Protein 3BE5 (pdb70)

Structure (mmCIF, N/CA/C/O backbone):
data_3BE5
#
_entry.id   3BE5
#
_cell.length_a   51.656
_cell.length_b   113.633
_cell.length_c   224.521
_cell.angle_alpha   90.00
_cell.angle_beta   90.00
_cell.angle_gamma   90.00
#
_symmetry.space_group_name_H-M   'P 21 21 21'
#
loop_
_entity.id
_entity.type
_entity.pdbx_description
1 polymer 'Putative iron compound-binding protein of ABC transporter family'
2 non-polymer 'CHLORIDE ION'
3 water water
#
loop_
_atom_site.group_PDB
_atom_site.id
_atom_site.type_symbol
_atom_site.label_atom_id
_atom_site.label_alt_id
_atom_site.label_comp_id
_atom_site.label_asym_id
_atom_site.label_entity_id
_atom_site.label_seq_id
_atom_site.pdbx_PDB_ins_code
_atom_site.Cartn_x
_atom_site.Cartn_y
_atom_site.Cartn_z
_atom_site.occupancy
_atom_site.B_iso_or_equiv
_atom_site.auth_seq_id
_atom_site.auth_comp_id
_atom_site.auth_asym_id
_atom_site.auth_atom_id
_atom_site.pdbx_PDB_model_num
ATOM 1 N N . GLU A 1 1 ? 66.201 85.445 -67.120 1.00 41.45 19 GLU A N 1
ATOM 2 C CA . GLU A 1 1 ? 67.466 85.718 -67.877 1.00 41.46 19 GLU A CA 1
ATOM 3 C C . GLU A 1 1 ? 68.413 84.516 -68.037 1.00 40.82 19 GLU A C 1
ATOM 4 O O . GLU A 1 1 ? 68.922 84.304 -69.146 1.00 41.37 19 GLU A O 1
ATOM 10 N N . PRO A 1 2 ? 68.690 83.755 -66.949 1.00 39.86 20 PRO A N 1
ATOM 11 C CA . PRO A 1 2 ? 69.451 82.524 -67.200 1.00 38.98 20 PRO A CA 1
ATOM 12 C C . PRO A 1 2 ? 68.685 81.582 -68.136 1.00 38.12 20 PRO A C 1
ATOM 13 O O . PRO A 1 2 ? 67.454 81.473 -68.050 1.00 37.88 20 PRO A O 1
ATOM 17 N N . VAL A 1 3 ? 69.415 80.938 -69.039 1.00 36.97 21 VAL A N 1
ATOM 18 C CA . VAL A 1 3 ? 68.803 80.093 -70.054 1.00 36.28 21 VAL A CA 1
ATOM 19 C C . VAL A 1 3 ? 69.236 78.634 -69.950 1.00 35.89 21 VAL A C 1
ATOM 20 O O . VAL A 1 3 ? 70.044 78.251 -69.101 1.00 35.85 21 VAL A O 1
ATOM 24 N N . GLN A 1 4 ? 68.722 77.852 -70.887 1.00 35.25 22 GLN A N 1
ATOM 25 C CA . GLN A 1 4 ? 68.820 76.420 -70.891 1.00 34.66 22 GLN A CA 1
ATOM 26 C C . GLN A 1 4 ? 68.489 76.030 -72.328 1.00 33.76 22 GLN A C 1
ATOM 27 O O . GLN A 1 4 ? 67.800 76.773 -73.020 1.00 32.80 22 GLN A O 1
ATOM 33 N N . VAL A 1 5 ? 68.981 74.880 -72.777 1.00 33.47 23 VAL A N 1
ATOM 34 C CA . VAL A 1 5 ? 68.664 74.372 -74.117 1.00 33.14 23 VAL A CA 1
ATOM 35 C C . VAL A 1 5 ? 67.802 73.110 -73.988 1.00 32.84 23 VAL A C 1
ATOM 36 O O . VAL A 1 5 ? 68.139 72.188 -73.241 1.00 32.91 23 VAL A O 1
ATOM 40 N N . PHE A 1 6 ? 66.671 73.093 -74.691 1.00 32.24 24 PHE A N 1
ATOM 41 C CA . PHE A 1 6 ? 65.747 71.971 -74.638 1.00 31.66 24 PHE A CA 1
ATOM 42 C C . PHE A 1 6 ? 65.527 71.431 -76.047 1.00 31.56 24 PHE A C 1
ATOM 43 O O . PHE A 1 6 ? 65.269 72.191 -76.982 1.00 30.75 24 PHE A O 1
ATOM 51 N N . THR A 1 7 ? 65.648 70.113 -76.197 1.00 31.65 25 THR A N 1
ATOM 52 C CA . THR A 1 7 ? 65.368 69.466 -77.482 1.00 31.73 25 THR A CA 1
ATOM 53 C C . THR A 1 7 ? 63.927 68.974 -77.482 1.00 31.33 25 THR A C 1
ATOM 54 O O . THR A 1 7 ? 63.591 68.029 -76.758 1.00 31.01 25 THR A O 1
ATOM 58 N N . ASP A 1 8 ? 63.064 69.617 -78.268 1.00 30.84 26 ASP A N 1
ATOM 59 C CA . ASP A 1 8 ? 61.653 69.215 -78.252 1.00 30.95 26 ASP A CA 1
ATOM 60 C C . ASP A 1 8 ? 61.443 67.929 -79.073 1.00 30.79 26 ASP A C 1
ATOM 61 O O . ASP A 1 8 ? 62.422 67.328 -79.529 1.00 31.38 26 ASP A O 1
ATOM 66 N N . ASP A 1 9 ? 60.186 67.509 -79.232 1.00 30.50 27 ASP A N 1
ATOM 67 C CA . ASP A 1 9 ? 59.837 66.251 -79.892 1.00 29.93 27 ASP A CA 1
ATOM 68 C C . ASP A 1 9 ? 59.834 66.318 -81.433 1.00 29.40 27 ASP A C 1
ATOM 69 O O . ASP A 1 9 ? 59.641 65.292 -82.096 1.00 29.27 27 ASP A O 1
ATOM 74 N N . LEU A 1 10 ? 60.028 67.513 -81.989 1.00 28.31 28 LEU A N 1
ATOM 75 C CA . LEU A 1 10 ? 60.302 67.665 -83.424 1.00 28.22 28 LEU A CA 1
ATOM 76 C C . LEU A 1 10 ? 61.810 67.608 -83.675 1.00 28.38 28 LEU A C 1
ATOM 77 O O . LEU A 1 10 ? 62.255 67.683 -84.829 1.00 28.91 28 LEU A O 1
ATOM 82 N N . GLY A 1 11 ? 62.578 67.472 -82.590 1.00 28.35 29 GLY A N 1
ATOM 83 C CA . GLY A 1 11 ? 64.037 67.440 -82.636 1.00 28.92 29 GLY A CA 1
ATOM 84 C C . GLY A 1 11 ? 64.680 68.813 -82.716 1.00 29.36 29 GLY A C 1
ATOM 85 O O . GLY A 1 11 ? 65.849 68.932 -83.070 1.00 29.23 29 GLY A O 1
ATOM 86 N N . ARG A 1 12 ? 63.916 69.856 -82.396 1.00 30.01 30 ARG A N 1
ATOM 87 C CA . ARG A 1 12 ? 64.441 71.222 -82.370 1.00 30.57 30 ARG A CA 1
ATOM 88 C C . ARG A 1 12 ? 65.113 71.527 -81.018 1.00 31.14 30 ARG A C 1
ATOM 89 O O . ARG A 1 12 ? 64.480 71.442 -79.966 1.00 31.08 30 ARG A O 1
ATOM 97 N N . LYS A 1 13 ? 66.400 71.857 -81.051 1.00 31.85 31 LYS A N 1
ATOM 98 C CA . LYS A 1 13 ? 67.114 72.312 -79.850 1.00 32.70 31 LYS A CA 1
ATOM 99 C C . LYS A 1 13 ? 66.868 73.806 -79.657 1.00 32.38 31 LYS A C 1
ATOM 100 O O . LYS A 1 13 ? 67.352 74.636 -80.419 1.00 31.82 31 LYS A O 1
ATOM 106 N N . VAL A 1 14 ? 66.093 74.131 -78.630 1.00 32.63 32 VAL A N 1
ATOM 107 C CA . VAL A 1 14 ? 65.577 75.478 -78.431 1.00 32.68 32 VAL A CA 1
ATOM 108 C C . VAL A 1 14 ? 66.190 76.063 -77.157 1.00 32.80 32 VAL A C 1
ATOM 109 O O . VAL A 1 14 ? 66.194 75.421 -76.105 1.00 32.96 32 VAL A O 1
ATOM 113 N N . THR A 1 15 ? 66.704 77.281 -77.254 1.00 32.60 33 THR A N 1
ATOM 114 C CA . THR A 1 15 ? 67.157 78.018 -76.076 1.00 32.28 33 THR A CA 1
ATOM 115 C C . THR A 1 15 ? 65.945 78.624 -75.361 1.00 32.11 33 THR A C 1
ATOM 116 O O . THR A 1 15 ? 65.216 79.435 -75.924 1.00 32.01 33 THR A O 1
ATOM 120 N N . VAL A 1 16 ? 65.723 78.201 -74.123 1.00 31.96 34 VAL A N 1
ATOM 121 C CA . VAL A 1 16 ? 64.554 78.618 -73.353 1.00 32.00 34 VAL A CA 1
ATOM 122 C C . VAL A 1 16 ? 65.001 79.116 -71.977 1.00 31.84 34 VAL A C 1
ATOM 123 O O . VAL A 1 16 ? 66.099 78.800 -71.554 1.00 32.28 34 VAL A O 1
ATOM 127 N N . PRO A 1 17 ? 64.167 79.907 -71.276 1.00 31.88 35 PRO A N 1
ATOM 128 C CA . PRO A 1 17 ? 64.572 80.268 -69.906 1.00 31.96 35 PRO A CA 1
ATOM 129 C C . PRO A 1 17 ? 64.785 79.031 -69.015 1.00 32.03 35 PRO A C 1
ATOM 130 O O . PRO A 1 17 ? 64.128 78.010 -69.206 1.00 32.09 35 PRO A O 1
ATOM 134 N N . ALA A 1 18 ? 65.711 79.123 -68.064 1.00 32.44 36 ALA A N 1
ATOM 135 C CA . ALA A 1 18 ? 65.850 78.111 -67.014 1.00 32.66 36 ALA A CA 1
ATOM 136 C C . ALA A 1 18 ? 64.549 78.007 -66.196 1.00 32.89 36 ALA A C 1
ATOM 137 O O . ALA A 1 18 ? 64.053 76.901 -65.919 1.00 32.96 36 ALA A O 1
ATOM 139 N N . HIS A 1 19 ? 64.004 79.171 -65.835 1.00 32.91 37 HIS A N 1
ATOM 140 C CA . HIS A 1 19 ? 62.767 79.277 -65.066 1.00 32.81 37 HIS A CA 1
ATOM 141 C C . HIS A 1 19 ? 61.817 80.279 -65.722 1.00 32.35 37 HIS A C 1
ATOM 142 O O . HIS A 1 19 ? 61.826 81.460 -65.364 1.00 32.15 37 HIS A O 1
ATOM 149 N N . PRO A 1 20 ? 60.976 79.807 -66.670 1.00 31.95 38 PRO A N 1
ATOM 150 C CA . PRO A 1 20 ? 60.083 80.688 -67.433 1.00 31.97 38 PRO A CA 1
ATOM 151 C C . PRO A 1 20 ? 58.976 81.267 -66.540 1.00 32.03 38 PRO A C 1
ATOM 152 O O . PRO A 1 20 ? 58.452 80.555 -65.681 1.00 32.13 38 PRO A O 1
ATOM 156 N N . LYS A 1 21 ? 58.638 82.542 -66.742 1.00 31.96 39 LYS A N 1
ATOM 157 C CA . LYS A 1 21 ? 57.678 83.245 -65.880 1.00 31.67 39 LYS A CA 1
ATOM 158 C C . LYS A 1 21 ? 56.361 83.530 -66.590 1.00 31.32 39 LYS A C 1
ATOM 159 O O . LYS A 1 21 ? 55.335 83.740 -65.950 1.00 31.28 39 LYS A O 1
ATOM 165 N N . ARG A 1 22 ? 56.401 83.558 -67.916 1.00 30.80 40 ARG A N 1
ATOM 166 C CA . ARG A 1 22 ? 55.239 83.900 -68.713 1.00 30.09 40 ARG A CA 1
ATOM 167 C C . ARG A 1 22 ? 55.043 82.848 -69.790 1.00 29.85 40 ARG A C 1
ATOM 168 O O . ARG A 1 22 ? 55.428 83.048 -70.946 1.00 30.13 40 ARG A O 1
ATOM 176 N N . ILE A 1 23 ? 54.474 81.711 -69.395 1.00 29.21 41 ILE A N 1
ATOM 177 C CA . ILE A 1 23 ? 54.256 80.602 -70.324 1.00 29.05 41 ILE A CA 1
ATOM 178 C C . ILE A 1 23 ? 52.946 80.743 -71.060 1.00 28.55 41 ILE A C 1
ATOM 179 O O . ILE A 1 23 ? 51.924 81.053 -70.459 1.00 28.62 41 ILE A O 1
ATOM 184 N N . VAL A 1 24 ? 52.982 80.531 -72.371 1.00 28.83 42 VAL A N 1
ATOM 185 C CA . VAL A 1 24 ? 51.754 80.425 -73.154 1.00 29.00 42 VAL A CA 1
ATOM 186 C C . VAL A 1 24 ? 51.516 78.961 -73.576 1.00 29.35 42 VAL A C 1
ATOM 187 O O . VAL A 1 24 ? 52.414 78.300 -74.135 1.00 29.44 42 VAL A O 1
ATOM 191 N N . SER A 1 25 ? 50.319 78.466 -73.270 1.00 28.87 43 SER A N 1
ATOM 192 C CA . SER A 1 25 ? 49.948 77.088 -73.549 1.00 29.52 43 SER A CA 1
ATOM 193 C C . SER A 1 25 ? 48.915 76.958 -74.666 1.00 29.80 43 SER A C 1
ATOM 194 O O . SER A 1 25 ? 47.864 77.633 -74.659 1.00 29.58 43 SER A O 1
ATOM 197 N N . LEU A 1 26 ? 49.208 76.078 -75.618 1.00 29.69 44 LEU A N 1
ATOM 198 C CA . LEU A 1 26 ? 48.310 75.887 -76.742 1.00 29.97 44 LEU A CA 1
ATOM 199 C C . LEU A 1 26 ? 47.407 74.670 -76.610 1.00 29.70 44 LEU A C 1
ATOM 200 O O . LEU A 1 26 ? 46.775 74.278 -77.573 1.00 29.83 44 LEU A O 1
ATOM 205 N N . HIS A 1 27 ? 47.339 74.065 -75.425 1.00 29.76 45 HIS A N 1
ATOM 206 C CA . HIS A 1 27 ? 46.235 73.159 -75.148 1.00 30.41 45 HIS A CA 1
ATOM 207 C C . HIS A 1 27 ? 45.856 73.133 -73.672 1.00 30.26 45 HIS A C 1
ATOM 208 O O . HIS A 1 27 ? 46.731 73.000 -72.819 1.00 30.69 45 HIS A O 1
ATOM 215 N N . ASP A 1 28 ? 44.555 73.248 -73.385 1.00 30.00 46 ASP A N 1
ATOM 216 C CA . ASP A 1 28 ? 44.071 73.272 -72.009 1.00 30.55 46 ASP A CA 1
ATOM 217 C C . ASP A 1 28 ? 44.281 71.969 -71.252 1.00 31.18 46 ASP A C 1
ATOM 218 O O . ASP A 1 28 ? 44.966 71.944 -70.224 1.00 31.47 46 ASP A O 1
ATOM 223 N N . LEU A 1 29 ? 43.729 70.888 -71.787 1.00 31.92 47 LEU A N 1
ATOM 224 C CA . LEU A 1 29 ? 43.738 69.595 -71.117 1.00 32.78 47 LEU A CA 1
ATOM 225 C C . LEU A 1 29 ? 45.120 68.937 -71.125 1.00 33.42 47 LEU A C 1
ATOM 226 O O . LEU A 1 29 ? 45.568 68.426 -70.103 1.00 34.13 47 LEU A O 1
ATOM 231 N N . ASP A 1 30 ? 45.814 68.994 -72.254 1.00 33.78 48 ASP A N 1
ATOM 232 C CA . ASP A 1 30 ? 47.107 68.302 -72.409 1.00 34.04 48 ASP A CA 1
ATOM 233 C C . ASP A 1 30 ? 48.344 69.050 -71.909 1.00 33.58 48 ASP A C 1
ATOM 234 O O . ASP A 1 30 ? 49.377 68.417 -71.644 1.00 33.82 48 ASP A O 1
ATOM 239 N N . ILE A 1 31 ? 48.259 70.373 -71.777 1.00 32.61 49 ILE A N 1
ATOM 240 C CA . ILE A 1 31 ? 49.430 71.163 -71.375 1.00 31.36 49 ILE A CA 1
ATOM 241 C C . ILE A 1 31 ? 49.140 72.028 -70.138 1.00 30.52 49 ILE A C 1
ATOM 242 O O . ILE A 1 31 ? 49.896 71.986 -69.155 1.00 29.89 49 ILE A O 1
ATOM 247 N N . THR A 1 32 ? 48.053 72.792 -70.182 1.00 29.15 50 THR A N 1
ATOM 248 C CA . THR A 1 32 ? 47.768 73.785 -69.146 1.00 28.75 50 THR A CA 1
ATOM 249 C C . THR A 1 32 ? 47.516 73.141 -67.770 1.00 29.16 50 THR A C 1
ATOM 250 O O . THR A 1 32 ? 48.070 73.609 -66.756 1.00 28.86 50 THR A O 1
ATOM 254 N N . ILE A 1 33 ? 46.721 72.061 -67.749 1.00 28.86 51 ILE A N 1
ATOM 255 C CA . ILE A 1 33 ? 46.446 71.308 -66.515 1.00 29.09 51 ILE A CA 1
ATOM 256 C C . ILE A 1 33 ? 47.751 70.773 -65.903 1.00 28.32 51 ILE A C 1
ATOM 257 O O . ILE A 1 33 ? 48.014 71.032 -64.735 1.00 29.02 51 ILE A O 1
ATOM 262 N N . PRO A 1 34 ? 48.577 70.038 -66.686 1.00 27.80 52 PRO A N 1
ATOM 263 C CA . PRO A 1 34 ? 49.929 69.730 -66.189 1.00 27.29 52 PRO A CA 1
ATOM 264 C C . PRO A 1 34 ? 50.725 70.933 -65.652 1.00 26.90 52 PRO A C 1
ATOM 265 O O . PRO A 1 34 ? 51.288 70.841 -64.566 1.00 26.92 52 PRO A O 1
ATOM 269 N N . LEU A 1 35 ? 50.761 72.040 -66.384 1.00 26.76 53 LEU A N 1
ATOM 270 C CA . LEU A 1 35 ? 51.437 73.263 -65.915 1.00 26.88 53 LEU A CA 1
ATOM 271 C C . LEU A 1 35 ? 50.930 73.758 -64.559 1.00 27.18 53 LEU A C 1
ATOM 272 O O . LEU A 1 35 ? 51.718 74.172 -63.699 1.00 26.81 53 LEU A O 1
ATOM 277 N N . ILE A 1 36 ? 49.612 73.693 -64.361 1.00 27.50 54 ILE A N 1
ATOM 278 C CA . ILE A 1 36 ? 49.014 74.083 -63.087 1.00 27.08 54 ILE A CA 1
ATOM 279 C C . ILE A 1 36 ? 49.482 73.138 -61.977 1.00 27.54 54 ILE A C 1
ATOM 280 O O . ILE A 1 36 ? 49.868 73.585 -60.902 1.00 27.89 54 ILE A O 1
ATOM 285 N N . GLU A 1 37 ? 49.484 71.833 -62.245 1.00 27.85 55 GLU A N 1
ATOM 286 C CA . GLU A 1 37 ? 49.888 70.855 -61.226 1.00 28.09 55 GLU A CA 1
ATOM 287 C C . GLU A 1 37 ? 51.335 71.023 -60.830 1.00 28.25 55 GLU A C 1
ATOM 288 O O . GLU A 1 37 ? 51.712 70.768 -59.683 1.00 27.80 55 GLU A O 1
ATOM 294 N N . LEU A 1 38 ? 52.149 71.462 -61.787 1.00 28.34 56 LEU A N 1
ATOM 295 C CA . LEU A 1 38 ? 53.587 71.626 -61.553 1.00 28.57 56 LEU A CA 1
ATOM 296 C C . LEU A 1 38 ? 53.899 72.937 -60.838 1.00 28.53 56 LEU A C 1
ATOM 297 O O . LEU A 1 38 ? 55.029 73.153 -60.398 1.00 29.07 56 LEU A O 1
ATOM 302 N N . GLY A 1 39 ? 52.900 73.807 -60.729 1.00 28.44 57 GLY A N 1
ATOM 303 C CA . GLY A 1 39 ? 53.039 75.059 -59.996 1.00 29.08 57 GLY A CA 1
ATOM 304 C C . GLY A 1 39 ? 53.508 76.215 -60.859 1.00 29.68 57 GLY A C 1
ATOM 305 O O . GLY A 1 39 ? 53.850 77.280 -60.343 1.00 30.35 57 GLY A O 1
ATOM 306 N N . VAL A 1 40 ? 53.535 76.001 -62.171 1.00 29.71 58 VAL A N 1
ATOM 307 C CA . VAL A 1 40 ? 53.875 77.046 -63.141 1.00 29.68 58 VAL A CA 1
ATOM 308 C C . VAL A 1 40 ? 52.714 77.290 -64.100 1.00 29.74 58 VAL A C 1
ATOM 309 O O . VAL A 1 40 ? 52.820 76.998 -65.286 1.00 29.66 58 VAL A O 1
ATOM 313 N N . PRO A 1 41 ? 51.584 77.823 -63.584 1.00 30.17 59 PRO A N 1
ATOM 314 C CA . PRO A 1 41 ? 50.461 78.007 -64.493 1.00 30.02 59 PRO A CA 1
ATOM 315 C C . PRO A 1 41 ? 50.820 78.991 -65.606 1.00 30.09 59 PRO A C 1
ATOM 316 O O . PRO A 1 41 ? 51.614 79.925 -65.376 1.00 30.46 59 PRO A O 1
ATOM 320 N N . PRO A 1 42 ? 50.253 78.786 -66.812 1.00 29.70 60 PRO A N 1
ATOM 321 C CA . PRO A 1 42 ? 50.560 79.683 -67.914 1.00 29.43 60 PRO A CA 1
ATOM 322 C C . PRO A 1 42 ? 49.883 81.039 -67.718 1.00 29.55 60 PRO A C 1
ATOM 323 O O . PRO A 1 42 ? 48.866 81.135 -67.012 1.00 29.19 60 PRO A O 1
ATOM 327 N N . VAL A 1 43 ? 50.435 82.075 -68.344 1.00 29.23 61 VAL A N 1
ATOM 328 C CA . VAL A 1 43 ? 49.794 83.389 -68.337 1.00 29.37 61 VAL A CA 1
ATOM 329 C C . VAL A 1 43 ? 48.663 83.504 -69.385 1.00 29.30 61 VAL A C 1
ATOM 330 O O . VAL A 1 43 ? 47.797 84.376 -69.284 1.00 29.40 61 VAL A O 1
ATOM 334 N N . ALA A 1 44 ? 48.685 82.627 -70.390 1.00 29.27 62 ALA A N 1
ATOM 335 C CA . ALA A 1 44 ? 47.592 82.512 -71.359 1.00 28.83 62 ALA A CA 1
ATOM 336 C C . ALA A 1 44 ? 47.459 81.072 -71.861 1.00 29.03 62 ALA A C 1
ATOM 337 O O . ALA A 1 44 ? 48.439 80.330 -71.938 1.00 29.33 62 ALA A O 1
ATOM 339 N N . SER A 1 45 ? 46.242 80.687 -72.228 1.00 28.93 63 SER A N 1
ATOM 340 C CA . SER A 1 45 ? 45.956 79.308 -72.556 1.00 28.56 63 SER A CA 1
ATOM 341 C C . SER A 1 45 ? 44.855 79.173 -73.606 1.00 28.74 63 SER A C 1
ATOM 342 O O . SER A 1 45 ? 43.900 79.967 -73.642 1.00 28.24 63 SER A O 1
ATOM 345 N N . HIS A 1 46 ? 45.016 78.162 -74.462 1.00 28.78 64 HIS A N 1
ATOM 346 C CA . HIS A 1 46 ? 43.934 77.640 -75.276 1.00 28.84 64 HIS A CA 1
ATOM 347 C C . HIS A 1 46 ? 42.827 77.245 -74.310 1.00 29.29 64 HIS A C 1
ATOM 348 O O . HIS A 1 46 ? 43.085 76.943 -73.145 1.00 29.12 64 HIS A O 1
ATOM 355 N N . GLY A 1 47 ? 41.585 77.275 -74.777 1.00 29.94 65 GLY A N 1
ATOM 356 C CA . GLY A 1 47 ? 40.472 76.910 -73.923 1.00 30.28 65 GLY A CA 1
ATOM 357 C C . GLY A 1 47 ? 39.241 76.655 -74.744 1.00 30.82 65 GLY A C 1
ATOM 358 O O . GLY A 1 47 ? 39.304 76.514 -75.963 1.00 30.88 65 GLY A O 1
ATOM 359 N N . ARG A 1 48 ? 38.109 76.606 -74.062 1.00 31.45 66 ARG A N 1
ATOM 360 C CA . ARG A 1 48 ? 36.873 76.223 -74.703 1.00 32.24 66 ARG A CA 1
ATOM 361 C C . ARG A 1 48 ? 35.788 77.277 -74.603 1.00 31.93 66 ARG A C 1
ATOM 362 O O . ARG A 1 48 ? 35.879 78.202 -73.803 1.00 31.05 66 ARG A O 1
ATOM 370 N N . THR A 1 49 ? 34.799 77.157 -75.480 1.00 32.53 67 THR A N 1
ATOM 371 C CA . THR A 1 49 ? 33.767 78.187 -75.609 1.00 33.10 67 THR A CA 1
ATOM 372 C C . THR A 1 49 ? 32.397 77.556 -75.427 1.00 33.25 67 THR A C 1
ATOM 373 O O . THR A 1 49 ? 32.065 76.551 -76.064 1.00 32.89 67 THR A O 1
ATOM 377 N N . ARG A 1 50 ? 31.633 78.130 -74.504 1.00 33.97 68 ARG A N 1
ATOM 378 C CA . ARG A 1 50 ? 30.248 77.746 -74.286 1.00 34.40 68 ARG A CA 1
ATOM 379 C C . ARG A 1 50 ? 29.362 78.410 -75.348 1.00 34.99 68 ARG A C 1
ATOM 380 O O . ARG A 1 50 ? 29.776 79.404 -75.961 1.00 34.78 68 ARG A O 1
ATOM 388 N N . PRO A 1 51 ? 28.153 77.852 -75.596 1.00 35.61 69 PRO A N 1
ATOM 389 C CA . PRO A 1 51 ? 27.185 78.504 -76.487 1.00 36.21 69 PRO A CA 1
ATOM 390 C C . PRO A 1 51 ? 26.928 79.982 -76.157 1.00 36.71 69 PRO A C 1
ATOM 391 O O . PRO A 1 51 ? 26.662 80.770 -77.072 1.00 36.89 69 PRO A O 1
ATOM 395 N N . ASP A 1 52 ? 27.028 80.355 -74.878 1.00 37.07 70 ASP A N 1
ATOM 396 C CA . ASP A 1 52 ? 26.805 81.746 -74.461 1.00 37.16 70 ASP A CA 1
ATOM 397 C C . ASP A 1 52 ? 28.008 82.660 -74.725 1.00 37.13 70 ASP A C 1
ATOM 398 O O . ASP A 1 52 ? 27.949 83.864 -74.460 1.00 37.40 70 ASP A O 1
ATOM 403 N N . GLY A 1 53 ? 29.088 82.083 -75.252 1.00 36.90 71 GLY A N 1
ATOM 404 C CA . GLY A 1 53 ? 30.295 82.846 -75.607 1.00 36.41 71 GLY A CA 1
ATOM 405 C C . GLY A 1 53 ? 31.341 82.963 -74.506 1.00 35.76 71 GLY A C 1
ATOM 406 O O . GLY A 1 53 ? 32.396 83.584 -74.702 1.00 35.83 71 GLY A O 1
ATOM 407 N N . SER A 1 54 ? 31.051 82.379 -73.348 1.00 34.97 72 SER A N 1
ATOM 408 C CA . SER A 1 54 ? 32.004 82.362 -72.239 1.00 34.36 72 SER A CA 1
ATOM 409 C C . SER A 1 54 ? 33.009 81.222 -72.394 1.00 34.00 72 SER A C 1
ATOM 410 O O . SER A 1 54 ? 32.773 80.249 -73.114 1.00 33.61 72 SER A O 1
ATOM 413 N N . HIS A 1 55 ? 34.137 81.360 -71.712 1.00 33.76 73 HIS A N 1
ATOM 414 C CA . HIS A 1 55 ? 35.255 80.449 -71.906 1.00 33.48 73 HIS A CA 1
ATOM 415 C C . HIS A 1 55 ? 35.595 79.665 -70.647 1.00 32.60 73 HIS A C 1
ATOM 416 O O . HIS A 1 55 ? 35.313 80.109 -69.529 1.00 33.06 73 HIS A O 1
ATOM 423 N N . PHE A 1 56 ? 36.165 78.481 -70.836 1.00 31.71 74 PHE A N 1
ATOM 424 C CA . PHE A 1 56 ? 36.611 77.663 -69.716 1.00 31.10 74 PHE A CA 1
ATOM 425 C C . PHE A 1 56 ? 37.770 76.774 -70.118 1.00 30.71 74 PHE A C 1
ATOM 426 O O . PHE A 1 56 ? 37.887 76.361 -71.282 1.00 30.39 74 PHE A O 1
ATOM 434 N N . ILE A 1 57 ? 38.639 76.513 -69.147 1.00 30.01 75 ILE A N 1
ATOM 435 C CA . ILE A 1 57 ? 39.719 75.556 -69.303 1.00 29.68 75 ILE A CA 1
ATOM 436 C C . ILE A 1 57 ? 39.090 74.196 -69.073 1.00 29.72 75 ILE A C 1
ATOM 437 O O . ILE A 1 57 ? 38.532 73.941 -67.991 1.00 29.44 75 ILE A O 1
ATOM 442 N N . ARG A 1 58 ? 39.151 73.335 -70.088 1.00 29.40 76 ARG A N 1
ATOM 443 C CA . ARG A 1 58 ? 38.534 72.019 -69.986 1.00 29.72 76 ARG A CA 1
ATOM 444 C C . ARG A 1 58 ? 39.096 71.252 -68.788 1.00 28.97 76 ARG A C 1
ATOM 445 O O . ARG A 1 58 ? 40.318 71.080 -68.674 1.00 28.15 76 ARG A O 1
ATOM 453 N N . SER A 1 59 ? 38.185 70.813 -67.915 1.00 28.44 77 SER A N 1
ATOM 454 C CA . SER A 1 59 ? 38.494 70.070 -66.682 1.00 28.51 77 SER A CA 1
ATOM 455 C C . SER A 1 59 ? 39.287 70.885 -65.652 1.00 27.74 77 SER A C 1
ATOM 456 O O . SER A 1 59 ? 39.705 70.358 -64.632 1.00 27.57 77 SER A O 1
ATOM 459 N N . GLY A 1 60 ? 39.458 72.177 -65.924 1.00 27.22 78 GLY A N 1
ATOM 460 C CA . GLY A 1 60 ? 40.210 73.073 -65.062 1.00 26.94 78 GLY A CA 1
ATOM 461 C C . GLY A 1 60 ? 39.761 73.130 -63.612 1.00 26.88 78 GLY A C 1
ATOM 462 O O . GLY A 1 60 ? 40.496 72.692 -62.705 1.00 26.75 78 GLY A O 1
ATOM 463 N N . ALA A 1 61 ? 38.578 73.697 -63.391 1.00 26.04 79 ALA A N 1
ATOM 464 C CA . ALA A 1 61 ? 38.004 73.813 -62.042 1.00 26.32 79 ALA A CA 1
ATOM 465 C C . ALA A 1 61 ? 37.881 72.447 -61.367 1.00 26.33 79 ALA A C 1
ATOM 466 O O . ALA A 1 61 ? 38.248 72.285 -60.207 1.00 27.02 79 ALA A O 1
ATOM 468 N N . LEU A 1 62 ? 37.392 71.457 -62.112 1.00 26.38 80 LEU A N 1
ATOM 469 C CA . LEU A 1 62 ? 37.120 70.127 -61.568 1.00 26.05 80 LEU A CA 1
ATOM 470 C C . LEU A 1 62 ? 38.374 69.432 -61.064 1.00 26.06 80 LEU A C 1
ATOM 471 O O . LEU A 1 62 ? 38.352 68.779 -60.021 1.00 25.80 80 LEU A O 1
ATOM 476 N N . LEU A 1 63 ? 39.462 69.563 -61.820 1.00 25.59 81 LEU A N 1
ATOM 477 C CA . LEU A 1 63 ? 40.684 68.853 -61.492 1.00 25.98 81 LEU A CA 1
ATOM 478 C C . LEU A 1 63 ? 41.741 69.706 -60.766 1.00 26.00 81 LEU A C 1
ATOM 479 O O . LEU A 1 63 ? 42.625 69.164 -60.125 1.00 25.63 81 LEU A O 1
ATOM 484 N N . THR A 1 64 ? 41.655 71.034 -60.877 1.00 26.58 82 THR A N 1
ATOM 485 C CA . THR A 1 64 ? 42.690 71.915 -60.308 1.00 26.26 82 THR A CA 1
ATOM 486 C C . THR A 1 64 ? 42.148 73.080 -59.482 1.00 26.13 82 THR A C 1
ATOM 487 O O . THR A 1 64 ? 42.888 73.678 -58.687 1.00 26.47 82 THR A O 1
ATOM 491 N N . GLY A 1 65 ? 40.873 73.405 -59.671 1.00 25.68 83 GLY A N 1
ATOM 492 C CA . GLY A 1 65 ? 40.272 74.597 -59.055 1.00 25.72 83 GLY A CA 1
ATOM 493 C C . GLY A 1 65 ? 40.598 75.895 -59.777 1.00 26.18 83 GLY A C 1
ATOM 494 O O . GLY A 1 65 ? 40.184 76.979 -59.349 1.00 26.36 83 GLY A O 1
ATOM 495 N N . VAL A 1 66 ? 41.346 75.789 -60.876 1.00 26.58 84 VAL A N 1
ATOM 496 C CA . VAL A 1 66 ? 41.769 76.956 -61.644 1.00 26.84 84 VAL A CA 1
ATOM 497 C C . VAL A 1 66 ? 41.019 77.034 -62.976 1.00 27.41 84 VAL A C 1
ATOM 498 O O . VAL A 1 66 ? 40.986 76.067 -63.744 1.00 27.31 84 VAL A O 1
ATOM 502 N N . ASP A 1 67 ? 40.435 78.197 -63.242 1.00 27.65 85 ASP A N 1
ATOM 503 C CA . ASP A 1 67 ? 39.780 78.456 -64.517 1.00 28.12 85 ASP A CA 1
ATOM 504 C C . ASP A 1 67 ? 40.014 79.912 -64.935 1.00 28.25 85 ASP A C 1
ATOM 505 O O . ASP A 1 67 ? 40.620 80.686 -64.178 1.00 27.93 85 ASP A O 1
ATOM 510 N N . PHE A 1 68 ? 39.529 80.279 -66.126 1.00 28.56 86 PHE A N 1
ATOM 511 C CA . PHE A 1 68 ? 39.681 81.644 -66.638 1.00 29.43 86 PHE A CA 1
ATOM 512 C C . PHE A 1 68 ? 39.040 82.642 -65.673 1.00 30.19 86 PHE A C 1
ATOM 513 O O . PHE A 1 68 ? 39.625 83.684 -65.374 1.00 29.95 86 PHE A O 1
ATOM 521 N N . ASP A 1 69 ? 37.859 82.288 -65.162 1.00 31.45 87 ASP A N 1
ATOM 522 C CA . ASP A 1 69 ? 37.058 83.205 -64.349 1.00 32.44 87 ASP A CA 1
ATOM 523 C C . ASP A 1 69 ? 37.584 83.472 -62.918 1.00 32.22 87 ASP A C 1
ATOM 524 O O . ASP A 1 69 ? 37.124 84.401 -62.258 1.00 32.38 87 ASP A O 1
ATOM 529 N N . ASN A 1 70 ? 38.540 82.679 -62.444 1.00 31.79 88 ASN A N 1
ATOM 530 C CA . ASN A 1 70 ? 39.069 82.893 -61.088 1.00 32.02 88 ASN A CA 1
ATOM 531 C C . ASN A 1 70 ? 40.600 83.056 -61.045 1.00 32.36 88 ASN A C 1
ATOM 532 O O . ASN A 1 70 ? 41.237 82.864 -60.009 1.00 32.64 88 ASN A O 1
ATOM 537 N N . SER A 1 71 ? 41.173 83.427 -62.187 1.00 32.70 89 SER A N 1
ATOM 538 C CA . SER A 1 71 ? 42.599 83.619 -62.321 1.00 32.92 89 SER A CA 1
ATOM 539 C C . SER A 1 71 ? 42.824 84.695 -63.353 1.00 33.13 89 SER A C 1
ATOM 540 O O . SER A 1 71 ? 41.874 85.164 -63.974 1.00 32.72 89 SER A O 1
ATOM 543 N N . SER A 1 72 ? 44.093 85.056 -63.546 1.00 33.63 90 SER A N 1
ATOM 544 C CA . SER A 1 72 ? 44.493 86.030 -64.562 1.00 34.10 90 SER A CA 1
ATOM 545 C C . SER A 1 72 ? 45.020 85.393 -65.876 1.00 33.70 90 SER A C 1
ATOM 546 O O . SER A 1 72 ? 45.603 86.090 -66.721 1.00 34.08 90 SER A O 1
ATOM 549 N N . ILE A 1 73 ? 44.800 84.087 -66.053 1.00 32.83 91 ILE A N 1
ATOM 550 C CA . ILE A 1 73 ? 45.098 83.410 -67.324 1.00 32.21 91 ILE A CA 1
ATOM 551 C C . ILE A 1 73 ? 44.197 83.936 -68.460 1.00 32.03 91 ILE A C 1
ATOM 552 O O . ILE A 1 73 ? 42.963 83.885 -68.364 1.00 32.11 91 ILE A O 1
ATOM 557 N N . ALA A 1 74 ? 44.827 84.461 -69.511 1.00 31.32 92 ALA A N 1
ATOM 558 C CA . ALA A 1 74 ? 44.122 84.956 -70.677 1.00 30.76 92 ALA A CA 1
ATOM 559 C C . ALA A 1 74 ? 43.759 83.811 -71.624 1.00 30.73 92 ALA A C 1
ATOM 560 O O . ALA A 1 74 ? 44.521 82.855 -71.794 1.00 30.73 92 ALA A O 1
ATOM 562 N N . PHE A 1 75 ? 42.588 83.924 -72.238 1.00 30.46 93 PHE A N 1
ATOM 563 C CA . PHE A 1 75 ? 42.101 82.945 -73.211 1.00 30.39 93 PHE A CA 1
ATOM 564 C C . PHE A 1 75 ? 42.577 83.359 -74.594 1.00 29.88 93 PHE A C 1
ATOM 565 O O . PHE A 1 75 ? 42.358 84.491 -75.003 1.00 30.61 93 PHE A O 1
ATOM 573 N N . ILE A 1 76 ? 43.241 82.446 -75.299 1.00 29.62 94 ILE A N 1
ATOM 574 C CA . ILE A 1 76 ? 43.841 82.731 -76.612 1.00 28.73 94 ILE A CA 1
ATOM 575 C C . ILE A 1 76 ? 43.060 82.150 -77.802 1.00 29.02 94 ILE A C 1
ATOM 576 O O . ILE A 1 76 ? 43.452 82.338 -78.965 1.00 28.42 94 ILE A O 1
ATOM 581 N N . GLY A 1 77 ? 41.961 81.447 -77.521 1.00 28.94 95 GLY A N 1
ATOM 582 C CA . GLY A 1 77 ? 41.170 80.845 -78.589 1.00 29.17 95 GLY A CA 1
ATOM 583 C C . GLY A 1 77 ? 40.912 79.358 -78.413 1.00 29.71 95 GLY A C 1
ATOM 584 O O . GLY A 1 77 ? 41.607 78.678 -77.644 1.00 29.44 95 GLY A O 1
ATOM 585 N N . THR A 1 78 ? 39.900 78.862 -79.130 1.00 30.14 96 THR A N 1
ATOM 586 C CA . THR A 1 78 ? 39.517 77.451 -79.080 1.00 30.61 96 THR A CA 1
ATOM 587 C C . THR A 1 78 ? 40.065 76.732 -80.304 1.00 31.41 96 THR A C 1
ATOM 588 O O . THR A 1 78 ? 41.112 76.099 -80.226 1.00 31.12 96 THR A O 1
ATOM 592 N N . ALA A 1 79 ? 39.360 76.853 -81.426 1.00 32.67 97 ALA A N 1
ATOM 593 C CA . ALA A 1 79 ? 39.778 76.251 -82.683 1.00 33.75 97 ALA A CA 1
ATOM 594 C C . ALA A 1 79 ? 40.770 77.162 -83.397 1.00 34.72 97 ALA A C 1
ATOM 595 O O . ALA A 1 79 ? 41.796 76.699 -83.890 1.00 34.78 97 ALA A O 1
ATOM 597 N N . ASP A 1 80 ? 40.468 78.458 -83.437 1.00 35.66 98 ASP A N 1
ATOM 598 C CA . ASP A 1 80 ? 41.349 79.443 -84.075 1.00 36.64 98 ASP A CA 1
ATOM 599 C C . ASP A 1 80 ? 42.128 80.227 -83.032 1.00 36.54 98 ASP A C 1
ATOM 600 O O . ASP A 1 80 ? 41.563 81.051 -82.304 1.00 36.68 98 ASP A O 1
ATOM 605 N N . ILE A 1 81 ? 43.424 79.966 -82.958 1.00 36.43 99 ILE A N 1
ATOM 606 C CA . ILE A 1 81 ? 44.257 80.625 -81.972 1.00 36.46 99 ILE A CA 1
ATOM 607 C C . ILE A 1 81 ? 44.517 82.079 -82.353 1.00 36.27 99 ILE A C 1
ATOM 608 O O . ILE A 1 81 ? 44.855 82.385 -83.487 1.00 36.36 99 ILE A O 1
ATOM 613 N N . ASP A 1 82 ? 44.322 82.971 -81.387 1.00 36.22 100 ASP A N 1
ATOM 614 C CA . ASP A 1 82 ? 44.441 84.416 -81.594 1.00 35.36 100 ASP A CA 1
ATOM 615 C C . ASP A 1 82 ? 45.893 84.811 -81.332 1.00 34.55 100 ASP A C 1
ATOM 616 O O . ASP A 1 82 ? 46.349 84.876 -80.184 1.00 34.01 100 ASP A O 1
ATOM 621 N N . ILE A 1 83 ? 46.616 85.028 -82.427 1.00 33.83 101 ILE A N 1
ATOM 622 C CA . ILE A 1 83 ? 48.038 85.342 -82.414 1.00 33.46 101 ILE A CA 1
ATOM 623 C C . ILE A 1 83 ? 48.286 86.649 -81.672 1.00 33.26 101 ILE A C 1
ATOM 624 O O . ILE A 1 83 ? 49.238 86.749 -80.903 1.00 33.67 101 ILE A O 1
ATOM 629 N N . GLU A 1 84 ? 47.420 87.637 -81.888 1.00 32.85 102 GLU A N 1
ATOM 630 C CA . GLU A 1 84 ? 47.487 88.893 -81.145 1.00 32.75 102 GLU A CA 1
ATOM 631 C C . GLU A 1 84 ? 47.388 88.694 -79.616 1.00 31.81 102 GLU A C 1
ATOM 632 O O . GLU A 1 84 ? 48.125 89.326 -78.861 1.00 31.23 102 GLU A O 1
ATOM 638 N N . ALA A 1 85 ? 46.500 87.806 -79.166 1.00 31.53 103 ALA A N 1
ATOM 639 C CA . ALA A 1 85 ? 46.391 87.493 -77.732 1.00 31.33 103 ALA A CA 1
ATOM 640 C C . ALA A 1 85 ? 47.677 86.871 -77.179 1.00 31.16 103 ALA A C 1
ATOM 641 O O . ALA A 1 85 ? 48.088 87.187 -76.071 1.00 31.26 103 ALA A O 1
ATOM 643 N N . ILE A 1 86 ? 48.307 85.988 -77.955 1.00 31.31 104 ILE A N 1
ATOM 644 C CA . ILE A 1 86 ? 49.599 85.404 -77.574 1.00 30.69 104 ILE A CA 1
ATOM 645 C C . ILE A 1 86 ? 50.656 86.492 -77.393 1.00 31.36 104 ILE A C 1
ATOM 646 O O . ILE A 1 86 ? 51.358 86.526 -76.377 1.00 31.59 104 ILE A O 1
ATOM 651 N N . VAL A 1 87 ? 50.760 87.384 -78.375 1.00 31.70 105 VAL A N 1
ATOM 652 C CA . VAL A 1 87 ? 51.725 88.473 -78.318 1.00 32.03 105 VAL A CA 1
ATOM 653 C C . VAL A 1 87 ? 51.432 89.402 -77.127 1.00 32.35 105 VAL A C 1
ATOM 654 O O . VAL A 1 87 ? 52.344 89.750 -76.374 1.00 32.95 105 VAL A O 1
ATOM 658 N N . ALA A 1 88 ? 50.164 89.761 -76.934 1.00 32.45 106 ALA A N 1
ATOM 659 C CA . ALA A 1 88 ? 49.755 90.644 -75.828 1.00 32.51 106 ALA A CA 1
ATOM 660 C C . ALA A 1 88 ? 50.024 90.051 -74.434 1.00 32.73 106 ALA A C 1
ATOM 661 O O . ALA A 1 88 ? 50.037 90.780 -73.437 1.00 32.24 106 ALA A O 1
ATOM 663 N N . ALA A 1 89 ? 50.249 88.736 -74.385 1.00 32.83 107 ALA A N 1
ATOM 664 C CA . ALA A 1 89 ? 50.554 88.027 -73.144 1.00 33.30 107 ALA A CA 1
ATOM 665 C C . ALA A 1 89 ? 52.045 88.025 -72.819 1.00 33.48 107 ALA A C 1
ATOM 666 O O . ALA A 1 89 ? 52.451 87.503 -71.785 1.00 33.83 107 ALA A O 1
ATOM 668 N N . LYS A 1 90 ? 52.851 88.598 -73.711 1.00 33.73 108 LYS A N 1
ATOM 669 C CA . LYS A 1 90 ? 54.309 88.752 -73.515 1.00 34.03 108 LYS A CA 1
ATOM 670 C C . LYS A 1 90 ? 55.046 87.485 -73.021 1.00 33.39 108 LYS A C 1
ATOM 671 O O . LYS A 1 90 ? 55.769 87.539 -72.018 1.00 33.68 108 LYS A O 1
ATOM 677 N N . PRO A 1 91 ? 54.892 86.351 -73.741 1.00 32.64 109 PRO A N 1
ATOM 678 C CA . PRO A 1 91 ? 55.462 85.081 -73.278 1.00 32.01 109 PRO A CA 1
ATOM 679 C C . PRO A 1 91 ? 56.986 85.041 -73.290 1.00 31.34 109 PRO A C 1
ATOM 680 O O . PRO A 1 91 ? 57.614 85.665 -74.147 1.00 31.38 109 PRO A O 1
ATOM 684 N N . ASP A 1 92 ? 57.578 84.309 -72.354 1.00 30.47 110 ASP A N 1
ATOM 685 C CA . ASP A 1 92 ? 59.001 83.966 -72.484 1.00 29.96 110 ASP A CA 1
ATOM 686 C C . ASP A 1 92 ? 59.191 82.502 -72.953 1.00 29.64 110 ASP A C 1
ATOM 687 O O . ASP A 1 92 ? 60.302 82.041 -73.175 1.00 28.99 110 ASP A O 1
ATOM 692 N N . LEU A 1 93 ? 58.064 81.813 -73.122 1.00 29.46 111 LEU A N 1
ATOM 693 C CA . LEU A 1 93 ? 58.001 80.430 -73.547 1.00 29.71 111 LEU A CA 1
ATOM 694 C C . LEU A 1 93 ? 56.601 80.143 -74.087 1.00 29.91 111 LEU A C 1
ATOM 695 O O . LEU A 1 93 ? 55.613 80.461 -73.429 1.00 30.13 111 LEU A O 1
ATOM 700 N N . ILE A 1 94 ? 56.531 79.561 -75.285 1.00 30.33 112 ILE A N 1
ATOM 701 C CA . ILE A 1 94 ? 55.278 79.042 -75.851 1.00 30.27 112 ILE A CA 1
ATOM 702 C C . ILE A 1 94 ? 55.365 77.517 -75.947 1.00 31.02 112 ILE A C 1
ATOM 703 O O . ILE A 1 94 ? 56.375 76.975 -76.417 1.00 31.35 112 ILE A O 1
ATOM 708 N N . ILE A 1 95 ? 54.321 76.830 -75.483 1.00 31.47 113 ILE A N 1
ATOM 709 C CA . ILE A 1 95 ? 54.263 75.369 -75.537 1.00 31.60 113 ILE A CA 1
ATOM 710 C C . ILE A 1 95 ? 53.083 74.933 -76.396 1.00 32.57 113 ILE A C 1
ATOM 711 O O . ILE A 1 95 ? 51.933 75.284 -76.118 1.00 32.94 113 ILE A O 1
ATOM 716 N N . THR A 1 96 ? 53.381 74.172 -77.447 1.00 33.19 114 THR A N 1
ATOM 717 C CA . THR A 1 96 ? 52.354 73.613 -78.308 1.00 33.76 114 THR A CA 1
ATOM 718 C C . THR A 1 96 ? 52.542 72.093 -78.461 1.00 34.64 114 THR A C 1
ATOM 719 O O . THR A 1 96 ? 53.420 71.504 -77.826 1.00 34.79 114 THR A O 1
ATOM 723 N N . GLU A 1 97 ? 51.709 71.470 -79.291 1.00 35.35 115 GLU A N 1
ATOM 724 C CA . GLU A 1 97 ? 51.765 70.035 -79.513 1.00 36.89 115 GLU A CA 1
ATOM 725 C C . GLU A 1 97 ? 51.401 69.799 -80.986 1.00 37.12 115 GLU A C 1
ATOM 726 O O . GLU A 1 97 ? 50.749 70.660 -81.591 1.00 37.21 115 GLU A O 1
ATOM 732 N N . PRO A 1 98 ? 51.827 68.647 -81.567 1.00 37.44 116 PRO A N 1
ATOM 733 C CA . PRO A 1 98 ? 51.657 68.391 -83.012 1.00 37.76 116 PRO A CA 1
ATOM 734 C C . PRO A 1 98 ? 50.211 68.386 -83.552 1.00 38.51 116 PRO A C 1
ATOM 735 O O . PRO A 1 98 ? 50.011 68.678 -84.730 1.00 37.99 116 PRO A O 1
ATOM 739 N N . THR A 1 99 ? 49.215 68.064 -82.723 1.00 39.93 117 THR A N 1
ATOM 740 C CA . THR A 1 99 ? 47.818 68.115 -83.198 1.00 41.27 117 THR A CA 1
ATOM 741 C C . THR A 1 99 ? 47.182 69.502 -83.084 1.00 42.00 117 THR A C 1
ATOM 742 O O . THR A 1 99 ? 46.006 69.670 -83.397 1.00 42.06 117 THR A O 1
ATOM 746 N N . ARG A 1 100 ? 47.963 70.489 -82.639 1.00 42.48 118 ARG A N 1
ATOM 747 C CA . ARG A 1 100 ? 47.556 71.888 -82.737 1.00 43.11 118 ARG A CA 1
ATOM 748 C C . ARG A 1 100 ? 48.005 72.386 -84.100 1.00 43.15 118 ARG A C 1
ATOM 749 O O . ARG A 1 100 ? 49.116 72.066 -84.539 1.00 43.86 118 ARG A O 1
ATOM 757 N N . ASN A 1 101 ? 47.161 73.157 -84.778 1.00 43.00 119 ASN A N 1
ATOM 758 C CA . ASN A 1 101 ? 47.462 73.547 -86.154 1.00 43.00 119 ASN A CA 1
ATOM 759 C C . ASN A 1 101 ? 48.186 74.890 -86.372 1.00 42.61 119 ASN A C 1
ATOM 760 O O . ASN A 1 101 ? 48.595 75.197 -87.497 1.00 42.70 119 ASN A O 1
ATOM 765 N N . THR A 1 102 ? 48.349 75.684 -85.311 1.00 41.80 120 THR A N 1
ATOM 766 C CA . THR A 1 102 ? 49.067 76.953 -85.422 1.00 41.13 120 THR A CA 1
ATOM 767 C C . THR A 1 102 ? 50.523 76.684 -85.792 1.00 40.73 120 THR A C 1
ATOM 768 O O . THR A 1 102 ? 51.219 75.984 -85.059 1.00 40.72 120 THR A O 1
ATOM 772 N N . PRO A 1 103 ? 50.986 77.230 -86.937 1.00 40.69 121 PRO A N 1
ATOM 773 C CA . PRO A 1 103 ? 52.353 76.966 -87.404 1.00 40.28 121 PRO A CA 1
ATOM 774 C C . PRO A 1 103 ? 53.426 77.340 -86.379 1.00 40.10 121 PRO A C 1
ATOM 775 O O . PRO A 1 103 ? 53.359 78.413 -85.776 1.00 39.84 121 PRO A O 1
ATOM 779 N N . ILE A 1 104 ? 54.386 76.436 -86.183 1.00 40.06 122 ILE A N 1
ATOM 780 C CA . ILE A 1 104 ? 55.564 76.666 -85.336 1.00 40.16 122 ILE A CA 1
ATOM 781 C C . ILE A 1 104 ? 56.365 77.899 -85.788 1.00 40.02 122 ILE A C 1
ATOM 782 O O . ILE A 1 104 ? 56.857 78.665 -84.955 1.00 39.54 122 ILE A O 1
ATOM 787 N N . GLU A 1 105 ? 56.474 78.084 -87.103 1.00 39.99 123 GLU A N 1
ATOM 788 C CA . GLU A 1 105 ? 57.222 79.196 -87.692 1.00 40.18 123 GLU A CA 1
ATOM 789 C C . GLU A 1 105 ? 56.623 80.557 -87.340 1.00 39.56 123 GLU A C 1
ATOM 790 O O . GLU A 1 105 ? 57.344 81.540 -87.218 1.00 39.61 123 GLU A O 1
ATOM 796 N N . ARG A 1 106 ? 55.305 80.609 -87.192 1.00 38.83 124 ARG A N 1
ATOM 797 C CA . ARG A 1 106 ? 54.645 81.795 -86.671 1.00 38.46 124 ARG A CA 1
ATOM 798 C C . ARG A 1 106 ? 54.966 81.971 -85.183 1.00 37.55 124 ARG A C 1
ATOM 799 O O . ARG A 1 106 ? 55.375 83.051 -84.749 1.00 37.56 124 ARG A O 1
ATOM 807 N N . LEU A 1 107 ? 54.795 80.905 -84.407 1.00 36.81 125 LEU A N 1
ATOM 808 C CA . LEU A 1 107 ? 54.990 80.976 -82.953 1.00 35.96 125 LEU A CA 1
ATOM 809 C C . LEU A 1 107 ? 56.413 81.330 -82.551 1.00 35.29 125 LEU A C 1
ATOM 810 O O . LEU A 1 107 ? 56.615 82.102 -81.612 1.00 35.18 125 LEU A O 1
ATOM 815 N N . GLU A 1 108 ? 57.394 80.778 -83.260 1.00 34.74 126 GLU A N 1
ATOM 816 C CA . GLU A 1 108 ? 58.796 80.937 -82.862 1.00 34.75 126 GLU A CA 1
ATOM 817 C C . GLU A 1 108 ? 59.336 82.363 -83.060 1.00 34.68 126 GLU A C 1
ATOM 818 O O . GLU A 1 108 ? 60.369 82.728 -82.483 1.00 35.04 126 GLU A O 1
ATOM 824 N N . LYS A 1 109 ? 58.644 83.166 -83.867 1.00 34.10 127 LYS A N 1
ATOM 825 C CA . LYS A 1 109 ? 59.004 84.577 -83.988 1.00 33.88 127 LYS A CA 1
ATOM 826 C C . LYS A 1 109 ? 58.385 85.461 -82.906 1.00 33.37 127 LYS A C 1
ATOM 827 O O . LYS A 1 109 ? 58.736 86.623 -82.800 1.00 33.59 127 LYS A O 1
ATOM 833 N N . ILE A 1 110 ? 57.492 84.906 -82.092 1.00 32.55 128 ILE A N 1
ATOM 834 C CA . ILE A 1 110 ? 56.988 85.610 -80.912 1.00 32.24 128 ILE A CA 1
ATOM 835 C C . ILE A 1 110 ? 57.900 85.376 -79.693 1.00 32.26 128 ILE A C 1
ATOM 836 O O . ILE A 1 110 ? 58.287 86.320 -78.991 1.00 32.33 128 ILE A O 1
ATOM 841 N N . ALA A 1 111 ? 58.239 84.115 -79.449 1.00 32.02 129 ALA A N 1
ATOM 842 C CA . ALA A 1 111 ? 59.018 83.733 -78.271 1.00 32.00 129 ALA A CA 1
ATOM 843 C C . ALA A 1 111 ? 59.586 82.339 -78.502 1.00 31.95 129 ALA A C 1
ATOM 844 O O . ALA A 1 111 ? 59.146 81.649 -79.435 1.00 32.16 129 ALA A O 1
ATOM 846 N N . PRO A 1 112 ? 60.579 81.924 -77.677 1.00 31.56 130 PRO A N 1
ATOM 847 C CA . PRO A 1 112 ? 61.000 80.526 -77.737 1.00 30.92 130 PRO A CA 1
ATOM 848 C C . PRO A 1 112 ? 59.787 79.593 -77.635 1.00 30.32 130 PRO A C 1
ATOM 849 O O . PRO A 1 112 ? 58.941 79.723 -76.735 1.00 29.35 130 PRO A O 1
ATOM 853 N N . THR A 1 113 ? 59.713 78.680 -78.593 1.00 29.78 131 THR A N 1
ATOM 854 C CA . THR A 1 113 ? 58.586 77.782 -78.735 1.00 29.25 131 THR A CA 1
ATOM 855 C C . THR A 1 113 ? 59.076 76.337 -78.756 1.00 29.42 131 THR A C 1
ATOM 856 O O . THR A 1 113 ? 60.094 76.015 -79.402 1.00 29.20 131 THR A O 1
ATOM 860 N N . VAL A 1 114 ? 58.347 75.482 -78.047 1.00 29.05 132 VAL A N 1
ATOM 861 C CA . VAL A 1 114 ? 58.602 74.052 -78.057 1.00 29.47 132 VAL A CA 1
ATOM 862 C C . VAL A 1 114 ? 57.340 73.232 -78.361 1.00 30.04 132 VAL A C 1
ATOM 863 O O . VAL A 1 114 ? 56.213 73.618 -78.004 1.00 29.74 132 VAL A O 1
ATOM 867 N N . SER A 1 115 ? 57.538 72.103 -79.037 1.00 30.29 133 SER A N 1
ATOM 868 C CA . SER A 1 115 ? 56.449 71.171 -79.262 1.00 31.14 133 SER A CA 1
ATOM 869 C C . SER A 1 115 ? 56.707 69.796 -78.613 1.00 31.59 133 SER A C 1
ATOM 870 O O . SER A 1 115 ? 57.755 69.197 -78.808 1.00 31.58 133 SER A O 1
ATOM 873 N N . ILE A 1 116 ? 55.728 69.313 -77.849 1.00 32.55 134 ILE A N 1
ATOM 874 C CA . ILE A 1 116 ? 55.835 68.048 -77.117 1.00 33.39 134 ILE A CA 1
ATOM 875 C C . ILE A 1 116 ? 54.763 67.070 -77.590 1.00 33.15 134 ILE A C 1
ATOM 876 O O . ILE A 1 116 ? 53.637 67.464 -77.866 1.00 32.53 134 ILE A O 1
ATOM 881 N N . ASP A 1 117 ? 55.121 65.793 -77.662 1.00 33.57 135 ASP A N 1
ATOM 882 C CA . ASP A 1 117 ? 54.283 64.791 -78.299 1.00 34.13 135 ASP A CA 1
ATOM 883 C C . ASP A 1 117 ? 54.008 63.671 -77.313 1.00 34.53 135 ASP A C 1
ATOM 884 O O . ASP A 1 117 ? 54.904 62.893 -76.972 1.00 34.77 135 ASP A O 1
ATOM 889 N N . HIS A 1 118 ? 52.762 63.584 -76.860 1.00 34.88 136 HIS A N 1
ATOM 890 C CA . HIS A 1 118 ? 52.361 62.523 -75.931 1.00 35.43 136 HIS A CA 1
ATOM 891 C C . HIS A 1 118 ? 52.583 61.122 -76.498 1.00 34.82 136 HIS A C 1
ATOM 892 O O . HIS A 1 118 ? 52.647 60.154 -75.747 1.00 34.62 136 HIS A O 1
ATOM 899 N N . LEU A 1 119 ? 52.696 61.013 -77.820 1.00 34.65 137 LEU A N 1
ATOM 900 C CA . LEU A 1 119 ? 52.946 59.721 -78.455 1.00 34.68 137 LEU A CA 1
ATOM 901 C C . LEU A 1 119 ? 54.324 59.162 -78.096 1.00 34.43 137 LEU A C 1
ATOM 902 O O . LEU A 1 119 ? 54.549 57.947 -78.154 1.00 34.34 137 LEU A O 1
ATOM 907 N N . LYS A 1 120 ? 55.230 60.052 -77.703 1.00 33.91 138 LYS A N 1
ATOM 908 C CA . LYS A 1 120 ? 56.558 59.645 -77.291 1.00 33.78 138 LYS A CA 1
ATOM 909 C C . LYS A 1 120 ? 56.638 59.531 -75.771 1.00 33.70 138 LYS A C 1
ATOM 910 O O . LYS A 1 120 ? 57.135 60.438 -75.098 1.00 34.22 138 LYS A O 1
ATOM 916 N N . GLY A 1 121 ? 56.130 58.420 -75.240 1.00 33.36 139 GLY A N 1
ATOM 917 C CA . GLY A 1 121 ? 56.277 58.089 -73.817 1.00 33.12 139 GLY A CA 1
ATOM 918 C C . GLY A 1 121 ? 55.090 58.424 -72.924 1.00 33.07 139 GLY A C 1
ATOM 919 O O . GLY A 1 121 ? 55.115 58.164 -71.709 1.00 33.37 139 GLY A O 1
ATOM 920 N N . GLY A 1 122 ? 54.056 59.004 -73.525 1.00 32.49 140 GLY A N 1
ATOM 921 C CA . GLY A 1 122 ? 52.800 59.256 -72.845 1.00 31.97 140 GLY A CA 1
ATOM 922 C C . GLY A 1 122 ? 52.912 60.347 -71.806 1.00 31.58 140 GLY A C 1
ATOM 923 O O . GLY A 1 122 ? 53.841 61.176 -71.840 1.00 31.57 140 GLY A O 1
ATOM 924 N N . ALA A 1 123 ? 51.966 60.316 -70.868 1.00 30.75 141 ALA A N 1
ATOM 925 C CA . ALA A 1 123 ? 51.864 61.299 -69.793 1.00 29.93 141 ALA A CA 1
ATOM 926 C C . ALA A 1 123 ? 53.137 61.413 -68.942 1.00 29.70 141 ALA A C 1
ATOM 927 O O . ALA A 1 123 ? 53.550 62.536 -68.636 1.00 29.69 141 ALA A O 1
ATOM 929 N N . PRO A 1 124 ? 53.769 60.269 -68.565 1.00 29.49 142 PRO A N 1
ATOM 930 C CA . PRO A 1 124 ? 55.014 60.368 -67.776 1.00 29.55 142 PRO A CA 1
ATOM 931 C C . PRO A 1 124 ? 56.112 61.189 -68.465 1.00 29.68 142 PRO A C 1
ATOM 932 O O . PRO A 1 124 ? 56.785 61.988 -67.806 1.00 29.99 142 PRO A O 1
ATOM 936 N N . GLU A 1 125 ? 56.267 61.014 -69.780 1.00 29.32 143 GLU A N 1
ATOM 937 C CA . GLU A 1 125 ? 57.228 61.790 -70.557 1.00 29.12 143 GLU A CA 1
ATOM 938 C C . GLU A 1 125 ? 56.786 63.234 -70.740 1.00 28.51 143 GLU A C 1
ATOM 939 O O . GLU A 1 125 ? 57.621 64.144 -70.724 1.00 28.69 143 GLU A O 1
ATOM 945 N N . ILE A 1 126 ? 55.484 63.448 -70.924 1.00 27.85 144 ILE A N 1
ATOM 946 C CA . ILE A 1 126 ? 54.958 64.819 -71.022 1.00 27.81 144 ILE A CA 1
ATOM 947 C C . ILE A 1 126 ? 55.326 65.647 -69.786 1.00 27.23 144 ILE A C 1
ATOM 948 O O . ILE A 1 126 ? 55.847 66.747 -69.915 1.00 27.14 144 ILE A O 1
ATOM 953 N N . TYR A 1 127 ? 55.082 65.092 -68.597 1.00 27.02 145 TYR A N 1
ATOM 954 C CA . TYR A 1 127 ? 55.373 65.787 -67.350 1.00 26.87 145 TYR A CA 1
ATOM 955 C C . TYR A 1 127 ? 56.873 65.951 -67.092 1.00 27.15 145 TYR A C 1
ATOM 956 O O . TYR A 1 127 ? 57.300 67.000 -66.601 1.00 27.25 145 TYR A O 1
ATOM 965 N N . ARG A 1 128 ? 57.664 64.924 -67.401 1.00 27.05 146 ARG A N 1
ATOM 966 C CA . ARG A 1 128 ? 59.130 65.042 -67.324 1.00 28.53 146 ARG A CA 1
ATOM 967 C C . ARG A 1 128 ? 59.670 66.209 -68.186 1.00 28.13 146 ARG A C 1
ATOM 968 O O . ARG A 1 128 ? 60.474 67.030 -67.722 1.00 27.73 146 ARG A O 1
ATOM 976 N N . LYS A 1 129 ? 59.207 66.269 -69.433 1.00 28.18 147 LYS A N 1
ATOM 977 C CA . LYS A 1 129 ? 59.553 67.342 -70.355 1.00 28.66 147 LYS A CA 1
ATOM 978 C C . LYS A 1 129 ? 59.097 68.718 -69.857 1.00 28.42 147 LYS A C 1
ATOM 979 O O . LYS A 1 129 ? 59.866 69.691 -69.910 1.00 27.94 147 LYS A O 1
ATOM 985 N N . LEU A 1 130 ? 57.859 68.800 -69.369 1.00 28.48 148 LEU A N 1
ATOM 986 C CA . LEU A 1 130 ? 57.353 70.063 -68.836 1.00 28.78 148 LEU A CA 1
ATOM 987 C C . LEU A 1 130 ? 58.125 70.514 -67.620 1.00 29.08 148 LEU A C 1
ATOM 988 O O . LEU A 1 130 ? 58.398 71.703 -67.484 1.00 29.72 148 LEU A O 1
ATOM 993 N N . ALA A 1 131 ? 58.482 69.572 -66.738 1.00 29.80 149 ALA A N 1
ATOM 994 C CA . ALA A 1 131 ? 59.301 69.870 -65.546 1.00 30.26 149 ALA A CA 1
ATOM 995 C C . ALA A 1 131 ? 60.688 70.358 -65.932 1.00 30.63 149 ALA A C 1
ATOM 996 O O . ALA A 1 131 ? 61.166 71.358 -65.391 1.00 30.33 149 ALA A O 1
ATOM 998 N N . GLU A 1 132 ? 61.320 69.656 -66.874 1.00 31.51 150 GLU A N 1
ATOM 999 C CA . GLU A 1 132 ? 62.609 70.084 -67.422 1.00 33.01 150 GLU A CA 1
ATOM 1000 C C . GLU A 1 132 ? 62.496 71.506 -67.997 1.00 32.19 150 GLU A C 1
ATOM 1001 O O . GLU A 1 132 ? 63.342 72.362 -67.716 1.00 32.64 150 GLU A O 1
ATOM 1007 N N . LEU A 1 133 ? 61.437 71.751 -68.771 1.00 31.80 151 LEU A N 1
ATOM 1008 C CA . LEU A 1 133 ? 61.171 73.070 -69.374 1.00 30.87 151 LEU A CA 1
ATOM 1009 C C . LEU A 1 133 ? 60.985 74.194 -68.368 1.00 30.57 151 LEU A C 1
ATOM 1010 O O . LEU A 1 133 ? 61.391 75.327 -68.629 1.00 30.65 151 LEU A O 1
ATOM 1015 N N . THR A 1 134 ? 60.342 73.889 -67.241 1.00 29.55 152 THR A N 1
ATOM 1016 C CA . THR A 1 134 ? 59.916 74.922 -66.310 1.00 28.91 152 THR A CA 1
ATOM 1017 C C . THR A 1 134 ? 60.727 74.992 -65.004 1.00 28.61 152 THR A C 1
ATOM 1018 O O . THR A 1 134 ? 60.524 75.897 -64.181 1.00 29.18 152 THR A O 1
ATOM 1022 N N . GLY A 1 135 ? 61.651 74.047 -64.823 1.00 27.54 153 GLY A N 1
ATOM 1023 C CA . GLY A 1 135 ? 62.473 73.977 -63.617 1.00 26.52 153 GLY A CA 1
ATOM 1024 C C . GLY A 1 135 ? 61.703 73.476 -62.409 1.00 26.17 153 GLY A C 1
ATOM 1025 O O . GLY A 1 135 ? 61.939 73.923 -61.281 1.00 25.65 153 GLY A O 1
ATOM 1026 N N . THR A 1 136 ? 60.786 72.540 -62.660 1.00 25.93 154 THR A N 1
ATOM 1027 C CA . THR A 1 136 ? 59.852 72.043 -61.654 1.00 26.01 154 THR A CA 1
ATOM 1028 C C . THR A 1 136 ? 59.992 70.524 -61.443 1.00 26.11 154 THR A C 1
ATOM 1029 O O . THR A 1 136 ? 59.038 69.837 -61.064 1.00 25.94 154 THR A O 1
ATOM 1033 N N . GLN A 1 137 ? 61.190 70.014 -61.704 1.00 26.79 155 GLN A N 1
ATOM 1034 C CA . GLN A 1 137 ? 61.562 68.619 -61.417 1.00 27.18 155 GLN A CA 1
ATOM 1035 C C . GLN A 1 137 ? 61.244 68.243 -59.952 1.00 27.40 155 GLN A C 1
ATOM 1036 O O . GLN A 1 137 ? 60.814 67.122 -59.659 1.00 26.79 155 GLN A O 1
ATOM 1042 N N . SER A 1 138 ? 61.442 69.207 -59.054 1.00 27.59 156 SER A N 1
ATOM 1043 C CA . SER A 1 138 ? 61.125 69.048 -57.645 1.00 28.84 156 SER A CA 1
ATOM 1044 C C . SER A 1 138 ? 59.611 68.880 -57.363 1.00 28.92 156 SER A C 1
ATOM 1045 O O . SER A 1 138 ? 59.200 67.971 -56.627 1.00 29.24 156 SER A O 1
ATOM 1048 N N . GLN A 1 139 ? 58.771 69.726 -57.951 1.00 28.73 157 GLN A N 1
ATOM 1049 C CA . GLN A 1 139 ? 57.328 69.538 -57.771 1.00 28.93 157 GLN A CA 1
ATOM 1050 C C . GLN A 1 139 ? 56.852 68.232 -58.445 1.00 27.78 157 GLN A C 1
ATOM 1051 O O . GLN A 1 139 ? 55.922 67.577 -57.962 1.00 28.16 157 GLN A O 1
ATOM 1057 N N . LEU A 1 140 ? 57.512 67.845 -59.536 1.00 26.42 158 LEU A N 1
ATOM 1058 C CA . LEU A 1 140 ? 57.190 66.604 -60.240 1.00 25.28 158 LEU A CA 1
ATOM 1059 C C . LEU A 1 140 ? 57.490 65.364 -59.407 1.00 24.68 158 LEU A C 1
ATOM 1060 O O . LEU A 1 140 ? 56.695 64.436 -59.380 1.00 24.78 158 LEU A O 1
ATOM 1065 N N . ALA A 1 141 ? 58.642 65.346 -58.739 1.00 24.05 159 ALA A N 1
ATOM 1066 C CA . ALA A 1 141 ? 59.020 64.229 -57.887 1.00 23.62 159 ALA A CA 1
ATOM 1067 C C . ALA A 1 141 ? 58.018 63.991 -56.749 1.00 23.37 159 ALA A C 1
ATOM 1068 O O . ALA A 1 141 ? 57.744 62.837 -56.388 1.00 22.77 159 ALA A O 1
ATOM 1070 N N . ILE A 1 142 ? 57.465 65.068 -56.191 1.00 23.48 160 ILE A N 1
ATOM 1071 C CA A ILE A 1 142 ? 56.443 64.897 -55.159 0.50 23.56 160 ILE A CA 1
ATOM 1072 C CA B ILE A 1 142 ? 56.407 64.994 -55.170 0.50 23.26 160 ILE A CA 1
ATOM 1073 C C . ILE A 1 142 ? 55.133 64.382 -55.752 1.00 23.43 160 ILE A C 1
ATOM 1074 O O . ILE A 1 142 ? 54.490 63.536 -55.148 1.00 23.20 160 ILE A O 1
ATOM 1083 N N . LEU A 1 143 ? 54.766 64.840 -56.950 1.00 24.35 161 LEU A N 1
ATOM 1084 C CA . LEU A 1 143 ? 53.575 64.328 -57.636 1.00 24.21 161 LEU A CA 1
ATOM 1085 C C . LEU A 1 143 ? 53.719 62.826 -57.917 1.00 24.60 161 LEU A C 1
ATOM 1086 O O . LEU A 1 143 ? 52.792 62.049 -57.709 1.00 24.47 161 LEU A O 1
ATOM 1091 N N . GLU A 1 144 ? 54.904 62.426 -58.363 1.00 24.77 162 GLU A N 1
ATOM 1092 C CA . GLU A 1 144 ? 55.203 61.023 -58.638 1.00 25.39 162 GLU A CA 1
ATOM 1093 C C . GLU A 1 144 ? 55.298 60.168 -57.369 1.00 25.11 162 GLU A C 1
ATOM 1094 O O . GLU A 1 144 ? 55.002 58.973 -57.398 1.00 25.19 162 GLU A O 1
ATOM 1100 N N . ARG A 1 145 ? 55.753 60.762 -56.273 1.00 24.94 163 ARG A N 1
ATOM 1101 C CA . ARG A 1 145 ? 55.791 60.038 -55.013 1.00 25.77 163 ARG A CA 1
ATOM 1102 C C . ARG A 1 145 ? 54.370 59.724 -54.537 1.00 25.48 163 ARG A C 1
ATOM 1103 O O . ARG A 1 145 ? 54.100 58.596 -54.112 1.00 26.38 163 ARG A O 1
ATOM 1111 N N . ARG A 1 146 ? 53.462 60.694 -54.635 1.00 25.36 164 ARG A N 1
ATOM 1112 C CA . ARG A 1 146 ? 52.037 60.451 -54.287 1.00 25.41 164 ARG A CA 1
ATOM 1113 C C . ARG A 1 146 ? 51.432 59.320 -55.124 1.00 25.35 164 ARG A C 1
ATOM 1114 O O . ARG A 1 146 ? 50.734 58.457 -54.601 1.00 25.29 164 ARG A O 1
ATOM 1122 N N . TYR A 1 147 ? 51.694 59.346 -56.432 1.00 25.74 165 TYR A N 1
ATOM 1123 C CA . TYR A 1 147 ? 51.178 58.323 -57.330 1.00 25.59 165 TYR A CA 1
ATOM 1124 C C . TYR A 1 147 ? 51.768 56.947 -56.983 1.00 25.83 165 TYR A C 1
ATOM 1125 O O . TYR A 1 147 ? 51.054 55.948 -56.955 1.00 25.41 165 TYR A O 1
ATOM 1134 N N . GLN A 1 148 ? 53.065 56.915 -56.690 1.00 26.35 166 GLN A N 1
ATOM 1135 C CA . GLN A 1 148 ? 53.725 55.706 -56.172 1.00 27.85 166 GLN A CA 1
ATOM 1136 C C . GLN A 1 148 ? 52.959 55.155 -54.964 1.00 26.55 166 GLN A C 1
ATOM 1137 O O . GLN A 1 148 ? 52.664 53.966 -54.911 1.00 26.01 166 GLN A O 1
ATOM 1143 N N . ALA A 1 149 ? 52.635 56.034 -54.012 1.00 26.60 167 ALA A N 1
ATOM 1144 C CA . ALA A 1 149 ? 51.909 55.663 -52.792 1.00 26.67 167 ALA A CA 1
ATOM 1145 C C . ALA A 1 149 ? 50.481 55.167 -53.053 1.00 26.91 167 ALA A C 1
ATOM 1146 O O . ALA A 1 149 ? 50.017 54.241 -52.381 1.00 27.20 167 ALA A O 1
ATOM 1148 N N . GLN A 1 150 ? 49.788 55.784 -54.010 1.00 26.81 168 GLN A N 1
ATOM 1149 C CA . GLN A 1 150 ? 48.446 55.323 -54.412 1.00 26.74 168 GLN A CA 1
ATOM 1150 C C . GLN A 1 150 ? 48.512 53.952 -55.078 1.00 26.82 168 GLN A C 1
ATOM 1151 O O . GLN A 1 150 ? 47.650 53.107 -54.863 1.00 26.57 168 GLN A O 1
ATOM 1157 N N . ILE A 1 151 ? 49.537 53.740 -55.897 1.00 26.98 169 ILE A N 1
ATOM 1158 C CA . ILE A 1 151 ? 49.710 52.458 -56.570 1.00 27.08 169 ILE A CA 1
ATOM 1159 C C . ILE A 1 151 ? 50.008 51.370 -55.552 1.00 27.28 169 ILE A C 1
ATOM 1160 O O . ILE A 1 151 ? 49.368 50.316 -55.562 1.00 27.52 169 ILE A O 1
ATOM 1165 N N . ASN A 1 152 ? 50.966 51.636 -54.671 1.00 27.20 170 ASN A N 1
ATOM 1166 C CA . ASN A 1 152 ? 51.297 50.712 -53.597 1.00 27.66 170 ASN A CA 1
ATOM 1167 C C . ASN A 1 152 ? 50.129 50.389 -52.646 1.00 27.39 170 ASN A C 1
ATOM 1168 O O . ASN A 1 152 ? 49.969 49.237 -52.227 1.00 26.84 170 ASN A O 1
ATOM 1173 N N . ALA A 1 153 ? 49.329 51.402 -52.315 1.00 27.35 171 ALA A N 1
ATOM 1174 C CA . ALA A 1 153 ? 48.132 51.207 -51.481 1.00 28.21 171 ALA A CA 1
ATOM 1175 C C . ALA A 1 153 ? 47.131 50.262 -52.173 1.00 28.70 171 ALA A C 1
ATOM 1176 O O . ALA A 1 153 ? 46.494 49.428 -51.528 1.00 28.33 171 ALA A O 1
ATOM 1178 N N . LEU A 1 154 ? 47.017 50.404 -53.494 1.00 29.23 172 LEU A N 1
ATOM 1179 C CA . LEU A 1 154 ? 46.139 49.583 -54.312 1.00 29.80 172 LEU A CA 1
ATOM 1180 C C . LEU A 1 154 ? 46.636 48.121 -54.400 1.00 30.70 172 LEU A C 1
ATOM 1181 O O . LEU A 1 154 ? 45.875 47.166 -54.165 1.00 30.79 172 LEU A O 1
ATOM 1186 N N . LYS A 1 155 ? 47.915 47.955 -54.723 1.00 30.82 173 LYS A N 1
ATOM 1187 C CA . LYS A 1 155 ? 48.567 46.643 -54.684 1.00 31.26 173 LYS A CA 1
ATOM 1188 C C . LYS A 1 155 ? 48.449 45.931 -53.326 1.00 31.49 173 LYS A C 1
ATOM 1189 O O . LYS A 1 155 ? 48.293 44.715 -53.275 1.00 31.31 173 LYS A O 1
ATOM 1195 N N . ALA A 1 156 ? 48.536 46.687 -52.235 1.00 31.87 174 ALA A N 1
ATOM 1196 C CA . ALA A 1 156 ? 48.418 46.113 -50.895 1.00 32.58 174 ALA A CA 1
ATOM 1197 C C . ALA A 1 156 ? 46.972 45.710 -50.508 1.00 33.12 174 ALA A C 1
ATOM 1198 O O . ALA A 1 156 ? 46.777 44.941 -49.565 1.00 33.79 174 ALA A O 1
ATOM 1200 N N . THR A 1 157 ? 45.977 46.223 -51.232 1.00 33.58 175 THR A N 1
ATOM 1201 C CA . THR A 1 157 ? 44.558 45.970 -50.963 1.00 33.97 175 THR A CA 1
ATOM 1202 C C . THR A 1 157 ? 44.082 44.561 -51.358 1.00 35.07 175 THR A C 1
ATOM 1203 O O . THR A 1 157 ? 43.204 43.988 -50.702 1.00 35.32 175 THR A O 1
ATOM 1207 N N . LEU A 1 158 ? 44.654 44.015 -52.427 1.00 36.30 176 LEU A N 1
ATOM 1208 C CA . LEU A 1 158 ? 44.142 42.810 -53.099 1.00 37.99 176 LEU A CA 1
ATOM 1209 C C . LEU A 1 158 ? 45.246 42.208 -53.962 1.00 39.07 176 LEU A C 1
ATOM 1210 O O . LEU A 1 158 ? 46.250 42.875 -54.226 1.00 39.24 176 LEU A O 1
ATOM 1215 N N . ASP A 1 159 ? 45.073 40.965 -54.413 1.00 40.26 177 ASP A N 1
ATOM 1216 C CA . ASP A 1 159 ? 46.054 40.385 -55.332 1.00 41.24 177 ASP A CA 1
ATOM 1217 C C . ASP A 1 159 ? 45.660 40.718 -56.759 1.00 41.59 177 ASP A C 1
ATOM 1218 O O . ASP A 1 159 ? 44.873 40.007 -57.380 1.00 41.49 177 ASP A O 1
ATOM 1223 N N . SER A 1 160 ? 46.213 41.821 -57.257 1.00 42.44 178 SER A N 1
ATOM 1224 C CA . SER A 1 160 ? 45.871 42.351 -58.576 1.00 43.27 178 SER A CA 1
ATOM 1225 C C . SER A 1 160 ? 46.457 41.490 -59.685 1.00 43.86 178 SER A C 1
ATOM 1226 O O . SER A 1 160 ? 45.935 41.475 -60.802 1.00 43.84 178 SER A O 1
ATOM 1229 N N . GLN A 1 161 ? 47.532 40.766 -59.361 1.00 44.63 179 GLN A N 1
ATOM 1230 C CA . GLN A 1 161 ? 48.194 39.853 -60.307 1.00 45.43 179 GLN A CA 1
ATOM 1231 C C . GLN A 1 161 ? 47.310 38.637 -60.596 1.00 45.10 179 GLN A C 1
ATOM 1232 O O . GLN A 1 161 ? 47.644 37.808 -61.443 1.00 45.47 179 GLN A O 1
ATOM 1238 N N . LYS A 1 162 ? 46.177 38.559 -59.894 1.00 44.79 180 LYS A N 1
ATOM 1239 C CA . LYS A 1 162 ? 45.198 37.471 -60.040 1.00 44.63 180 LYS A CA 1
ATOM 1240 C C . LYS A 1 162 ? 43.801 37.928 -60.510 1.00 43.50 180 LYS A C 1
ATOM 1241 O O . LYS A 1 162 ? 42.926 37.099 -60.769 1.00 43.74 180 LYS A O 1
ATOM 1247 N N . ILE A 1 163 ? 43.598 39.238 -60.621 1.00 41.99 181 ILE A N 1
ATOM 1248 C CA . ILE A 1 163 ? 42.314 39.785 -61.055 1.00 40.55 181 ILE A CA 1
ATOM 1249 C C . ILE A 1 163 ? 42.451 40.330 -62.475 1.00 39.79 181 ILE A C 1
ATOM 1250 O O . ILE A 1 163 ? 43.380 41.096 -62.775 1.00 39.24 181 ILE A O 1
ATOM 1255 N N . THR A 1 164 ? 41.536 39.917 -63.351 1.00 38.49 182 THR A N 1
ATOM 1256 C CA . THR A 1 164 ? 41.497 40.458 -64.707 1.00 37.56 182 THR A CA 1
ATOM 1257 C C . THR A 1 164 ? 40.542 41.651 -64.807 1.00 36.66 182 THR A C 1
ATOM 1258 O O . THR A 1 164 ? 39.489 41.686 -64.160 1.00 36.00 182 THR A O 1
ATOM 1262 N N . VAL A 1 165 ? 40.935 42.625 -65.623 1.00 35.91 183 VAL A N 1
ATOM 1263 C CA . VAL A 1 165 ? 40.152 43.840 -65.844 1.00 35.16 183 VAL A CA 1
ATOM 1264 C C . VAL A 1 165 ? 40.032 44.127 -67.340 1.00 35.21 183 VAL A C 1
ATOM 1265 O O . VAL A 1 165 ? 40.780 43.573 -68.146 1.00 35.40 183 VAL A O 1
ATOM 1269 N N . SER A 1 166 ? 39.091 44.998 -67.693 1.00 35.00 184 SER A N 1
ATOM 1270 C CA . SER A 1 166 ? 38.809 45.346 -69.064 1.00 34.73 184 SER A CA 1
ATOM 1271 C C . SER A 1 166 ? 38.180 46.736 -69.111 1.00 34.28 184 SER A C 1
ATOM 1272 O O . SER A 1 166 ? 37.349 47.070 -68.278 1.00 33.60 184 SER A O 1
ATOM 1275 N N . VAL A 1 167 ? 38.597 47.550 -70.078 1.00 34.11 185 VAL A N 1
ATOM 1276 C CA . VAL A 1 167 ? 37.964 48.851 -70.312 1.00 33.66 185 VAL A CA 1
ATOM 1277 C C . VAL A 1 167 ? 37.386 48.886 -71.713 1.00 33.79 185 VAL A C 1
ATOM 1278 O O . VAL A 1 167 ? 38.102 48.691 -72.694 1.00 33.94 185 VAL A O 1
ATOM 1282 N N . ILE A 1 168 ? 36.082 49.120 -71.802 1.00 33.82 186 ILE A N 1
ATOM 1283 C CA . ILE A 1 168 ? 35.393 49.134 -73.097 1.00 33.94 186 ILE A CA 1
ATOM 1284 C C . ILE A 1 168 ? 34.638 50.447 -73.260 1.00 34.21 186 ILE A C 1
ATOM 1285 O O . ILE A 1 168 ? 34.583 51.264 -72.344 1.00 34.24 186 ILE A O 1
ATOM 1290 N N . GLN A 1 169 ? 34.054 50.646 -74.429 1.00 34.65 187 GLN A N 1
ATOM 1291 C CA . GLN A 1 169 ? 33.280 51.838 -74.680 1.00 35.29 187 GLN A CA 1
ATOM 1292 C C . GLN A 1 169 ? 32.446 51.648 -75.926 1.00 35.18 187 GLN A C 1
ATOM 1293 O O . GLN A 1 169 ? 32.961 51.231 -76.968 1.00 35.25 187 GLN A O 1
ATOM 1299 N N . ALA A 1 170 ? 31.158 51.960 -75.800 1.00 35.23 188 ALA A N 1
ATOM 1300 C CA . ALA A 1 170 ? 30.246 52.033 -76.936 1.00 35.30 188 ALA A CA 1
ATOM 1301 C C . ALA A 1 170 ? 30.762 53.050 -77.941 1.00 35.30 188 ALA A C 1
ATOM 1302 O O . ALA A 1 170 ? 31.035 54.209 -77.595 1.00 35.19 188 ALA A O 1
ATOM 1304 N N . ASN A 1 171 ? 30.918 52.592 -79.178 1.00 35.41 189 ASN A N 1
ATOM 1305 C CA . ASN A 1 171 ? 31.351 53.434 -80.278 1.00 35.64 189 ASN A CA 1
ATOM 1306 C C . ASN A 1 171 ? 30.490 53.224 -81.530 1.00 35.79 189 ASN A C 1
ATOM 1307 O O . ASN A 1 171 ? 30.816 52.394 -82.381 1.00 35.86 189 ASN A O 1
ATOM 1312 N N . GLN A 1 172 ? 29.402 53.988 -81.627 1.00 36.05 190 GLN A N 1
ATOM 1313 C CA . GLN A 1 172 ? 28.525 54.007 -82.805 1.00 36.40 190 GLN A CA 1
ATOM 1314 C C . GLN A 1 172 ? 28.340 52.627 -83.435 1.00 36.00 190 GLN A C 1
ATOM 1315 O O . GLN A 1 172 ? 28.797 52.374 -84.554 1.00 35.95 190 GLN A O 1
ATOM 1321 N N . GLY A 1 173 ? 27.688 51.734 -82.700 1.00 35.76 191 GLY A N 1
ATOM 1322 C CA . GLY A 1 173 ? 27.306 50.429 -83.236 1.00 35.56 191 GLY A CA 1
ATOM 1323 C C . GLY A 1 173 ? 28.315 49.321 -82.995 1.00 35.47 191 GLY A C 1
ATOM 1324 O O . GLY A 1 173 ? 28.047 48.153 -83.303 1.00 35.77 191 GLY A O 1
ATOM 1325 N N . LYS A 1 174 ? 29.485 49.688 -82.476 1.00 34.94 192 LYS A N 1
ATOM 1326 C CA . LYS A 1 174 ? 30.495 48.711 -82.074 1.00 34.47 192 LYS A CA 1
ATOM 1327 C C . LYS A 1 174 ? 31.151 49.095 -80.761 1.00 33.89 192 LYS A C 1
ATOM 1328 O O . LYS A 1 174 ? 30.818 50.121 -80.170 1.00 33.61 192 LYS A O 1
ATOM 1334 N N . ILE A 1 175 ? 32.084 48.251 -80.327 1.00 33.41 193 ILE A N 1
ATOM 1335 C CA . ILE A 1 175 ? 32.808 48.422 -79.071 1.00 32.79 193 ILE A CA 1
ATOM 1336 C C . ILE A 1 175 ? 34.245 48.865 -79.366 1.00 32.40 193 ILE A C 1
ATOM 1337 O O . ILE A 1 175 ? 35.002 48.147 -80.029 1.00 31.99 193 ILE A O 1
ATOM 1342 N N . ASN A 1 176 ? 34.615 50.037 -78.863 1.00 31.77 194 ASN A N 1
ATOM 1343 C CA . ASN A 1 176 ? 35.981 50.499 -78.985 1.00 31.35 194 ASN A CA 1
ATOM 1344 C C . ASN A 1 176 ? 36.756 50.223 -77.695 1.00 31.52 194 ASN A C 1
ATOM 1345 O O . ASN A 1 176 ? 36.289 50.541 -76.591 1.00 31.30 194 ASN A O 1
ATOM 1350 N N . VAL A 1 177 ? 37.914 49.584 -77.858 1.00 31.31 195 VAL A N 1
ATOM 1351 C CA . VAL A 1 177 ? 38.844 49.308 -76.771 1.00 31.27 195 VAL A CA 1
ATOM 1352 C C . VAL A 1 177 ? 40.236 49.866 -77.079 1.00 31.71 195 VAL A C 1
ATOM 1353 O O . VAL A 1 177 ? 40.708 49.853 -78.233 1.00 30.81 195 VAL A O 1
ATOM 1365 N N . HIS A 1 179 ? 44.483 49.942 -75.902 1.00 31.50 197 HIS A N 1
ATOM 1366 C CA . HIS A 1 179 ? 45.486 49.162 -75.196 1.00 30.87 197 HIS A CA 1
ATOM 1367 C C . HIS A 1 179 ? 45.591 49.672 -73.745 1.00 30.37 197 HIS A C 1
ATOM 1368 O O . HIS A 1 179 ? 45.644 48.898 -72.792 1.00 30.01 197 HIS A O 1
ATOM 1375 N N . SER A 1 180 ? 45.620 50.990 -73.596 1.00 29.88 198 SER A N 1
ATOM 1376 C CA . SER A 1 180 ? 45.591 51.622 -72.284 1.00 29.72 198 SER A CA 1
ATOM 1377 C C . SER A 1 180 ? 44.651 52.824 -72.340 1.00 29.12 198 SER A C 1
ATOM 1378 O O . SER A 1 180 ? 44.934 53.815 -73.012 1.00 28.63 198 SER A O 1
ATOM 1381 N N . TYR A 1 181 ? 43.519 52.717 -71.651 1.00 28.77 199 TYR A N 1
ATOM 1382 C CA . TYR A 1 181 ? 42.542 53.786 -71.650 1.00 28.58 199 TYR A CA 1
ATOM 1383 C C . TYR A 1 181 ? 42.939 54.911 -70.694 1.00 28.06 199 TYR A C 1
ATOM 1384 O O . TYR A 1 181 ? 42.480 54.972 -69.557 1.00 27.65 199 TYR A O 1
ATOM 1393 N N . HIS A 1 182 ? 43.792 55.800 -71.183 1.00 27.46 200 HIS A N 1
ATOM 1394 C CA . HIS A 1 182 ? 44.133 57.044 -70.492 1.00 27.23 200 HIS A CA 1
ATOM 1395 C C . HIS A 1 182 ? 44.447 56.845 -68.995 1.00 26.99 200 HIS A C 1
ATOM 1396 O O . HIS A 1 182 ? 45.177 55.925 -68.629 1.00 27.09 200 HIS A O 1
ATOM 1403 N N . SER A 1 183 ? 43.901 57.697 -68.136 1.00 26.61 201 SER A N 1
ATOM 1404 C CA . SER A 1 183 ? 44.163 57.580 -66.699 1.00 27.23 201 SER A CA 1
ATOM 1405 C C . SER A 1 183 ? 43.716 56.231 -66.131 1.00 26.91 201 SER A C 1
ATOM 1406 O O . SER A 1 183 ? 44.440 55.626 -65.352 1.00 27.47 201 SER A O 1
ATOM 1409 N N . LEU A 1 184 ? 42.539 55.751 -66.541 1.00 27.13 202 LEU A N 1
ATOM 1410 C CA . LEU A 1 184 ? 41.987 54.508 -65.995 1.00 26.99 202 LEU A CA 1
ATOM 1411 C C . LEU A 1 184 ? 42.869 53.302 -66.334 1.00 27.33 202 LEU A C 1
ATOM 1412 O O . LEU A 1 184 ? 43.217 52.523 -65.446 1.00 27.43 202 LEU A O 1
ATOM 1417 N N . GLY A 1 185 ? 43.235 53.169 -67.611 1.00 26.92 203 GLY A N 1
ATOM 1418 C CA . GLY A 1 185 ? 44.112 52.094 -68.066 1.00 25.98 203 GLY A CA 1
ATOM 1419 C C . GLY A 1 185 ? 45.501 52.137 -67.458 1.00 26.23 203 GLY A C 1
ATOM 1420 O O . GLY A 1 185 ? 46.062 51.087 -67.116 1.00 26.16 203 GLY A O 1
ATOM 1421 N N . ARG A 1 186 ? 46.059 53.342 -67.327 1.00 25.55 204 ARG A N 1
ATOM 1422 C CA . ARG A 1 186 ? 47.380 53.519 -66.751 1.00 25.69 204 ARG A CA 1
ATOM 1423 C C . ARG A 1 186 ? 47.445 53.023 -65.291 1.00 25.58 204 ARG A C 1
ATOM 1424 O O . ARG A 1 186 ? 48.372 52.294 -64.917 1.00 25.18 204 ARG A O 1
ATOM 1432 N N . VAL A 1 187 ? 46.462 53.407 -64.481 1.00 25.79 205 VAL A N 1
ATOM 1433 C CA . VAL A 1 187 ? 46.412 52.967 -63.072 1.00 26.53 205 VAL A CA 1
ATOM 1434 C C . VAL A 1 187 ? 46.222 51.453 -62.967 1.00 27.10 205 VAL A C 1
ATOM 1435 O O . VAL A 1 187 ? 46.908 50.794 -62.179 1.00 27.10 205 VAL A O 1
ATOM 1439 N N . LEU A 1 188 ? 45.298 50.911 -63.762 1.00 27.95 206 LEU A N 1
ATOM 1440 C CA . LEU A 1 188 ? 45.075 49.460 -63.799 1.00 28.83 206 LEU A CA 1
ATOM 1441 C C . LEU A 1 188 ? 46.345 48.669 -64.196 1.00 28.90 206 LEU A C 1
ATOM 1442 O O . LEU A 1 188 ? 46.638 47.634 -63.609 1.00 28.99 206 LEU A O 1
ATOM 1447 N N . ARG A 1 189 ? 47.101 49.151 -65.179 1.00 29.25 207 ARG A N 1
ATOM 1448 C CA . ARG A 1 189 ? 48.323 48.446 -65.586 1.00 29.10 207 ARG A CA 1
ATOM 1449 C C . ARG A 1 189 ? 49.453 48.631 -64.573 1.00 29.22 207 ARG A C 1
ATOM 1450 O O . ARG A 1 189 ? 50.155 47.665 -64.250 1.00 29.60 207 ARG A O 1
ATOM 1458 N N . ASP A 1 190 ? 49.648 49.858 -64.082 1.00 29.07 208 ASP A N 1
ATOM 1459 C CA . ASP A 1 190 ? 50.685 50.111 -63.077 1.00 29.47 208 ASP A CA 1
ATOM 1460 C C . ASP A 1 190 ? 50.399 49.317 -61.792 1.00 29.42 208 ASP A C 1
ATOM 1461 O O . ASP A 1 190 ? 51.320 48.993 -61.045 1.00 29.52 208 ASP A O 1
ATOM 1466 N N . ALA A 1 191 ? 49.126 49.017 -61.536 1.00 29.78 209 ALA A N 1
ATOM 1467 C CA . ALA A 1 191 ? 48.751 48.231 -60.339 1.00 30.83 209 ALA A CA 1
ATOM 1468 C C . ALA A 1 191 ? 48.870 46.722 -60.556 1.00 31.02 209 ALA A C 1
ATOM 1469 O O . ALA A 1 191 ? 48.704 45.942 -59.627 1.00 31.05 209 ALA A O 1
ATOM 1471 N N . GLY A 1 192 ? 49.184 46.312 -61.778 1.00 31.49 210 GLY A N 1
ATOM 1472 C CA . GLY A 1 192 ? 49.473 44.908 -62.035 1.00 32.23 210 GLY A CA 1
ATOM 1473 C C . GLY A 1 192 ? 48.281 44.064 -62.454 1.00 32.72 210 GLY A C 1
ATOM 1474 O O . GLY A 1 192 ? 48.421 42.858 -62.608 1.00 33.14 210 GLY A O 1
ATOM 1475 N N . PHE A 1 193 ? 47.118 44.685 -62.656 1.00 33.01 211 PHE A N 1
ATOM 1476 C CA . PHE A 1 193 ? 45.964 43.975 -63.223 1.00 33.35 211 PHE A CA 1
ATOM 1477 C C . PHE A 1 193 ? 46.255 43.504 -64.661 1.00 33.69 211 PHE A C 1
ATOM 1478 O O . PHE A 1 193 ? 47.035 44.133 -65.390 1.00 33.48 211 PHE A O 1
ATOM 1486 N N . ARG A 1 194 ? 45.620 42.399 -65.049 1.00 34.24 212 ARG A N 1
ATOM 1487 C CA . ARG A 1 194 ? 45.835 41.784 -66.350 1.00 34.96 212 ARG A CA 1
ATOM 1488 C C . ARG A 1 194 ? 44.616 41.923 -67.257 1.00 34.86 212 ARG A C 1
ATOM 1489 O O . ARG A 1 194 ? 43.479 41.736 -66.824 1.00 35.12 212 ARG A O 1
ATOM 1497 N N . PHE A 1 195 ? 44.869 42.238 -68.522 1.00 34.74 213 PHE A N 1
ATOM 1498 C CA . PHE A 1 195 ? 43.809 42.413 -69.509 1.00 34.81 213 PHE A CA 1
ATOM 1499 C C . PHE A 1 195 ? 43.594 41.153 -70.359 1.00 34.74 213 PHE A C 1
ATOM 1500 O O . PHE A 1 195 ? 44.503 40.312 -70.462 1.00 34.73 213 PHE A O 1
ATOM 1508 N N . PRO A 1 196 ? 42.382 40.999 -70.941 1.00 34.48 214 PRO A N 1
ATOM 1509 C CA . PRO A 1 196 ? 42.127 39.945 -71.924 1.00 34.28 214 PRO A CA 1
ATOM 1510 C C . PRO A 1 196 ? 43.144 39.999 -73.066 1.00 34.07 214 PRO A C 1
ATOM 1511 O O . PRO A 1 196 ? 43.667 41.080 -73.366 1.00 34.10 214 PRO A O 1
ATOM 1515 N N . PRO A 1 197 ? 43.448 38.840 -73.683 1.00 33.95 215 PRO A N 1
ATOM 1516 C CA . PRO A 1 197 ? 44.336 38.780 -74.848 1.00 33.79 215 PRO A CA 1
ATOM 1517 C C . PRO A 1 197 ? 44.012 39.822 -75.931 1.00 33.44 215 PRO A C 1
ATOM 1518 O O . PRO A 1 197 ? 44.928 40.440 -76.468 1.00 33.10 215 PRO A O 1
ATOM 1522 N N . LEU A 1 198 ? 42.729 40.021 -76.228 1.00 33.31 216 LEU A N 1
ATOM 1523 C CA . LEU A 1 198 ? 42.326 40.937 -77.297 1.00 33.51 216 LEU A CA 1
ATOM 1524 C C . LEU A 1 198 ? 42.781 42.370 -77.021 1.00 33.54 216 LEU A C 1
ATOM 1525 O O . LEU A 1 198 ? 43.058 43.125 -77.953 1.00 34.53 216 LEU A O 1
ATOM 1530 N N . ILE A 1 199 ? 42.859 42.741 -75.750 1.00 33.14 217 ILE A N 1
ATOM 1531 C CA . ILE A 1 199 ? 43.331 44.068 -75.391 1.00 32.82 217 ILE A CA 1
ATOM 1532 C C . ILE A 1 199 ? 44.848 44.106 -75.308 1.00 32.60 217 ILE A C 1
ATOM 1533 O O . ILE A 1 199 ? 45.466 45.054 -75.794 1.00 32.65 217 ILE A O 1
ATOM 1538 N N . GLU A 1 200 ? 45.446 43.074 -74.707 1.00 32.04 218 GLU A N 1
ATOM 1539 C CA . GLU A 1 200 ? 46.904 43.004 -74.564 1.00 32.23 218 GLU A CA 1
ATOM 1540 C C . GLU A 1 200 ? 47.647 43.100 -75.904 1.00 31.45 218 GLU A C 1
ATOM 1541 O O . GLU A 1 200 ? 48.707 43.720 -75.980 1.00 31.48 218 GLU A O 1
ATOM 1547 N N . SER A 1 201 ? 47.089 42.482 -76.942 1.00 30.77 219 SER A N 1
ATOM 1548 C CA . SER A 1 201 ? 47.743 42.419 -78.258 1.00 30.95 219 SER A CA 1
ATOM 1549 C C . SER A 1 201 ? 47.666 43.725 -79.061 1.00 30.69 219 SER A C 1
ATOM 1550 O O . SER A 1 201 ? 48.377 43.874 -80.064 1.00 31.14 219 SER A O 1
ATOM 1553 N N . ILE A 1 202 ? 46.805 44.658 -78.638 1.00 30.42 220 ILE A N 1
ATOM 1554 C CA . ILE A 1 202 ? 46.736 45.988 -79.262 1.00 29.92 220 ILE A CA 1
ATOM 1555 C C . ILE A 1 202 ? 48.089 46.692 -79.065 1.00 30.63 220 ILE A C 1
ATOM 1556 O O . ILE A 1 202 ? 48.620 46.701 -77.953 1.00 30.45 220 ILE A O 1
ATOM 1561 N N . PRO A 1 203 ? 48.657 47.271 -80.142 1.00 31.19 221 PRO A N 1
ATOM 1562 C CA . PRO A 1 203 ? 49.912 48.008 -79.983 1.00 31.70 221 PRO A CA 1
ATOM 1563 C C . PRO A 1 203 ? 49.778 49.137 -78.965 1.00 32.34 221 PRO A C 1
ATOM 1564 O O . PRO A 1 203 ? 48.695 49.739 -78.819 1.00 31.64 221 PRO A O 1
ATOM 1568 N N . GLU A 1 204 ? 50.865 49.402 -78.248 1.00 32.95 222 GLU A N 1
ATOM 1569 C CA . GLU A 1 204 ? 50.874 50.471 -77.257 1.00 34.37 222 GLU A CA 1
ATOM 1570 C C . GLU A 1 204 ? 50.470 51.764 -77.944 1.00 33.52 222 GLU A C 1
ATOM 1571 O O . GLU A 1 204 ? 50.986 52.078 -79.028 1.00 33.63 222 GLU A O 1
ATOM 1577 N N . GLY A 1 205 ? 49.529 52.491 -77.333 1.00 33.17 223 GLY A N 1
ATOM 1578 C CA . GLY A 1 205 ? 49.029 53.762 -77.885 1.00 32.37 223 GLY A CA 1
ATOM 1579 C C . GLY A 1 205 ? 47.959 53.586 -78.950 1.00 32.33 223 GLY A C 1
ATOM 1580 O O . GLY A 1 205 ? 47.492 54.565 -79.552 1.00 32.83 223 GLY A O 1
ATOM 1581 N N . GLY A 1 206 ? 47.570 52.336 -79.191 1.00 31.90 224 GLY A N 1
ATOM 1582 C CA . GLY A 1 206 ? 46.546 52.027 -80.176 1.00 31.58 224 GLY A CA 1
ATOM 1583 C C . GLY A 1 206 ? 45.152 51.792 -79.619 1.00 31.44 224 GLY A C 1
ATOM 1584 O O . GLY A 1 206 ? 44.896 51.892 -78.408 1.00 30.84 224 GLY A O 1
ATOM 1585 N N . ARG A 1 207 ? 44.240 51.501 -80.534 1.00 31.29 225 ARG A N 1
ATOM 1586 C CA . ARG A 1 207 ? 42.857 51.200 -80.202 1.00 31.13 225 ARG A CA 1
ATOM 1587 C C . ARG A 1 207 ? 42.284 50.388 -81.345 1.00 31.03 225 ARG A C 1
ATOM 1588 O O . ARG A 1 207 ? 42.864 50.347 -82.440 1.00 30.53 225 ARG A O 1
ATOM 1604 N N . ASP A 1 209 ? 38.227 48.825 -82.925 1.00 29.03 227 ASP A N 1
ATOM 1605 C CA . ASP A 1 209 ? 36.826 48.500 -82.877 1.00 28.36 227 ASP A CA 1
ATOM 1606 C C . ASP A 1 209 ? 36.697 46.997 -82.895 1.00 28.52 227 ASP A C 1
ATOM 1607 O O . ASP A 1 209 ? 37.447 46.311 -83.587 1.00 28.02 227 ASP A O 1
ATOM 1612 N N . VAL A 1 210 ? 35.725 46.515 -82.123 1.00 28.83 228 VAL A N 1
ATOM 1613 C CA . VAL A 1 210 ? 35.423 45.102 -81.945 1.00 29.14 228 VAL A CA 1
ATOM 1614 C C . VAL A 1 210 ? 33.928 44.942 -82.235 1.00 29.51 228 VAL A C 1
ATOM 1615 O O . VAL A 1 210 ? 33.113 45.752 -81.794 1.00 29.45 228 VAL A O 1
ATOM 1619 N N . SER A 1 211 ? 33.561 43.912 -82.979 1.00 30.26 229 SER A N 1
ATOM 1620 C CA . SER A 1 211 ? 32.146 43.668 -83.237 1.00 31.66 229 SER A CA 1
ATOM 1621 C C . SER A 1 211 ? 31.446 43.200 -81.966 1.00 32.04 229 SER A C 1
ATOM 1622 O O . SER A 1 211 ? 32.040 42.498 -81.136 1.00 31.71 229 SER A O 1
ATOM 1625 N N . ALA A 1 212 ? 30.195 43.627 -81.808 1.00 33.01 230 ALA A N 1
ATOM 1626 C CA . ALA A 1 212 ? 29.418 43.367 -80.581 1.00 33.85 230 ALA A CA 1
ATOM 1627 C C . ALA A 1 212 ? 29.333 41.876 -80.274 1.00 34.28 230 ALA A C 1
ATOM 1628 O O . ALA A 1 212 ? 29.346 41.473 -79.115 1.00 34.50 230 ALA A O 1
ATOM 1630 N N . GLU A 1 213 ? 29.273 41.075 -81.335 1.00 35.12 231 GLU A N 1
ATOM 1631 C CA A GLU A 1 213 ? 29.188 39.623 -81.209 0.50 35.26 231 GLU A CA 1
ATOM 1632 C CA B GLU A 1 213 ? 29.201 39.619 -81.241 0.50 35.43 231 GLU A CA 1
ATOM 1633 C C . GLU A 1 213 ? 30.405 39.047 -80.505 1.00 35.35 231 GLU A C 1
ATOM 1634 O O . GLU A 1 213 ? 30.310 37.988 -79.879 1.00 35.83 231 GLU A O 1
ATOM 1645 N N . ARG A 1 214 ? 31.533 39.754 -80.601 1.00 35.13 232 ARG A N 1
ATOM 1646 C CA . ARG A 1 214 ? 32.784 39.351 -79.951 1.00 34.74 232 ARG A CA 1
ATOM 1647 C C . ARG A 1 214 ? 32.971 39.915 -78.524 1.00 34.89 232 ARG A C 1
ATOM 1648 O O . ARG A 1 214 ? 34.078 39.894 -77.986 1.00 34.64 232 ARG A O 1
ATOM 1656 N N . LEU A 1 215 ? 31.893 40.395 -77.906 1.00 35.13 233 LEU A N 1
ATOM 1657 C CA . LEU A 1 215 ? 31.948 40.847 -76.506 1.00 35.73 233 LEU A CA 1
ATOM 1658 C C . LEU A 1 215 ? 32.618 39.889 -75.508 1.00 35.94 233 LEU A C 1
ATOM 1659 O O . LEU A 1 215 ? 33.451 40.333 -74.711 1.00 36.16 233 LEU A O 1
ATOM 1664 N N . PRO A 1 216 ? 32.245 38.583 -75.523 1.00 35.89 234 PRO A N 1
ATOM 1665 C CA . PRO A 1 216 ? 32.893 37.618 -74.627 1.00 35.64 234 PRO A CA 1
ATOM 1666 C C . PRO A 1 216 ? 34.426 37.689 -74.593 1.00 35.24 234 PRO A C 1
ATOM 1667 O O . PRO A 1 216 ? 35.029 37.361 -73.564 1.00 35.48 234 PRO A O 1
ATOM 1671 N N . GLU A 1 217 ? 35.036 38.122 -75.697 1.00 34.66 235 GLU A N 1
ATOM 1672 C CA . GLU A 1 217 ? 36.497 38.249 -75.800 1.00 34.28 235 GLU A CA 1
ATOM 1673 C C . GLU A 1 217 ? 37.072 39.436 -75.007 1.00 33.54 235 GLU A C 1
ATOM 1674 O O . GLU A 1 217 ? 38.280 39.521 -74.793 1.00 33.67 235 GLU A O 1
ATOM 1680 N N . LEU A 1 218 ? 36.198 40.346 -74.590 1.00 32.74 236 LEU A N 1
ATOM 1681 C CA . LEU A 1 218 ? 36.572 41.528 -73.825 1.00 32.07 236 LEU A CA 1
ATOM 1682 C C . LEU A 1 218 ? 36.239 41.388 -72.332 1.00 31.88 236 LEU A C 1
ATOM 1683 O O . LEU A 1 218 ? 36.475 42.305 -71.539 1.00 31.56 236 LEU A O 1
ATOM 1688 N N . ASP A 1 219 ? 35.687 40.232 -71.969 1.00 31.34 237 ASP A N 1
ATOM 1689 C CA . ASP A 1 219 ? 35.250 39.949 -70.614 1.00 31.27 237 ASP A CA 1
ATOM 1690 C C . ASP A 1 219 ? 36.445 39.807 -69.671 1.00 31.12 237 ASP A C 1
ATOM 1691 O O . ASP A 1 219 ? 37.581 39.552 -70.095 1.00 30.72 237 ASP A O 1
ATOM 1696 N N . ALA A 1 220 ? 36.176 39.995 -68.387 1.00 30.75 238 ALA A N 1
ATOM 1697 C CA . ALA A 1 220 ? 37.190 39.912 -67.354 1.00 30.59 238 ALA A CA 1
ATOM 1698 C C . ALA A 1 220 ? 36.438 39.807 -66.036 1.00 30.28 238 ALA A C 1
ATOM 1699 O O . ALA A 1 220 ? 35.203 39.832 -66.038 1.00 30.33 238 ALA A O 1
ATOM 1701 N N . ASP A 1 221 ? 37.158 39.674 -64.924 1.00 30.27 239 ASP A N 1
ATOM 1702 C CA . ASP A 1 221 ? 36.511 39.677 -63.591 1.00 30.38 239 ASP A CA 1
ATOM 1703 C C . ASP A 1 221 ? 35.743 40.984 -63.393 1.00 30.26 239 ASP A C 1
ATOM 1704 O O . ASP A 1 221 ? 34.637 40.983 -62.876 1.00 30.35 239 ASP A O 1
ATOM 1709 N N . PHE A 1 222 ? 36.342 42.086 -63.845 1.00 30.29 240 PHE A N 1
ATOM 1710 C CA . PHE A 1 222 ? 35.743 43.410 -63.774 1.00 29.95 240 PHE A CA 1
ATOM 1711 C C . PHE A 1 222 ? 35.840 44.102 -65.129 1.00 29.80 240 PHE A C 1
ATOM 1712 O O . PHE A 1 222 ? 36.919 44.158 -65.733 1.00 29.58 240 PHE A O 1
ATOM 1720 N N . VAL A 1 223 ? 34.707 44.613 -65.606 1.00 29.59 241 VAL A N 1
ATOM 1721 C CA . VAL A 1 223 ? 34.676 45.362 -66.857 1.00 29.40 241 VAL A CA 1
ATOM 1722 C C . VAL A 1 223 ? 34.324 46.801 -66.525 1.00 30.00 241 VAL A C 1
ATOM 1723 O O . VAL A 1 223 ? 33.297 47.074 -65.889 1.00 29.54 241 VAL A O 1
ATOM 1727 N N . PHE A 1 224 ? 35.220 47.706 -66.920 1.00 30.29 242 PHE A N 1
ATOM 1728 C CA . PHE A 1 224 ? 35.039 49.143 -66.742 1.00 30.64 242 PHE A CA 1
ATOM 1729 C C . PHE A 1 224 ? 34.598 49.786 -68.051 1.00 30.98 242 PHE A C 1
ATOM 1730 O O . PHE A 1 224 ? 35.007 49.371 -69.133 1.00 31.09 242 PHE A O 1
ATOM 1738 N N . ALA A 1 225 ? 33.736 50.787 -67.935 1.00 31.11 243 ALA A N 1
ATOM 1739 C CA . ALA A 1 225 ? 33.330 51.607 -69.045 1.00 31.21 243 ALA A CA 1
ATOM 1740 C C . ALA A 1 225 ? 33.166 52.998 -68.459 1.00 32.08 243 ALA A C 1
ATOM 1741 O O . ALA A 1 225 ? 33.065 53.148 -67.233 1.00 31.70 243 ALA A O 1
ATOM 1743 N N . THR A 1 226 ? 33.182 54.007 -69.326 1.00 32.95 244 THR A N 1
ATOM 1744 C CA . THR A 1 226 ? 33.115 55.401 -68.914 1.00 34.39 244 THR A CA 1
ATOM 1745 C C . THR A 1 226 ? 31.896 56.096 -69.517 1.00 35.43 244 THR A C 1
ATOM 1746 O O . THR A 1 226 ? 31.361 55.659 -70.542 1.00 35.63 244 THR A O 1
ATOM 1750 N N . TRP A 1 227 ? 31.461 57.178 -68.877 1.00 36.89 245 TRP A N 1
ATOM 1751 C CA . TRP A 1 227 ? 30.268 57.902 -69.295 1.00 38.52 245 TRP A CA 1
ATOM 1752 C C . TRP A 1 227 ? 30.520 59.401 -69.300 1.00 39.77 245 TRP A C 1
ATOM 1753 O O . TRP A 1 227 ? 31.168 59.937 -68.401 1.00 39.61 245 TRP A O 1
ATOM 1764 N N . ARG A 1 228 ? 29.991 60.079 -70.318 1.00 41.65 246 ARG A N 1
ATOM 1765 C CA . ARG A 1 228 ? 30.174 61.522 -70.466 1.00 43.08 246 ARG A CA 1
ATOM 1766 C C . ARG A 1 228 ? 29.170 62.277 -69.616 1.00 43.98 246 ARG A C 1
ATOM 1767 O O . ARG A 1 228 ? 27.961 62.127 -69.798 1.00 44.49 246 ARG A O 1
ATOM 1775 N N . GLY A 1 229 ? 29.679 63.084 -68.690 1.00 45.10 247 GLY A N 1
ATOM 1776 C CA . GLY A 1 229 ? 28.841 63.827 -67.750 1.00 46.34 247 GLY A CA 1
ATOM 1777 C C . GLY A 1 229 ? 29.026 65.330 -67.808 1.00 47.19 247 GLY A C 1
ATOM 1778 O O . GLY A 1 229 ? 28.358 66.077 -67.093 1.00 47.46 247 GLY A O 1
ATOM 1779 N N . ASP A 1 230 ? 29.934 65.766 -68.675 1.00 48.11 248 ASP A N 1
ATOM 1780 C CA . ASP A 1 230 ? 30.268 67.183 -68.865 1.00 48.88 248 ASP A CA 1
ATOM 1781 C C . ASP A 1 230 ? 29.107 68.014 -69.410 1.00 49.00 248 ASP A C 1
ATOM 1782 O O . ASP A 1 230 ? 29.130 69.247 -69.315 1.00 49.24 248 ASP A O 1
ATOM 1787 N N . THR A 1 231 ? 28.100 67.340 -69.966 1.00 48.79 249 THR A N 1
ATOM 1788 C CA . THR A 1 231 ? 27.054 68.009 -70.734 1.00 48.64 249 THR A CA 1
ATOM 1789 C C . THR A 1 231 ? 25.640 67.757 -70.139 1.00 48.19 249 THR A C 1
ATOM 1790 O O . THR A 1 231 ? 24.626 67.801 -70.836 1.00 48.27 249 THR A O 1
ATOM 1794 N N . GLY A 1 232 ? 25.582 67.512 -68.834 1.00 47.70 250 GLY A N 1
ATOM 1795 C CA . GLY A 1 232 ? 24.331 67.109 -68.185 1.00 47.03 250 GLY A CA 1
ATOM 1796 C C . GLY A 1 232 ? 24.054 65.614 -68.280 1.00 46.40 250 GLY A C 1
ATOM 1797 O O . GLY A 1 232 ? 23.002 65.143 -67.856 1.00 46.23 250 GLY A O 1
ATOM 1798 N N . GLY A 1 233 ? 25.010 64.869 -68.831 1.00 45.90 251 GLY A N 1
ATOM 1799 C CA . GLY A 1 233 ? 24.878 63.424 -69.013 1.00 45.27 251 GLY A CA 1
ATOM 1800 C C . GLY A 1 233 ? 25.028 62.637 -67.718 1.00 44.65 251 GLY A C 1
ATOM 1801 O O . GLY A 1 233 ? 25.642 63.109 -66.760 1.00 44.38 251 GLY A O 1
ATOM 1802 N N . LYS A 1 234 ? 24.458 61.433 -67.714 1.00 44.12 252 LYS A N 1
ATOM 1803 C CA . LYS A 1 234 ? 24.413 60.553 -66.554 1.00 43.87 252 LYS A CA 1
ATOM 1804 C C . LYS A 1 234 ? 24.848 59.130 -66.957 1.00 43.76 252 LYS A C 1
ATOM 1805 O O . LYS A 1 234 ? 24.860 58.799 -68.146 1.00 43.60 252 LYS A O 1
ATOM 1811 N N . PRO A 1 235 ? 25.219 58.283 -65.972 1.00 43.66 253 PRO A N 1
ATOM 1812 C CA . PRO A 1 235 ? 25.684 56.924 -66.282 1.00 43.59 253 PRO A CA 1
ATOM 1813 C C . PRO A 1 235 ? 24.666 56.043 -67.011 1.00 43.75 253 PRO A C 1
ATOM 1814 O O . PRO A 1 235 ? 25.046 55.070 -67.661 1.00 43.12 253 PRO A O 1
ATOM 1818 N N . GLN A 1 236 ? 23.387 56.385 -66.887 1.00 44.49 254 GLN A N 1
ATOM 1819 C CA . GLN A 1 236 ? 22.297 55.636 -67.518 1.00 45.62 254 GLN A CA 1
ATOM 1820 C C . GLN A 1 236 ? 22.303 55.780 -69.053 1.00 45.29 254 GLN A C 1
ATOM 1821 O O . GLN A 1 236 ? 21.859 54.878 -69.768 1.00 45.40 254 GLN A O 1
ATOM 1827 N N . ASP A 1 237 ? 22.815 56.908 -69.540 1.00 45.30 255 ASP A N 1
ATOM 1828 C CA . ASP A 1 237 ? 22.919 57.168 -70.976 1.00 45.49 255 ASP A CA 1
ATOM 1829 C C . ASP A 1 237 ? 23.916 56.224 -71.639 1.00 44.99 255 ASP A C 1
ATOM 1830 O O . ASP A 1 237 ? 23.724 55.802 -72.787 1.00 44.87 255 ASP A O 1
ATOM 1835 N N . GLU A 1 238 ? 24.982 55.906 -70.912 1.00 43.92 256 GLU A N 1
ATOM 1836 C CA . GLU A 1 238 ? 25.950 54.936 -71.383 1.00 43.10 256 GLU A CA 1
ATOM 1837 C C . GLU A 1 238 ? 25.375 53.519 -71.385 1.00 42.81 256 GLU A C 1
ATOM 1838 O O . GLU A 1 238 ? 25.732 52.702 -72.238 1.00 42.36 256 GLU A O 1
ATOM 1844 N N . LEU A 1 239 ? 24.484 53.239 -70.431 1.00 42.44 257 LEU A N 1
ATOM 1845 C CA . LEU A 1 239 ? 23.742 51.978 -70.416 1.00 42.24 257 LEU A CA 1
ATOM 1846 C C . LEU A 1 239 ? 22.773 51.882 -71.611 1.00 42.35 257 LEU A C 1
ATOM 1847 O O . LEU A 1 239 ? 22.557 50.793 -72.152 1.00 42.02 257 LEU A O 1
ATOM 1852 N N . ALA A 1 240 ? 22.228 53.029 -72.025 1.00 42.58 258 ALA A N 1
ATOM 1853 C CA . ALA A 1 240 ? 21.328 53.119 -73.184 1.00 43.15 258 ALA A CA 1
ATOM 1854 C C . ALA A 1 240 ? 22.057 52.875 -74.509 1.00 43.18 258 ALA A C 1
ATOM 1855 O O . ALA A 1 240 ? 21.546 52.164 -75.385 1.00 43.22 258 ALA A O 1
ATOM 1857 N N . THR A 1 241 ? 23.249 53.459 -74.638 1.00 43.26 259 THR A N 1
ATOM 1858 C CA . THR A 1 241 ? 24.050 53.352 -75.855 1.00 43.12 259 THR A CA 1
ATOM 1859 C C . THR A 1 241 ? 24.451 51.901 -76.099 1.00 43.21 259 THR A C 1
ATOM 1860 O O . THR A 1 241 ? 24.343 51.400 -77.212 1.00 43.37 259 THR A O 1
ATOM 1872 N N . GLU A 1 243 ? 22.909 49.267 -75.127 1.00 44.59 261 GLU A N 1
ATOM 1873 C CA . GLU A 1 243 ? 21.690 48.569 -75.502 1.00 45.31 261 GLU A CA 1
ATOM 1874 C C . GLU A 1 243 ? 21.364 48.736 -76.978 1.00 45.45 261 GLU A C 1
ATOM 1875 O O . GLU A 1 243 ? 20.838 47.817 -77.597 1.00 45.39 261 GLU A O 1
ATOM 1881 N N . LYS A 1 244 ? 21.670 49.914 -77.524 1.00 45.93 262 LYS A N 1
ATOM 1882 C CA . LYS A 1 244 ? 21.585 50.163 -78.966 1.00 46.40 262 LYS A CA 1
ATOM 1883 C C . LYS A 1 244 ? 22.626 49.336 -79.735 1.00 46.84 262 LYS A C 1
ATOM 1884 O O . LYS A 1 244 ? 22.316 48.758 -80.784 1.00 47.03 262 LYS A O 1
ATOM 1887 N N . VAL A 1 245 ? 23.850 49.290 -79.209 1.00 47.18 263 VAL A N 1
ATOM 1888 C CA . VAL A 1 245 ? 24.940 48.485 -79.775 1.00 47.69 263 VAL A CA 1
ATOM 1889 C C . VAL A 1 245 ? 24.558 47.000 -79.858 1.00 48.63 263 VAL A C 1
ATOM 1890 O O . VAL A 1 245 ? 24.787 46.346 -80.881 1.00 48.57 263 VAL A O 1
ATOM 1902 N N . PRO A 1 247 ? 21.236 44.640 -77.992 1.00 48.61 265 PRO A N 1
ATOM 1903 C CA . PRO A 1 247 ? 20.173 44.354 -77.018 1.00 47.55 265 PRO A CA 1
ATOM 1904 C C . PRO A 1 247 ? 20.542 43.134 -76.176 1.00 46.46 265 PRO A C 1
ATOM 1905 O O . PRO A 1 247 ? 20.917 42.089 -76.725 1.00 46.24 265 PRO A O 1
ATOM 1909 N N . GLY A 1 248 ? 20.468 43.277 -74.856 1.00 45.18 266 GLY A N 1
ATOM 1910 C CA . GLY A 1 248 ? 20.901 42.216 -73.956 1.00 43.85 266 GLY A CA 1
ATOM 1911 C C . GLY A 1 248 ? 22.397 41.947 -74.023 1.00 42.93 266 GLY A C 1
ATOM 1912 O O . GLY A 1 248 ? 22.837 40.804 -73.898 1.00 43.10 266 GLY A O 1
ATOM 1913 N N . TRP A 1 249 ? 23.179 43.003 -74.228 1.00 41.96 267 TRP A N 1
ATOM 1914 C CA . TRP A 1 249 ? 24.645 42.925 -74.161 1.00 40.88 267 TRP A CA 1
ATOM 1915 C C . TRP A 1 249 ? 25.142 42.393 -72.810 1.00 40.73 267 TRP A C 1
ATOM 1916 O O . TRP A 1 249 ? 26.129 41.654 -72.757 1.00 40.69 267 TRP A O 1
ATOM 1927 N N . CYS A 1 250 ? 24.448 42.752 -71.730 1.00 40.42 268 CYS A N 1
ATOM 1928 C CA . CYS A 1 250 ? 24.850 42.338 -70.378 1.00 40.54 268 CYS A CA 1
ATOM 1929 C C . CYS A 1 250 ? 25.053 40.822 -70.235 1.00 40.66 268 CYS A C 1
ATOM 1930 O O . CYS A 1 250 ? 26.000 40.373 -69.579 1.00 40.33 268 CYS A O 1
ATOM 1933 N N . GLN A 1 251 ? 24.172 40.051 -70.875 1.00 41.01 269 GLN A N 1
ATOM 1934 C CA . GLN A 1 251 ? 24.219 38.589 -70.833 1.00 41.27 269 GLN A CA 1
ATOM 1935 C C . GLN A 1 251 ? 25.471 37.977 -71.493 1.00 41.27 269 GLN A C 1
ATOM 1936 O O . GLN A 1 251 ? 25.839 36.835 -71.189 1.00 41.22 269 GLN A O 1
ATOM 1942 N N . PHE A 1 252 ? 26.128 38.751 -72.360 1.00 41.20 270 PHE A N 1
ATOM 1943 C CA . PHE A 1 252 ? 27.355 38.334 -73.062 1.00 41.17 270 PHE A CA 1
ATOM 1944 C C . PHE A 1 252 ? 28.649 38.589 -72.282 1.00 40.74 270 PHE A C 1
ATOM 1945 O O . PHE A 1 252 ? 29.728 38.144 -72.696 1.00 40.87 270 PHE A O 1
ATOM 1953 N N . LEU A 1 253 ? 28.550 39.321 -71.174 1.00 39.98 271 LEU A N 1
ATOM 1954 C CA . LEU A 1 253 ? 29.687 39.484 -70.269 1.00 39.18 271 LEU A CA 1
ATOM 1955 C C . LEU A 1 253 ? 29.344 38.901 -68.916 1.00 38.47 271 LEU A C 1
ATOM 1956 O O . LEU A 1 253 ? 28.403 39.364 -68.265 1.00 38.24 271 LEU A O 1
ATOM 1961 N N . THR A 1 254 ? 30.093 37.880 -68.494 1.00 37.84 272 THR A N 1
ATOM 1962 C CA . THR A 1 254 ? 29.913 37.335 -67.144 1.00 36.98 272 THR A CA 1
ATOM 1963 C C . THR A 1 254 ? 30.055 38.442 -66.095 1.00 36.65 272 THR A C 1
ATOM 1964 O O . THR A 1 254 ? 29.333 38.446 -65.103 1.00 36.57 272 THR A O 1
ATOM 1968 N N . ALA A 1 255 ? 30.968 39.386 -66.336 1.00 36.26 273 ALA A N 1
ATOM 1969 C CA . ALA A 1 255 ? 31.187 40.532 -65.443 1.00 35.98 273 ALA A CA 1
ATOM 1970 C C . ALA A 1 255 ? 29.930 41.400 -65.259 1.00 35.76 273 ALA A C 1
ATOM 1971 O O . ALA A 1 255 ? 29.604 41.784 -64.144 1.00 35.87 273 ALA A O 1
ATOM 1973 N N . CYS A 1 256 ? 29.229 41.696 -66.345 1.00 35.76 274 CYS A N 1
ATOM 1974 C CA . CYS A 1 256 ? 27.960 42.412 -66.262 1.00 35.68 274 CYS A CA 1
ATOM 1975 C C . CYS A 1 256 ? 26.843 41.546 -65.658 1.00 35.48 274 CYS A C 1
ATOM 1976 O O . CYS A 1 256 ? 26.017 42.048 -64.888 1.00 35.69 274 CYS A O 1
ATOM 1979 N N . ARG A 1 257 ? 26.812 40.258 -66.010 1.00 35.30 275 ARG A N 1
ATOM 1980 C CA . ARG A 1 257 ? 25.818 39.321 -65.451 1.00 35.38 275 ARG A CA 1
ATOM 1981 C C . ARG A 1 257 ? 25.950 39.193 -63.940 1.00 34.84 275 ARG A C 1
ATOM 1982 O O . ARG A 1 257 ? 24.947 39.051 -63.239 1.00 35.08 275 ARG A O 1
ATOM 1990 N N . SER A 1 258 ? 27.194 39.242 -63.465 1.00 34.23 276 SER A N 1
ATOM 1991 C CA . SER A 1 258 ? 27.545 39.088 -62.055 1.00 34.13 276 SER A CA 1
ATOM 1992 C C . SER A 1 258 ? 27.557 40.397 -61.259 1.00 33.61 276 SER A C 1
ATOM 1993 O O . SER A 1 258 ? 27.866 40.387 -60.071 1.00 33.73 276 SER A O 1
ATOM 1996 N N . GLY A 1 259 ? 27.251 41.520 -61.904 1.00 32.93 277 GLY A N 1
ATOM 1997 C CA . GLY A 1 259 ? 27.314 42.822 -61.225 1.00 31.81 277 GLY A CA 1
ATOM 1998 C C . GLY A 1 259 ? 28.732 43.321 -60.927 1.00 30.95 277 GLY A C 1
ATOM 1999 O O . GLY A 1 259 ? 28.986 43.907 -59.873 1.00 30.34 277 GLY A O 1
ATOM 2000 N N . ARG A 1 260 ? 29.649 43.073 -61.858 1.00 30.24 278 ARG A N 1
ATOM 2001 C CA . ARG A 1 260 ? 31.016 43.593 -61.797 1.00 29.81 278 ARG A CA 1
ATOM 2002 C C . ARG A 1 260 ? 31.308 44.432 -63.055 1.00 29.82 278 ARG A C 1
ATOM 2003 O O . ARG A 1 260 ? 32.411 44.401 -63.626 1.00 29.80 278 ARG A O 1
ATOM 2011 N N . TYR A 1 261 ? 30.287 45.177 -63.471 1.00 29.14 279 TYR A N 1
ATOM 2012 C CA . TYR A 1 261 ? 30.416 46.163 -64.517 1.00 29.37 279 TYR A CA 1
ATOM 2013 C C . TYR A 1 261 ? 30.373 47.531 -63.866 1.00 29.41 279 TYR A C 1
ATOM 2014 O O . TYR A 1 261 ? 29.385 47.907 -63.230 1.00 29.44 279 TYR A O 1
ATOM 2023 N N . VAL A 1 262 ? 31.452 48.281 -64.049 1.00 29.42 280 VAL A N 1
ATOM 2024 C CA . VAL A 1 262 ? 31.662 49.517 -63.303 1.00 29.17 280 VAL A CA 1
ATOM 2025 C C . VAL A 1 262 ? 31.706 50.716 -64.246 1.00 29.14 280 VAL A C 1
ATOM 2026 O O . VAL A 1 262 ? 32.481 50.721 -65.186 1.00 29.60 280 VAL A O 1
ATOM 2030 N N . LEU A 1 263 ? 30.893 51.729 -63.967 1.00 29.00 281 LEU A N 1
ATOM 2031 C CA . LEU A 1 263 ? 30.852 52.944 -64.764 1.00 29.08 281 LEU A CA 1
ATOM 2032 C C . LEU A 1 263 ? 31.597 54.091 -64.084 1.00 29.52 281 LEU A C 1
ATOM 2033 O O . LEU A 1 263 ? 31.299 54.450 -62.934 1.00 29.79 281 LEU A O 1
ATOM 2038 N N . ILE A 1 264 ? 32.554 54.662 -64.814 1.00 29.32 282 ILE A N 1
ATOM 2039 C CA . ILE A 1 264 ? 33.444 55.735 -64.326 1.00 29.42 282 ILE A CA 1
ATOM 2040 C C . ILE A 1 264 ? 33.231 57.001 -65.175 1.00 29.23 282 ILE A C 1
ATOM 2041 O O . ILE A 1 264 ? 33.167 56.938 -66.396 1.00 28.00 282 ILE A O 1
ATOM 2046 N N . SER A 1 265 ? 33.099 58.136 -64.503 1.00 29.64 283 SER A N 1
ATOM 2047 C CA . SER A 1 265 ? 32.998 59.442 -65.147 1.00 30.27 283 SER A CA 1
ATOM 2048 C C . SER A 1 265 ? 34.183 59.692 -66.107 1.00 30.04 283 SER A C 1
ATOM 2049 O O . SER A 1 265 ? 35.335 59.603 -65.712 1.00 30.64 283 SER A O 1
ATOM 2052 N N . ARG A 1 266 ? 33.882 59.994 -67.365 1.00 29.59 284 ARG A N 1
ATOM 2053 C CA . ARG A 1 266 ? 34.873 60.005 -68.445 1.00 29.20 284 ARG A CA 1
ATOM 2054 C C . ARG A 1 266 ? 35.836 61.199 -68.422 1.00 29.13 284 ARG A C 1
ATOM 2055 O O . ARG A 1 266 ? 37.021 61.059 -68.761 1.00 28.94 284 ARG A O 1
ATOM 2063 N N . GLU A 1 267 ? 35.322 62.378 -68.073 1.00 29.11 285 GLU A N 1
ATOM 2064 C CA . GLU A 1 267 ? 36.151 63.583 -68.012 1.00 29.41 285 GLU A CA 1
ATOM 2065 C C . GLU A 1 267 ? 37.396 63.400 -67.123 1.00 29.55 285 GLU A C 1
ATOM 2066 O O . GLU A 1 267 ? 38.514 63.772 -67.521 1.00 29.64 285 GLU A O 1
ATOM 2072 N N . GLU A 1 268 ? 37.203 62.838 -65.926 1.00 28.82 286 GLU A N 1
ATOM 2073 C CA . GLU A 1 268 ? 38.326 62.539 -65.033 1.00 28.72 286 GLU A CA 1
ATOM 2074 C C . GLU A 1 268 ? 39.205 61.436 -65.600 1.00 28.20 286 GLU A C 1
ATOM 2075 O O . GLU A 1 268 ? 40.434 61.546 -65.572 1.00 28.11 286 GLU A O 1
ATOM 2081 N N . ALA A 1 269 ? 38.569 60.404 -66.154 1.00 27.49 287 ALA A N 1
ATOM 2082 C CA . ALA A 1 269 ? 39.273 59.255 -66.730 1.00 27.18 287 ALA A CA 1
ATOM 2083 C C . ALA A 1 269 ? 40.181 59.559 -67.934 1.00 27.69 287 ALA A C 1
ATOM 2084 O O . ALA A 1 269 ? 41.121 58.817 -68.184 1.00 27.28 287 ALA A O 1
ATOM 2086 N N . ILE A 1 270 ? 39.904 60.621 -68.690 1.00 28.75 288 ILE A N 1
ATOM 2087 C CA . ILE A 1 270 ? 40.695 60.881 -69.901 1.00 29.60 288 ILE A CA 1
ATOM 2088 C C . ILE A 1 270 ? 41.844 61.850 -69.697 1.00 29.43 288 ILE A C 1
ATOM 2089 O O . ILE A 1 270 ? 42.764 61.885 -70.505 1.00 29.76 288 ILE A O 1
ATOM 2094 N N . SER A 1 271 ? 41.801 62.634 -68.624 1.00 29.37 289 SER A N 1
ATOM 2095 C CA . SER A 1 271 ? 42.871 63.593 -68.371 1.00 28.84 289 SER A CA 1
ATOM 2096 C C . SER A 1 271 ? 44.183 62.864 -68.044 1.00 28.68 289 SER A C 1
ATOM 2097 O O . SER A 1 271 ? 44.156 61.769 -67.491 1.00 28.81 289 SER A O 1
ATOM 2100 N N . ASN A 1 272 ? 45.307 63.472 -68.425 1.00 27.88 290 ASN A N 1
ATOM 2101 C CA . ASN A 1 272 ? 46.652 62.960 -68.138 1.00 27.79 290 ASN A CA 1
ATOM 2102 C C . ASN A 1 272 ? 47.173 63.361 -66.746 1.00 27.29 290 ASN A C 1
ATOM 2103 O O . ASN A 1 272 ? 48.318 63.072 -66.401 1.00 26.97 290 ASN A O 1
ATOM 2108 N N . SER A 1 273 ? 46.318 64.012 -65.955 1.00 26.69 291 SER A N 1
ATOM 2109 C CA . SER A 1 273 ? 46.733 64.623 -64.695 1.00 25.67 291 SER A CA 1
ATOM 2110 C C . SER A 1 273 ? 46.974 63.649 -63.535 1.00 25.16 291 SER A C 1
ATOM 2111 O O . SER A 1 273 ? 46.459 62.523 -63.528 1.00 24.68 291 SER A O 1
ATOM 2114 N N . PHE A 1 274 ? 47.780 64.100 -62.569 1.00 24.26 292 PHE A N 1
ATOM 2115 C CA . PHE A 1 274 ? 47.984 63.390 -61.304 1.00 23.91 292 PHE A CA 1
ATOM 2116 C C . PHE A 1 274 ? 46.712 63.361 -60.475 1.00 23.89 292 PHE A C 1
ATOM 2117 O O . PHE A 1 274 ? 46.454 62.390 -59.750 1.00 24.14 292 PHE A O 1
ATOM 2125 N N . ALA A 1 275 ? 45.913 64.422 -60.599 1.00 23.71 293 ALA A N 1
ATOM 2126 C CA . ALA A 1 275 ? 44.615 64.492 -59.946 1.00 23.82 293 ALA A CA 1
ATOM 2127 C C . ALA A 1 275 ? 43.763 63.277 -60.297 1.00 23.75 293 ALA A C 1
ATOM 2128 O O . ALA A 1 275 ? 43.274 62.576 -59.408 1.00 24.21 293 ALA A O 1
ATOM 2130 N N . SER A 1 276 ? 43.635 63.022 -61.596 1.00 23.90 294 SER A N 1
ATOM 2131 C CA . SER A 1 276 ? 42.880 61.898 -62.154 1.00 23.94 294 SER A CA 1
ATOM 2132 C C . SER A 1 276 ? 43.410 60.525 -61.763 1.00 24.42 294 SER A C 1
ATOM 2133 O O . SER A 1 276 ? 42.621 59.613 -61.484 1.00 24.56 294 SER A O 1
ATOM 2136 N N . LEU A 1 277 ? 44.740 60.365 -61.761 1.00 24.58 295 LEU A N 1
ATOM 2137 C CA . LEU A 1 277 ? 45.347 59.097 -61.333 1.00 24.32 295 LEU A CA 1
ATOM 2138 C C . LEU A 1 277 ? 44.874 58.709 -59.943 1.00 24.39 295 LEU A C 1
ATOM 2139 O O . LEU A 1 277 ? 44.542 57.554 -59.696 1.00 24.08 295 LEU A O 1
ATOM 2144 N N . GLY A 1 278 ? 44.826 59.690 -59.047 1.00 24.56 296 GLY A N 1
ATOM 2145 C CA . GLY A 1 278 ? 44.363 59.474 -57.687 1.00 24.82 296 GLY A CA 1
ATOM 2146 C C . GLY A 1 278 ? 42.900 59.102 -57.602 1.00 24.90 296 GLY A C 1
ATOM 2147 O O . GLY A 1 278 ? 42.529 58.220 -56.841 1.00 25.36 296 GLY A O 1
ATOM 2148 N N . LEU A 1 279 ? 42.078 59.776 -58.399 1.00 25.25 297 LEU A N 1
ATOM 2149 C CA . LEU A 1 279 ? 40.642 59.487 -58.477 1.00 25.71 297 LEU A CA 1
ATOM 2150 C C . LEU A 1 279 ? 40.369 58.090 -59.034 1.00 25.95 297 LEU A C 1
ATOM 2151 O O . LEU A 1 279 ? 39.448 57.414 -58.585 1.00 25.64 297 LEU A O 1
ATOM 2164 N N . ALA A 1 281 ? 42.586 55.453 -58.966 1.00 25.56 299 ALA A N 1
ATOM 2165 C CA . ALA A 1 281 ? 43.084 54.486 -57.982 1.00 25.69 299 ALA A CA 1
ATOM 2166 C C . ALA A 1 281 ? 42.063 54.242 -56.856 1.00 25.43 299 ALA A C 1
ATOM 2167 O O . ALA A 1 281 ? 41.797 53.097 -56.499 1.00 25.26 299 ALA A O 1
ATOM 2169 N N . ALA A 1 282 ? 41.490 55.321 -56.318 1.00 25.80 300 ALA A N 1
ATOM 2170 C CA . ALA A 1 282 ? 40.482 55.232 -55.243 1.00 26.18 300 ALA A CA 1
ATOM 2171 C C . ALA A 1 282 ? 39.275 54.462 -55.706 1.00 26.54 300 ALA A C 1
ATOM 2172 O O . ALA A 1 282 ? 38.816 53.545 -55.015 1.00 27.26 300 ALA A O 1
ATOM 2174 N N . GLN A 1 283 ? 38.770 54.825 -56.885 1.00 26.40 301 GLN A N 1
ATOM 2175 C CA . GLN A 1 283 ? 37.603 54.165 -57.458 1.00 25.72 301 GLN A CA 1
ATOM 2176 C C . GLN A 1 283 ? 37.857 52.682 -57.746 1.00 25.59 301 GLN A C 1
ATOM 2177 O O . GLN A 1 283 ? 37.050 51.840 -57.357 1.00 25.16 301 GLN A O 1
ATOM 2183 N N . ILE A 1 284 ? 38.970 52.362 -58.420 1.00 25.08 302 ILE A N 1
ATOM 2184 C CA . ILE A 1 284 ? 39.357 50.959 -58.639 1.00 24.72 302 ILE A CA 1
ATOM 2185 C C . ILE A 1 284 ? 39.418 50.185 -57.303 1.00 24.65 302 ILE A C 1
ATOM 2186 O O . ILE A 1 284 ? 38.941 49.051 -57.215 1.00 24.43 302 ILE A O 1
ATOM 2191 N N . GLN A 1 285 ? 40.007 50.812 -56.280 1.00 24.47 303 GLN A N 1
ATOM 2192 C CA . GLN A 1 285 ? 40.142 50.198 -54.954 1.00 24.74 303 GLN A CA 1
ATOM 2193 C C . GLN A 1 285 ? 38.808 49.728 -54.367 1.00 24.84 303 GLN A C 1
ATOM 2194 O O . GLN A 1 285 ? 38.607 48.520 -54.160 1.00 25.01 303 GLN A O 1
ATOM 2200 N N . SER A 1 286 ? 37.903 50.671 -54.099 1.00 24.67 304 SER A N 1
ATOM 2201 C CA . SER A 1 286 ? 36.627 50.315 -53.452 1.00 25.48 304 SER A CA 1
ATOM 2202 C C . SER A 1 286 ? 35.706 49.494 -54.364 1.00 26.05 304 SER A C 1
ATOM 2203 O O . SER A 1 286 ? 34.925 48.690 -53.881 1.00 26.04 304 SER A O 1
ATOM 2206 N N . GLN A 1 287 ? 35.803 49.693 -55.677 1.00 26.35 305 GLN A N 1
ATOM 2207 C CA . GLN A 1 287 ? 34.911 48.986 -56.611 1.00 26.80 305 GLN A CA 1
ATOM 2208 C C . GLN A 1 287 ? 35.273 47.519 -56.693 1.00 26.69 305 GLN A C 1
ATOM 2209 O O . GLN A 1 287 ? 34.395 46.681 -56.686 1.00 27.57 305 GLN A O 1
ATOM 2215 N N . ILE A 1 288 ? 36.566 47.219 -56.763 1.00 26.72 306 ILE A N 1
ATOM 2216 C CA . ILE A 1 288 ? 37.024 45.842 -56.888 1.00 26.90 306 ILE A CA 1
ATOM 2217 C C . ILE A 1 288 ? 37.009 45.119 -55.538 1.00 26.22 306 ILE A C 1
ATOM 2218 O O . ILE A 1 288 ? 36.485 43.999 -55.440 1.00 25.56 306 ILE A O 1
ATOM 2223 N N . ALA A 1 289 ? 37.526 45.776 -54.497 1.00 26.18 307 ALA A N 1
ATOM 2224 C CA . ALA A 1 289 ? 37.714 45.128 -53.177 1.00 25.79 307 ALA A CA 1
ATOM 2225 C C . ALA A 1 289 ? 36.815 45.628 -52.032 1.00 26.00 307 ALA A C 1
ATOM 2226 O O . ALA A 1 289 ? 36.804 45.025 -50.942 1.00 26.04 307 ALA A O 1
ATOM 2228 N N . GLY A 1 290 ? 36.083 46.720 -52.262 1.00 25.62 308 GLY A N 1
ATOM 2229 C CA . GLY A 1 290 ? 35.227 47.299 -51.236 1.00 26.12 308 GLY A CA 1
ATOM 2230 C C . GLY A 1 290 ? 33.739 47.228 -51.560 1.00 26.88 308 GLY A C 1
ATOM 2231 O O . GLY A 1 290 ? 32.957 48.051 -51.078 1.00 26.58 308 GLY A O 1
ATOM 2232 N N . ARG A 1 291 ? 33.342 46.252 -52.382 1.00 27.47 309 ARG A N 1
ATOM 2233 C CA . ARG A 1 291 ? 31.950 46.138 -52.798 1.00 28.15 309 ARG A CA 1
ATOM 2234 C C . ARG A 1 291 ? 31.507 44.681 -52.846 1.00 29.15 309 ARG A C 1
ATOM 2235 O O . ARG A 1 291 ? 31.345 44.120 -53.932 1.00 28.82 309 ARG A O 1
ATOM 2243 N N . PRO A 1 292 ? 31.331 44.053 -51.662 1.00 30.44 310 PRO A N 1
ATOM 2244 C CA . PRO A 1 292 ? 30.975 42.634 -51.627 1.00 31.76 310 PRO A CA 1
ATOM 2245 C C . PRO A 1 292 ? 29.614 42.373 -52.248 1.00 33.37 310 PRO A C 1
ATOM 2246 O O . PRO A 1 292 ? 28.643 43.057 -51.909 1.00 33.59 310 PRO A O 1
ATOM 2250 N N . LEU A 1 293 ? 29.555 41.400 -53.156 1.00 34.95 311 LEU A N 1
ATOM 2251 C CA . LEU A 1 293 ? 28.300 41.025 -53.815 1.00 36.63 311 LEU A CA 1
ATOM 2252 C C . LEU A 1 293 ? 27.592 39.924 -53.021 1.00 37.76 311 LEU A C 1
ATOM 2253 O O . LEU A 1 293 ? 28.252 39.097 -52.380 1.00 37.86 311 LEU A O 1
ATOM 2258 N N . PRO A 1 294 ? 26.245 39.907 -53.059 1.00 39.08 312 PRO A N 1
ATOM 2259 C CA . PRO A 1 294 ? 25.505 38.773 -52.496 1.00 39.67 312 PRO A CA 1
ATOM 2260 C C . PRO A 1 294 ? 25.546 37.567 -53.441 1.00 40.09 312 PRO A C 1
ATOM 2261 O O . PRO A 1 294 ? 25.782 36.440 -52.994 1.00 41.05 312 PRO A O 1
ATOM 2265 N N . GLU B 1 1 ? 60.807 90.636 -44.221 1.00 48.00 19 GLU B N 1
ATOM 2266 C CA . GLU B 1 1 ? 60.521 90.869 -42.772 1.00 48.00 19 GLU B CA 1
ATOM 2267 C C . GLU B 1 1 ? 59.193 91.617 -42.475 1.00 47.65 19 GLU B C 1
ATOM 2268 O O . GLU B 1 1 ? 58.950 91.981 -41.320 1.00 47.52 19 GLU B O 1
ATOM 2274 N N . PRO B 1 2 ? 58.331 91.846 -43.503 1.00 47.43 20 PRO B N 1
ATOM 2275 C CA . PRO B 1 2 ? 57.020 92.474 -43.243 1.00 47.02 20 PRO B CA 1
ATOM 2276 C C . PRO B 1 2 ? 56.130 91.642 -42.311 1.00 46.50 20 PRO B C 1
ATOM 2277 O O . PRO B 1 2 ? 56.089 90.407 -42.421 1.00 46.52 20 PRO B O 1
ATOM 2281 N N . VAL B 1 3 ? 55.406 92.335 -41.431 1.00 45.69 21 VAL B N 1
ATOM 2282 C CA . VAL B 1 3 ? 54.745 91.731 -40.267 1.00 44.86 21 VAL B CA 1
ATOM 2283 C C . VAL B 1 3 ? 53.229 91.999 -40.191 1.00 44.27 21 VAL B C 1
ATOM 2284 O O . VAL B 1 3 ? 52.743 93.023 -40.686 1.00 44.31 21 VAL B O 1
ATOM 2288 N N . GLN B 1 4 ? 52.497 91.066 -39.574 1.00 43.38 22 GLN B N 1
ATOM 2289 C CA . GLN B 1 4 ? 51.048 91.192 -39.354 1.00 42.46 22 GLN B CA 1
ATOM 2290 C C . GLN B 1 4 ? 50.650 90.706 -37.948 1.00 42.01 22 GLN B C 1
ATOM 2291 O O . GLN B 1 4 ? 51.455 90.080 -37.249 1.00 41.90 22 GLN B O 1
ATOM 2297 N N . VAL B 1 5 ? 49.411 90.994 -37.547 1.00 41.18 23 VAL B N 1
ATOM 2298 C CA . VAL B 1 5 ? 48.872 90.539 -36.262 1.00 40.51 23 VAL B CA 1
ATOM 2299 C C . VAL B 1 5 ? 47.911 89.363 -36.454 1.00 40.10 23 VAL B C 1
ATOM 2300 O O . VAL B 1 5 ? 47.035 89.397 -37.317 1.00 40.14 23 VAL B O 1
ATOM 2304 N N . PHE B 1 6 ? 48.094 88.319 -35.650 1.00 39.41 24 PHE B N 1
ATOM 2305 C CA . PHE B 1 6 ? 47.192 87.178 -35.652 1.00 38.75 24 PHE B CA 1
ATOM 2306 C C . PHE B 1 6 ? 46.773 86.859 -34.223 1.00 38.32 24 PHE B C 1
ATOM 2307 O O . PHE B 1 6 ? 47.630 86.656 -33.357 1.00 38.29 24 PHE B O 1
ATOM 2315 N N . THR B 1 7 ? 45.465 86.825 -33.973 1.00 37.68 25 THR B N 1
ATOM 2316 C CA . THR B 1 7 ? 44.959 86.375 -32.671 1.00 37.43 25 THR B CA 1
ATOM 2317 C C . THR B 1 7 ? 44.693 84.877 -32.734 1.00 37.11 25 THR B C 1
ATOM 2318 O O . THR B 1 7 ? 43.848 84.419 -33.509 1.00 37.27 25 THR B O 1
ATOM 2322 N N . ASP B 1 8 ? 45.429 84.112 -31.936 1.00 36.81 26 ASP B N 1
ATOM 2323 C CA . ASP B 1 8 ? 45.304 82.655 -31.989 1.00 36.43 26 ASP B CA 1
ATOM 2324 C C . ASP B 1 8 ? 44.145 82.168 -31.118 1.00 36.50 26 ASP B C 1
ATOM 2325 O O . ASP B 1 8 ? 43.383 82.985 -30.583 1.00 36.21 26 ASP B O 1
ATOM 2330 N N . ASP B 1 9 ? 44.007 80.852 -30.982 1.00 36.36 27 ASP B N 1
ATOM 2331 C CA . ASP B 1 9 ? 42.824 80.291 -30.339 1.00 36.75 27 ASP B CA 1
ATOM 2332 C C . ASP B 1 9 ? 42.894 80.243 -28.806 1.00 36.69 27 ASP B C 1
ATOM 2333 O O . ASP B 1 9 ? 41.937 79.834 -28.138 1.00 36.59 27 ASP B O 1
ATOM 2338 N N . LEU B 1 10 ? 44.025 80.693 -28.270 1.00 36.62 28 LEU B N 1
ATOM 2339 C CA . LEU B 1 10 ? 44.182 80.924 -26.842 1.00 36.89 28 LEU B CA 1
ATOM 2340 C C . LEU B 1 10 ? 43.793 82.362 -26.526 1.00 36.93 28 LEU B C 1
ATOM 2341 O O . LEU B 1 10 ? 43.662 82.736 -25.357 1.00 36.76 28 LEU B O 1
ATOM 2346 N N . GLY B 1 11 ? 43.605 83.152 -27.583 1.00 37.03 29 GLY B N 1
ATOM 2347 C CA . GLY B 1 11 ? 43.231 84.559 -27.473 1.00 37.29 29 GLY B CA 1
ATOM 2348 C C . GLY B 1 11 ? 44.426 85.491 -27.426 1.00 37.46 29 GLY B C 1
ATOM 2349 O O . GLY B 1 11 ? 44.306 86.645 -26.998 1.00 37.61 29 GLY B O 1
ATOM 2350 N N . ARG B 1 12 ? 45.578 84.988 -27.860 1.00 37.49 30 ARG B N 1
ATOM 2351 C CA . ARG B 1 12 ? 46.829 85.748 -27.844 1.00 37.65 30 ARG B CA 1
ATOM 2352 C C . ARG B 1 12 ? 47.036 86.485 -29.161 1.00 37.97 30 ARG B C 1
ATOM 2353 O O . ARG B 1 12 ? 47.038 85.858 -30.232 1.00 38.10 30 ARG B O 1
ATOM 2361 N N . LYS B 1 13 ? 47.220 87.805 -29.080 1.00 38.02 31 LYS B N 1
ATOM 2362 C CA . LYS B 1 13 ? 47.565 88.614 -30.251 1.00 38.05 31 LYS B CA 1
ATOM 2363 C C . LYS B 1 13 ? 49.066 88.557 -30.494 1.00 37.88 31 LYS B C 1
ATOM 2364 O O . LYS B 1 13 ? 49.854 89.138 -29.743 1.00 38.07 31 LYS B O 1
ATOM 2370 N N . VAL B 1 14 ? 49.442 87.848 -31.554 1.00 37.53 32 VAL B N 1
ATOM 2371 C CA . VAL B 1 14 ? 50.840 87.573 -31.885 1.00 37.08 32 VAL B CA 1
ATOM 2372 C C . VAL B 1 14 ? 51.239 88.280 -33.184 1.00 36.78 32 VAL B C 1
ATOM 2373 O O . VAL B 1 14 ? 50.514 88.219 -34.187 1.00 36.63 32 VAL B O 1
ATOM 2377 N N . THR B 1 15 ? 52.387 88.959 -33.146 1.00 36.67 33 THR B N 1
ATOM 2378 C CA . THR B 1 15 ? 52.946 89.636 -34.321 1.00 36.39 33 THR B CA 1
ATOM 2379 C C . THR B 1 15 ? 53.727 88.628 -35.170 1.00 36.44 33 THR B C 1
ATOM 2380 O O . THR B 1 15 ? 54.816 88.185 -34.792 1.00 36.35 33 THR B O 1
ATOM 2384 N N . VAL B 1 16 ? 53.148 88.264 -36.312 1.00 36.60 34 VAL B N 1
ATOM 2385 C CA . VAL B 1 16 ? 53.694 87.218 -37.199 1.00 36.37 34 VAL B CA 1
ATOM 2386 C C . VAL B 1 16 ? 54.006 87.751 -38.603 1.00 36.65 34 VAL B C 1
ATOM 2387 O O . VAL B 1 16 ? 53.411 88.742 -39.021 1.00 36.91 34 VAL B O 1
ATOM 2391 N N . PRO B 1 17 ? 54.934 87.098 -39.341 1.00 36.85 35 PRO B N 1
ATOM 2392 C CA . PRO B 1 17 ? 55.160 87.467 -40.736 1.00 37.02 35 PRO B CA 1
ATOM 2393 C C . PRO B 1 17 ? 53.858 87.574 -41.531 1.00 37.44 35 PRO B C 1
ATOM 2394 O O . PRO B 1 17 ? 52.890 86.868 -41.234 1.00 37.53 35 PRO B O 1
ATOM 2398 N N . ALA B 1 18 ? 53.835 88.469 -42.518 1.00 37.83 36 ALA B N 1
ATOM 2399 C CA . ALA B 1 18 ? 52.731 88.528 -43.473 1.00 37.95 36 ALA B CA 1
ATOM 2400 C C . ALA B 1 18 ? 52.846 87.324 -44.398 1.00 37.93 36 ALA B C 1
ATOM 2401 O O . ALA B 1 18 ? 51.852 86.725 -44.796 1.00 37.41 36 ALA B O 1
ATOM 2403 N N . HIS B 1 19 ? 54.091 86.979 -44.714 1.00 38.63 37 HIS B N 1
ATOM 2404 C CA . HIS B 1 19 ? 54.412 85.864 -45.590 1.00 39.24 37 HIS B CA 1
ATOM 2405 C C . HIS B 1 19 ? 55.573 85.055 -45.002 1.00 38.89 37 HIS B C 1
ATOM 2406 O O . HIS B 1 19 ? 56.741 85.319 -45.305 1.00 38.77 37 HIS B O 1
ATOM 2413 N N . PRO B 1 20 ? 55.248 84.077 -44.133 1.00 38.75 38 PRO B N 1
ATOM 2414 C CA . PRO B 1 20 ? 56.264 83.261 -43.459 1.00 38.42 38 PRO B CA 1
ATOM 2415 C C . PRO B 1 20 ? 56.969 82.323 -44.438 1.00 38.19 38 PRO B C 1
ATOM 2416 O O . PRO B 1 20 ? 56.319 81.678 -45.263 1.00 38.06 38 PRO B O 1
ATOM 2420 N N . LYS B 1 21 ? 58.291 82.254 -44.346 1.00 38.04 39 LYS B N 1
ATOM 2421 C CA . LYS B 1 21 ? 59.075 81.425 -45.260 1.00 37.94 39 LYS B CA 1
ATOM 2422 C C . LYS B 1 21 ? 59.591 80.154 -44.589 1.00 37.21 39 LYS B C 1
ATOM 2423 O O . LYS B 1 21 ? 59.945 79.199 -45.270 1.00 37.42 39 LYS B O 1
ATOM 2429 N N . ARG B 1 22 ? 59.645 80.154 -43.259 1.00 36.53 40 ARG B N 1
ATOM 2430 C CA . ARG B 1 22 ? 60.298 79.075 -42.505 1.00 35.55 40 ARG B CA 1
ATOM 2431 C C . ARG B 1 22 ? 59.421 78.653 -41.333 1.00 35.11 40 ARG B C 1
ATOM 2432 O O . ARG B 1 22 ? 59.713 78.966 -40.169 1.00 34.98 40 ARG B O 1
ATOM 2440 N N . ILE B 1 23 ? 58.342 77.941 -41.659 1.00 34.29 41 ILE B N 1
ATOM 2441 C CA . ILE B 1 23 ? 57.313 77.565 -40.695 1.00 33.38 41 ILE B CA 1
ATOM 2442 C C . ILE B 1 23 ? 57.723 76.291 -39.963 1.00 32.77 41 ILE B C 1
ATOM 2443 O O . ILE B 1 23 ? 58.181 75.327 -40.590 1.00 32.44 41 ILE B O 1
ATOM 2448 N N . VAL B 1 24 ? 57.585 76.305 -38.637 1.00 31.88 42 VAL B N 1
ATOM 2449 C CA . VAL B 1 24 ? 57.698 75.085 -37.839 1.00 31.10 42 VAL B CA 1
ATOM 2450 C C . VAL B 1 24 ? 56.304 74.590 -37.413 1.00 30.80 42 VAL B C 1
ATOM 2451 O O . VAL B 1 24 ? 55.492 75.340 -36.847 1.00 30.11 42 VAL B O 1
ATOM 2455 N N . SER B 1 25 ? 56.046 73.319 -37.711 1.00 30.35 43 SER B N 1
ATOM 2456 C CA . SER B 1 25 ? 54.782 72.676 -37.407 1.00 30.28 43 SER B CA 1
ATOM 2457 C C . SER B 1 25 ? 54.933 71.611 -36.309 1.00 30.22 43 SER B C 1
ATOM 2458 O O . SER B 1 25 ? 55.737 70.681 -36.424 1.00 30.44 43 SER B O 1
ATOM 2461 N N . LEU B 1 26 ? 54.154 71.762 -35.243 1.00 29.91 44 LEU B N 1
ATOM 2462 C CA . LEU B 1 26 ? 54.156 70.812 -34.137 1.00 29.79 44 LEU B CA 1
ATOM 2463 C C . LEU B 1 26 ? 53.105 69.697 -34.258 1.00 29.58 44 LEU B C 1
ATOM 2464 O O . LEU B 1 26 ? 52.920 68.920 -33.327 1.00 29.52 44 LEU B O 1
ATOM 2469 N N . HIS B 1 27 ? 52.430 69.599 -35.401 1.00 29.68 45 HIS B N 1
ATOM 2470 C CA . HIS B 1 27 ? 51.523 68.461 -35.636 1.00 29.33 45 HIS B CA 1
ATOM 2471 C C . HIS B 1 27 ? 51.378 68.056 -37.102 1.00 29.24 45 HIS B C 1
ATOM 2472 O O . HIS B 1 27 ? 50.926 68.856 -37.934 1.00 29.60 45 HIS B O 1
ATOM 2479 N N . ASP B 1 28 ? 51.764 66.821 -37.425 1.00 28.65 46 ASP B N 1
ATOM 2480 C CA . ASP B 1 28 ? 51.726 66.359 -38.828 1.00 29.05 46 ASP B CA 1
ATOM 2481 C C . ASP B 1 28 ? 50.343 66.486 -39.509 1.00 29.00 46 ASP B C 1
ATOM 2482 O O . ASP B 1 28 ? 50.214 67.117 -40.564 1.00 29.33 46 ASP B O 1
ATOM 2487 N N . LEU B 1 29 ? 49.317 65.929 -38.871 1.00 29.06 47 LEU B N 1
ATOM 2488 C CA . LEU B 1 29 ? 47.974 65.841 -39.445 1.00 29.53 47 LEU B CA 1
ATOM 2489 C C . LEU B 1 29 ? 47.175 67.149 -39.411 1.00 29.61 47 LEU B C 1
ATOM 2490 O O . LEU B 1 29 ? 46.474 67.485 -40.365 1.00 29.70 47 LEU B O 1
ATOM 2495 N N . ASP B 1 30 ? 47.255 67.858 -38.297 1.00 29.84 48 ASP B N 1
ATOM 2496 C CA . ASP B 1 30 ? 46.413 69.017 -38.068 1.00 30.33 48 ASP B CA 1
ATOM 2497 C C . ASP B 1 30 ? 46.987 70.310 -38.613 1.00 30.17 48 ASP B C 1
ATOM 2498 O O . ASP B 1 30 ? 46.250 71.269 -38.818 1.00 30.74 48 ASP B O 1
ATOM 2503 N N . ILE B 1 31 ? 48.298 70.343 -38.826 1.00 29.71 49 ILE B N 1
ATOM 2504 C CA . ILE B 1 31 ? 48.970 71.555 -39.297 1.00 29.59 49 ILE B CA 1
ATOM 2505 C C . ILE B 1 31 ? 49.770 71.346 -40.592 1.00 29.45 49 ILE B C 1
ATOM 2506 O O . ILE B 1 31 ? 49.637 72.108 -41.556 1.00 29.65 49 ILE B O 1
ATOM 2511 N N . THR B 1 32 ? 50.609 70.316 -40.613 1.00 29.71 50 THR B N 1
ATOM 2512 C CA . THR B 1 32 ? 51.511 70.087 -41.749 1.00 29.79 50 THR B CA 1
ATOM 2513 C C . THR B 1 32 ? 50.762 69.794 -43.056 1.00 29.73 50 THR B C 1
ATOM 2514 O O . THR B 1 32 ? 51.059 70.401 -44.085 1.00 30.56 50 THR B O 1
ATOM 2518 N N . ILE B 1 33 ? 49.806 68.863 -43.007 1.00 29.18 51 ILE B N 1
ATOM 2519 C CA . ILE B 1 33 ? 48.999 68.511 -44.186 1.00 28.44 51 ILE B CA 1
ATOM 2520 C C . ILE B 1 33 ? 48.285 69.749 -44.762 1.00 28.62 51 ILE B C 1
ATOM 2521 O O . ILE B 1 33 ? 48.412 70.017 -45.948 1.00 28.35 51 ILE B O 1
ATOM 2526 N N . PRO B 1 34 ? 47.521 70.492 -43.927 1.00 28.58 52 PRO B N 1
ATOM 2527 C CA . PRO B 1 34 ? 47.017 71.792 -44.388 1.00 28.28 52 PRO B CA 1
ATOM 2528 C C . PRO B 1 34 ? 48.078 72.707 -45.001 1.00 28.31 52 PRO B C 1
ATOM 2529 O O . PRO B 1 34 ? 47.850 73.246 -46.089 1.00 28.11 52 PRO B O 1
ATOM 2533 N N . LEU B 1 35 ? 49.217 72.876 -44.329 1.00 28.34 53 LEU B N 1
ATOM 2534 C CA . LEU B 1 35 ? 50.262 73.780 -44.815 1.00 28.48 53 LEU B CA 1
ATOM 2535 C C . LEU B 1 35 ? 50.766 73.390 -46.198 1.00 28.74 53 LEU B C 1
ATOM 2536 O O . LEU B 1 35 ? 50.870 74.248 -47.064 1.00 28.46 53 LEU B O 1
ATOM 2541 N N . ILE B 1 36 ? 51.080 72.101 -46.387 1.00 29.08 54 ILE B N 1
ATOM 2542 C CA . ILE B 1 36 ? 51.425 71.545 -47.710 1.00 28.84 54 ILE B CA 1
ATOM 2543 C C . ILE B 1 36 ? 50.348 71.821 -48.758 1.00 29.35 54 ILE B C 1
ATOM 2544 O O . ILE B 1 36 ? 50.655 72.218 -49.877 1.00 29.36 54 ILE B O 1
ATOM 2549 N N . GLU B 1 37 ? 49.082 71.620 -48.413 1.00 30.09 55 GLU B N 1
ATOM 2550 C CA . GLU B 1 37 ? 48.015 71.896 -49.388 1.00 30.81 55 GLU B CA 1
ATOM 2551 C C . GLU B 1 37 ? 47.926 73.375 -49.756 1.00 31.22 55 GLU B C 1
ATOM 2552 O O . GLU B 1 37 ? 47.550 73.723 -50.871 1.00 32.05 55 GLU B O 1
ATOM 2558 N N . LEU B 1 38 ? 48.285 74.241 -48.816 1.00 31.31 56 LEU B N 1
ATOM 2559 C CA . LEU B 1 38 ? 48.243 75.682 -49.030 1.00 31.01 56 LEU B CA 1
ATOM 2560 C C . LEU B 1 38 ? 49.486 76.215 -49.750 1.00 30.91 56 LEU B C 1
ATOM 2561 O O . LEU B 1 38 ? 49.601 77.415 -49.962 1.00 31.15 56 LEU B O 1
ATOM 2566 N N . GLY B 1 39 ? 50.407 75.322 -50.119 1.00 31.04 57 GLY B N 1
ATOM 2567 C CA . GLY B 1 39 ? 51.620 75.691 -50.877 1.00 30.86 57 GLY B CA 1
ATOM 2568 C C . GLY B 1 39 ? 52.714 76.302 -50.004 1.00 31.46 57 GLY B C 1
ATOM 2569 O O . GLY B 1 39 ? 53.601 76.994 -50.510 1.00 31.53 57 GLY B O 1
ATOM 2570 N N . VAL B 1 40 ? 52.633 76.075 -48.688 1.00 31.31 58 VAL B N 1
ATOM 2571 C CA . VAL B 1 40 ? 53.619 76.595 -47.729 1.00 31.41 58 VAL B CA 1
ATOM 2572 C C . VAL B 1 40 ? 54.147 75.497 -46.800 1.00 31.36 58 VAL B C 1
ATOM 2573 O O . VAL B 1 40 ? 53.960 75.548 -45.583 1.00 31.73 58 VAL B O 1
ATOM 2577 N N . PRO B 1 41 ? 54.827 74.488 -47.375 1.00 31.36 59 PRO B N 1
ATOM 2578 C CA . PRO B 1 41 ? 55.271 73.424 -46.480 1.00 31.03 59 PRO B CA 1
ATOM 2579 C C . PRO B 1 41 ? 56.148 73.984 -45.360 1.00 30.85 59 PRO B C 1
ATOM 2580 O O . PRO B 1 41 ? 56.803 75.029 -45.545 1.00 30.62 59 PRO B O 1
ATOM 2584 N N . PRO B 1 42 ? 56.117 73.332 -44.183 1.00 30.33 60 PRO B N 1
ATOM 2585 C CA . PRO B 1 42 ? 56.994 73.762 -43.093 1.00 29.66 60 PRO B CA 1
ATOM 2586 C C . PRO B 1 42 ? 58.423 73.373 -43.392 1.00 29.46 60 PRO B C 1
ATOM 2587 O O . PRO B 1 42 ? 58.656 72.472 -44.203 1.00 29.94 60 PRO B O 1
ATOM 2591 N N . VAL B 1 43 ? 59.375 74.031 -42.738 1.00 29.06 61 VAL B N 1
ATOM 2592 C CA . VAL B 1 43 ? 60.784 73.617 -42.820 1.00 28.36 61 VAL B CA 1
ATOM 2593 C C . VAL B 1 43 ? 61.138 72.581 -41.737 1.00 28.37 61 VAL B C 1
ATOM 2594 O O . VAL B 1 43 ? 62.222 71.997 -41.740 1.00 28.32 61 VAL B O 1
ATOM 2598 N N . ALA B 1 44 ? 60.212 72.362 -40.809 1.00 28.18 62 ALA B N 1
ATOM 2599 C CA . ALA B 1 44 ? 60.358 71.349 -39.767 1.00 28.27 62 ALA B CA 1
ATOM 2600 C C . ALA B 1 44 ? 58.982 70.940 -39.301 1.00 28.38 62 ALA B C 1
ATOM 2601 O O . ALA B 1 44 ? 58.055 71.765 -39.277 1.00 27.99 62 ALA B O 1
ATOM 2603 N N . SER B 1 45 ? 58.843 69.660 -38.948 1.00 28.79 63 SER B N 1
ATOM 2604 C CA . SER B 1 45 ? 57.551 69.114 -38.579 1.00 28.84 63 SER B CA 1
ATOM 2605 C C . SER B 1 45 ? 57.626 67.985 -37.578 1.00 29.17 63 SER B C 1
ATOM 2606 O O . SER B 1 45 ? 58.551 67.172 -37.591 1.00 29.14 63 SER B O 1
ATOM 2609 N N . HIS B 1 46 ? 56.618 67.954 -36.710 1.00 29.31 64 HIS B N 1
ATOM 2610 C CA . HIS B 1 46 ? 56.226 66.753 -35.980 1.00 28.72 64 HIS B CA 1
ATOM 2611 C C . HIS B 1 46 ? 55.891 65.641 -36.989 1.00 28.27 64 HIS B C 1
ATOM 2612 O O . HIS B 1 46 ? 55.509 65.909 -38.134 1.00 28.13 64 HIS B O 1
ATOM 2619 N N . GLY B 1 47 ? 56.052 64.397 -36.553 1.00 27.66 65 GLY B N 1
ATOM 2620 C CA . GLY B 1 47 ? 55.650 63.248 -37.332 1.00 27.00 65 GLY B CA 1
ATOM 2621 C C . GLY B 1 47 ? 55.764 62.014 -36.474 1.00 27.25 65 GLY B C 1
ATOM 2622 O O . GLY B 1 47 ? 55.895 62.110 -35.235 1.00 27.69 65 GLY B O 1
ATOM 2623 N N . ARG B 1 48 ? 55.729 60.856 -37.126 1.00 26.20 66 ARG B N 1
ATOM 2624 C CA . ARG B 1 48 ? 55.679 59.572 -36.433 1.00 25.77 66 ARG B CA 1
ATOM 2625 C C . ARG B 1 48 ? 56.994 58.849 -36.641 1.00 24.80 66 ARG B C 1
ATOM 2626 O O . ARG B 1 48 ? 57.746 59.214 -37.521 1.00 25.12 66 ARG B O 1
ATOM 2634 N N . THR B 1 49 ? 57.235 57.808 -35.852 1.00 23.78 67 THR B N 1
ATOM 2635 C CA . THR B 1 49 ? 58.483 57.071 -35.889 1.00 23.11 67 THR B CA 1
ATOM 2636 C C . THR B 1 49 ? 58.166 55.589 -35.944 1.00 22.92 67 THR B C 1
ATOM 2637 O O . THR B 1 49 ? 57.315 55.115 -35.193 1.00 22.48 67 THR B O 1
ATOM 2641 N N . ARG B 1 50 ? 58.859 54.868 -36.830 1.00 22.53 68 ARG B N 1
ATOM 2642 C CA . ARG B 1 50 ? 58.758 53.407 -36.926 1.00 22.55 68 ARG B CA 1
ATOM 2643 C C . ARG B 1 50 ? 59.769 52.703 -36.012 1.00 22.65 68 ARG B C 1
ATOM 2644 O O . ARG B 1 50 ? 60.769 53.316 -35.624 1.00 21.74 68 ARG B O 1
ATOM 2652 N N . PRO B 1 51 ? 59.483 51.428 -35.630 1.00 22.79 69 PRO B N 1
ATOM 2653 C CA . PRO B 1 51 ? 60.416 50.607 -34.858 1.00 23.50 69 PRO B CA 1
ATOM 2654 C C . PRO B 1 51 ? 61.808 50.534 -35.472 1.00 24.20 69 PRO B C 1
ATOM 2655 O O . PRO B 1 51 ? 62.775 50.374 -34.733 1.00 24.37 69 PRO B O 1
ATOM 2659 N N . ASP B 1 52 ? 61.921 50.655 -36.797 1.00 24.86 70 ASP B N 1
ATOM 2660 C CA . ASP B 1 52 ? 63.238 50.639 -37.422 1.00 25.63 70 ASP B CA 1
ATOM 2661 C C . ASP B 1 52 ? 63.988 51.958 -37.215 1.00 25.60 70 ASP B C 1
ATOM 2662 O O . ASP B 1 52 ? 65.181 52.023 -37.448 1.00 25.08 70 ASP B O 1
ATOM 2667 N N . GLY B 1 53 ? 63.283 52.994 -36.750 1.00 25.66 71 GLY B N 1
ATOM 2668 C CA . GLY B 1 53 ? 63.909 54.290 -36.483 1.00 25.32 71 GLY B CA 1
ATOM 2669 C C . GLY B 1 53 ? 63.645 55.352 -37.532 1.00 25.31 71 GLY B C 1
ATOM 2670 O O . GLY B 1 53 ? 64.029 56.513 -37.350 1.00 24.79 71 GLY B O 1
ATOM 2671 N N . SER B 1 54 ? 62.991 54.960 -38.626 1.00 25.70 72 SER B N 1
ATOM 2672 C CA . SER B 1 54 ? 62.608 55.914 -39.684 1.00 26.68 72 SER B CA 1
ATOM 2673 C C . SER B 1 54 ? 61.439 56.797 -39.239 1.00 26.83 72 SER B C 1
ATOM 2674 O O . SER B 1 54 ? 60.685 56.444 -38.318 1.00 26.69 72 SER B O 1
ATOM 2677 N N . HIS B 1 55 ? 61.321 57.953 -39.880 1.00 27.27 73 HIS B N 1
ATOM 2678 C CA . HIS B 1 55 ? 60.296 58.950 -39.535 1.00 28.07 73 HIS B CA 1
ATOM 2679 C C . HIS B 1 55 ? 59.387 59.222 -40.720 1.00 27.71 73 HIS B C 1
ATOM 2680 O O . HIS B 1 55 ? 59.817 59.125 -41.873 1.00 27.76 73 HIS B O 1
ATOM 2687 N N . PHE B 1 56 ? 58.139 59.577 -40.437 1.00 27.90 74 PHE B N 1
ATOM 2688 C CA . PHE B 1 56 ? 57.202 59.960 -41.502 1.00 27.65 74 PHE B CA 1
ATOM 2689 C C . PHE B 1 56 ? 56.111 60.944 -41.064 1.00 27.62 74 PHE B C 1
ATOM 2690 O O . PHE B 1 56 ? 55.743 61.013 -39.892 1.00 26.92 74 PHE B O 1
ATOM 2698 N N . ILE B 1 57 ? 55.623 61.713 -42.036 1.00 27.69 75 ILE B N 1
ATOM 2699 C CA . ILE B 1 57 ? 54.489 62.583 -41.851 1.00 27.26 75 ILE B CA 1
ATOM 2700 C C . ILE B 1 57 ? 53.282 61.690 -42.100 1.00 27.42 75 ILE B C 1
ATOM 2701 O O . ILE B 1 57 ? 53.156 61.128 -43.207 1.00 27.11 75 ILE B O 1
ATOM 2706 N N . ARG B 1 58 ? 52.432 61.505 -41.076 1.00 26.47 76 ARG B N 1
ATOM 2707 C CA . ARG B 1 58 ? 51.256 60.656 -41.234 1.00 26.53 76 ARG B CA 1
ATOM 2708 C C . ARG B 1 58 ? 50.427 61.217 -42.391 1.00 25.90 76 ARG B C 1
ATOM 2709 O O . ARG B 1 58 ? 50.157 62.423 -42.429 1.00 26.44 76 ARG B O 1
ATOM 2717 N N . SER B 1 59 ? 50.068 60.359 -43.346 1.00 25.24 77 SER B N 1
ATOM 2718 C CA . SER B 1 59 ? 49.280 60.784 -44.534 1.00 25.18 77 SER B CA 1
ATOM 2719 C C . SER B 1 59 ? 50.021 61.646 -45.574 1.00 24.25 77 SER B C 1
ATOM 2720 O O . SER B 1 59 ? 49.438 62.006 -46.600 1.00 24.13 77 SER B O 1
ATOM 2723 N N . GLY B 1 60 ? 51.274 61.993 -45.300 1.00 24.01 78 GLY B N 1
ATOM 2724 C CA . GLY B 1 60 ? 52.034 62.933 -46.139 1.00 24.03 78 GLY B CA 1
ATOM 2725 C C . GLY B 1 60 ? 52.267 62.438 -47.557 1.00 24.07 78 GLY B C 1
ATOM 2726 O O . GLY B 1 60 ? 51.858 63.090 -48.542 1.00 23.60 78 GLY B O 1
ATOM 2727 N N . ALA B 1 61 ? 52.921 61.280 -47.671 1.00 23.57 79 ALA B N 1
ATOM 2728 C CA . ALA B 1 61 ? 53.148 60.684 -48.984 1.00 23.18 79 ALA B CA 1
ATOM 2729 C C . ALA B 1 61 ? 51.815 60.371 -49.673 1.00 22.78 79 ALA B C 1
ATOM 2730 O O . ALA B 1 61 ? 51.578 60.816 -50.795 1.00 22.79 79 ALA B O 1
ATOM 2732 N N . LEU B 1 62 ? 50.928 59.642 -48.987 1.00 21.87 80 LEU B N 1
ATOM 2733 C CA . LEU B 1 62 ? 49.690 59.176 -49.610 1.00 21.35 80 LEU B CA 1
ATOM 2734 C C . LEU B 1 62 ? 48.845 60.309 -50.201 1.00 21.45 80 LEU B C 1
ATOM 2735 O O . LEU B 1 62 ? 48.313 60.177 -51.322 1.00 21.92 80 LEU B O 1
ATOM 2740 N N . LEU B 1 63 ? 48.723 61.407 -49.459 1.00 20.67 81 LEU B N 1
ATOM 2741 C CA . LEU B 1 63 ? 47.756 62.455 -49.787 1.00 21.01 81 LEU B CA 1
ATOM 2742 C C . LEU B 1 63 ? 48.384 63.699 -50.405 1.00 21.55 81 LEU B C 1
ATOM 2743 O O . LEU B 1 63 ? 47.703 64.461 -51.060 1.00 21.72 81 LEU B O 1
ATOM 2748 N N . THR B 1 64 ? 49.672 63.930 -50.168 1.00 22.27 82 THR B N 1
ATOM 2749 C CA . THR B 1 64 ? 50.310 65.145 -50.677 1.00 22.60 82 THR B CA 1
ATOM 2750 C C . THR B 1 64 ? 51.523 64.845 -51.557 1.00 22.74 82 THR B C 1
ATOM 2751 O O . THR B 1 64 ? 51.883 65.662 -52.399 1.00 22.51 82 THR B O 1
ATOM 2755 N N . GLY B 1 65 ? 52.132 63.680 -51.350 1.00 22.87 83 GLY B N 1
ATOM 2756 C CA . GLY B 1 65 ? 53.407 63.329 -51.970 1.00 23.93 83 GLY B CA 1
ATOM 2757 C C . GLY B 1 65 ? 54.622 63.773 -51.171 1.00 25.07 83 GLY B C 1
ATOM 2758 O O . GLY B 1 65 ? 55.749 63.393 -51.485 1.00 26.18 83 GLY B O 1
ATOM 2759 N N . VAL B 1 66 ? 54.406 64.592 -50.147 1.00 26.12 84 VAL B N 1
ATOM 2760 C CA . VAL B 1 66 ? 55.498 65.136 -49.325 1.00 27.31 84 VAL B CA 1
ATOM 2761 C C . VAL B 1 66 ? 55.750 64.323 -48.047 1.00 27.58 84 VAL B C 1
ATOM 2762 O O . VAL B 1 66 ? 54.832 64.049 -47.277 1.00 26.94 84 VAL B O 1
ATOM 2766 N N . ASP B 1 67 ? 57.004 63.939 -47.833 1.00 28.59 85 ASP B N 1
ATOM 2767 C CA . ASP B 1 67 ? 57.399 63.224 -46.618 1.00 29.74 85 ASP B CA 1
ATOM 2768 C C . ASP B 1 67 ? 58.788 63.683 -46.176 1.00 30.32 85 ASP B C 1
ATOM 2769 O O . ASP B 1 67 ? 59.434 64.471 -46.879 1.00 30.73 85 ASP B O 1
ATOM 2774 N N . PHE B 1 68 ? 59.241 63.193 -45.019 1.00 30.88 86 PHE B N 1
ATOM 2775 C CA . PHE B 1 68 ? 60.603 63.467 -44.538 1.00 31.57 86 PHE B CA 1
ATOM 2776 C C . PHE B 1 68 ? 61.672 62.926 -45.465 1.00 31.80 86 PHE B C 1
ATOM 2777 O O . PHE B 1 68 ? 62.678 63.600 -45.703 1.00 32.45 86 PHE B O 1
ATOM 2785 N N . ASP B 1 69 ? 61.474 61.716 -45.990 1.00 32.31 87 ASP B N 1
ATOM 2786 C CA . ASP B 1 69 ? 62.530 61.066 -46.786 1.00 32.93 87 ASP B CA 1
ATOM 2787 C C . ASP B 1 69 ? 62.703 61.577 -48.225 1.00 32.71 87 ASP B C 1
ATOM 2788 O O . ASP B 1 69 ? 63.640 61.156 -48.910 1.00 32.64 87 ASP B O 1
ATOM 2793 N N . ASN B 1 70 ? 61.813 62.471 -48.676 1.00 32.52 88 ASN B N 1
ATOM 2794 C CA . ASN B 1 70 ? 61.913 63.066 -50.031 1.00 32.50 88 ASN B CA 1
ATOM 2795 C C . ASN B 1 70 ? 61.850 64.599 -50.040 1.00 32.37 88 ASN B C 1
ATOM 2796 O O . ASN B 1 70 ? 61.493 65.223 -51.038 1.00 32.18 88 ASN B O 1
ATOM 2801 N N . SER B 1 71 ? 62.186 65.199 -48.908 1.00 33.31 89 SER B N 1
ATOM 2802 C CA . SER B 1 71 ? 62.159 66.652 -48.752 1.00 33.99 89 SER B CA 1
ATOM 2803 C C . SER B 1 71 ? 63.246 67.086 -47.777 1.00 34.44 89 SER B C 1
ATOM 2804 O O . SER B 1 71 ? 64.015 66.255 -47.273 1.00 34.61 89 SER B O 1
ATOM 2807 N N . SER B 1 72 ? 63.294 68.388 -47.501 1.00 34.56 90 SER B N 1
ATOM 2808 C CA . SER B 1 72 ? 64.209 68.914 -46.503 1.00 34.68 90 SER B CA 1
ATOM 2809 C C . SER B 1 72 ? 63.480 69.397 -45.235 1.00 34.35 90 SER B C 1
ATOM 2810 O O . SER B 1 72 ? 64.063 70.135 -44.425 1.00 34.89 90 SER B O 1
ATOM 2813 N N . ILE B 1 73 ? 62.216 68.996 -45.066 1.00 33.26 91 ILE B N 1
ATOM 2814 C CA . ILE B 1 73 ? 61.512 69.217 -43.805 1.00 31.90 91 ILE B CA 1
ATOM 2815 C C . ILE B 1 73 ? 62.227 68.400 -42.747 1.00 31.72 91 ILE B C 1
ATOM 2816 O O . ILE B 1 73 ? 62.407 67.180 -42.913 1.00 31.46 91 ILE B O 1
ATOM 2821 N N . ALA B 1 74 ? 62.629 69.074 -41.670 1.00 31.06 92 ALA B N 1
ATOM 2822 C CA . ALA B 1 74 ? 63.312 68.436 -40.562 1.00 30.48 92 ALA B CA 1
ATOM 2823 C C . ALA B 1 74 ? 62.322 67.804 -39.588 1.00 30.52 92 ALA B C 1
ATOM 2824 O O . ALA B 1 74 ? 61.314 68.424 -39.198 1.00 30.37 92 ALA B O 1
ATOM 2826 N N . PHE B 1 75 ? 62.611 66.559 -39.215 1.00 30.27 93 PHE B N 1
ATOM 2827 C CA . PHE B 1 75 ? 61.890 65.875 -38.149 1.00 30.53 93 PHE B CA 1
ATOM 2828 C C . PHE B 1 75 ? 62.276 66.483 -36.795 1.00 30.68 93 PHE B C 1
ATOM 2829 O O . PHE B 1 75 ? 63.463 66.607 -36.482 1.00 30.58 93 PHE B O 1
ATOM 2837 N N . ILE B 1 76 ? 61.273 66.881 -36.015 1.00 30.60 94 ILE B N 1
ATOM 2838 C CA . ILE B 1 76 ? 61.500 67.528 -34.709 1.00 30.72 94 ILE B CA 1
ATOM 2839 C C . ILE B 1 76 ? 60.909 66.775 -33.501 1.00 30.78 94 ILE B C 1
ATOM 2840 O O . ILE B 1 76 ? 60.896 67.301 -32.385 1.00 30.67 94 ILE B O 1
ATOM 2845 N N . GLY B 1 77 ? 60.412 65.563 -33.728 1.00 30.86 95 GLY B N 1
ATOM 2846 C CA . GLY B 1 77 ? 59.917 64.728 -32.647 1.00 30.85 95 GLY B CA 1
ATOM 2847 C C . GLY B 1 77 ? 58.519 64.193 -32.883 1.00 31.44 95 GLY B C 1
ATOM 2848 O O . GLY B 1 77 ? 57.762 64.717 -33.711 1.00 30.39 95 GLY B O 1
ATOM 2849 N N . THR B 1 78 ? 58.205 63.140 -32.134 1.00 32.01 96 THR B N 1
ATOM 2850 C CA . THR B 1 78 ? 56.897 62.492 -32.094 1.00 33.15 96 THR B CA 1
ATOM 2851 C C . THR B 1 78 ? 56.305 62.659 -30.691 1.00 33.97 96 THR B C 1
ATOM 2852 O O . THR B 1 78 ? 55.310 63.354 -30.515 1.00 33.95 96 THR B O 1
ATOM 2856 N N . ALA B 1 79 ? 56.932 62.028 -29.698 1.00 34.86 97 ALA B N 1
ATOM 2857 C CA . ALA B 1 79 ? 56.493 62.147 -28.311 1.00 36.34 97 ALA B CA 1
ATOM 2858 C C . ALA B 1 79 ? 57.071 63.396 -27.641 1.00 37.37 97 ALA B C 1
ATOM 2859 O O . ALA B 1 79 ? 56.350 64.131 -26.961 1.00 37.71 97 ALA B O 1
ATOM 2861 N N . ASP B 1 80 ? 58.377 63.617 -27.815 1.00 38.55 98 ASP B N 1
ATOM 2862 C CA . ASP B 1 80 ? 59.043 64.779 -27.227 1.00 39.19 98 ASP B CA 1
ATOM 2863 C C . ASP B 1 80 ? 59.698 65.636 -28.300 1.00 39.36 98 ASP B C 1
ATOM 2864 O O . ASP B 1 80 ? 60.573 65.179 -29.052 1.00 39.22 98 ASP B O 1
ATOM 2869 N N . ILE B 1 81 ? 59.234 66.882 -28.369 1.00 39.33 99 ILE B N 1
ATOM 2870 C CA . ILE B 1 81 ? 59.667 67.826 -29.379 1.00 39.32 99 ILE B CA 1
ATOM 2871 C C . ILE B 1 81 ? 61.113 68.265 -29.155 1.00 38.92 99 ILE B C 1
ATOM 2872 O O . ILE B 1 81 ? 61.491 68.663 -28.048 1.00 38.90 99 ILE B O 1
ATOM 2877 N N . ASP B 1 82 ? 61.894 68.168 -30.235 1.00 38.22 100 ASP B N 1
ATOM 2878 C CA . ASP B 1 82 ? 63.319 68.481 -30.278 1.00 37.66 100 ASP B CA 1
ATOM 2879 C C . ASP B 1 82 ? 63.501 69.988 -30.491 1.00 37.26 100 ASP B C 1
ATOM 2880 O O . ASP B 1 82 ? 63.457 70.486 -31.620 1.00 36.79 100 ASP B O 1
ATOM 2885 N N . ILE B 1 83 ? 63.695 70.704 -29.389 1.00 36.95 101 ILE B N 1
ATOM 2886 C CA . ILE B 1 83 ? 63.747 72.162 -29.416 1.00 36.97 101 ILE B CA 1
ATOM 2887 C C . ILE B 1 83 ? 65.014 72.687 -30.124 1.00 36.49 101 ILE B C 1
ATOM 2888 O O . ILE B 1 83 ? 65.017 73.784 -30.685 1.00 36.13 101 ILE B O 1
ATOM 2893 N N . GLU B 1 84 ? 66.064 71.871 -30.125 1.00 35.95 102 GLU B N 1
ATOM 2894 C CA . GLU B 1 84 ? 67.326 72.210 -30.777 1.00 35.57 102 GLU B CA 1
ATOM 2895 C C . GLU B 1 84 ? 67.237 72.100 -32.300 1.00 35.03 102 GLU B C 1
ATOM 2896 O O . GLU B 1 84 ? 67.937 72.811 -33.029 1.00 34.66 102 GLU B O 1
ATOM 2902 N N . ALA B 1 85 ? 66.392 71.184 -32.769 1.00 34.34 103 ALA B N 1
ATOM 2903 C CA . ALA B 1 85 ? 66.116 71.032 -34.191 1.00 34.05 103 ALA B CA 1
ATOM 2904 C C . ALA B 1 85 ? 65.237 72.178 -34.702 1.00 33.90 103 ALA B C 1
ATOM 2905 O O . ALA B 1 85 ? 65.240 72.483 -35.899 1.00 34.22 103 ALA B O 1
ATOM 2907 N N . ILE B 1 86 ? 64.468 72.782 -33.792 1.00 33.54 104 ILE B N 1
ATOM 2908 C CA . ILE B 1 86 ? 63.606 73.920 -34.103 1.00 33.19 104 ILE B CA 1
ATOM 2909 C C . ILE B 1 86 ? 64.450 75.192 -34.187 1.00 33.67 104 ILE B C 1
ATOM 2910 O O . ILE B 1 86 ? 64.230 76.034 -35.057 1.00 33.79 104 ILE B O 1
ATOM 2915 N N . VAL B 1 87 ? 65.421 75.314 -33.284 1.00 34.16 105 VAL B N 1
ATOM 2916 C CA . VAL B 1 87 ? 66.403 76.394 -33.333 1.00 34.65 105 VAL B CA 1
ATOM 2917 C C . VAL B 1 87 ? 67.225 76.302 -34.622 1.00 34.99 105 VAL B C 1
ATOM 2918 O O . VAL B 1 87 ? 67.322 77.283 -35.358 1.00 35.58 105 VAL B O 1
ATOM 2922 N N . ALA B 1 88 ? 67.782 75.126 -34.912 1.00 35.23 106 ALA B N 1
ATOM 2923 C CA . ALA B 1 88 ? 68.581 74.928 -36.131 1.00 35.66 106 ALA B CA 1
ATOM 2924 C C . ALA B 1 88 ? 67.803 75.259 -37.409 1.00 36.14 106 ALA B C 1
ATOM 2925 O O . ALA B 1 88 ? 68.397 75.659 -38.416 1.00 36.56 106 ALA B O 1
ATOM 2927 N N . ALA B 1 89 ? 66.478 75.103 -37.356 1.00 36.35 107 ALA B N 1
ATOM 2928 C CA . ALA B 1 89 ? 65.612 75.356 -38.512 1.00 36.70 107 ALA B CA 1
ATOM 2929 C C . ALA B 1 89 ? 65.396 76.855 -38.780 1.00 36.80 107 ALA B C 1
ATOM 2930 O O . ALA B 1 89 ? 64.854 77.222 -39.820 1.00 37.03 107 ALA B O 1
ATOM 2932 N N . LYS B 1 90 ? 65.850 77.704 -37.853 1.00 36.84 108 LYS B N 1
ATOM 2933 C CA . LYS B 1 90 ? 65.649 79.160 -37.915 1.00 36.81 108 LYS B CA 1
ATOM 2934 C C . LYS B 1 90 ? 64.227 79.537 -38.375 1.00 36.60 108 LYS B C 1
ATOM 2935 O O . LYS B 1 90 ? 64.058 80.051 -39.486 1.00 36.80 108 LYS B O 1
ATOM 2941 N N . PRO B 1 91 ? 63.198 79.272 -37.529 1.00 36.17 109 PRO B N 1
ATOM 2942 C CA . PRO B 1 91 ? 61.823 79.595 -37.931 1.00 35.66 109 PRO B CA 1
ATOM 2943 C C . PRO B 1 91 ? 61.493 81.078 -37.795 1.00 34.99 109 PRO B C 1
ATOM 2944 O O . PRO B 1 91 ? 62.029 81.756 -36.921 1.00 34.98 109 PRO B O 1
ATOM 2948 N N . ASP B 1 92 ? 60.615 81.564 -38.662 1.00 34.61 110 ASP B N 1
ATOM 2949 C CA . ASP B 1 92 ? 60.017 82.884 -38.490 1.00 34.34 110 ASP B CA 1
ATOM 2950 C C . ASP B 1 92 ? 58.580 82.770 -37.959 1.00 34.11 110 ASP B C 1
ATOM 2951 O O . ASP B 1 92 ? 57.940 83.775 -37.630 1.00 34.08 110 ASP B O 1
ATOM 2956 N N . LEU B 1 93 ? 58.100 81.531 -37.870 1.00 33.70 111 LEU B N 1
ATOM 2957 C CA . LEU B 1 93 ? 56.779 81.217 -37.323 1.00 33.37 111 LEU B CA 1
ATOM 2958 C C . LEU B 1 93 ? 56.724 79.776 -36.815 1.00 33.37 111 LEU B C 1
ATOM 2959 O O . LEU B 1 93 ? 57.088 78.836 -37.525 1.00 32.82 111 LEU B O 1
ATOM 2964 N N . ILE B 1 94 ? 56.259 79.625 -35.579 1.00 33.94 112 ILE B N 1
ATOM 2965 C CA . ILE B 1 94 ? 55.962 78.314 -34.997 1.00 34.13 112 ILE B CA 1
ATOM 2966 C C . ILE B 1 94 ? 54.448 78.150 -34.831 1.00 34.79 112 ILE B C 1
ATOM 2967 O O . ILE B 1 94 ? 53.767 79.021 -34.278 1.00 34.83 112 ILE B O 1
ATOM 2972 N N . ILE B 1 95 ? 53.921 77.041 -35.339 1.00 35.50 113 ILE B N 1
ATOM 2973 C CA . ILE B 1 95 ? 52.506 76.753 -35.184 1.00 35.84 113 ILE B CA 1
ATOM 2974 C C . ILE B 1 95 ? 52.332 75.536 -34.287 1.00 36.19 113 ILE B C 1
ATOM 2975 O O . ILE B 1 95 ? 52.861 74.457 -34.564 1.00 35.01 113 ILE B O 1
ATOM 2980 N N . THR B 1 96 ? 51.604 75.740 -33.190 1.00 36.89 114 THR B N 1
ATOM 2981 C CA . THR B 1 96 ? 51.268 74.660 -32.283 1.00 37.59 114 THR B CA 1
ATOM 2982 C C . THR B 1 96 ? 49.749 74.513 -32.107 1.00 38.35 114 THR B C 1
ATOM 2983 O O . THR B 1 96 ? 48.965 75.228 -32.746 1.00 37.40 114 THR B O 1
ATOM 2987 N N . GLU B 1 97 ? 49.354 73.558 -31.267 1.00 39.81 115 GLU B N 1
ATOM 2988 C CA . GLU B 1 97 ? 47.950 73.288 -30.974 1.00 41.72 115 GLU B CA 1
ATOM 2989 C C . GLU B 1 97 ? 47.813 72.769 -29.539 1.00 43.08 115 GLU B C 1
ATOM 2990 O O . GLU B 1 97 ? 48.765 72.203 -29.001 1.00 43.48 115 GLU B O 1
ATOM 2996 N N . PRO B 1 98 ? 46.641 72.982 -28.907 1.00 44.38 116 PRO B N 1
ATOM 2997 C CA . PRO B 1 98 ? 46.417 72.654 -27.486 1.00 45.53 116 PRO B CA 1
ATOM 2998 C C . PRO B 1 98 ? 46.712 71.219 -27.009 1.00 46.65 116 PRO B C 1
ATOM 2999 O O . PRO B 1 98 ? 47.027 71.036 -25.828 1.00 46.43 116 PRO B O 1
ATOM 3003 N N . THR B 1 99 ? 46.617 70.217 -27.887 1.00 47.98 117 THR B N 1
ATOM 3004 C CA . THR B 1 99 ? 46.872 68.820 -27.467 1.00 49.69 117 THR B CA 1
ATOM 3005 C C . THR B 1 99 ? 48.349 68.405 -27.537 1.00 50.60 117 THR B C 1
ATOM 3006 O O . THR B 1 99 ? 48.661 67.234 -27.796 1.00 50.98 117 THR B O 1
ATOM 3010 N N . ARG B 1 100 ? 49.246 69.362 -27.289 1.00 51.59 118 ARG B N 1
ATOM 3011 C CA . ARG B 1 100 ? 50.689 69.150 -27.423 1.00 52.05 118 ARG B CA 1
ATOM 3012 C C . ARG B 1 100 ? 51.428 69.413 -26.109 1.00 52.13 118 ARG B C 1
ATOM 3013 O O . ARG B 1 100 ? 50.993 70.232 -25.293 1.00 51.95 118 ARG B O 1
ATOM 3021 N N . ASN B 1 101 ? 52.535 68.694 -25.921 1.00 52.33 119 ASN B N 1
ATOM 3022 C CA . ASN B 1 101 ? 53.369 68.782 -24.719 1.00 52.61 119 ASN B CA 1
ATOM 3023 C C . ASN B 1 101 ? 54.006 70.155 -24.511 1.00 52.23 119 ASN B C 1
ATOM 3024 O O . ASN B 1 101 ? 53.778 70.811 -23.485 1.00 52.23 119 ASN B O 1
ATOM 3029 N N . THR B 1 102 ? 54.790 70.573 -25.506 1.00 51.64 120 THR B N 1
ATOM 3030 C CA . THR B 1 102 ? 55.706 71.709 -25.399 1.00 51.00 120 THR B CA 1
ATOM 3031 C C . THR B 1 102 ? 55.073 72.965 -24.797 1.00 50.25 120 THR B C 1
ATOM 3032 O O . THR B 1 102 ? 54.055 73.449 -25.297 1.00 50.27 120 THR B O 1
ATOM 3036 N N . PRO B 1 103 ? 55.660 73.472 -23.693 1.00 49.54 121 PRO B N 1
ATOM 3037 C CA . PRO B 1 103 ? 55.234 74.767 -23.165 1.00 48.86 121 PRO B CA 1
ATOM 3038 C C . PRO B 1 103 ? 55.400 75.856 -24.218 1.00 48.03 121 PRO B C 1
ATOM 3039 O O . PRO B 1 103 ? 56.454 75.962 -24.850 1.00 47.62 121 PRO B O 1
ATOM 3043 N N . ILE B 1 104 ? 54.338 76.632 -24.401 1.00 47.34 122 ILE B N 1
ATOM 3044 C CA . ILE B 1 104 ? 54.291 77.727 -25.361 1.00 46.73 122 ILE B CA 1
ATOM 3045 C C . ILE B 1 104 ? 55.370 78.788 -25.092 1.00 46.25 122 ILE B C 1
ATOM 3046 O O . ILE B 1 104 ? 55.837 79.452 -26.020 1.00 46.07 122 ILE B O 1
ATOM 3051 N N . GLU B 1 105 ? 55.777 78.913 -23.827 1.00 45.46 123 GLU B N 1
ATOM 3052 C CA . GLU B 1 105 ? 56.718 79.950 -23.404 1.00 44.89 123 GLU B CA 1
ATOM 3053 C C . GLU B 1 105 ? 58.169 79.720 -23.858 1.00 43.88 123 GLU B C 1
ATOM 3054 O O . GLU B 1 105 ? 58.932 80.686 -24.000 1.00 43.77 123 GLU B O 1
ATOM 3060 N N . ARG B 1 106 ? 58.547 78.457 -24.075 1.00 42.65 124 ARG B N 1
ATOM 3061 C CA . ARG B 1 106 ? 59.891 78.125 -24.568 1.00 41.51 124 ARG B CA 1
ATOM 3062 C C . ARG B 1 106 ? 59.951 78.388 -26.067 1.00 40.39 124 ARG B C 1
ATOM 3063 O O . ARG B 1 106 ? 60.959 78.868 -26.587 1.00 40.07 124 ARG B O 1
ATOM 3071 N N . LEU B 1 107 ? 58.852 78.073 -26.747 1.00 39.16 125 LEU B N 1
ATOM 3072 C CA . LEU B 1 107 ? 58.722 78.294 -28.182 1.00 38.17 125 LEU B CA 1
ATOM 3073 C C . LEU B 1 107 ? 58.702 79.785 -28.522 1.00 37.70 125 LEU B C 1
ATOM 3074 O O . LEU B 1 107 ? 59.256 80.190 -29.547 1.00 37.40 125 LEU B O 1
ATOM 3079 N N . GLU B 1 108 ? 58.075 80.582 -27.646 1.00 37.14 126 GLU B N 1
ATOM 3080 C CA . GLU B 1 108 ? 57.991 82.045 -27.773 1.00 36.84 126 GLU B CA 1
ATOM 3081 C C . GLU B 1 108 ? 59.339 82.741 -27.964 1.00 36.44 126 GLU B C 1
ATOM 3082 O O . GLU B 1 108 ? 59.430 83.699 -28.725 1.00 36.47 126 GLU B O 1
ATOM 3088 N N . LYS B 1 109 ? 60.378 82.281 -27.270 1.00 36.17 127 LYS B N 1
ATOM 3089 C CA . LYS B 1 109 ? 61.690 82.925 -27.410 1.00 35.97 127 LYS B CA 1
ATOM 3090 C C . LYS B 1 109 ? 62.549 82.439 -28.586 1.00 35.47 127 LYS B C 1
ATOM 3091 O O . LYS B 1 109 ? 63.614 83.007 -28.843 1.00 35.32 127 LYS B O 1
ATOM 3097 N N . ILE B 1 110 ? 62.071 81.417 -29.302 1.00 34.77 128 ILE B N 1
ATOM 3098 C CA . ILE B 1 110 ? 62.677 81.004 -30.576 1.00 34.05 128 ILE B CA 1
ATOM 3099 C C . ILE B 1 110 ? 62.115 81.845 -31.729 1.00 33.76 128 ILE B C 1
ATOM 3100 O O . ILE B 1 110 ? 62.878 82.365 -32.552 1.00 33.39 128 ILE B O 1
ATOM 3105 N N . ALA B 1 111 ? 60.782 81.966 -31.779 1.00 33.28 129 ALA B N 1
ATOM 3106 C CA . ALA B 1 111 ? 60.068 82.694 -32.840 1.00 32.85 129 ALA B CA 1
ATOM 3107 C C . ALA B 1 111 ? 58.628 83.047 -32.421 1.00 32.75 129 ALA B C 1
ATOM 3108 O O . ALA B 1 111 ? 58.156 82.567 -31.388 1.00 32.70 129 ALA B O 1
ATOM 3110 N N . PRO B 1 112 ? 57.929 83.910 -33.200 1.00 32.71 130 PRO B N 1
ATOM 3111 C CA . PRO B 1 112 ? 56.478 84.062 -32.984 1.00 32.59 130 PRO B CA 1
ATOM 3112 C C . PRO B 1 112 ? 55.743 82.711 -33.012 1.0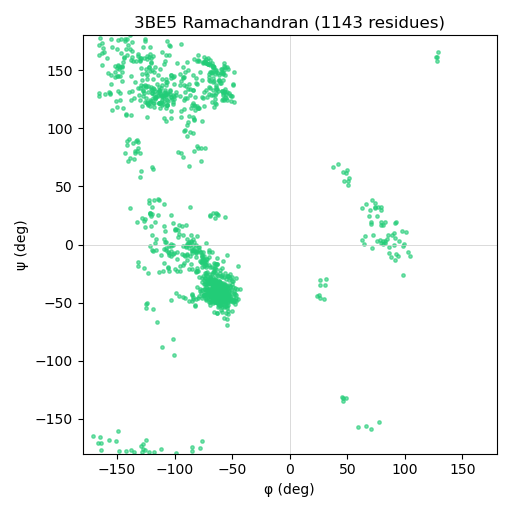0 32.72 130 PRO B C 1
ATOM 3113 O O . PRO B 1 112 ? 55.954 81.908 -33.921 1.00 32.58 130 PRO B O 1
ATOM 3117 N N . THR B 1 113 ? 54.911 82.474 -31.998 1.00 32.79 131 THR B N 1
ATOM 3118 C CA . THR B 1 113 ? 54.246 81.185 -31.801 1.00 33.11 131 THR B CA 1
ATOM 3119 C C . THR B 1 113 ? 52.737 81.364 -31.654 1.00 32.93 131 THR B C 1
ATOM 3120 O O . THR B 1 113 ? 52.279 82.154 -30.832 1.00 32.41 131 THR B O 1
ATOM 3124 N N . VAL B 1 114 ? 51.976 80.619 -32.452 1.00 33.09 132 VAL B N 1
ATOM 3125 C CA . VAL B 1 114 ? 50.517 80.630 -32.349 1.00 33.39 132 VAL B CA 1
ATOM 3126 C C . VAL B 1 114 ? 49.966 79.230 -32.082 1.00 33.91 132 VAL B C 1
ATOM 3127 O O . VAL B 1 114 ? 50.578 78.236 -32.450 1.00 33.67 132 VAL B O 1
ATOM 3131 N N . SER B 1 115 ? 48.812 79.170 -31.428 1.00 34.91 133 SER B N 1
ATOM 3132 C CA . SER B 1 115 ? 48.132 77.911 -31.165 1.00 35.85 133 SER B CA 1
ATOM 3133 C C . SER B 1 115 ? 46.769 77.866 -31.863 1.00 36.54 133 SER B C 1
ATOM 3134 O O . SER B 1 115 ? 45.934 78.750 -31.674 1.00 35.98 133 SER B O 1
ATOM 3137 N N . ILE B 1 116 ? 46.561 76.818 -32.657 1.00 37.99 134 ILE B N 1
ATOM 3138 C CA . ILE B 1 116 ? 45.327 76.629 -33.432 1.00 39.67 134 ILE B CA 1
ATOM 3139 C C . ILE B 1 116 ? 44.542 75.407 -32.965 1.00 40.59 134 ILE B C 1
ATOM 3140 O O . ILE B 1 116 ? 45.075 74.296 -32.907 1.00 40.67 134 ILE B O 1
ATOM 3145 N N . ASP B 1 117 ? 43.263 75.621 -32.680 1.00 41.87 135 ASP B N 1
ATOM 3146 C CA . ASP B 1 117 ? 42.413 74.597 -32.083 1.00 43.59 135 ASP B CA 1
ATOM 3147 C C . ASP B 1 117 ? 41.408 74.055 -33.100 1.00 44.38 135 ASP B C 1
ATOM 3148 O O . ASP B 1 117 ? 40.558 74.798 -33.594 1.00 44.63 135 ASP B O 1
ATOM 3153 N N . HIS B 1 118 ? 41.502 72.764 -33.408 1.00 45.59 136 HIS B N 1
ATOM 3154 C CA . HIS B 1 118 ? 40.591 72.152 -34.378 1.00 47.07 136 HIS B CA 1
ATOM 3155 C C . HIS B 1 118 ? 39.143 72.042 -33.859 1.00 47.39 136 HIS B C 1
ATOM 3156 O O . HIS B 1 118 ? 38.202 71.925 -34.651 1.00 47.55 136 HIS B O 1
ATOM 3163 N N . LEU B 1 119 ? 38.974 72.111 -32.535 1.00 47.71 137 LEU B N 1
ATOM 3164 C CA . LEU B 1 119 ? 37.661 71.962 -31.903 1.00 47.80 137 LEU B CA 1
ATOM 3165 C C . LEU B 1 119 ? 36.709 73.127 -32.196 1.00 47.91 137 LEU B C 1
ATOM 3166 O O . LEU B 1 119 ? 35.491 72.941 -32.228 1.00 47.65 137 LEU B O 1
ATOM 3171 N N . LYS B 1 120 ? 37.263 74.320 -32.412 1.00 48.00 138 LYS B N 1
ATOM 3172 C CA . LYS B 1 120 ? 36.457 75.457 -32.853 1.00 48.09 138 LYS B CA 1
ATOM 3173 C C . LYS B 1 120 ? 36.398 75.549 -34.377 1.00 47.98 138 LYS B C 1
ATOM 3174 O O . LYS B 1 120 ? 37.334 76.040 -35.015 1.00 48.10 138 LYS B O 1
ATOM 3180 N N . GLY B 1 121 ? 35.307 75.035 -34.945 1.00 47.73 139 GLY B N 1
ATOM 3181 C CA . GLY B 1 121 ? 35.004 75.193 -36.367 1.00 47.58 139 GLY B CA 1
ATOM 3182 C C . GLY B 1 121 ? 35.495 74.116 -37.324 1.00 47.61 139 GLY B C 1
ATOM 3183 O O . GLY B 1 121 ? 35.065 74.080 -38.484 1.00 47.94 139 GLY B O 1
ATOM 3184 N N . GLY B 1 122 ? 36.399 73.252 -36.854 1.00 47.17 140 GLY B N 1
ATOM 3185 C CA . GLY B 1 122 ? 36.874 72.104 -37.633 1.00 46.41 140 GLY B CA 1
ATOM 3186 C C . GLY B 1 122 ? 37.898 72.448 -38.700 1.00 46.02 140 GLY B C 1
ATOM 3187 O O . GLY B 1 122 ? 38.634 73.429 -38.574 1.00 46.13 140 GLY B O 1
ATOM 3188 N N . ALA B 1 123 ? 37.939 71.630 -39.751 1.00 45.27 141 ALA B N 1
ATOM 3189 C CA . ALA B 1 123 ? 38.835 71.839 -40.889 1.00 44.50 141 ALA B CA 1
ATOM 3190 C C . ALA B 1 123 ? 38.627 73.168 -41.652 1.00 43.93 141 ALA B C 1
ATOM 3191 O O . ALA B 1 123 ? 39.602 73.892 -41.871 1.00 43.65 141 ALA B O 1
ATOM 3193 N N . PRO B 1 124 ? 37.375 73.487 -42.072 1.00 43.39 142 PRO B N 1
ATOM 3194 C CA . PRO B 1 124 ? 37.160 74.765 -42.769 1.00 42.96 142 PRO B CA 1
ATOM 3195 C C . PRO B 1 124 ? 37.790 75.952 -42.033 1.00 42.40 142 PRO B C 1
ATOM 3196 O O . PRO B 1 124 ? 38.380 76.833 -42.669 1.00 42.06 142 PRO B O 1
ATOM 3200 N N . GLU B 1 125 ? 37.673 75.946 -40.704 1.00 41.50 143 GLU B N 1
ATOM 3201 C CA . GLU B 1 125 ? 38.216 77.001 -39.862 1.00 40.82 143 GLU B CA 1
ATOM 3202 C C . GLU B 1 125 ? 39.717 76.898 -39.743 1.00 40.01 143 GLU B C 1
ATOM 3203 O O . GLU B 1 125 ? 40.411 77.916 -39.818 1.00 40.02 143 GLU B O 1
ATOM 3209 N N . ILE B 1 126 ? 40.209 75.674 -39.543 1.00 38.81 144 ILE B N 1
ATOM 3210 C CA . ILE B 1 126 ? 41.644 75.428 -39.496 1.00 38.29 144 ILE B CA 1
ATOM 3211 C C . ILE B 1 126 ? 42.298 75.983 -40.765 1.00 37.00 144 ILE B C 1
ATOM 3212 O O . ILE B 1 126 ? 43.280 76.725 -40.673 1.00 36.76 144 ILE B O 1
ATOM 3217 N N . TYR B 1 127 ? 41.733 75.640 -41.926 1.00 35.81 145 TYR B N 1
ATOM 3218 C CA . TYR B 1 127 ? 42.260 76.085 -43.222 1.00 35.37 145 TYR B CA 1
ATOM 3219 C C . TYR B 1 127 ? 42.162 77.591 -43.418 1.00 35.32 145 TYR B C 1
ATOM 3220 O O . TYR B 1 127 ? 43.092 78.211 -43.962 1.00 35.38 145 TYR B O 1
ATOM 3229 N N . ARG B 1 128 ? 41.051 78.178 -42.967 1.00 34.96 146 ARG B N 1
ATOM 3230 C CA . ARG B 1 128 ? 40.856 79.621 -43.077 1.00 35.04 146 ARG B CA 1
ATOM 3231 C C . ARG B 1 128 ? 41.905 80.347 -42.237 1.00 34.97 146 ARG B C 1
ATOM 3232 O O . ARG B 1 128 ? 42.531 81.299 -42.711 1.00 34.96 146 ARG B O 1
ATOM 3240 N N . LYS B 1 129 ? 42.099 79.873 -41.005 1.00 34.84 147 LYS B N 1
ATOM 3241 C CA . LYS B 1 129 ? 43.052 80.466 -40.066 1.00 35.15 147 LYS B CA 1
ATOM 3242 C C . LYS B 1 129 ? 44.479 80.403 -40.585 1.00 35.29 147 LYS B C 1
ATOM 3243 O O . LYS B 1 129 ? 45.193 81.411 -40.534 1.00 35.53 147 LYS B O 1
ATOM 3249 N N . LEU B 1 130 ? 44.878 79.225 -41.086 1.00 35.28 148 LEU B N 1
ATOM 3250 C CA . LEU B 1 130 ? 46.216 79.009 -41.651 1.00 35.52 148 LEU B CA 1
ATOM 3251 C C . LEU B 1 130 ? 46.480 79.851 -42.893 1.00 35.40 148 LEU B C 1
ATOM 3252 O O . LEU B 1 130 ? 47.583 80.369 -43.062 1.00 35.56 148 LEU B O 1
ATOM 3257 N N . ALA B 1 131 ? 45.472 79.994 -43.752 1.00 35.55 149 ALA B N 1
ATOM 3258 C CA . ALA B 1 131 ? 45.601 80.841 -44.950 1.00 35.94 149 ALA B CA 1
ATOM 3259 C C . ALA B 1 131 ? 45.843 82.322 -44.605 1.00 36.21 149 ALA B C 1
ATOM 3260 O O . ALA B 1 131 ? 46.646 82.991 -45.257 1.00 36.41 149 ALA B O 1
ATOM 3262 N N . GLU B 1 132 ? 45.154 82.813 -43.577 1.00 36.57 150 GLU B N 1
ATOM 3263 C CA . GLU B 1 132 ? 45.334 84.170 -43.078 1.00 37.38 150 GLU B CA 1
ATOM 3264 C C . GLU B 1 132 ? 46.716 84.327 -42.435 1.00 36.88 150 GLU B C 1
ATOM 3265 O O . GLU B 1 132 ? 47.372 85.362 -42.573 1.00 36.85 150 GLU B O 1
ATOM 3271 N N . LEU B 1 133 ? 47.140 83.272 -41.744 1.00 36.31 151 LEU B N 1
ATOM 3272 C CA . LEU B 1 133 ? 48.378 83.234 -40.994 1.00 35.33 151 LEU B CA 1
ATOM 3273 C C . LEU B 1 133 ? 49.585 83.191 -41.911 1.00 35.08 151 LEU B C 1
ATOM 3274 O O . LEU B 1 133 ? 50.645 83.746 -41.596 1.00 35.57 151 LEU B O 1
ATOM 3279 N N . THR B 1 134 ? 49.416 82.525 -43.049 1.00 34.41 152 THR B N 1
ATOM 3280 C CA . THR B 1 134 ? 50.493 82.307 -44.006 1.00 33.34 152 THR B CA 1
ATOM 3281 C C . THR B 1 134 ? 50.373 83.178 -45.257 1.00 32.75 152 THR B C 1
ATOM 3282 O O . THR B 1 134 ? 51.284 83.197 -46.100 1.00 32.83 152 THR B O 1
ATOM 3286 N N . GLY B 1 135 ? 49.261 83.905 -45.366 1.00 31.59 153 GLY B N 1
ATOM 3287 C CA . GLY B 1 135 ? 49.017 84.790 -46.502 1.00 30.67 153 GLY B CA 1
ATOM 3288 C C . GLY B 1 135 ? 48.660 84.017 -47.751 1.00 29.75 153 GLY B C 1
ATOM 3289 O O . GLY B 1 135 ? 48.978 84.440 -48.858 1.00 29.68 153 GLY B O 1
ATOM 3290 N N . THR B 1 136 ? 47.998 82.879 -47.564 1.00 29.34 154 THR B N 1
ATOM 3291 C CA . THR B 1 136 ? 47.669 81.972 -48.665 1.00 28.80 154 THR B CA 1
ATOM 3292 C C . THR B 1 136 ? 46.163 81.891 -48.893 1.00 28.80 154 THR B C 1
ATOM 3293 O O . THR B 1 136 ? 45.631 80.820 -49.193 1.00 28.36 154 THR B O 1
ATOM 3297 N N . GLN B 1 137 ? 45.481 83.028 -48.759 1.00 29.04 155 GLN B N 1
ATOM 3298 C CA . GLN B 1 137 ? 44.039 83.095 -49.028 1.00 29.34 155 GLN B CA 1
ATOM 3299 C C . GLN B 1 137 ? 43.704 82.726 -50.474 1.00 29.15 155 GLN B C 1
ATOM 3300 O O . GLN B 1 137 ? 42.724 82.041 -50.719 1.00 29.16 155 GLN B O 1
ATOM 3306 N N . SER B 1 138 ? 44.526 83.156 -51.426 1.00 29.80 156 SER B N 1
ATOM 3307 C CA . SER B 1 138 ? 44.259 82.826 -52.828 1.00 30.22 156 SER B CA 1
ATOM 3308 C C . SER B 1 138 ? 44.420 81.329 -53.157 1.00 29.70 156 SER B C 1
ATOM 3309 O O . SER B 1 138 ? 43.633 80.795 -53.926 1.00 29.65 156 SER B O 1
ATOM 3312 N N . GLN B 1 139 ? 45.393 80.648 -52.541 1.00 29.66 157 GLN B N 1
ATOM 3313 C CA . GLN B 1 139 ? 45.515 79.183 -52.666 1.00 29.06 157 GLN B CA 1
ATOM 3314 C C . GLN B 1 139 ? 44.299 78.428 -52.106 1.00 28.35 157 GLN B C 1
ATOM 3315 O O . GLN B 1 139 ? 43.831 77.457 -52.714 1.00 27.69 157 GLN B O 1
ATOM 3321 N N . LEU B 1 140 ? 43.826 78.861 -50.936 1.00 27.34 158 LEU B N 1
ATOM 3322 C CA . LEU B 1 140 ? 42.619 78.313 -50.324 1.00 27.33 158 LEU B CA 1
ATOM 3323 C C . LEU B 1 140 ? 41.386 78.457 -51.215 1.00 26.72 158 LEU B C 1
ATOM 3324 O O . LEU B 1 140 ? 40.596 77.525 -51.337 1.00 26.66 158 LEU B O 1
ATOM 3329 N N . ALA B 1 141 ? 41.242 79.629 -51.827 1.00 26.45 159 ALA B N 1
ATOM 3330 C CA . ALA B 1 141 ? 40.146 79.928 -52.753 1.00 26.00 159 ALA B CA 1
ATOM 3331 C C . ALA B 1 141 ? 40.108 78.948 -53.933 1.00 25.76 159 ALA B C 1
ATOM 3332 O O . ALA B 1 141 ? 39.029 78.511 -54.366 1.00 25.53 159 ALA B O 1
ATOM 3334 N N . ILE B 1 142 ? 41.292 78.619 -54.444 1.00 24.96 160 ILE B N 1
ATOM 3335 C CA . ILE B 1 142 ? 41.466 77.624 -55.506 1.00 24.75 160 ILE B CA 1
ATOM 3336 C C . ILE B 1 142 ? 41.070 76.216 -55.030 1.00 24.59 160 ILE B C 1
ATOM 3337 O O . ILE B 1 142 ? 40.369 75.472 -55.738 1.00 24.44 160 ILE B O 1
ATOM 3342 N N . LEU B 1 143 ? 41.520 75.847 -53.832 1.00 24.53 161 LEU B N 1
ATOM 3343 C CA . LEU B 1 143 ? 41.168 74.541 -53.265 1.00 24.47 161 LEU B CA 1
ATOM 3344 C C . LEU B 1 143 ? 39.649 74.438 -53.062 1.00 25.06 161 LEU B C 1
ATOM 3345 O O . LEU B 1 143 ? 39.036 73.393 -53.347 1.00 24.39 161 LEU B O 1
ATOM 3350 N N . GLU B 1 144 ? 39.055 75.533 -52.579 1.00 25.44 162 GLU B N 1
ATOM 3351 C CA . GLU B 1 144 ? 37.602 75.639 -52.402 1.00 26.26 162 GLU B CA 1
ATOM 3352 C C . GLU B 1 144 ? 36.815 75.614 -53.723 1.00 25.56 162 GLU B C 1
ATOM 3353 O O . GLU B 1 144 ? 35.766 74.987 -53.794 1.00 25.70 162 GLU B O 1
ATOM 3359 N N . ARG B 1 145 ? 37.329 76.269 -54.761 1.00 25.04 163 ARG B N 1
ATOM 3360 C CA . ARG B 1 145 ? 36.725 76.182 -56.087 1.00 25.12 163 ARG B CA 1
ATOM 3361 C C . ARG B 1 145 ? 36.680 74.738 -56.592 1.00 24.68 163 ARG B C 1
ATOM 3362 O O . ARG B 1 145 ? 35.662 74.300 -57.116 1.00 25.18 163 ARG B O 1
ATOM 3370 N N . ARG B 1 146 ? 37.773 74.000 -56.436 1.00 24.32 164 ARG B N 1
ATOM 3371 C CA . ARG B 1 146 ? 37.774 72.596 -56.833 1.00 24.36 164 ARG B CA 1
ATOM 3372 C C . ARG B 1 146 ? 36.776 71.758 -56.007 1.00 24.51 164 ARG B C 1
ATOM 3373 O O . ARG B 1 146 ? 36.083 70.888 -56.561 1.00 24.73 164 ARG B O 1
ATOM 3381 N N . TYR B 1 147 ? 36.687 72.019 -54.704 1.00 24.56 165 TYR B N 1
ATOM 3382 C CA . TYR B 1 147 ? 35.681 71.323 -53.905 1.00 24.85 165 TYR B CA 1
ATOM 3383 C C . TYR B 1 147 ? 34.256 71.624 -54.401 1.00 25.61 165 TYR B C 1
ATOM 3384 O O . TYR B 1 147 ? 33.421 70.716 -54.460 1.00 25.79 165 TYR B O 1
ATOM 3393 N N . GLN B 1 148 ? 33.993 72.872 -54.796 1.00 26.38 166 GLN B N 1
ATOM 3394 C CA . GLN B 1 148 ? 32.676 73.246 -55.337 1.00 27.35 166 GLN B CA 1
ATOM 3395 C C . GLN B 1 148 ? 32.332 72.499 -56.624 1.00 26.75 166 GLN B C 1
ATOM 3396 O O . GLN B 1 148 ? 31.224 71.993 -56.766 1.00 26.26 166 GLN B O 1
ATOM 3402 N N . ALA B 1 149 ? 33.298 72.430 -57.543 1.00 26.67 167 ALA B N 1
ATOM 3403 C CA . ALA B 1 149 ? 33.173 71.663 -58.784 1.00 26.25 167 ALA B CA 1
ATOM 3404 C C . ALA B 1 149 ? 32.916 70.160 -58.535 1.00 26.27 167 ALA B C 1
ATOM 3405 O O . ALA B 1 149 ? 32.087 69.561 -59.203 1.00 26.78 167 ALA B O 1
ATOM 3407 N N . GLN B 1 150 ? 33.610 69.558 -57.569 1.00 26.14 168 GLN B N 1
ATOM 3408 C CA . GLN B 1 150 ? 33.404 68.134 -57.225 1.00 25.52 168 GLN B CA 1
ATOM 3409 C C . GLN B 1 150 ? 31.985 67.878 -56.657 1.00 26.04 168 GLN B C 1
ATOM 3410 O O . GLN B 1 150 ? 31.314 66.904 -57.017 1.00 25.71 168 GLN B O 1
ATOM 3416 N N . ILE B 1 151 ? 31.528 68.764 -55.777 1.00 26.04 169 ILE B N 1
ATOM 3417 C CA . ILE B 1 151 ? 30.179 68.660 -55.234 1.00 26.52 169 ILE B CA 1
ATOM 3418 C C . ILE B 1 151 ? 29.137 68.864 -56.349 1.00 27.24 169 ILE B C 1
ATOM 3419 O O . ILE B 1 151 ? 28.196 68.082 -56.471 1.00 26.86 169 ILE B O 1
ATOM 3424 N N . ASN B 1 152 ? 29.339 69.898 -57.172 1.00 28.03 170 ASN B N 1
ATOM 3425 C CA . ASN B 1 152 ? 28.508 70.131 -58.347 1.00 28.87 170 ASN B CA 1
ATOM 3426 C C . ASN B 1 152 ? 28.471 68.942 -59.317 1.00 28.62 170 ASN B C 1
ATOM 3427 O O . ASN B 1 152 ? 27.400 68.564 -59.788 1.00 28.53 170 ASN B O 1
ATOM 3432 N N . ALA B 1 153 ? 29.626 68.339 -59.593 1.00 28.66 171 ALA B N 1
ATOM 3433 C CA . ALA B 1 153 ? 29.677 67.157 -60.473 1.00 28.78 171 ALA B CA 1
ATOM 3434 C C . ALA B 1 153 ? 28.830 65.996 -59.909 1.00 28.91 171 ALA B C 1
ATOM 3435 O O . ALA B 1 153 ? 28.047 65.379 -60.629 1.00 28.87 171 ALA B O 1
ATOM 3437 N N . LEU B 1 154 ? 28.998 65.722 -58.619 1.00 29.32 172 LEU B N 1
ATOM 3438 C CA . LEU B 1 154 ? 28.227 64.702 -57.908 1.00 29.53 172 LEU B CA 1
ATOM 3439 C C . LEU B 1 154 ? 26.723 64.965 -57.947 1.00 29.60 172 LEU B C 1
ATOM 3440 O O . LEU B 1 154 ? 25.956 64.076 -58.314 1.00 29.77 172 LEU B O 1
ATOM 3445 N N . LYS B 1 155 ? 26.299 66.173 -57.582 1.00 29.63 173 LYS B N 1
ATOM 3446 C CA . LYS B 1 155 ? 24.866 66.506 -57.595 1.00 30.48 173 LYS B CA 1
ATOM 3447 C C . LYS B 1 155 ? 24.235 66.361 -58.979 1.00 30.71 173 LYS B C 1
ATOM 3448 O O . LYS B 1 155 ? 23.084 65.963 -59.083 1.00 30.74 173 LYS B O 1
ATOM 3454 N N . ALA B 1 156 ? 25.002 66.680 -60.023 1.00 31.02 174 ALA B N 1
ATOM 3455 C CA . ALA B 1 156 ? 24.554 66.592 -61.414 1.00 31.73 174 ALA B CA 1
ATOM 3456 C C . ALA B 1 156 ? 24.482 65.143 -61.902 1.00 32.29 174 ALA B C 1
ATOM 3457 O O . ALA B 1 156 ? 23.899 64.861 -62.938 1.00 32.08 174 ALA B O 1
ATOM 3459 N N . THR B 1 157 ? 25.069 64.226 -61.136 1.00 33.60 175 THR B N 1
ATOM 3460 C CA . THR B 1 157 ? 25.169 62.818 -61.530 1.00 34.66 175 THR B CA 1
ATOM 3461 C C . THR B 1 157 ? 23.869 62.075 -61.249 1.00 35.42 175 THR B C 1
ATOM 3462 O O . THR B 1 157 ? 23.468 61.196 -62.010 1.00 35.54 175 THR B O 1
ATOM 3466 N N . LEU B 1 158 ? 23.221 62.441 -60.149 1.00 36.54 176 LEU B N 1
ATOM 3467 C CA . LEU B 1 158 ? 22.000 61.787 -59.697 1.00 37.98 176 LEU B CA 1
ATOM 3468 C C . LEU B 1 158 ? 21.178 62.749 -58.854 1.00 38.68 176 LEU B C 1
ATOM 3469 O O . LEU B 1 158 ? 21.664 63.821 -58.476 1.00 38.92 176 LEU B O 1
ATOM 3474 N N . ASP B 1 159 ? 19.941 62.356 -58.544 1.00 38.98 177 ASP B N 1
ATOM 3475 C CA . ASP B 1 159 ? 19.122 63.113 -57.613 1.00 39.33 177 ASP B CA 1
ATOM 3476 C C . ASP B 1 159 ? 19.437 62.624 -56.202 1.00 39.03 177 ASP B C 1
ATOM 3477 O O . ASP B 1 159 ? 18.885 61.623 -55.752 1.00 39.12 177 ASP B O 1
ATOM 3482 N N . SER B 1 160 ? 20.330 63.341 -55.517 1.00 38.65 178 SER B N 1
ATOM 3483 C CA . SER B 1 160 ? 20.867 62.917 -54.219 1.00 38.10 178 SER B CA 1
ATOM 3484 C C . SER B 1 160 ? 19.899 63.054 -53.024 1.00 38.41 178 SER B C 1
ATOM 3485 O O . SER B 1 160 ? 19.991 62.285 -52.065 1.00 38.03 178 SER B O 1
ATOM 3488 N N . GLN B 1 161 ? 18.974 64.012 -53.085 1.00 38.72 179 GLN B N 1
ATOM 3489 C CA . GLN B 1 161 ? 17.934 64.145 -52.044 1.00 39.55 179 GLN B CA 1
ATOM 3490 C C . GLN B 1 161 ? 16.876 63.038 -52.144 1.00 38.69 179 GLN B C 1
ATOM 3491 O O . GLN B 1 161 ? 15.938 62.984 -51.361 1.00 39.54 179 GLN B O 1
ATOM 3497 N N . LYS B 1 162 ? 17.058 62.142 -53.105 1.00 38.01 180 LYS B N 1
ATOM 3498 C CA . LYS B 1 162 ? 16.176 61.003 -53.313 1.00 37.12 180 LYS B CA 1
ATOM 3499 C C . LYS B 1 162 ? 16.803 59.725 -52.732 1.00 35.64 180 LYS B C 1
ATOM 3500 O O . LYS B 1 162 ? 16.157 58.679 -52.661 1.00 35.12 180 LYS B O 1
ATOM 3506 N N . ILE B 1 163 ? 18.067 59.820 -52.312 1.00 34.29 181 ILE B N 1
ATOM 3507 C CA . ILE B 1 163 ? 18.849 58.648 -51.893 1.00 32.44 181 ILE B CA 1
ATOM 3508 C C . ILE B 1 163 ? 19.322 58.740 -50.445 1.00 31.60 181 ILE B C 1
ATOM 3509 O O . ILE B 1 163 ? 19.915 59.747 -50.028 1.00 31.24 181 ILE B O 1
ATOM 3514 N N . THR B 1 164 ? 19.074 57.670 -49.692 1.00 30.04 182 THR B N 1
ATOM 3515 C CA . THR B 1 164 ? 19.524 57.596 -48.308 1.00 28.99 182 THR B CA 1
ATOM 3516 C C . THR B 1 164 ? 20.865 56.871 -48.176 1.00 28.04 182 THR B C 1
ATOM 3517 O O . THR B 1 164 ? 21.111 55.833 -48.799 1.00 27.54 182 THR B O 1
ATOM 3521 N N . VAL B 1 165 ? 21.725 57.444 -47.345 1.00 27.34 183 VAL B N 1
ATOM 3522 C CA . VAL B 1 165 ? 23.029 56.875 -47.051 1.00 26.26 183 VAL B CA 1
ATOM 3523 C C . VAL B 1 165 ? 23.234 56.819 -45.535 1.00 26.38 183 VAL B C 1
ATOM 3524 O O . VAL B 1 165 ? 22.521 57.488 -44.752 1.00 25.89 183 VAL B O 1
ATOM 3528 N N . SER B 1 166 ? 24.171 55.978 -45.122 1.00 25.94 184 SER B N 1
ATOM 3529 C CA . SER B 1 166 ? 24.590 55.944 -43.733 1.00 26.24 184 SER B CA 1
ATOM 3530 C C . SER B 1 166 ? 26.061 55.535 -43.675 1.00 25.23 184 SER B C 1
ATOM 3531 O O . SER B 1 166 ? 26.583 54.917 -44.616 1.00 25.43 184 SER B O 1
ATOM 3534 N N . VAL B 1 167 ? 26.740 55.940 -42.607 1.00 24.47 185 VAL B N 1
ATOM 3535 C CA . VAL B 1 167 ? 28.126 55.523 -42.379 1.00 22.91 185 VAL B CA 1
ATOM 3536 C C . VAL B 1 167 ? 28.172 54.902 -41.000 1.00 22.85 185 VAL B C 1
ATOM 3537 O O . VAL B 1 167 ? 27.801 55.538 -40.000 1.00 22.58 185 VAL B O 1
ATOM 3541 N N . ILE B 1 168 ? 28.626 53.648 -40.961 1.00 22.62 186 ILE B N 1
ATOM 3542 C CA . ILE B 1 168 ? 28.727 52.882 -39.717 1.00 22.03 186 ILE B CA 1
ATOM 3543 C C . ILE B 1 168 ? 30.171 52.441 -39.465 1.00 22.20 186 ILE B C 1
ATOM 3544 O O . ILE B 1 168 ? 30.973 52.412 -40.387 1.00 21.95 186 ILE B O 1
ATOM 3549 N N . GLN B 1 169 ? 30.492 52.091 -38.216 1.00 22.62 187 GLN B N 1
ATOM 3550 C CA . GLN B 1 169 ? 31.804 51.538 -37.878 1.00 22.46 187 GLN B CA 1
ATOM 3551 C C . GLN B 1 169 ? 31.744 50.529 -36.733 1.00 22.74 187 GLN B C 1
ATOM 3552 O O . GLN B 1 169 ? 31.278 50.842 -35.638 1.00 22.56 187 GLN B O 1
ATOM 3558 N N . ALA B 1 170 ? 32.238 49.319 -36.972 1.00 23.12 188 ALA B N 1
ATOM 3559 C CA . ALA B 1 170 ? 32.398 48.365 -35.874 1.00 23.74 188 ALA B CA 1
ATOM 3560 C C . ALA B 1 170 ? 33.321 48.961 -34.787 1.00 23.85 188 ALA B C 1
ATOM 3561 O O . ALA B 1 170 ? 34.393 49.509 -35.088 1.00 23.08 188 ALA B O 1
ATOM 3563 N N . ASN B 1 171 ? 32.877 48.866 -33.536 1.00 24.13 189 ASN B N 1
ATOM 3564 C CA . ASN B 1 171 ? 33.621 49.390 -32.394 1.00 24.94 189 ASN B CA 1
ATOM 3565 C C . ASN B 1 171 ? 33.519 48.454 -31.174 1.00 25.33 189 ASN B C 1
ATOM 3566 O O . ASN B 1 171 ? 32.654 48.635 -30.307 1.00 25.36 189 ASN B O 1
ATOM 3571 N N . GLN B 1 172 ? 34.400 47.452 -31.120 1.00 25.55 190 GLN B N 1
ATOM 3572 C CA . GLN B 1 172 ? 34.441 46.491 -30.019 1.00 25.77 190 GLN B CA 1
ATOM 3573 C C . GLN B 1 172 ? 33.068 45.910 -29.691 1.00 25.88 190 GLN B C 1
ATOM 3574 O O . GLN B 1 172 ? 32.548 46.070 -28.573 1.00 25.77 190 GLN B O 1
ATOM 3580 N N . GLY B 1 173 ? 32.480 45.232 -30.666 1.00 25.68 191 GLY B N 1
ATOM 3581 C CA . GLY B 1 173 ? 31.243 44.496 -30.437 1.00 25.83 191 GLY B CA 1
ATOM 3582 C C . GLY B 1 173 ? 30.002 45.346 -30.598 1.00 25.51 191 GLY B C 1
ATOM 3583 O O . GLY B 1 173 ? 28.883 44.835 -30.541 1.00 26.41 191 GLY B O 1
ATOM 3584 N N . LYS B 1 174 ? 30.187 46.647 -30.771 1.00 24.93 192 LYS B N 1
ATOM 3585 C CA . LYS B 1 174 ? 29.061 47.514 -31.070 1.00 24.79 192 LYS B CA 1
ATOM 3586 C C . LYS B 1 174 ? 29.294 48.314 -32.324 1.00 24.57 192 LYS B C 1
ATOM 3587 O O . LYS B 1 174 ? 30.341 48.193 -32.956 1.00 24.36 192 LYS B O 1
ATOM 3593 N N . ILE B 1 175 ? 28.286 49.090 -32.712 1.00 24.74 193 ILE B N 1
ATOM 3594 C CA . ILE B 1 175 ? 28.361 49.908 -33.906 1.00 24.46 193 ILE B CA 1
ATOM 3595 C C . ILE B 1 175 ? 28.418 51.352 -33.473 1.00 24.32 193 ILE B C 1
ATOM 3596 O O . ILE B 1 175 ? 27.490 51.835 -32.837 1.00 24.19 193 ILE B O 1
ATOM 3601 N N . ASN B 1 176 ? 29.486 52.048 -33.842 1.00 24.29 194 ASN B N 1
ATOM 3602 C CA . ASN B 1 176 ? 29.583 53.481 -33.601 1.00 25.05 194 ASN B CA 1
ATOM 3603 C C . ASN B 1 176 ? 29.113 54.258 -34.830 1.00 25.60 194 ASN B C 1
ATOM 3604 O O . ASN B 1 176 ? 29.375 53.863 -35.962 1.00 25.25 194 ASN B O 1
ATOM 3609 N N . VAL B 1 177 ? 28.401 55.355 -34.596 1.00 26.02 195 VAL B N 1
ATOM 3610 C CA . VAL B 1 177 ? 27.852 56.177 -35.663 1.00 26.90 195 VAL B CA 1
ATOM 3611 C C . VAL B 1 177 ? 28.055 57.645 -35.306 1.00 26.79 195 VAL B C 1
ATOM 3612 O O . VAL B 1 177 ? 27.769 58.061 -34.181 1.00 26.82 195 VAL B O 1
ATOM 3624 N N . HIS B 1 179 ? 27.396 61.848 -36.378 1.00 26.57 197 HIS B N 1
ATOM 3625 C CA . HIS B 1 179 ? 26.521 62.760 -37.109 1.00 26.38 197 HIS B CA 1
ATOM 3626 C C . HIS B 1 179 ? 27.080 62.947 -38.523 1.00 25.57 197 HIS B C 1
ATOM 3627 O O . HIS B 1 179 ? 26.342 62.884 -39.505 1.00 25.68 197 HIS B O 1
ATOM 3634 N N . SER B 1 180 ? 28.389 63.158 -38.614 1.00 25.40 198 SER B N 1
ATOM 3635 C CA . SER B 1 180 ? 29.073 63.273 -39.904 1.00 25.18 198 SER B CA 1
ATOM 3636 C C . SER B 1 180 ? 30.450 62.646 -39.774 1.00 24.81 198 SER B C 1
ATOM 3637 O O . SER B 1 180 ? 31.278 63.107 -38.988 1.00 24.79 198 SER B O 1
ATOM 3640 N N . TYR B 1 181 ? 30.682 61.587 -40.541 1.00 24.14 199 TYR B N 1
ATOM 3641 C CA . TYR B 1 181 ? 31.923 60.841 -40.474 1.00 23.89 199 TYR B CA 1
ATOM 3642 C C . TYR B 1 181 ? 33.051 61.529 -41.272 1.00 23.65 199 TYR B C 1
ATOM 3643 O O . TYR B 1 181 ? 33.282 61.215 -42.438 1.00 23.29 199 TYR B O 1
ATOM 3652 N N . HIS B 1 182 ? 33.736 62.477 -40.635 1.00 23.82 200 HIS B N 1
ATOM 3653 C CA . HIS B 1 182 ? 34.916 63.119 -41.217 1.00 23.91 200 HIS B CA 1
ATOM 3654 C C . HIS B 1 182 ? 34.686 63.506 -42.670 1.00 24.06 200 HIS B C 1
ATOM 3655 O O . HIS B 1 182 ? 33.649 64.082 -42.985 1.00 24.08 200 HIS B O 1
ATOM 3662 N N . SER B 1 183 ? 35.621 63.150 -43.552 1.00 24.28 201 SER B N 1
ATOM 3663 C CA . SER B 1 183 ? 35.580 63.582 -44.956 1.00 24.33 201 SER B CA 1
ATOM 3664 C C . SER B 1 183 ? 34.437 62.940 -45.729 1.00 24.28 201 SER B C 1
ATOM 3665 O O . SER B 1 183 ? 33.766 63.600 -46.528 1.00 23.96 201 SER B O 1
ATOM 3668 N N . LEU B 1 184 ? 34.223 61.650 -45.474 1.00 24.34 202 LEU B N 1
ATOM 3669 C CA . LEU B 1 184 ? 33.173 60.888 -46.121 1.00 24.58 202 LEU B CA 1
ATOM 3670 C C . LEU B 1 184 ? 31.766 61.377 -45.788 1.00 25.44 202 LEU B C 1
ATOM 3671 O O . LEU B 1 184 ? 30.923 61.454 -46.683 1.00 26.26 202 LEU B O 1
ATOM 3676 N N . GLY B 1 185 ? 31.508 61.692 -44.516 1.00 25.45 203 GLY B N 1
ATOM 3677 C CA . GLY B 1 185 ? 30.218 62.230 -44.121 1.00 25.84 203 GLY B CA 1
ATOM 3678 C C . GLY B 1 185 ? 29.992 63.647 -44.636 1.00 26.32 203 GLY B C 1
ATOM 3679 O O . GLY B 1 185 ? 28.883 64.008 -45.031 1.00 25.94 203 GLY B O 1
ATOM 3680 N N . ARG B 1 186 ? 31.047 64.453 -44.623 1.00 26.86 204 ARG B N 1
ATOM 3681 C CA . ARG B 1 186 ? 30.970 65.845 -45.088 1.00 27.28 204 ARG B CA 1
ATOM 3682 C C . ARG B 1 186 ? 30.606 65.921 -46.558 1.00 26.63 204 ARG B C 1
ATOM 3683 O O . ARG B 1 186 ? 29.868 66.800 -46.957 1.00 27.50 204 ARG B O 1
ATOM 3691 N N . VAL B 1 187 ? 31.111 64.991 -47.361 1.00 26.59 205 VAL B N 1
ATOM 3692 C CA . VAL B 1 187 ? 30.834 65.003 -48.799 1.00 25.44 205 VAL B CA 1
ATOM 3693 C C . VAL B 1 187 ? 29.414 64.542 -49.051 1.00 25.74 205 VAL B C 1
ATOM 3694 O O . VAL B 1 187 ? 28.705 65.134 -49.874 1.00 26.05 205 VAL B O 1
ATOM 3698 N N . LEU B 1 188 ? 29.010 63.477 -48.357 1.00 25.87 206 LEU B N 1
ATOM 3699 C CA . LEU B 1 188 ? 27.640 62.953 -48.445 1.00 26.10 206 LEU B CA 1
ATOM 3700 C C . LEU B 1 188 ? 26.630 64.029 -48.040 1.00 27.16 206 LEU B C 1
ATOM 3701 O O . LEU B 1 188 ? 25.623 64.230 -48.730 1.00 27.80 206 LEU B O 1
ATOM 3706 N N . ARG B 1 189 ? 26.918 64.748 -46.951 1.00 27.69 207 ARG B N 1
ATOM 3707 C CA . ARG B 1 189 ? 26.028 65.824 -46.496 1.00 28.43 207 ARG B CA 1
ATOM 3708 C C . ARG B 1 189 ? 26.017 66.999 -47.477 1.00 28.11 207 ARG B C 1
ATOM 3709 O O . ARG B 1 189 ? 24.949 67.460 -47.852 1.00 28.62 207 ARG B O 1
ATOM 3717 N N . ASP B 1 190 ? 27.199 67.461 -47.896 1.00 28.16 208 ASP B N 1
ATOM 3718 C CA . ASP B 1 190 ? 27.326 68.563 -48.873 1.00 28.21 208 ASP B CA 1
ATOM 3719 C C . ASP B 1 190 ? 26.645 68.269 -50.214 1.00 27.87 208 ASP B C 1
ATOM 3720 O O . ASP B 1 190 ? 26.074 69.171 -50.839 1.00 27.58 208 ASP B O 1
ATOM 3725 N N . ALA B 1 191 ? 26.689 67.003 -50.634 1.00 27.79 209 ALA B N 1
ATOM 3726 C CA . ALA B 1 191 ? 26.058 66.577 -51.892 1.00 27.62 209 ALA B CA 1
ATOM 3727 C C . ALA B 1 191 ? 24.541 66.456 -51.790 1.00 27.56 209 ALA B C 1
ATOM 3728 O O . ALA B 1 191 ? 23.875 66.290 -52.797 1.00 28.17 209 ALA B O 1
ATOM 3730 N N . GLY B 1 192 ? 24.001 66.524 -50.578 1.00 27.48 210 GLY B N 1
ATOM 3731 C CA . GLY B 1 192 ? 22.549 66.576 -50.380 1.00 27.34 210 GLY B CA 1
ATOM 3732 C C . GLY B 1 192 ? 21.867 65.240 -50.172 1.00 27.15 210 GLY B C 1
ATOM 3733 O O . GLY B 1 192 ? 20.658 65.137 -50.348 1.00 27.25 210 GLY B O 1
ATOM 3734 N N . PHE B 1 193 ? 22.625 64.216 -49.791 1.00 26.74 211 PHE B N 1
ATOM 3735 C CA . PHE B 1 193 ? 22.030 62.924 -49.487 1.00 27.12 211 PHE B CA 1
ATOM 3736 C C . PHE B 1 193 ? 21.215 62.945 -48.179 1.00 27.49 211 PHE B C 1
ATOM 3737 O O . PHE B 1 193 ? 21.436 63.789 -47.306 1.00 26.97 211 PHE B O 1
ATOM 3745 N N . ARG B 1 194 ? 20.254 62.034 -48.074 1.00 28.01 212 ARG B N 1
ATOM 3746 C CA . ARG B 1 194 ? 19.490 61.889 -46.841 1.00 28.93 212 ARG B CA 1
ATOM 3747 C C . ARG B 1 194 ? 20.163 60.831 -45.975 1.00 29.10 212 ARG B C 1
ATOM 3748 O O . ARG B 1 194 ? 20.831 59.939 -46.496 1.00 29.21 212 ARG B O 1
ATOM 3756 N N . PHE B 1 195 ? 19.978 60.941 -44.663 1.00 29.26 213 PHE B N 1
ATOM 3757 C CA . PHE B 1 195 ? 20.490 59.969 -43.695 1.00 30.12 213 PHE B CA 1
ATOM 3758 C C . PHE B 1 195 ? 19.338 59.314 -42.917 1.00 29.50 213 PHE B C 1
ATOM 3759 O O . PHE B 1 195 ? 18.225 59.826 -42.959 1.00 29.92 213 PHE B O 1
ATOM 3767 N N . PRO B 1 196 ? 19.584 58.160 -42.252 1.00 29.19 214 PRO B N 1
ATOM 3768 C CA . PRO B 1 196 ? 18.529 57.562 -41.413 1.00 28.84 214 PRO B CA 1
ATOM 3769 C C . PRO B 1 196 ? 18.195 58.484 -40.253 1.00 28.39 214 PRO B C 1
ATOM 3770 O O . PRO B 1 196 ? 19.084 59.211 -39.794 1.00 27.89 214 PRO B O 1
ATOM 3774 N N . PRO B 1 197 ? 16.916 58.480 -39.799 1.00 28.10 215 PRO B N 1
ATOM 3775 C CA . PRO B 1 197 ? 16.480 59.286 -38.650 1.00 28.09 215 PRO B CA 1
ATOM 3776 C C . PRO B 1 197 ? 17.388 59.179 -37.419 1.00 27.96 215 PRO B C 1
ATOM 3777 O O . PRO B 1 197 ? 17.649 60.188 -36.761 1.00 28.22 215 PRO B O 1
ATOM 3781 N N . LEU B 1 198 ? 17.852 57.975 -37.097 1.00 27.91 216 LEU B N 1
ATOM 3782 C CA . LEU B 1 198 ? 18.721 57.808 -35.940 1.00 27.99 216 LEU B CA 1
ATOM 3783 C C . LEU B 1 198 ? 20.030 58.605 -36.088 1.00 28.33 216 LEU B C 1
ATOM 3784 O O . LEU B 1 198 ? 20.549 59.158 -35.109 1.00 28.09 216 LEU B O 1
ATOM 3789 N N . ILE B 1 199 ? 20.557 58.669 -37.310 1.00 28.37 217 ILE B N 1
ATOM 3790 C CA . ILE B 1 199 ? 21.790 59.423 -37.562 1.00 29.07 217 ILE B CA 1
ATOM 3791 C C . ILE B 1 199 ? 21.567 60.944 -37.489 1.00 29.36 217 ILE B C 1
ATOM 3792 O O . ILE B 1 199 ? 22.407 61.673 -36.932 1.00 28.94 217 ILE B O 1
ATOM 3797 N N . GLU B 1 200 ? 20.423 61.404 -38.013 1.00 29.46 218 GLU B N 1
ATOM 3798 C CA . GLU B 1 200 ? 20.052 62.825 -37.962 1.00 29.83 218 GLU B CA 1
ATOM 3799 C C . GLU B 1 200 ? 19.784 63.311 -36.534 1.00 29.75 218 GLU B C 1
ATOM 3800 O O . GLU B 1 200 ? 19.902 64.498 -36.256 1.00 29.68 218 GLU B O 1
ATOM 3806 N N . SER B 1 201 ? 19.436 62.385 -35.641 1.00 29.77 219 SER B N 1
ATOM 3807 C CA . SER B 1 201 ? 19.185 62.679 -34.216 1.00 30.14 219 SER B CA 1
ATOM 3808 C C . SER B 1 201 ? 20.429 63.012 -33.386 1.00 29.72 219 SER B C 1
ATOM 3809 O O . SER B 1 201 ? 20.327 63.680 -32.344 1.00 29.61 219 SER B O 1
ATOM 3812 N N . ILE B 1 202 ? 21.580 62.497 -33.810 1.00 29.05 220 ILE B N 1
ATOM 3813 C CA . ILE B 1 202 ? 22.841 62.719 -33.102 1.00 28.96 220 ILE B CA 1
ATOM 3814 C C . ILE B 1 202 ? 23.201 64.200 -33.207 1.00 28.99 220 ILE B C 1
ATOM 3815 O O . ILE B 1 202 ? 23.190 64.749 -34.308 1.00 29.15 220 ILE B O 1
ATOM 3820 N N . PRO B 1 203 ? 23.499 64.860 -32.065 1.00 29.11 221 PRO B N 1
ATOM 3821 C CA . PRO B 1 203 ? 23.895 66.272 -32.169 1.00 29.07 221 PRO B CA 1
ATOM 3822 C C . PRO B 1 203 ? 25.113 66.469 -33.068 1.00 29.26 221 PRO B C 1
ATOM 3823 O O . PRO B 1 203 ? 25.978 65.599 -33.140 1.00 29.25 221 PRO B O 1
ATOM 3827 N N . GLU B 1 204 ? 25.147 67.607 -33.752 1.00 29.58 222 GLU B N 1
ATOM 3828 C CA . GLU B 1 204 ? 26.270 68.017 -34.586 1.00 30.48 222 GLU B CA 1
ATOM 3829 C C . GLU B 1 204 ? 27.603 67.887 -33.844 1.00 29.64 222 GLU B C 1
ATOM 3830 O O . GLU B 1 204 ? 27.695 68.232 -32.666 1.00 29.70 222 GLU B O 1
ATOM 3836 N N . GLY B 1 205 ? 28.616 67.367 -34.532 1.00 29.11 223 GLY B N 1
ATOM 3837 C CA . GLY B 1 205 ? 29.938 67.134 -33.923 1.00 28.43 223 GLY B CA 1
ATOM 3838 C C . GLY B 1 205 ? 29.968 65.967 -32.940 1.00 28.27 223 GLY B C 1
ATOM 3839 O O . GLY B 1 205 ? 30.960 65.745 -32.231 1.00 28.03 223 GLY B O 1
ATOM 3840 N N . GLY B 1 206 ? 28.878 65.213 -32.891 1.00 27.59 224 GLY B N 1
ATOM 3841 C CA . GLY B 1 206 ? 28.759 64.133 -31.932 1.00 27.35 224 GLY B CA 1
ATOM 3842 C C . GLY B 1 206 ? 28.757 62.754 -32.543 1.00 26.72 224 GLY B C 1
ATOM 3843 O O . GLY B 1 206 ? 28.898 62.589 -33.751 1.00 26.85 224 GLY B O 1
ATOM 3844 N N . ARG B 1 207 ? 28.570 61.764 -31.685 1.00 26.60 225 ARG B N 1
ATOM 3845 C CA . ARG B 1 207 ? 28.624 60.367 -32.084 1.00 26.89 225 ARG B CA 1
ATOM 3846 C C . ARG B 1 207 ? 27.999 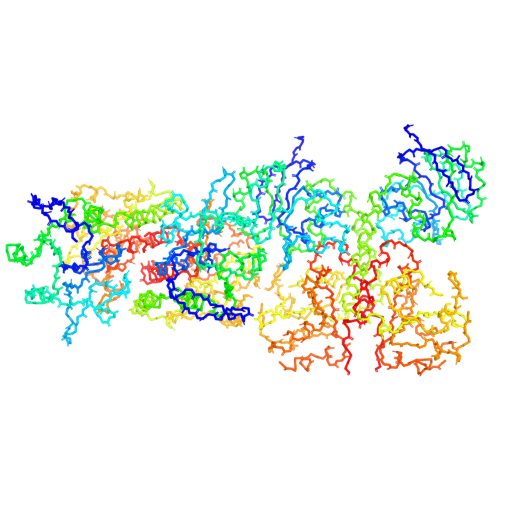59.497 -31.016 1.00 26.80 225 ARG B C 1
ATOM 3847 O O . ARG B 1 207 ? 27.774 59.939 -29.898 1.00 26.61 225 ARG B O 1
ATOM 3863 N N . ASP B 1 209 ? 27.419 55.099 -29.723 1.00 25.58 227 ASP B N 1
ATOM 3864 C CA . ASP B 1 209 ? 27.438 53.659 -29.870 1.00 24.63 227 ASP B CA 1
ATOM 3865 C C . ASP B 1 209 ? 26.028 53.127 -29.785 1.00 25.10 227 ASP B C 1
ATOM 3866 O O . ASP B 1 209 ? 25.231 53.598 -28.974 1.00 24.45 227 ASP B O 1
ATOM 3871 N N . VAL B 1 210 ? 25.713 52.168 -30.652 1.00 25.74 228 VAL B N 1
ATOM 3872 C CA . VAL B 1 210 ? 24.446 51.446 -30.580 1.00 26.68 228 VAL B CA 1
ATOM 3873 C C . VAL B 1 210 ? 24.776 49.966 -30.610 1.00 27.01 228 VAL B C 1
ATOM 3874 O O . VAL B 1 210 ? 25.836 49.562 -31.139 1.00 26.57 228 VAL B O 1
ATOM 3878 N N . SER B 1 211 ? 23.900 49.175 -30.002 1.00 27.31 229 SER B N 1
ATOM 3879 C CA . SER B 1 211 ? 23.979 47.725 -30.082 1.00 28.56 229 SER B CA 1
ATOM 3880 C C . SER B 1 211 ? 23.706 47.268 -31.503 1.00 29.08 229 SER B C 1
ATOM 3881 O O . SER B 1 211 ? 23.001 47.944 -32.271 1.00 28.65 229 SER B O 1
ATOM 3884 N N . ALA B 1 212 ? 24.258 46.107 -31.851 1.00 29.99 230 ALA B N 1
ATOM 3885 C CA . ALA B 1 212 ? 24.168 45.632 -33.228 1.00 30.86 230 ALA B CA 1
ATOM 3886 C C . ALA B 1 212 ? 22.760 45.149 -33.561 1.00 31.09 230 ALA B C 1
ATOM 3887 O O . ALA B 1 212 ? 22.422 44.987 -34.727 1.00 31.98 230 ALA B O 1
ATOM 3889 N N . GLU B 1 213 ? 21.938 44.941 -32.536 1.00 31.93 231 GLU B N 1
ATOM 3890 C CA . GLU B 1 213 ? 20.526 44.552 -32.718 1.00 32.63 231 GLU B CA 1
ATOM 3891 C C . GLU B 1 213 ? 19.773 45.703 -33.395 1.00 31.51 231 GLU B C 1
ATOM 3892 O O . GLU B 1 213 ? 18.721 45.503 -34.003 1.00 32.03 231 GLU B O 1
ATOM 3898 N N . ARG B 1 214 ? 20.345 46.901 -33.297 1.00 30.71 232 ARG B N 1
ATOM 3899 C CA . ARG B 1 214 ? 19.745 48.122 -33.834 1.00 29.69 232 ARG B CA 1
ATOM 3900 C C . ARG B 1 214 ? 20.272 48.481 -35.210 1.00 29.31 232 ARG B C 1
ATOM 3901 O O . ARG B 1 214 ? 19.988 49.576 -35.713 1.00 29.25 232 ARG B O 1
ATOM 3909 N N . LEU B 1 215 ? 21.036 47.564 -35.815 1.00 28.92 233 LEU B N 1
ATOM 3910 C CA . LEU B 1 215 ? 21.523 47.733 -37.194 1.00 28.94 233 LEU B CA 1
ATOM 3911 C C . LEU B 1 215 ? 20.470 48.197 -38.211 1.00 28.56 233 LEU B C 1
ATOM 3912 O O . LEU B 1 215 ? 20.768 49.080 -39.013 1.00 28.97 233 LEU B O 1
ATOM 3917 N N . PRO B 1 216 ? 19.255 47.588 -38.208 1.00 28.11 234 PRO B N 1
ATOM 3918 C CA . PRO B 1 216 ? 18.195 48.045 -39.136 1.00 27.85 234 PRO B CA 1
ATOM 3919 C C . PRO B 1 216 ? 17.882 49.546 -39.068 1.00 27.79 234 PRO B C 1
ATOM 3920 O O . PRO B 1 216 ? 17.438 50.115 -40.067 1.00 27.35 234 PRO B O 1
ATOM 3924 N N . GLU B 1 217 ? 18.117 50.178 -37.916 1.00 27.60 235 GLU B N 1
ATOM 3925 C CA . GLU B 1 217 ? 17.912 51.626 -37.796 1.00 27.87 235 GLU B CA 1
ATOM 3926 C C . GLU B 1 217 ? 19.002 52.435 -38.480 1.00 27.75 235 GLU B C 1
ATOM 3927 O O . GLU B 1 217 ? 18.887 53.659 -38.611 1.00 28.00 235 GLU B O 1
ATOM 3933 N N . LEU B 1 218 ? 20.060 51.751 -38.900 1.00 27.38 236 LEU B N 1
ATOM 3934 C CA . LEU B 1 218 ? 21.173 52.396 -39.602 1.00 27.91 236 LEU B CA 1
ATOM 3935 C C . LEU B 1 218 ? 21.177 52.010 -41.076 1.00 27.88 236 LEU B C 1
ATOM 3936 O O . LEU B 1 218 ? 22.043 52.424 -41.837 1.00 28.24 236 LEU B O 1
ATOM 3941 N N . ASP B 1 219 ? 20.184 51.216 -41.468 1.00 28.43 237 ASP B N 1
ATOM 3942 C CA . ASP B 1 219 ? 20.048 50.781 -42.838 1.00 28.03 237 ASP B CA 1
ATOM 3943 C C . ASP B 1 219 ? 19.755 51.999 -43.690 1.00 27.82 237 ASP B C 1
ATOM 3944 O O . ASP B 1 219 ? 19.215 52.991 -43.196 1.00 27.57 237 ASP B O 1
ATOM 3949 N N . ALA B 1 220 ? 20.151 51.923 -44.959 1.00 27.14 238 ALA B N 1
ATOM 3950 C CA . ALA B 1 220 ? 19.960 53.001 -45.924 1.00 26.98 238 ALA B CA 1
ATOM 3951 C C . ALA B 1 220 ? 19.952 52.393 -47.322 1.00 26.76 238 ALA B C 1
ATOM 3952 O O . ALA B 1 220 ? 20.148 51.182 -47.473 1.00 27.11 238 ALA B O 1
ATOM 3954 N N . ASP B 1 221 ? 19.732 53.207 -48.348 1.00 26.64 239 ASP B N 1
ATOM 3955 C CA . ASP B 1 221 ? 19.971 52.737 -49.720 1.00 26.41 239 ASP B CA 1
ATOM 3956 C C . ASP B 1 221 ? 21.426 52.264 -49.863 1.00 26.14 239 ASP B C 1
ATOM 3957 O O . ASP B 1 221 ? 21.688 51.186 -50.403 1.00 26.12 239 ASP B O 1
ATOM 3962 N N . PHE B 1 222 ? 22.360 53.065 -49.358 1.00 25.62 240 PHE B N 1
ATOM 3963 C CA . PHE B 1 222 ? 23.777 52.690 -49.343 1.00 25.21 240 PHE B CA 1
ATOM 3964 C C . PHE B 1 222 ? 24.325 52.815 -47.926 1.00 24.65 240 PHE B C 1
ATOM 3965 O O . PHE B 1 222 ? 24.089 53.814 -47.244 1.00 24.90 240 PHE B O 1
ATOM 3973 N N . VAL B 1 223 ? 25.004 51.767 -47.471 1.00 23.96 241 VAL B N 1
ATOM 3974 C CA . VAL B 1 223 ? 25.687 51.787 -46.180 1.00 22.78 241 VAL B CA 1
ATOM 3975 C C . VAL B 1 223 ? 27.181 51.803 -46.474 1.00 22.61 241 VAL B C 1
ATOM 3976 O O . VAL B 1 223 ? 27.695 50.906 -47.150 1.00 22.05 241 VAL B O 1
ATOM 3980 N N . PHE B 1 224 ? 27.854 52.849 -45.997 1.00 22.04 242 PHE B N 1
ATOM 3981 C CA . PHE B 1 224 ? 29.312 52.947 -46.083 1.00 22.26 242 PHE B CA 1
ATOM 3982 C C . PHE B 1 224 ? 29.988 52.576 -44.749 1.00 22.25 242 PHE B C 1
ATOM 3983 O O . PHE B 1 224 ? 29.448 52.828 -43.674 1.00 21.56 242 PHE B O 1
ATOM 3991 N N . ALA B 1 225 ? 31.155 51.944 -44.845 1.00 22.35 243 ALA B N 1
ATOM 3992 C CA . ALA B 1 225 ? 32.039 51.725 -43.701 1.00 22.85 243 ALA B CA 1
ATOM 3993 C C . ALA B 1 225 ? 33.482 51.883 -44.166 1.00 23.21 243 ALA B C 1
ATOM 3994 O O . ALA B 1 225 ? 33.749 51.938 -45.366 1.00 23.88 243 ALA B O 1
ATOM 3996 N N . THR B 1 226 ? 34.419 51.956 -43.226 1.00 24.27 244 THR B N 1
ATOM 3997 C CA . THR B 1 226 ? 35.830 52.125 -43.582 1.00 24.35 244 THR B CA 1
ATOM 3998 C C . THR B 1 226 ? 36.705 51.005 -43.038 1.00 25.23 244 THR B C 1
ATOM 3999 O O . THR B 1 226 ? 36.377 50.366 -42.034 1.00 25.36 244 THR B O 1
ATOM 4003 N N . TRP B 1 227 ? 37.811 50.764 -43.737 1.00 25.52 245 TRP B N 1
ATOM 4004 C CA . TRP B 1 227 ? 38.780 49.764 -43.336 1.00 26.24 245 TRP B CA 1
ATOM 4005 C C . TRP B 1 227 ? 40.171 50.401 -43.311 1.00 27.27 245 TRP B C 1
ATOM 4006 O O . TRP B 1 227 ? 40.517 51.240 -44.153 1.00 26.91 245 TRP B O 1
ATOM 4017 N N . ARG B 1 228 ? 40.944 50.001 -42.315 1.00 28.42 246 ARG B N 1
ATOM 4018 C CA . ARG B 1 228 ? 42.260 50.528 -42.090 1.00 30.39 246 ARG B CA 1
ATOM 4019 C C . ARG B 1 228 ? 43.242 49.761 -42.975 1.00 29.86 246 ARG B C 1
ATOM 4020 O O . ARG B 1 228 ? 43.320 48.541 -42.908 1.00 29.26 246 ARG B O 1
ATOM 4028 N N . GLY B 1 229 ? 43.954 50.476 -43.837 1.00 30.39 247 GLY B N 1
ATOM 4029 C CA . GLY B 1 229 ? 44.930 49.839 -44.713 1.00 31.44 247 GLY B CA 1
ATOM 4030 C C . GLY B 1 229 ? 46.370 50.314 -44.560 1.00 32.55 247 GLY B C 1
ATOM 4031 O O . GLY B 1 229 ? 47.272 49.751 -45.196 1.00 32.91 247 GLY B O 1
ATOM 4032 N N . ASP B 1 230 ? 46.608 51.323 -43.720 1.00 33.25 248 ASP B N 1
ATOM 4033 C CA . ASP B 1 230 ? 47.928 51.971 -43.694 1.00 34.55 248 ASP B CA 1
ATOM 4034 C C . ASP B 1 230 ? 49.007 51.050 -43.175 1.00 34.96 248 ASP B C 1
ATOM 4035 O O . ASP B 1 230 ? 50.199 51.370 -43.247 1.00 34.99 248 ASP B O 1
ATOM 4040 N N . THR B 1 231 ? 48.590 49.878 -42.706 1.00 35.31 249 THR B N 1
ATOM 4041 C CA . THR B 1 231 ? 49.513 48.981 -42.047 1.00 35.72 249 THR B CA 1
ATOM 4042 C C . THR B 1 231 ? 49.326 47.488 -42.428 1.00 35.08 249 THR B C 1
ATOM 4043 O O . THR B 1 231 ? 49.600 46.582 -41.631 1.00 35.43 249 THR B O 1
ATOM 4047 N N . GLY B 1 232 ? 48.881 47.252 -43.664 1.00 34.35 250 GLY B N 1
ATOM 4048 C CA . GLY B 1 232 ? 48.707 45.894 -44.185 1.00 33.56 250 GLY B CA 1
ATOM 4049 C C . GLY B 1 232 ? 47.299 45.334 -44.045 1.00 32.88 250 GLY B C 1
ATOM 4050 O O . GLY B 1 232 ? 47.038 44.176 -44.395 1.00 32.66 250 GLY B O 1
ATOM 4051 N N . GLY B 1 233 ? 46.382 46.147 -43.531 1.00 31.89 251 GLY B N 1
ATOM 4052 C CA . GLY B 1 233 ? 45.006 45.697 -43.381 1.00 30.72 251 GLY B CA 1
ATOM 4053 C C . GLY B 1 233 ? 44.360 45.599 -44.747 1.00 30.20 251 GLY B C 1
ATOM 4054 O O . GLY B 1 233 ? 44.848 46.198 -45.726 1.00 30.02 251 GLY B O 1
ATOM 4055 N N . LYS B 1 234 ? 43.273 44.836 -44.828 1.00 29.52 252 LYS B N 1
ATOM 4056 C CA . LYS B 1 234 ? 42.532 44.689 -46.082 1.00 29.34 252 LYS B CA 1
ATOM 4057 C C . LYS B 1 234 ? 41.047 44.842 -45.806 1.00 28.80 252 LYS B C 1
ATOM 4058 O O . LYS B 1 234 ? 40.635 44.666 -44.675 1.00 28.55 252 LYS B O 1
ATOM 4064 N N . PRO B 1 235 ? 40.237 45.185 -46.834 1.00 29.06 253 PRO B N 1
ATOM 4065 C CA . PRO B 1 235 ? 38.773 45.280 -46.630 1.00 28.97 253 PRO B CA 1
ATOM 4066 C C . PRO B 1 235 ? 38.149 44.069 -45.928 1.00 29.19 253 PRO B C 1
ATOM 4067 O O . PRO B 1 235 ? 37.255 44.254 -45.124 1.00 28.50 253 PRO B O 1
ATOM 4071 N N . GLN B 1 236 ? 38.652 42.861 -46.214 1.00 30.15 254 GLN B N 1
ATOM 4072 C CA . GLN B 1 236 ? 38.130 41.590 -45.663 1.00 31.28 254 GLN B CA 1
ATOM 4073 C C . GLN B 1 236 ? 38.291 41.480 -44.152 1.00 30.69 254 GLN B C 1
ATOM 4074 O O . GLN B 1 236 ? 37.575 40.720 -43.505 1.00 30.87 254 GLN B O 1
ATOM 4080 N N . ASP B 1 237 ? 39.264 42.216 -43.618 1.00 30.67 255 ASP B N 1
ATOM 4081 C CA . ASP B 1 237 ? 39.534 42.291 -42.182 1.00 29.91 255 ASP B CA 1
ATOM 4082 C C . ASP B 1 237 ? 38.382 42.975 -41.456 1.00 28.80 255 ASP B C 1
ATOM 4083 O O . ASP B 1 237 ? 38.028 42.574 -40.356 1.00 28.64 255 ASP B O 1
ATOM 4088 N N . GLU B 1 238 ? 37.787 43.983 -42.093 1.00 27.59 256 GLU B N 1
ATOM 4089 C CA . GLU B 1 238 ? 36.645 44.708 -41.534 1.00 26.42 256 GLU B CA 1
ATOM 4090 C C . GLU B 1 238 ? 35.341 43.924 -41.639 1.00 26.64 256 GLU B C 1
ATOM 4091 O O . GLU B 1 238 ? 34.453 44.048 -40.764 1.00 26.51 256 GLU B O 1
ATOM 4097 N N . LEU B 1 239 ? 35.222 43.122 -42.703 1.00 25.80 257 LEU B N 1
ATOM 4098 C CA . LEU B 1 239 ? 34.108 42.210 -42.830 1.00 25.65 257 LEU B CA 1
ATOM 4099 C C . LEU B 1 239 ? 34.178 41.159 -41.734 1.00 25.30 257 LEU B C 1
ATOM 4100 O O . LEU B 1 239 ? 33.154 40.824 -41.145 1.00 25.63 257 LEU B O 1
ATOM 4105 N N . ALA B 1 240 ? 35.376 40.645 -41.457 1.00 25.09 258 ALA B N 1
ATOM 4106 C CA . ALA B 1 240 ? 35.549 39.641 -40.405 1.00 24.97 258 ALA B CA 1
ATOM 4107 C C . ALA B 1 240 ? 35.273 40.225 -39.021 1.00 24.98 258 ALA B C 1
ATOM 4108 O O . ALA B 1 240 ? 34.819 39.522 -38.134 1.00 24.76 258 ALA B O 1
ATOM 4110 N N . THR B 1 241 ? 35.535 41.517 -38.857 1.00 25.48 259 THR B N 1
ATOM 4111 C CA . THR B 1 241 ? 35.264 42.223 -37.609 1.00 26.46 259 THR B CA 1
ATOM 4112 C C . THR B 1 241 ? 33.757 42.360 -37.374 1.00 27.12 259 THR B C 1
ATOM 4113 O O . THR B 1 241 ? 33.278 42.134 -36.262 1.00 27.10 259 THR B O 1
ATOM 4125 N N . GLU B 1 243 ? 31.492 40.330 -38.661 1.00 29.73 261 GLU B N 1
ATOM 4126 C CA . GLU B 1 243 ? 30.927 39.007 -38.400 1.00 30.76 261 GLU B CA 1
ATOM 4127 C C . GLU B 1 243 ? 31.026 38.608 -36.918 1.00 31.02 261 GLU B C 1
ATOM 4128 O O . GLU B 1 243 ? 30.183 37.858 -36.410 1.00 30.55 261 GLU B O 1
ATOM 4134 N N . LYS B 1 244 ? 32.059 39.107 -36.242 1.00 31.45 262 LYS B N 1
ATOM 4135 C CA . LYS B 1 244 ? 32.209 38.918 -34.803 1.00 32.38 262 LYS B CA 1
ATOM 4136 C C . LYS B 1 244 ? 31.189 39.777 -34.047 1.00 32.18 262 LYS B C 1
ATOM 4137 O O . LYS B 1 244 ? 30.503 39.275 -33.152 1.00 32.53 262 LYS B O 1
ATOM 4143 N N . VAL B 1 245 ? 31.083 41.057 -34.416 1.00 32.05 263 VAL B N 1
ATOM 4144 C CA . VAL B 1 245 ? 30.057 41.956 -33.861 1.00 31.80 263 VAL B CA 1
ATOM 4145 C C . VAL B 1 245 ? 28.695 41.244 -33.838 1.00 32.46 263 VAL B C 1
ATOM 4146 O O . VAL B 1 245 ? 28.027 41.184 -32.799 1.00 31.53 263 VAL B O 1
ATOM 4163 N N . PRO B 1 247 ? 27.075 37.639 -35.979 1.00 32.61 265 PRO B N 1
ATOM 4164 C CA . PRO B 1 247 ? 27.050 36.653 -37.047 1.00 32.04 265 PRO B CA 1
ATOM 4165 C C . PRO B 1 247 ? 25.806 36.833 -37.924 1.00 31.38 265 PRO B C 1
ATOM 4166 O O . PRO B 1 247 ? 24.701 37.025 -37.413 1.00 31.34 265 PRO B O 1
ATOM 4170 N N . GLY B 1 248 ? 26.006 36.794 -39.235 1.00 30.58 266 GLY B N 1
ATOM 4171 C CA . GLY B 1 248 ? 24.931 37.034 -40.182 1.00 30.48 266 GLY B CA 1
ATOM 4172 C C . GLY B 1 248 ? 24.431 38.467 -40.208 1.00 30.20 266 GLY B C 1
ATOM 4173 O O . GLY B 1 248 ? 23.286 38.709 -40.596 1.00 30.21 266 GLY B O 1
ATOM 4174 N N . TRP B 1 249 ? 25.290 39.410 -39.808 1.00 30.10 267 TRP B N 1
ATOM 4175 C CA . TRP B 1 249 ? 24.972 40.837 -39.837 1.00 30.12 267 TRP B CA 1
ATOM 4176 C C . TRP B 1 249 ? 24.517 41.299 -41.222 1.00 30.93 267 TRP B C 1
ATOM 4177 O O . TRP B 1 249 ? 23.653 42.175 -41.335 1.00 31.27 267 TRP B O 1
ATOM 4188 N N . CYS B 1 250 ? 25.102 40.723 -42.271 1.00 31.54 268 CYS B N 1
ATOM 4189 C CA . CYS B 1 250 ? 24.767 41.141 -43.621 1.00 32.18 268 CYS B CA 1
ATOM 4190 C C . CYS B 1 250 ? 23.272 40.981 -43.915 1.00 32.73 268 CYS B C 1
ATOM 4191 O O . CYS B 1 250 ? 22.678 41.862 -44.532 1.00 32.97 268 CYS B O 1
ATOM 4194 N N . GLN B 1 251 ? 22.669 39.881 -43.463 1.00 33.18 269 GLN B N 1
ATOM 4195 C CA . GLN B 1 251 ? 21.232 39.647 -43.687 1.00 34.34 269 GLN B CA 1
ATOM 4196 C C . GLN B 1 251 ? 20.330 40.634 -42.925 1.00 34.82 269 GLN B C 1
ATOM 4197 O O . GLN B 1 251 ? 19.162 40.820 -43.283 1.00 35.13 269 GLN B O 1
ATOM 4203 N N . PHE B 1 252 ? 20.884 41.268 -41.893 1.00 35.16 270 PHE B N 1
ATOM 4204 C CA . PHE B 1 252 ? 20.150 42.224 -41.067 1.00 35.38 270 PHE B CA 1
ATOM 4205 C C . PHE B 1 252 ? 20.074 43.628 -41.691 1.00 35.08 270 PHE B C 1
ATOM 4206 O O . PHE B 1 252 ? 19.183 44.410 -41.364 1.00 35.31 270 PHE B O 1
ATOM 4214 N N . LEU B 1 253 ? 21.018 43.955 -42.572 1.00 34.47 271 LEU B N 1
ATOM 4215 C CA . LEU B 1 253 ? 20.937 45.188 -43.368 1.00 33.82 271 LEU B CA 1
ATOM 4216 C C . LEU B 1 253 ? 20.433 44.870 -44.768 1.00 33.54 271 LEU B C 1
ATOM 4217 O O . LEU B 1 253 ? 21.029 44.044 -45.454 1.00 33.73 271 LEU B O 1
ATOM 4222 N N . THR B 1 254 ? 19.358 45.525 -45.207 1.00 32.92 272 THR B N 1
ATOM 4223 C CA . THR B 1 254 ? 18.905 45.334 -46.581 1.00 32.93 272 THR B CA 1
ATOM 4224 C C . THR B 1 254 ? 19.985 45.796 -47.575 1.00 32.34 272 THR B C 1
ATOM 4225 O O . THR B 1 254 ? 20.130 45.201 -48.641 1.00 32.84 272 THR B O 1
ATOM 4229 N N . ALA B 1 255 ? 20.731 46.845 -47.219 1.00 31.74 273 ALA B N 1
ATOM 4230 C CA . ALA B 1 255 ? 21.829 47.362 -48.059 1.00 31.31 273 ALA B CA 1
ATOM 4231 C C . ALA B 1 255 ? 22.915 46.320 -48.290 1.00 30.91 273 ALA B C 1
ATOM 4232 O O . ALA B 1 255 ? 23.384 46.146 -49.403 1.00 30.78 273 ALA B O 1
ATOM 4234 N N . CYS B 1 256 ? 23.313 45.622 -47.238 1.00 30.75 274 CYS B N 1
ATOM 4235 C CA . CYS B 1 256 ? 24.329 44.596 -47.393 1.00 31.01 274 CYS B CA 1
ATOM 4236 C C . CYS B 1 256 ? 23.777 43.415 -48.195 1.00 31.27 274 CYS B C 1
ATOM 4237 O O . CYS B 1 256 ? 24.375 42.995 -49.200 1.00 31.22 274 CYS B O 1
ATOM 4240 N N . ARG B 1 257 ? 22.628 42.902 -47.756 1.00 31.23 275 ARG B N 1
ATOM 4241 C CA . ARG B 1 257 ? 21.985 41.745 -48.373 1.00 31.97 275 ARG B CA 1
ATOM 4242 C C . ARG B 1 257 ? 21.796 41.920 -49.885 1.00 31.39 275 ARG B C 1
ATOM 4243 O O . ARG B 1 257 ? 21.924 40.961 -50.653 1.00 31.42 275 ARG B O 1
ATOM 4251 N N . SER B 1 258 ? 21.524 43.152 -50.303 1.00 30.93 276 SER B N 1
ATOM 4252 C CA . SER B 1 258 ? 21.271 43.458 -51.706 1.00 30.61 276 SER B CA 1
ATOM 4253 C C . SER B 1 258 ? 22.508 43.995 -52.449 1.00 29.73 276 SER B C 1
ATOM 4254 O O . SER B 1 258 ? 22.397 44.425 -53.595 1.00 29.45 276 SER B O 1
ATOM 4257 N N . GLY B 1 259 ? 23.670 44.001 -51.794 1.00 28.70 277 GLY B N 1
ATOM 4258 C CA . GLY B 1 259 ? 24.911 44.419 -52.455 1.00 27.43 277 GLY B CA 1
ATOM 4259 C C . GLY B 1 259 ? 25.132 45.917 -52.584 1.00 26.54 277 GLY B C 1
ATOM 4260 O O . GLY B 1 259 ? 25.776 46.367 -53.534 1.00 26.30 277 GLY B O 1
ATOM 4261 N N . ARG B 1 260 ? 24.589 46.683 -51.635 1.00 25.81 278 ARG B N 1
ATOM 4262 C CA . ARG B 1 260 ? 24.857 48.123 -51.518 1.00 25.35 278 ARG B CA 1
ATOM 4263 C C . ARG B 1 260 ? 25.609 48.471 -50.222 1.00 24.99 278 ARG B C 1
ATOM 4264 O O . ARG B 1 260 ? 25.353 49.489 -49.572 1.00 24.68 278 ARG B O 1
ATOM 4272 N N . TYR B 1 261 ? 26.557 47.610 -49.866 1.00 24.75 279 TYR B N 1
ATOM 4273 C CA . TYR B 1 261 ? 27.424 47.862 -48.734 1.00 24.38 279 TYR B CA 1
ATOM 4274 C C . TYR B 1 261 ? 28.781 48.149 -49.327 1.00 24.14 279 TYR B C 1
ATOM 4275 O O . TYR B 1 261 ? 29.314 47.339 -50.100 1.00 24.91 279 TYR B O 1
ATOM 4284 N N . VAL B 1 262 ? 29.326 49.316 -49.003 1.00 23.76 280 VAL B N 1
ATOM 4285 C CA A VAL B 1 262 ? 30.562 49.788 -49.634 0.50 23.41 280 VAL B CA 1
ATOM 4286 C CA B VAL B 1 262 ? 30.575 49.763 -49.628 0.50 23.33 280 VAL B CA 1
ATOM 4287 C C . VAL B 1 262 ? 31.657 50.094 -48.604 1.00 23.17 280 VAL B C 1
ATOM 4288 O O . VAL B 1 262 ? 31.411 50.773 -47.611 1.00 23.25 280 VAL B O 1
ATOM 4295 N N . LEU B 1 263 ? 32.856 49.572 -48.853 1.00 23.24 281 LEU B N 1
ATOM 4296 C CA . LEU B 1 263 ? 34.015 49.758 -47.976 1.00 22.78 281 LEU B CA 1
ATOM 4297 C C . LEU B 1 263 ? 35.011 50.741 -48.583 1.00 23.06 281 LEU B C 1
ATOM 4298 O O . LEU B 1 263 ? 35.412 50.607 -49.752 1.00 22.86 281 LEU B O 1
ATOM 4303 N N . ILE B 1 264 ? 35.403 51.724 -47.770 1.00 22.60 282 ILE B N 1
ATOM 4304 C CA . ILE B 1 264 ? 36.188 52.867 -48.229 1.00 22.19 282 ILE B CA 1
ATOM 4305 C C . ILE B 1 264 ? 37.441 52.877 -47.369 1.00 22.31 282 ILE B C 1
ATOM 4306 O O . ILE B 1 264 ? 37.357 52.649 -46.171 1.00 22.32 282 ILE B O 1
ATOM 4311 N N . SER B 1 265 ? 38.597 53.101 -47.983 1.00 22.31 283 SER B N 1
ATOM 4312 C CA . SER B 1 265 ? 39.854 53.154 -47.245 1.00 21.81 283 SER B CA 1
ATOM 4313 C C . SER B 1 265 ? 39.787 54.245 -46.177 1.00 21.34 283 SER B C 1
ATOM 4314 O O . SER B 1 265 ? 39.468 55.414 -46.477 1.00 20.53 283 SER B O 1
ATOM 4317 N N . ARG B 1 266 ? 40.050 53.838 -44.931 1.00 20.83 284 ARG B N 1
ATOM 4318 C CA . ARG B 1 266 ? 39.886 54.694 -43.751 1.00 21.36 284 ARG B CA 1
ATOM 4319 C C . ARG B 1 266 ? 40.796 55.907 -43.673 1.00 21.56 284 ARG B C 1
ATOM 4320 O O . ARG B 1 266 ? 40.331 56.974 -43.303 1.00 21.96 284 ARG B O 1
ATOM 4328 N N . GLU B 1 267 ? 42.087 55.756 -43.984 1.00 22.28 285 GLU B N 1
ATOM 4329 C CA . GLU B 1 267 ? 43.026 56.857 -43.762 1.00 22.50 285 GLU B CA 1
ATOM 4330 C C . GLU B 1 267 ? 42.637 58.085 -44.575 1.00 22.03 285 GLU B C 1
ATOM 4331 O O . GLU B 1 267 ? 42.704 59.203 -44.088 1.00 22.15 285 GLU B O 1
ATOM 4337 N N . GLU B 1 268 ? 42.236 57.873 -45.818 1.00 21.66 286 GLU B N 1
ATOM 4338 C CA . GLU B 1 268 ? 41.745 58.987 -46.633 1.00 22.21 286 GLU B CA 1
ATOM 4339 C C . GLU B 1 268 ? 40.396 59.546 -46.151 1.00 21.87 286 GLU B C 1
ATOM 4340 O O . GLU B 1 268 ? 40.224 60.748 -46.123 1.00 22.00 286 GLU B O 1
ATOM 4346 N N . ALA B 1 269 ? 39.488 58.661 -45.741 1.00 22.03 287 ALA B N 1
ATOM 4347 C CA . ALA B 1 269 ? 38.138 59.018 -45.225 1.00 22.93 287 ALA B CA 1
ATOM 4348 C C . ALA B 1 269 ? 38.115 59.888 -43.975 1.00 23.49 287 ALA B C 1
ATOM 4349 O O . ALA B 1 269 ? 37.223 60.737 -43.826 1.00 23.58 287 ALA B O 1
ATOM 4351 N N . ILE B 1 270 ? 39.071 59.666 -43.074 1.00 24.62 288 ILE B N 1
ATOM 4352 C CA . ILE B 1 270 ? 39.139 60.439 -41.820 1.00 26.25 288 ILE B CA 1
ATOM 4353 C C . ILE B 1 270 ? 39.965 61.735 -41.899 1.00 26.59 288 ILE B C 1
ATOM 4354 O O . ILE B 1 270 ? 39.891 62.565 -41.006 1.00 27.37 288 ILE B O 1
ATOM 4359 N N . SER B 1 271 ? 40.745 61.911 -42.961 1.00 27.18 289 SER B N 1
ATOM 4360 C CA . SER B 1 271 ? 41.501 63.151 -43.148 1.00 27.14 289 SER B CA 1
ATOM 4361 C C . SER B 1 271 ? 40.593 64.366 -43.380 1.00 27.38 289 SER B C 1
ATOM 4362 O O . SER B 1 271 ? 39.596 64.261 -44.061 1.00 27.38 289 SER B O 1
ATOM 4365 N N . ASN B 1 272 ? 40.964 65.506 -42.803 1.00 28.26 290 ASN B N 1
ATOM 4366 C CA . ASN B 1 272 ? 40.359 66.818 -43.085 1.00 28.94 290 ASN B CA 1
ATOM 4367 C C . ASN B 1 272 ? 40.859 67.542 -44.387 1.00 28.37 290 ASN B C 1
ATOM 4368 O O . ASN B 1 272 ? 40.510 68.709 -44.634 1.00 27.26 290 ASN B O 1
ATOM 4373 N N . SER B 1 273 ? 41.665 66.844 -45.202 1.00 27.43 291 SER B N 1
ATOM 4374 C CA . SER B 1 273 ? 42.301 67.422 -46.391 1.00 26.04 291 SER B CA 1
ATOM 4375 C C . SER B 1 273 ? 41.348 67.619 -47.559 1.00 25.45 291 SER B C 1
ATOM 4376 O O . SER B 1 273 ? 40.329 66.940 -47.667 1.00 25.88 291 SER B O 1
ATOM 4379 N N . PHE B 1 274 ? 41.713 68.543 -48.439 1.00 24.26 292 PHE B N 1
ATOM 4380 C CA . PHE B 1 274 ? 40.989 68.779 -49.677 1.00 23.81 292 PHE B CA 1
ATOM 4381 C C . PHE B 1 274 ? 41.156 67.608 -50.642 1.00 23.11 292 PHE B C 1
ATOM 4382 O O . PHE B 1 274 ? 40.257 67.325 -51.440 1.00 22.34 292 PHE B O 1
ATOM 4390 N N . ALA B 1 275 ? 42.326 66.971 -50.592 1.00 22.52 293 ALA B N 1
ATOM 4391 C CA . ALA B 1 275 ? 42.611 65.771 -51.384 1.00 22.84 293 ALA B CA 1
ATOM 4392 C C . ALA B 1 275 ? 41.611 64.633 -51.085 1.00 23.06 293 ALA B C 1
ATOM 4393 O O . ALA B 1 275 ? 41.077 64.018 -52.000 1.00 22.76 293 ALA B O 1
ATOM 4395 N N . SER B 1 276 ? 41.375 64.367 -49.797 1.00 23.22 294 SER B N 1
ATOM 4396 C CA . SER B 1 276 ? 40.363 63.407 -49.342 1.00 23.41 294 SER B CA 1
ATOM 4397 C C . SER B 1 276 ? 38.932 63.652 -49.835 1.00 23.09 294 SER B C 1
ATOM 4398 O O . SER B 1 276 ? 38.266 62.724 -50.291 1.00 23.49 294 SER B O 1
ATOM 4401 N N . LEU B 1 277 ? 38.461 64.888 -49.728 1.00 23.16 295 LEU B N 1
ATOM 4402 C CA . LEU B 1 277 ? 37.101 65.242 -50.155 1.00 23.79 295 LEU B CA 1
ATOM 4403 C C . LEU B 1 277 ? 36.902 64.870 -51.618 1.00 23.71 295 LEU B C 1
ATOM 4404 O O . LEU B 1 277 ? 35.819 64.422 -52.006 1.00 24.06 295 LEU B O 1
ATOM 4409 N N . GLY B 1 278 ? 37.961 65.052 -52.409 1.00 23.73 296 GLY B N 1
ATOM 4410 C CA . GLY B 1 278 ? 37.988 64.676 -53.822 1.00 23.38 296 GLY B CA 1
ATOM 4411 C C . GLY B 1 278 ? 37.904 63.179 -54.028 1.00 23.64 296 GLY B C 1
ATOM 4412 O O . GLY B 1 278 ? 37.135 62.716 -54.859 1.00 23.64 296 GLY B O 1
ATOM 4413 N N . LEU B 1 279 ? 38.696 62.413 -53.275 1.00 23.30 297 LEU B N 1
ATOM 4414 C CA . LEU B 1 279 ? 38.620 60.939 -53.336 1.00 23.39 297 LEU B CA 1
ATOM 4415 C C . LEU B 1 279 ? 37.261 60.398 -52.867 1.00 23.63 297 LEU B C 1
ATOM 4416 O O . LEU B 1 279 ? 36.758 59.422 -53.432 1.00 23.63 297 LEU B O 1
ATOM 4429 N N . ALA B 1 281 ? 34.277 62.135 -53.025 1.00 24.43 299 ALA B N 1
ATOM 4430 C CA . ALA B 1 281 ? 33.254 62.471 -54.035 1.00 24.95 299 ALA B CA 1
ATOM 4431 C C . ALA B 1 281 ? 33.247 61.484 -55.205 1.00 24.84 299 ALA B C 1
ATOM 4432 O O . ALA B 1 281 ? 32.176 61.027 -55.633 1.00 25.12 299 ALA B O 1
ATOM 4434 N N . ALA B 1 282 ? 34.440 61.145 -55.694 1.00 24.45 300 ALA B N 1
ATOM 4435 C CA . ALA B 1 282 ? 34.606 60.246 -56.846 1.00 24.38 300 ALA B CA 1
ATOM 4436 C C . ALA B 1 282 ? 34.162 58.827 -56.535 1.00 24.09 300 ALA B C 1
ATOM 4437 O O . ALA B 1 282 ? 33.529 58.185 -57.366 1.00 24.01 300 ALA B O 1
ATOM 4439 N N . GLN B 1 283 ? 34.473 58.344 -55.328 1.00 24.49 301 GLN B N 1
ATOM 4440 C CA . GLN B 1 283 ? 34.041 56.994 -54.908 1.00 24.01 301 GLN B CA 1
ATOM 4441 C C . GLN B 1 283 ? 32.542 56.897 -54.673 1.00 24.00 301 GLN B C 1
ATOM 4442 O O . GLN B 1 283 ? 31.932 55.904 -55.044 1.00 24.04 301 GLN B O 1
ATOM 4448 N N . ILE B 1 284 ? 31.947 57.929 -54.077 1.00 23.78 302 ILE B N 1
ATOM 4449 C CA . ILE B 1 284 ? 30.492 57.992 -53.891 1.00 24.00 302 ILE B CA 1
ATOM 4450 C C . ILE B 1 284 ? 29.795 57.979 -55.269 1.00 24.22 302 ILE B C 1
ATOM 4451 O O . ILE B 1 284 ? 28.797 57.279 -55.479 1.00 24.04 302 ILE B O 1
ATOM 4456 N N . GLN B 1 285 ? 30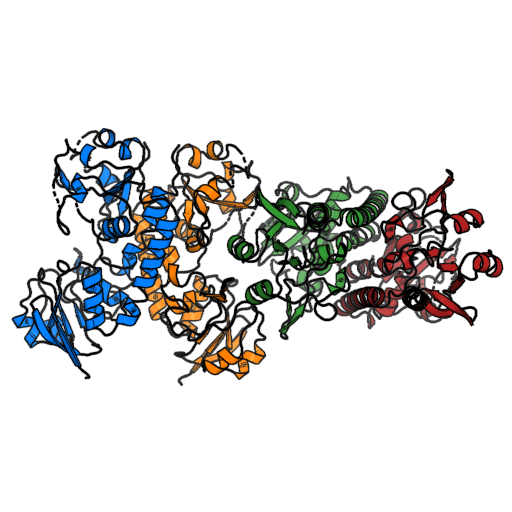.337 58.749 -56.203 1.00 24.61 303 GLN B N 1
ATOM 4457 C CA . GLN B 1 285 ? 29.782 58.830 -57.548 1.00 24.68 303 GLN B CA 1
ATOM 4458 C C . GLN B 1 285 ? 29.618 57.472 -58.234 1.00 24.14 303 GLN B C 1
ATOM 4459 O O . GLN B 1 285 ? 28.501 57.088 -58.599 1.00 24.52 303 GLN B O 1
ATOM 4465 N N . SER B 1 286 ? 30.720 56.751 -58.408 1.00 23.91 304 SER B N 1
ATOM 4466 C CA . SER B 1 286 ? 30.681 55.478 -59.130 1.00 23.66 304 SER B CA 1
ATOM 4467 C C . SER B 1 286 ? 30.067 54.339 -58.317 1.00 23.48 304 SER B C 1
ATOM 4468 O O . SER B 1 286 ? 29.508 53.408 -58.892 1.00 23.20 304 SER B O 1
ATOM 4471 N N . GLN B 1 287 ? 30.158 54.416 -56.991 1.00 22.69 305 GLN B N 1
ATOM 4472 C CA . GLN B 1 287 ? 29.572 53.391 -56.135 1.00 23.05 305 GLN B CA 1
ATOM 4473 C C . GLN B 1 287 ? 28.056 53.465 -56.145 1.00 23.19 305 GLN B C 1
ATOM 4474 O O . GLN B 1 287 ? 27.383 52.434 -56.210 1.00 23.49 305 GLN B O 1
ATOM 4480 N N . ILE B 1 288 ? 27.523 54.684 -56.088 1.00 23.47 306 ILE B N 1
ATOM 4481 C CA . ILE B 1 288 ? 26.079 54.889 -56.057 1.00 23.84 306 ILE B CA 1
ATOM 4482 C C . ILE B 1 288 ? 25.499 54.829 -57.467 1.00 24.52 306 ILE B C 1
ATOM 4483 O O . ILE B 1 288 ? 24.538 54.070 -57.725 1.00 25.43 306 ILE B O 1
ATOM 4488 N N . ALA B 1 289 ? 26.076 55.603 -58.384 1.00 24.79 307 ALA B N 1
ATOM 4489 C CA . ALA B 1 289 ? 25.460 55.773 -59.711 1.00 24.96 307 ALA B CA 1
ATOM 4490 C C . ALA B 1 289 ? 26.165 54.991 -60.825 1.00 25.15 307 ALA B C 1
ATOM 4491 O O . ALA B 1 289 ? 25.656 54.909 -61.955 1.00 25.70 307 ALA B O 1
ATOM 4493 N N . GLY B 1 290 ? 27.310 54.394 -60.516 1.00 24.98 308 GLY B N 1
ATOM 4494 C CA . GLY B 1 290 ? 28.081 53.717 -61.545 1.00 25.95 308 GLY B CA 1
ATOM 4495 C C . GLY B 1 290 ? 28.264 52.222 -61.387 1.00 26.62 308 GLY B C 1
ATOM 4496 O O . GLY B 1 290 ? 29.175 51.638 -61.978 1.00 26.68 308 GLY B O 1
ATOM 4497 N N . ARG B 1 291 ? 27.410 51.600 -60.582 1.00 27.62 309 ARG B N 1
ATOM 4498 C CA . ARG B 1 291 ? 27.485 50.161 -60.350 1.00 28.52 309 ARG B CA 1
ATOM 4499 C C . ARG B 1 291 ? 26.091 49.523 -60.473 1.00 30.00 309 ARG B C 1
ATOM 4500 O O . ARG B 1 291 ? 25.414 49.303 -59.458 1.00 29.80 309 ARG B O 1
ATOM 4508 N N . PRO B 1 292 ? 25.642 49.271 -61.723 1.00 31.38 310 PRO B N 1
ATOM 4509 C CA . PRO B 1 292 ? 24.376 48.550 -61.917 1.00 32.76 310 PRO B CA 1
ATOM 4510 C C . PRO B 1 292 ? 24.424 47.198 -61.220 1.00 34.40 310 PRO B C 1
ATOM 4511 O O . PRO B 1 292 ? 25.415 46.475 -61.338 1.00 34.75 310 PRO B O 1
ATOM 4515 N N . LEU B 1 293 ? 23.379 46.884 -60.464 1.00 36.35 311 LEU B N 1
ATOM 4516 C CA . LEU B 1 293 ? 23.266 45.586 -59.815 1.00 38.03 311 LEU B CA 1
ATOM 4517 C C . LEU B 1 293 ? 22.332 44.731 -60.651 1.00 39.03 311 LEU B C 1
ATOM 4518 O O . LEU B 1 293 ? 21.314 45.241 -61.126 1.00 39.82 311 LEU B O 1
ATOM 4523 N N . PRO B 1 294 ? 22.662 43.434 -60.847 1.00 39.97 312 PRO B N 1
ATOM 4524 C CA . PRO B 1 294 ? 21.746 42.527 -61.575 1.00 40.33 312 PRO B CA 1
ATOM 4525 C C . PRO B 1 294 ? 20.416 42.326 -60.852 1.00 40.61 312 PRO B C 1
ATOM 4526 O O . PRO B 1 294 ? 19.369 42.239 -61.502 1.00 41.09 312 PRO B O 1
ATOM 4530 N N . GLU C 1 1 ? 61.668 32.612 -19.454 1.00 36.68 19 GLU C N 1
ATOM 4531 C CA . GLU C 1 1 ? 61.105 32.320 -20.811 1.00 36.77 19 GLU C CA 1
ATOM 4532 C C . GLU C 1 1 ? 60.029 31.210 -20.916 1.00 35.55 19 GLU C C 1
ATOM 4533 O O . GLU C 1 1 ? 59.794 30.703 -22.004 1.00 35.66 19 GLU C O 1
ATOM 4539 N N . PRO C 1 2 ? 59.381 30.817 -19.791 1.00 34.78 20 PRO C N 1
ATOM 4540 C CA . PRO C 1 2 ? 58.070 30.172 -19.996 1.00 33.87 20 PRO C CA 1
ATOM 4541 C C . PRO C 1 2 ? 57.063 31.130 -20.682 1.00 32.90 20 PRO C C 1
ATOM 4542 O O . PRO C 1 2 ? 57.035 32.335 -20.381 1.00 32.31 20 PRO C O 1
ATOM 4546 N N . VAL C 1 3 ? 56.253 30.590 -21.591 1.00 31.82 21 VAL C N 1
ATOM 4547 C CA . VAL C 1 3 ? 55.281 31.395 -22.340 1.00 31.15 21 VAL C CA 1
ATOM 4548 C C . VAL C 1 3 ? 53.845 30.897 -22.130 1.00 30.58 21 VAL C C 1
ATOM 4549 O O . VAL C 1 3 ? 53.629 29.838 -21.541 1.00 30.69 21 VAL C O 1
ATOM 4553 N N . GLN C 1 4 ? 52.884 31.688 -22.601 1.00 29.42 22 GLN C N 1
ATOM 4554 C CA . GLN C 1 4 ? 51.468 31.322 -22.633 1.00 29.01 22 GLN C CA 1
ATOM 4555 C C . GLN C 1 4 ? 50.844 31.955 -23.885 1.00 28.25 22 GLN C C 1
ATOM 4556 O O . GLN C 1 4 ? 51.327 32.984 -24.374 1.00 27.47 22 GLN C O 1
ATOM 4562 N N . VAL C 1 5 ? 49.786 31.329 -24.406 1.00 27.55 23 VAL C N 1
ATOM 4563 C CA . VAL C 1 5 ? 49.060 31.856 -25.558 1.00 27.20 23 VAL C CA 1
ATOM 4564 C C . VAL C 1 5 ? 47.875 32.670 -25.049 1.00 26.97 23 VAL C C 1
ATOM 4565 O O . VAL C 1 5 ? 46.961 32.127 -24.441 1.00 27.19 23 VAL C O 1
ATOM 4569 N N . PHE C 1 6 ? 47.899 33.973 -25.297 1.00 26.73 24 PHE C N 1
ATOM 4570 C CA . PHE C 1 6 ? 46.844 34.867 -24.835 1.00 26.65 24 PHE C CA 1
ATOM 4571 C C . PHE C 1 6 ? 45.955 35.295 -26.006 1.00 26.42 24 PHE C C 1
ATOM 4572 O O . PHE C 1 6 ? 46.453 35.547 -27.096 1.00 25.97 24 PHE C O 1
ATOM 4580 N N . THR C 1 7 ? 44.642 35.360 -25.761 1.00 26.08 25 THR C N 1
ATOM 4581 C CA . THR C 1 7 ? 43.680 35.898 -26.726 1.00 25.93 25 THR C CA 1
ATOM 4582 C C . THR C 1 7 ? 43.195 37.266 -26.239 1.00 25.09 25 THR C C 1
ATOM 4583 O O . THR C 1 7 ? 42.439 37.365 -25.282 1.00 24.00 25 THR C O 1
ATOM 4587 N N . ASP C 1 8 ? 43.669 38.322 -26.888 1.00 24.95 26 ASP C N 1
ATOM 4588 C CA . ASP C 1 8 ? 43.321 39.662 -26.463 1.00 25.11 26 ASP C CA 1
ATOM 4589 C C . ASP C 1 8 ? 41.881 40.055 -26.884 1.00 25.63 26 ASP C C 1
ATOM 4590 O O . ASP C 1 8 ? 41.090 39.195 -27.301 1.00 25.30 26 ASP C O 1
ATOM 4595 N N . ASP C 1 9 ? 41.533 41.331 -26.740 1.00 26.07 27 ASP C N 1
ATOM 4596 C CA . ASP C 1 9 ? 40.159 41.751 -26.973 1.00 27.08 27 ASP C CA 1
ATOM 4597 C C . ASP C 1 9 ? 39.860 42.063 -28.437 1.00 27.26 27 ASP C C 1
ATOM 4598 O O . ASP C 1 9 ? 38.747 42.439 -28.769 1.00 27.50 27 ASP C O 1
ATOM 4603 N N . LEU C 1 10 ? 40.858 41.879 -29.296 1.00 27.73 28 LEU C N 1
ATOM 4604 C CA . LEU C 1 10 ? 40.693 41.977 -30.751 1.00 28.27 28 LEU C CA 1
ATOM 4605 C C . LEU C 1 10 ? 40.509 40.589 -31.375 1.00 28.37 28 LEU C C 1
ATOM 4606 O O . LEU C 1 10 ? 40.215 40.476 -32.564 1.00 29.09 28 LEU C O 1
ATOM 4611 N N . GLY C 1 11 ? 40.656 39.543 -30.560 1.00 28.46 29 GLY C N 1
ATOM 4612 C CA . GLY C 1 11 ? 40.655 38.156 -31.047 1.00 28.20 29 GLY C CA 1
ATOM 4613 C C . GLY C 1 11 ? 42.037 37.651 -31.448 1.00 28.02 29 GLY C C 1
ATOM 4614 O O . GLY C 1 11 ? 42.172 36.561 -32.003 1.00 28.35 29 GLY C O 1
ATOM 4615 N N . ARG C 1 12 ? 43.068 38.437 -31.159 1.00 27.88 30 ARG C N 1
ATOM 4616 C CA . ARG C 1 12 ? 44.431 38.109 -31.592 1.00 27.83 30 ARG C CA 1
ATOM 4617 C C . ARG C 1 12 ? 45.064 37.080 -30.666 1.00 27.28 30 ARG C C 1
ATOM 4618 O O . ARG C 1 12 ? 44.917 37.166 -29.458 1.00 26.66 30 ARG C O 1
ATOM 4626 N N . LYS C 1 13 ? 45.763 36.115 -31.261 1.00 27.41 31 LYS C N 1
ATOM 4627 C CA . LYS C 1 13 ? 46.518 35.099 -30.534 1.00 27.85 31 LYS C CA 1
ATOM 4628 C C . LYS C 1 13 ? 47.928 35.617 -30.345 1.00 27.43 31 LYS C C 1
ATOM 4629 O O . LYS C 1 13 ? 48.578 35.992 -31.304 1.00 28.17 31 LYS C O 1
ATOM 4635 N N . VAL C 1 14 ? 48.400 35.644 -29.107 1.00 27.11 32 VAL C N 1
ATOM 4636 C CA . VAL C 1 14 ? 49.677 36.274 -28.800 1.00 26.68 32 VAL C CA 1
ATOM 4637 C C . VAL C 1 14 ? 50.445 35.405 -27.827 1.00 26.34 32 VAL C C 1
ATOM 4638 O O . VAL C 1 14 ? 49.943 35.064 -26.762 1.00 26.56 32 VAL C O 1
ATOM 4642 N N . THR C 1 15 ? 51.664 35.046 -28.206 1.00 26.24 33 THR C N 1
ATOM 4643 C CA . THR C 1 15 ? 52.580 34.363 -27.310 1.00 26.39 33 THR C CA 1
ATOM 4644 C C . THR C 1 15 ? 53.220 35.398 -26.393 1.00 26.15 33 THR C C 1
ATOM 4645 O O . THR C 1 15 ? 53.901 36.312 -26.852 1.00 26.31 33 THR C O 1
ATOM 4649 N N . VAL C 1 16 ? 52.968 35.256 -25.097 1.00 26.43 34 VAL C N 1
ATOM 4650 C CA . VAL C 1 16 ? 53.431 36.215 -24.094 1.00 26.48 34 VAL C CA 1
ATOM 4651 C C . VAL C 1 16 ? 54.131 35.481 -22.953 1.00 26.65 34 VAL C C 1
ATOM 4652 O O . VAL C 1 16 ? 53.897 34.299 -22.764 1.00 26.54 34 VAL C O 1
ATOM 4656 N N . PRO C 1 17 ? 54.992 36.180 -22.193 1.00 26.94 35 PRO C N 1
ATOM 4657 C CA . PRO C 1 17 ? 55.628 35.539 -21.053 1.00 27.48 35 PRO C CA 1
ATOM 4658 C C . PRO C 1 17 ? 54.624 35.015 -20.034 1.00 28.02 35 PRO C C 1
ATOM 4659 O O . PRO C 1 17 ? 53.526 35.564 -19.884 1.00 28.63 35 PRO C O 1
ATOM 4663 N N . ALA C 1 18 ? 54.995 33.958 -19.328 1.00 28.80 36 ALA C N 1
ATOM 4664 C CA . ALA C 1 18 ? 54.190 33.515 -18.196 1.00 29.13 36 ALA C CA 1
ATOM 4665 C C . ALA C 1 18 ? 54.287 34.547 -17.067 1.00 29.64 36 ALA C C 1
ATOM 4666 O O . ALA C 1 18 ? 53.315 34.765 -16.331 1.00 29.74 36 ALA C O 1
ATOM 4668 N N . HIS C 1 19 ? 55.453 35.189 -16.957 1.00 29.99 37 HIS C N 1
ATOM 4669 C CA . HIS C 1 19 ? 55.674 36.276 -16.000 1.00 30.73 37 HIS C CA 1
ATOM 4670 C C . HIS C 1 19 ? 56.510 37.390 -16.645 1.00 30.47 37 HIS C C 1
ATOM 4671 O O . HIS C 1 19 ? 57.745 37.371 -16.582 1.00 30.71 37 HIS C O 1
ATOM 4678 N N . PRO C 1 20 ? 55.835 38.369 -17.267 1.00 30.15 38 PRO C N 1
ATOM 4679 C CA . PRO C 1 20 ? 56.584 39.422 -17.934 1.00 30.27 38 PRO C CA 1
ATOM 4680 C C . PRO C 1 20 ? 57.348 40.256 -16.916 1.00 30.51 38 PRO C C 1
ATOM 4681 O O . PRO C 1 20 ? 56.824 40.551 -15.836 1.00 30.92 38 PRO C O 1
ATOM 4685 N N . LYS C 1 21 ? 58.576 40.621 -17.262 1.00 30.54 39 LYS C N 1
ATOM 4686 C CA . LYS C 1 21 ? 59.426 41.385 -16.364 1.00 30.63 39 LYS C CA 1
ATOM 4687 C C . LYS C 1 21 ? 59.602 42.810 -16.860 1.00 29.91 39 LYS C C 1
ATOM 4688 O O . LYS C 1 21 ? 60.033 43.673 -16.102 1.00 30.29 39 LYS C O 1
ATOM 4694 N N . ARG C 1 22 ? 59.275 43.058 -18.130 1.00 29.26 40 ARG C N 1
ATOM 4695 C CA . ARG C 1 22 ? 59.464 44.386 -18.729 1.00 28.08 40 ARG C CA 1
ATOM 4696 C C . ARG C 1 22 ? 58.227 44.807 -19.525 1.00 27.44 40 ARG C C 1
ATOM 4697 O O . ARG C 1 22 ? 58.206 44.712 -20.749 1.00 26.87 40 ARG C O 1
ATOM 4705 N N . ILE C 1 23 ? 57.190 45.263 -18.816 1.00 26.67 41 ILE C N 1
ATOM 4706 C CA . ILE C 1 23 ? 55.921 45.626 -19.458 1.00 26.20 41 ILE C CA 1
ATOM 4707 C C . ILE C 1 23 ? 55.917 47.088 -19.912 1.00 25.56 41 ILE C C 1
ATOM 4708 O O . ILE C 1 23 ? 56.316 47.989 -19.175 1.00 25.73 41 ILE C O 1
ATOM 4713 N N . VAL C 1 24 ? 55.469 47.320 -21.133 1.00 25.28 42 VAL C N 1
ATOM 4714 C CA . VAL C 1 24 ? 55.230 48.686 -21.582 1.00 24.43 42 VAL C CA 1
ATOM 4715 C C . VAL C 1 24 ? 53.715 48.919 -21.646 1.00 24.52 42 VAL C C 1
ATOM 4716 O O . VAL C 1 24 ? 52.991 48.100 -22.187 1.00 24.66 42 VAL C O 1
ATOM 4720 N N . SER C 1 25 ? 53.250 50.019 -21.059 1.00 24.35 43 SER C N 1
ATOM 4721 C CA . SER C 1 25 ? 51.815 50.334 -20.999 1.00 24.64 43 SER C CA 1
ATOM 4722 C C . SER C 1 25 ? 51.464 51.578 -21.824 1.00 24.68 43 SER C C 1
ATOM 4723 O O . SER C 1 25 ? 52.151 52.603 -21.750 1.00 24.16 43 SER C O 1
ATOM 4726 N N . LEU C 1 26 ? 50.414 51.487 -22.634 1.00 25.12 44 LEU C N 1
ATOM 4727 C CA . LEU C 1 26 ? 50.028 52.646 -23.443 1.00 25.57 44 LEU C CA 1
ATOM 4728 C C . LEU C 1 26 ? 48.832 53.401 -22.860 1.00 25.13 44 LEU C C 1
ATOM 4729 O O . LEU C 1 26 ? 48.202 54.191 -23.555 1.00 25.06 44 LEU C O 1
ATOM 4734 N N . HIS C 1 27 ? 48.541 53.180 -21.578 1.00 24.72 45 HIS C N 1
ATOM 4735 C CA . HIS C 1 27 ? 47.468 53.925 -20.914 1.00 24.85 45 HIS C CA 1
ATOM 4736 C C . HIS C 1 27 ? 47.688 54.018 -19.397 1.00 24.29 45 HIS C C 1
ATOM 4737 O O . HIS C 1 27 ? 47.692 53.010 -18.688 1.00 23.35 45 HIS C O 1
ATOM 4744 N N . ASP C 1 28 ? 47.884 55.244 -18.917 1.00 24.05 46 ASP C N 1
ATOM 4745 C CA . ASP C 1 28 ? 48.088 55.477 -17.496 1.00 24.73 46 ASP C CA 1
ATOM 4746 C C . ASP C 1 28 ? 46.916 55.047 -16.620 1.00 24.66 46 ASP C C 1
ATOM 4747 O O . ASP C 1 28 ? 47.119 54.266 -15.682 1.00 25.38 46 ASP C O 1
ATOM 4752 N N . LEU C 1 29 ? 45.704 55.495 -16.941 1.00 24.00 47 LEU C N 1
ATOM 4753 C CA . LEU C 1 29 ? 44.549 55.260 -16.057 1.00 23.90 47 LEU C CA 1
ATOM 4754 C C . LEU C 1 29 ? 44.168 53.797 -15.880 1.00 24.25 47 LEU C C 1
ATOM 4755 O O . LEU C 1 29 ? 43.878 53.358 -14.755 1.00 24.42 47 LEU C O 1
ATOM 4760 N N . ASP C 1 30 ? 44.152 53.052 -16.991 1.00 25.18 48 ASP C N 1
ATOM 4761 C CA . ASP C 1 30 ? 43.496 51.745 -17.022 1.00 25.41 48 ASP C CA 1
ATOM 4762 C C . ASP C 1 30 ? 44.425 50.576 -17.273 1.00 25.31 48 ASP C C 1
ATOM 4763 O O . ASP C 1 30 ? 44.005 49.420 -17.198 1.00 26.17 48 ASP C O 1
ATOM 4768 N N . ILE C 1 31 ? 45.693 50.858 -17.526 1.00 25.17 49 ILE C N 1
ATOM 4769 C CA . ILE C 1 31 ? 46.684 49.791 -17.606 1.00 25.07 49 ILE C CA 1
ATOM 4770 C C . ILE C 1 31 ? 47.777 49.966 -16.536 1.00 23.98 49 ILE C C 1
ATOM 4771 O O . ILE C 1 31 ? 48.022 49.059 -15.750 1.00 23.89 49 ILE C O 1
ATOM 4776 N N . THR C 1 32 ? 48.426 51.128 -16.515 1.00 23.44 50 THR C N 1
ATOM 4777 C CA . THR C 1 32 ? 49.533 51.384 -15.600 1.00 23.04 50 THR C CA 1
ATOM 4778 C C . THR C 1 32 ? 49.094 51.311 -14.131 1.00 22.67 50 THR C C 1
ATOM 4779 O O . THR C 1 32 ? 49.706 50.588 -13.336 1.00 22.20 50 THR C O 1
ATOM 4783 N N . ILE C 1 33 ? 48.012 52.013 -13.784 1.00 21.88 51 ILE C N 1
ATOM 4784 C CA . ILE C 1 33 ? 47.503 51.986 -12.407 1.00 21.35 51 ILE C CA 1
ATOM 4785 C C . ILE C 1 33 ? 47.120 50.570 -11.961 1.00 21.21 51 ILE C C 1
ATOM 4786 O O . ILE C 1 33 ? 47.559 50.140 -10.907 1.00 21.47 51 ILE C O 1
ATOM 4791 N N . PRO C 1 34 ? 46.285 49.847 -12.746 1.00 21.42 52 PRO C N 1
ATOM 4792 C CA . PRO C 1 34 ? 46.058 48.417 -12.476 1.00 21.12 52 PRO C CA 1
ATOM 4793 C C . PRO C 1 34 ? 47.311 47.530 -12.353 1.00 21.16 52 PRO C C 1
ATOM 4794 O O . PRO C 1 34 ? 47.346 46.688 -11.451 1.00 20.85 52 PRO C O 1
ATOM 4798 N N . LEU C 1 35 ? 48.311 47.708 -13.228 1.00 20.92 53 LEU C N 1
ATOM 4799 C CA . LEU C 1 35 ? 49.568 46.953 -13.107 1.00 21.17 53 LEU C CA 1
ATOM 4800 C C . LEU C 1 35 ? 50.312 47.275 -11.813 1.00 21.40 53 LEU C C 1
ATOM 4801 O O . LEU C 1 35 ? 50.876 46.391 -11.197 1.00 21.62 53 LEU C O 1
ATOM 4806 N N . ILE C 1 36 ? 50.320 48.540 -11.404 1.00 21.80 54 ILE C N 1
ATOM 4807 C CA . ILE C 1 36 ? 50.930 48.924 -10.126 1.00 21.74 54 ILE C CA 1
ATOM 4808 C C . ILE C 1 36 ? 50.165 48.205 -8.984 1.00 22.69 54 ILE C C 1
ATOM 4809 O O . ILE C 1 36 ? 50.763 47.553 -8.126 1.00 21.91 54 ILE C O 1
ATOM 4814 N N . GLU C 1 37 ? 48.839 48.316 -9.008 1.00 23.35 55 GLU C N 1
ATOM 4815 C CA . GLU C 1 37 ? 47.971 47.674 -8.004 1.00 24.29 55 GLU C CA 1
ATOM 4816 C C . GLU C 1 37 ? 48.163 46.167 -7.881 1.00 23.87 55 GLU C C 1
ATOM 4817 O O . GLU C 1 37 ? 48.046 45.607 -6.798 1.00 23.83 55 GLU C O 1
ATOM 4823 N N . LEU C 1 38 ? 48.439 45.521 -9.006 1.00 23.94 56 LEU C N 1
ATOM 4824 C CA . LEU C 1 38 ? 48.698 44.088 -9.047 1.00 23.54 56 LEU C CA 1
ATOM 4825 C C . LEU C 1 38 ? 50.120 43.730 -8.590 1.00 23.84 56 LEU C C 1
ATOM 4826 O O . LEU C 1 38 ? 50.446 42.561 -8.473 1.00 24.79 56 LEU C O 1
ATOM 4831 N N . GLY C 1 39 ? 50.952 44.734 -8.319 1.00 23.34 57 GLY C N 1
ATOM 4832 C CA . GLY C 1 39 ? 52.333 44.510 -7.904 1.00 22.88 57 GLY C CA 1
ATOM 4833 C C . GLY C 1 39 ? 53.276 44.274 -9.071 1.00 23.12 57 GLY C C 1
ATOM 4834 O O . GLY C 1 39 ? 54.364 43.740 -8.890 1.00 22.90 57 GLY C O 1
ATOM 4835 N N . VAL C 1 40 ? 52.861 44.674 -10.270 1.00 22.87 58 VAL C N 1
ATOM 4836 C CA . VAL C 1 40 ? 53.658 44.456 -11.481 1.00 23.21 58 VAL C CA 1
ATOM 4837 C C . VAL C 1 40 ? 53.826 45.738 -12.344 1.00 23.04 58 VAL C C 1
ATOM 4838 O O . VAL C 1 40 ? 53.492 45.734 -13.524 1.00 22.42 58 VAL C O 1
ATOM 4842 N N . PRO C 1 41 ? 54.395 46.821 -11.751 1.00 23.25 59 PRO C N 1
ATOM 4843 C CA . PRO C 1 41 ? 54.452 48.104 -12.452 1.00 22.58 59 PRO C CA 1
ATOM 4844 C C . PRO C 1 41 ? 55.150 47.961 -13.796 1.00 22.65 59 PRO C C 1
ATOM 4845 O O . PRO C 1 41 ? 56.082 47.162 -13.925 1.00 22.43 59 PRO C O 1
ATOM 4849 N N . PRO C 1 42 ? 54.714 48.736 -14.804 1.00 22.73 60 PRO C N 1
ATOM 4850 C CA . PRO C 1 42 ? 55.371 48.671 -16.123 1.00 22.62 60 PRO C CA 1
ATOM 4851 C C . PRO C 1 42 ? 56.750 49.383 -16.085 1.00 23.09 60 PRO C C 1
ATOM 4852 O O . PRO C 1 42 ? 57.010 50.143 -15.153 1.00 22.78 60 PRO C O 1
ATOM 4856 N N . VAL C 1 43 ? 57.638 49.105 -17.043 1.00 22.84 61 VAL C N 1
ATOM 4857 C CA . VAL C 1 43 ? 58.945 49.811 -17.086 1.00 23.27 61 VAL C CA 1
ATOM 4858 C C . VAL C 1 43 ? 58.805 51.185 -17.749 1.00 23.18 61 VAL C C 1
ATOM 4859 O O . VAL C 1 43 ? 59.616 52.088 -17.528 1.00 22.90 61 VAL C O 1
ATOM 4863 N N . ALA C 1 44 ? 57.755 51.319 -18.552 1.00 23.32 62 ALA C N 1
ATOM 4864 C CA . ALA C 1 44 ? 57.473 52.531 -19.301 1.00 23.34 62 ALA C CA 1
ATOM 4865 C C . ALA C 1 44 ? 55.972 52.680 -19.422 1.00 23.29 62 ALA C C 1
ATOM 4866 O O . ALA C 1 44 ? 55.255 51.691 -19.525 1.00 23.41 62 ALA C O 1
ATOM 4868 N N . SER C 1 45 ? 55.490 53.921 -19.399 1.00 23.79 63 SER C N 1
ATOM 4869 C CA . SER C 1 45 ? 54.050 54.181 -19.456 1.00 23.54 63 SER C CA 1
ATOM 4870 C C . SER C 1 45 ? 53.679 55.460 -20.209 1.00 23.84 63 SER C C 1
ATOM 4871 O O . SER C 1 45 ? 54.411 56.446 -20.181 1.00 23.98 63 SER C O 1
ATOM 4874 N N . HIS C 1 46 ? 52.517 55.437 -20.844 1.00 23.77 64 HIS C N 1
ATOM 4875 C CA . HIS C 1 46 ? 51.840 56.650 -21.273 1.00 24.08 64 HIS C CA 1
ATOM 4876 C C . HIS C 1 46 ? 51.549 57.530 -20.036 1.00 24.38 64 HIS C C 1
ATOM 4877 O O . HIS C 1 46 ? 51.388 57.022 -18.927 1.00 24.46 64 HIS C O 1
ATOM 4884 N N . GLY C 1 47 ? 51.505 58.842 -20.225 1.00 24.46 65 GLY C N 1
ATOM 4885 C CA . GLY C 1 47 ? 51.251 59.775 -19.132 1.00 25.04 65 GLY C CA 1
ATOM 4886 C C . GLY C 1 47 ? 50.870 61.148 -19.647 1.00 25.17 65 GLY C C 1
ATOM 4887 O O . GLY C 1 47 ? 50.746 61.344 -20.845 1.00 25.73 65 GLY C O 1
ATOM 4888 N N . ARG C 1 48 ? 50.680 62.101 -18.742 1.00 25.48 66 ARG C N 1
ATOM 4889 C CA . ARG C 1 48 ? 50.261 63.437 -19.135 1.00 26.00 66 ARG C CA 1
ATOM 4890 C C . ARG C 1 48 ? 51.406 64.435 -19.008 1.00 26.66 66 ARG C C 1
ATOM 4891 O O . ARG C 1 48 ? 52.503 64.091 -18.554 1.00 26.67 66 ARG C O 1
ATOM 4899 N N . THR C 1 49 ? 51.143 65.660 -19.446 1.00 27.52 67 THR C N 1
ATOM 4900 C CA . THR C 1 49 ? 52.116 66.733 -19.417 1.00 28.78 67 THR C CA 1
ATOM 4901 C C . THR C 1 49 ? 51.329 67.963 -19.006 1.00 29.79 67 THR C C 1
ATOM 4902 O O . THR C 1 49 ? 50.247 68.221 -19.540 1.00 30.52 67 THR C O 1
ATOM 4906 N N . ARG C 1 50 ? 51.841 68.704 -18.035 1.00 30.58 68 ARG C N 1
ATOM 4907 C CA . ARG C 1 50 ? 51.166 69.928 -17.632 1.00 31.27 68 ARG C CA 1
ATOM 4908 C C . ARG C 1 50 ? 51.738 71.149 -18.361 1.00 31.47 68 ARG C C 1
ATOM 4909 O O . ARG C 1 50 ? 52.729 71.022 -19.092 1.00 30.98 68 ARG C O 1
ATOM 4917 N N . PRO C 1 51 ? 51.098 72.328 -18.197 1.00 31.98 69 PRO C N 1
ATOM 4918 C CA . PRO C 1 51 ? 51.515 73.552 -18.887 1.00 32.16 69 PRO C CA 1
ATOM 4919 C C . PRO C 1 51 ? 53.014 73.886 -18.776 1.00 32.17 69 PRO C C 1
ATOM 4920 O O . PRO C 1 51 ? 53.556 74.527 -19.669 1.00 32.44 69 PRO C O 1
ATOM 4924 N N . ASP C 1 52 ? 53.662 73.453 -17.694 1.00 32.27 70 ASP C N 1
ATOM 4925 C CA . ASP C 1 52 ? 55.071 73.757 -17.439 1.00 32.25 70 ASP C CA 1
ATOM 4926 C C . ASP C 1 52 ? 56.039 72.736 -18.046 1.00 31.98 70 ASP C C 1
ATOM 4927 O O . ASP C 1 52 ? 57.252 72.934 -18.011 1.00 32.13 70 ASP C O 1
ATOM 4932 N N . GLY C 1 53 ? 55.501 71.636 -18.571 1.00 31.44 71 GLY C N 1
ATOM 4933 C CA . GLY C 1 53 ? 56.299 70.664 -19.322 1.00 30.90 71 GLY C CA 1
ATOM 4934 C C . GLY C 1 53 ? 56.638 69.367 -18.615 1.00 30.33 71 GLY C C 1
ATOM 4935 O O . GLY C 1 53 ? 57.165 68.443 -19.233 1.00 30.38 71 GLY C O 1
ATOM 4936 N N . SER C 1 54 ? 56.354 69.302 -17.319 1.00 30.10 72 SER C N 1
ATOM 4937 C CA . SER C 1 54 ? 56.578 68.088 -16.545 1.00 29.81 72 SER C CA 1
ATOM 4938 C C . SER C 1 54 ? 55.463 67.062 -16.778 1.00 29.19 72 SER C C 1
ATOM 4939 O O . SER C 1 54 ? 54.335 67.407 -17.183 1.00 29.33 72 SER C O 1
ATOM 4942 N N . HIS C 1 55 ? 55.796 65.805 -16.503 1.00 28.01 73 HIS C N 1
ATOM 4943 C CA . HIS C 1 55 ? 54.932 64.676 -16.810 1.00 26.99 73 HIS C CA 1
ATOM 4944 C C . HIS C 1 55 ? 54.393 63.983 -15.568 1.00 25.91 73 HIS C C 1
ATOM 4945 O O . HIS C 1 55 ? 55.027 63.979 -14.516 1.00 25.57 73 HIS C O 1
ATOM 4952 N N . PHE C 1 56 ? 53.216 63.387 -15.706 1.00 25.04 74 PHE C N 1
ATOM 4953 C CA . PHE C 1 56 ? 52.618 62.627 -14.621 1.00 24.14 74 PHE C CA 1
ATOM 4954 C C . PHE C 1 56 ? 51.737 61.499 -15.143 1.00 23.64 74 PHE C C 1
ATOM 4955 O O . PHE C 1 56 ? 51.206 61.563 -16.255 1.00 22.79 74 PHE C O 1
ATOM 4963 N N . ILE C 1 57 ? 51.637 60.449 -14.333 1.00 23.30 75 ILE C N 1
ATOM 4964 C CA . ILE C 1 57 ? 50.732 59.349 -14.596 1.00 23.32 75 ILE C CA 1
ATOM 4965 C C . ILE C 1 57 ? 49.441 59.890 -14.053 1.00 23.28 75 ILE C C 1
ATOM 4966 O O . ILE C 1 57 ? 49.378 60.178 -12.861 1.00 22.86 75 ILE C O 1
ATOM 4971 N N . ARG C 1 58 ? 48.442 60.094 -14.919 1.00 22.74 76 ARG C N 1
ATOM 4972 C CA . ARG C 1 58 ? 47.172 60.638 -14.452 1.00 22.48 76 ARG C CA 1
ATOM 4973 C C . ARG C 1 58 ? 46.627 59.763 -13.329 1.00 22.30 76 ARG C C 1
ATOM 4974 O O . ARG C 1 58 ? 46.589 58.534 -13.460 1.00 23.02 76 ARG C O 1
ATOM 4982 N N . SER C 1 59 ? 46.252 60.403 -12.221 1.00 21.55 77 SER C N 1
ATOM 4983 C CA . SER C 1 59 ? 45.688 59.731 -11.048 1.00 21.40 77 SER C CA 1
ATOM 4984 C C . SER C 1 59 ? 46.659 58.765 -10.364 1.00 20.83 77 SER C C 1
ATOM 4985 O O . SER C 1 59 ? 46.300 58.127 -9.378 1.00 20.83 77 SER C O 1
ATOM 4988 N N . GLY C 1 60 ? 47.874 58.657 -10.884 1.00 20.02 78 GLY C N 1
ATOM 4989 C CA . GLY C 1 60 ? 48.892 57.774 -10.312 1.00 20.04 78 GLY C CA 1
ATOM 4990 C C . GLY C 1 60 ? 49.232 57.980 -8.847 1.00 20.15 78 GLY C C 1
ATOM 4991 O O . GLY C 1 60 ? 49.091 57.068 -8.049 1.00 21.17 78 GLY C O 1
ATOM 4992 N N . ALA C 1 61 ? 49.688 59.170 -8.479 1.00 20.19 79 ALA C N 1
ATOM 4993 C CA . ALA C 1 61 ? 50.037 59.451 -7.087 1.00 20.22 79 ALA C CA 1
ATOM 4994 C C . ALA C 1 61 ? 48.795 59.380 -6.218 1.00 20.44 79 ALA C C 1
ATOM 4995 O O . ALA C 1 61 ? 48.813 58.810 -5.137 1.00 20.55 79 ALA C O 1
ATOM 4997 N N . LEU C 1 62 ? 47.705 59.949 -6.721 1.00 20.27 80 LEU C N 1
ATOM 4998 C CA . LEU C 1 62 ? 46.439 59.986 -6.002 1.00 19.90 80 LEU C CA 1
ATOM 4999 C C . LEU C 1 62 ? 45.881 58.613 -5.616 1.00 19.75 80 LEU C C 1
ATOM 5000 O O . LEU C 1 62 ? 45.316 58.436 -4.519 1.00 19.04 80 LEU C O 1
ATOM 5005 N N . LEU C 1 63 ? 46.031 57.646 -6.522 1.00 18.98 81 LEU C N 1
ATOM 5006 C CA . LEU C 1 63 ? 45.403 56.347 -6.355 1.00 18.36 81 LEU C CA 1
ATOM 5007 C C . LEU C 1 63 ? 46.379 55.245 -5.968 1.00 18.78 81 LEU C C 1
ATOM 5008 O O . LEU C 1 63 ? 45.942 54.204 -5.489 1.00 18.93 81 LEU C O 1
ATOM 5013 N N . THR C 1 64 ? 47.684 55.449 -6.199 1.00 19.17 82 THR C N 1
ATOM 5014 C CA . THR C 1 64 ? 48.689 54.433 -5.877 1.00 19.77 82 THR C CA 1
ATOM 5015 C C . THR C 1 64 ? 49.917 54.944 -5.106 1.00 21.00 82 THR C C 1
ATOM 5016 O O . THR C 1 64 ? 50.682 54.143 -4.571 1.00 21.18 82 THR C O 1
ATOM 5020 N N . GLY C 1 65 ? 50.117 56.264 -5.077 1.00 21.31 83 GLY C N 1
ATOM 5021 C CA . GLY C 1 65 ? 51.340 56.858 -4.533 1.00 21.68 83 GLY C CA 1
ATOM 5022 C C . GLY C 1 65 ? 52.531 56.788 -5.463 1.00 21.87 83 GLY C C 1
ATOM 5023 O O . GLY C 1 65 ? 53.629 57.211 -5.100 1.00 22.14 83 GLY C O 1
ATOM 5024 N N . VAL C 1 66 ? 52.307 56.283 -6.674 1.00 21.90 84 VAL C N 1
ATOM 5025 C CA . VAL C 1 66 ? 53.369 56.077 -7.642 1.00 22.20 84 VAL C CA 1
ATOM 5026 C C . VAL C 1 66 ? 53.190 57.022 -8.829 1.00 22.82 84 VAL C C 1
ATOM 5027 O O . VAL C 1 66 ? 52.102 57.105 -9.410 1.00 22.77 84 VAL C O 1
ATOM 5031 N N . ASP C 1 67 ? 54.271 57.715 -9.176 1.00 22.62 85 ASP C N 1
ATOM 5032 C CA . ASP C 1 67 ? 54.297 58.634 -10.306 1.00 23.10 85 ASP C CA 1
ATOM 5033 C C . ASP C 1 67 ? 55.668 58.508 -11.005 1.00 22.94 85 ASP C C 1
ATOM 5034 O O . ASP C 1 67 ? 56.484 57.669 -10.614 1.00 22.85 85 ASP C O 1
ATOM 5039 N N . PHE C 1 68 ? 55.916 59.311 -12.039 1.00 23.07 86 PHE C N 1
ATOM 5040 C CA . PHE C 1 68 ? 57.216 59.291 -12.729 1.00 23.03 86 PHE C CA 1
ATOM 5041 C C . PHE C 1 68 ? 58.399 59.747 -11.851 1.00 24.19 86 PHE C C 1
ATOM 5042 O O . PHE C 1 68 ? 59.536 59.251 -11.996 1.00 23.40 86 PHE C O 1
ATOM 5050 N N . ASP C 1 69 ? 58.119 60.669 -10.928 1.00 25.14 87 ASP C N 1
ATOM 5051 C CA . ASP C 1 69 ? 59.149 61.280 -10.093 1.00 26.18 87 ASP C CA 1
ATOM 5052 C C . ASP C 1 69 ? 59.558 60.452 -8.866 1.00 26.78 87 ASP C C 1
ATOM 5053 O O . ASP C 1 69 ? 60.497 60.828 -8.142 1.00 26.94 87 ASP C O 1
ATOM 5058 N N . ASN C 1 70 ? 58.875 59.332 -8.620 1.00 26.56 88 ASN C N 1
ATOM 5059 C CA . ASN C 1 70 ? 59.242 58.498 -7.478 1.00 26.62 88 ASN C CA 1
ATOM 5060 C C . ASN C 1 70 ? 59.361 57.010 -7.821 1.00 26.56 88 ASN C C 1
ATOM 5061 O O . ASN C 1 70 ? 59.309 56.132 -6.948 1.00 26.76 88 ASN C O 1
ATOM 5066 N N . SER C 1 71 ? 59.515 56.730 -9.106 1.00 26.53 89 SER C N 1
ATOM 5067 C CA . SER C 1 71 ? 59.638 55.349 -9.566 1.00 26.54 89 SER C CA 1
ATOM 5068 C C . SER C 1 71 ? 60.570 55.312 -10.760 1.00 26.91 89 SER C C 1
ATOM 5069 O O . SER C 1 71 ? 61.018 56.356 -11.228 1.00 27.02 89 SER C O 1
ATOM 5072 N N . SER C 1 72 ? 60.836 54.112 -11.266 1.00 27.21 90 SER C N 1
ATOM 5073 C CA . SER C 1 72 ? 61.608 53.960 -12.492 1.00 27.62 90 SER C CA 1
ATOM 5074 C C . SER C 1 72 ? 60.729 53.631 -13.702 1.00 26.89 90 SER C C 1
ATOM 5075 O O . SER C 1 72 ? 61.197 53.021 -14.663 1.00 27.14 90 SER C O 1
ATOM 5078 N N . ILE C 1 73 ? 59.454 54.028 -13.645 1.00 26.55 91 ILE C N 1
ATOM 5079 C CA . ILE C 1 73 ? 58.569 53.981 -14.813 1.00 25.64 91 ILE C CA 1
ATOM 5080 C C . ILE C 1 73 ? 58.897 55.196 -15.656 1.00 25.62 91 ILE C C 1
ATOM 5081 O O . ILE C 1 73 ? 58.746 56.336 -15.199 1.00 25.48 91 ILE C O 1
ATOM 5086 N N . ALA C 1 74 ? 59.368 54.939 -16.874 1.00 25.49 92 ALA C N 1
ATOM 5087 C CA . ALA C 1 74 ? 59.701 55.989 -17.846 1.00 25.38 92 ALA C CA 1
ATOM 5088 C C . ALA C 1 74 ? 58.460 56.496 -18.593 1.00 25.04 92 ALA C C 1
ATOM 5089 O O . ALA C 1 74 ? 57.575 55.726 -18.985 1.00 24.21 92 ALA C O 1
ATOM 5091 N N . PHE C 1 75 ? 58.419 57.811 -18.770 1.00 25.52 93 PHE C N 1
ATOM 5092 C CA . PHE C 1 75 ? 57.371 58.472 -19.505 1.00 25.88 93 PHE C CA 1
ATOM 5093 C C . PHE C 1 75 ? 57.644 58.236 -20.962 1.00 27.00 93 PHE C C 1
ATOM 5094 O O . PHE C 1 75 ? 58.751 58.500 -21.440 1.00 27.27 93 PHE C O 1
ATOM 5102 N N . ILE C 1 76 ? 56.653 57.725 -21.682 1.00 28.09 94 ILE C N 1
ATOM 5103 C CA . ILE C 1 76 ? 56.868 57.461 -23.104 1.00 29.16 94 ILE C CA 1
ATOM 5104 C C . ILE C 1 76 ? 55.814 58.105 -23.999 1.00 29.48 94 ILE C C 1
ATOM 5105 O O . ILE C 1 76 ? 55.642 57.704 -25.127 1.00 29.54 94 ILE C O 1
ATOM 5110 N N . GLY C 1 77 ? 55.123 59.118 -23.488 1.00 30.39 95 GLY C N 1
ATOM 5111 C CA . GLY C 1 77 ? 54.329 59.985 -24.354 1.00 31.55 95 GLY C CA 1
ATOM 5112 C C . GLY C 1 77 ? 52.893 60.180 -23.941 1.00 32.22 95 GLY C C 1
ATOM 5113 O O . GLY C 1 77 ? 52.333 59.358 -23.208 1.00 31.92 95 GLY C O 1
ATOM 5114 N N . THR C 1 78 ? 52.302 61.279 -24.413 1.00 32.68 96 THR C N 1
ATOM 5115 C CA . THR C 1 78 ? 50.898 61.580 -24.140 1.00 33.39 96 THR C CA 1
ATOM 5116 C C . THR C 1 78 ? 50.060 61.211 -25.355 1.00 33.84 96 THR C C 1
ATOM 5117 O O . THR C 1 78 ? 49.682 60.057 -25.506 1.00 34.41 96 THR C O 1
ATOM 5121 N N . ALA C 1 79 ? 49.794 62.178 -26.228 1.00 35.05 97 ALA C N 1
ATOM 5122 C CA . ALA C 1 79 ? 49.048 61.946 -27.469 1.00 35.51 97 ALA C CA 1
ATOM 5123 C C . ALA C 1 79 ? 49.805 61.032 -28.451 1.00 35.74 97 ALA C C 1
ATOM 5124 O O . ALA C 1 79 ? 49.189 60.227 -29.157 1.00 36.00 97 ALA C O 1
ATOM 5126 N N . ASP C 1 80 ? 51.135 61.145 -28.474 1.00 35.74 98 ASP C N 1
ATOM 5127 C CA . ASP C 1 80 ? 51.984 60.295 -29.317 1.00 35.78 98 ASP C CA 1
ATOM 5128 C C . ASP C 1 80 ? 52.961 59.490 -28.483 1.00 35.40 98 ASP C C 1
ATOM 5129 O O . ASP C 1 80 ? 53.631 60.043 -27.609 1.00 35.80 98 ASP C O 1
ATOM 5134 N N . ILE C 1 81 ? 53.058 58.193 -28.760 1.00 34.68 99 ILE C N 1
ATOM 5135 C CA . ILE C 1 81 ? 53.943 57.334 -27.994 1.00 34.36 99 ILE C CA 1
ATOM 5136 C C . ILE C 1 81 ? 55.408 57.370 -28.501 1.00 33.78 99 ILE C C 1
ATOM 5137 O O . ILE C 1 81 ? 55.666 57.538 -29.702 1.00 32.69 99 ILE C O 1
ATOM 5142 N N . ASP C 1 82 ? 56.352 57.250 -27.554 1.00 33.16 100 ASP C N 1
ATOM 5143 C CA . ASP C 1 82 ? 57.803 57.243 -27.829 1.00 32.22 100 ASP C CA 1
ATOM 5144 C C . ASP C 1 82 ? 58.214 55.833 -28.231 1.00 31.96 100 ASP C C 1
ATOM 5145 O O . ASP C 1 82 ? 58.737 55.049 -27.408 1.00 31.49 100 ASP C O 1
ATOM 5150 N N . ILE C 1 83 ? 57.963 55.524 -29.505 1.00 31.69 101 ILE C N 1
ATOM 5151 C CA . ILE C 1 83 ? 58.390 54.271 -30.142 1.00 31.54 101 ILE C CA 1
ATOM 5152 C C . ILE C 1 83 ? 59.886 53.973 -29.989 1.00 32.02 101 ILE C C 1
ATOM 5153 O O . ILE C 1 83 ? 60.257 52.836 -29.680 1.00 32.15 101 ILE C O 1
ATOM 5158 N N . GLU C 1 84 ? 60.732 54.984 -30.196 1.00 32.24 102 GLU C N 1
ATOM 5159 C CA . GLU C 1 84 ? 62.165 54.839 -29.981 1.00 33.32 102 GLU C CA 1
ATOM 5160 C C . GLU C 1 84 ? 62.479 54.336 -28.559 1.00 32.74 102 GLU C C 1
ATOM 5161 O O . GLU C 1 84 ? 63.267 53.400 -28.399 1.00 33.06 102 GLU C O 1
ATOM 5167 N N . ALA C 1 85 ? 61.864 54.945 -27.545 1.00 32.03 103 ALA C N 1
ATOM 5168 C CA . ALA C 1 85 ? 62.039 54.503 -26.144 1.00 32.48 103 ALA C CA 1
ATOM 5169 C C . ALA C 1 85 ? 61.447 53.109 -25.838 1.00 32.37 103 ALA C C 1
ATOM 5170 O O . ALA C 1 85 ? 62.074 52.309 -25.111 1.00 32.41 103 ALA C O 1
ATOM 5172 N N . ILE C 1 86 ? 60.266 52.814 -26.392 1.00 32.25 104 ILE C N 1
ATOM 5173 C CA . ILE C 1 86 ? 59.695 51.464 -26.276 1.00 32.04 104 ILE C CA 1
ATOM 5174 C C . ILE C 1 86 ? 60.704 50.425 -26.776 1.00 32.41 104 ILE C C 1
ATOM 5175 O O . ILE C 1 86 ? 61.035 49.481 -26.050 1.00 32.34 104 ILE C O 1
ATOM 5180 N N . VAL C 1 87 ? 61.216 50.623 -27.993 1.00 31.86 105 VAL C N 1
ATOM 5181 C CA . VAL C 1 87 ? 62.212 49.721 -28.562 1.00 32.18 105 VAL C CA 1
ATOM 5182 C C . VAL C 1 87 ? 63.436 49.555 -27.635 1.00 32.19 105 VAL C C 1
ATOM 5183 O O . VAL C 1 87 ? 63.944 48.437 -27.463 1.00 31.93 105 VAL C O 1
ATOM 5187 N N . ALA C 1 88 ? 63.899 50.662 -27.058 1.00 32.13 106 ALA C N 1
ATOM 5188 C CA . ALA C 1 88 ? 65.116 50.646 -26.243 1.00 33.23 106 ALA C CA 1
ATOM 5189 C C . ALA C 1 88 ? 64.880 49.960 -24.887 1.00 33.60 106 ALA C C 1
ATOM 5190 O O . ALA C 1 88 ? 65.763 49.264 -24.371 1.00 33.82 106 ALA C O 1
ATOM 5192 N N . ALA C 1 89 ? 63.672 50.127 -24.346 1.00 34.09 107 ALA C N 1
ATOM 5193 C CA . ALA C 1 89 ? 63.236 49.387 -23.153 1.00 34.21 107 ALA C CA 1
ATOM 5194 C C . ALA C 1 89 ? 63.416 47.862 -23.283 1.00 34.11 107 ALA C C 1
ATOM 5195 O O . ALA C 1 89 ? 63.594 47.182 -22.285 1.00 34.49 107 ALA C O 1
ATOM 5197 N N . LYS C 1 90 ? 63.420 47.349 -24.512 1.00 33.75 108 LYS C N 1
ATOM 5198 C CA . LYS C 1 90 ? 63.307 45.902 -24.778 1.00 33.93 108 LYS C CA 1
ATOM 5199 C C . LYS C 1 90 ? 62.175 45.249 -23.940 1.00 33.42 108 LYS C C 1
ATOM 5200 O O . LYS C 1 90 ? 62.442 44.361 -23.110 1.00 33.89 108 LYS C O 1
ATOM 5206 N N . PRO C 1 91 ? 60.910 45.678 -24.160 1.00 32.29 109 PRO C N 1
ATOM 5207 C CA . PRO C 1 91 ? 59.817 45.069 -23.406 1.00 31.12 109 PRO C CA 1
ATOM 5208 C C . PRO C 1 91 ? 59.655 43.596 -23.758 1.00 30.14 109 PRO C C 1
ATOM 5209 O O . PRO C 1 91 ? 59.897 43.205 -24.900 1.00 30.08 109 PRO C O 1
ATOM 5213 N N . ASP C 1 92 ? 59.248 42.776 -22.799 1.00 28.74 110 ASP C N 1
ATOM 5214 C CA . ASP C 1 92 ? 58.782 41.437 -23.172 1.00 27.94 110 ASP C CA 1
ATOM 5215 C C . ASP C 1 92 ? 57.252 41.400 -23.388 1.00 26.74 110 ASP C C 1
ATOM 5216 O O . ASP C 1 92 ? 56.700 40.375 -23.750 1.00 26.49 110 ASP C O 1
ATOM 5221 N N . LEU C 1 93 ? 56.593 42.541 -23.195 1.00 26.48 111 LEU C N 1
ATOM 5222 C CA . LEU C 1 93 ? 55.151 42.667 -23.377 1.00 25.70 111 LEU C CA 1
ATOM 5223 C C . LEU C 1 93 ? 54.751 44.129 -23.438 1.00 25.57 111 LEU C C 1
ATOM 5224 O O . LEU C 1 93 ? 55.097 44.918 -22.546 1.00 26.07 111 LEU C O 1
ATOM 5229 N N . ILE C 1 94 ? 54.009 44.477 -24.481 1.00 24.59 112 ILE C N 1
ATOM 5230 C CA . ILE C 1 94 ? 53.380 45.782 -24.608 1.00 24.40 112 ILE C CA 1
ATOM 5231 C C . ILE C 1 94 ? 51.863 45.600 -24.409 1.00 24.56 112 ILE C C 1
ATOM 5232 O O . ILE C 1 94 ? 51.250 44.686 -24.972 1.00 24.10 112 ILE C O 1
ATOM 5237 N N . ILE C 1 95 ? 51.260 46.449 -23.587 1.00 25.01 113 ILE C N 1
ATOM 5238 C CA . ILE C 1 95 ? 49.810 46.413 -23.405 1.00 25.25 113 ILE C CA 1
ATOM 5239 C C . ILE C 1 95 ? 49.218 47.698 -23.955 1.00 26.10 113 ILE C C 1
ATOM 5240 O O . ILE C 1 95 ? 49.599 48.798 -23.559 1.00 26.38 113 ILE C O 1
ATOM 5245 N N . THR C 1 96 ? 48.314 47.546 -24.913 1.00 27.72 114 THR C N 1
ATOM 5246 C CA . THR C 1 96 ? 47.616 48.676 -25.523 1.00 28.63 114 THR C CA 1
ATOM 5247 C C . THR C 1 96 ? 46.097 48.477 -25.425 1.00 29.95 114 THR C C 1
ATOM 5248 O O . THR C 1 96 ? 45.627 47.506 -24.803 1.00 28.45 114 THR C O 1
ATOM 5252 N N . GLU C 1 97 ? 45.342 49.409 -26.007 1.00 31.30 115 GLU C N 1
ATOM 5253 C CA A GLU C 1 97 ? 43.882 49.309 -26.061 0.70 33.13 115 GLU C CA 1
ATOM 5254 C CA B GLU C 1 97 ? 43.885 49.297 -26.063 0.30 32.67 115 GLU C CA 1
ATOM 5255 C C . GLU C 1 97 ? 43.362 49.721 -27.434 1.00 34.09 115 GLU C C 1
ATOM 5256 O O . GLU C 1 97 ? 44.005 50.535 -28.115 1.00 34.10 115 GLU C O 1
ATOM 5267 N N . PRO C 1 98 ? 42.201 49.153 -27.855 1.00 35.63 116 PRO C N 1
ATOM 5268 C CA . PRO C 1 98 ? 41.722 49.341 -29.238 1.00 37.46 116 PRO C CA 1
ATOM 5269 C C . PRO C 1 98 ? 41.569 50.774 -29.764 1.00 39.17 116 PRO C C 1
ATOM 5270 O O . PRO C 1 98 ? 41.344 50.942 -30.956 1.00 39.72 116 PRO C O 1
ATOM 5274 N N . THR C 1 99 ? 41.691 51.785 -28.908 1.00 41.30 117 THR C N 1
ATOM 5275 C CA . THR C 1 99 ? 41.542 53.178 -29.350 1.00 43.54 117 THR C CA 1
ATOM 5276 C C . THR C 1 99 ? 42.773 54.070 -29.107 1.00 45.10 117 THR C C 1
ATOM 5277 O O . THR C 1 99 ? 42.671 55.305 -29.167 1.00 45.48 117 THR C O 1
ATOM 5281 N N . ARG C 1 100 ? 43.932 53.456 -28.838 1.00 46.19 118 ARG C N 1
ATOM 5282 C CA . ARG C 1 100 ? 45.205 54.188 -28.893 1.00 47.20 118 ARG C CA 1
ATOM 5283 C C . ARG C 1 100 ? 45.573 54.570 -30.320 1.00 47.24 118 ARG C C 1
ATOM 5284 O O . ARG C 1 100 ? 45.160 53.920 -31.283 1.00 47.62 118 ARG C O 1
ATOM 5292 N N . ASN C 1 101 ? 46.372 55.625 -30.435 1.00 47.07 119 ASN C N 1
ATOM 5293 C CA . ASN C 1 101 ? 46.705 56.231 -31.714 1.00 46.52 119 ASN C CA 1
ATOM 5294 C C . ASN C 1 101 ? 47.697 55.433 -32.571 1.00 45.72 119 ASN C C 1
ATOM 5295 O O . ASN C 1 101 ? 47.810 55.649 -33.783 1.00 45.62 119 ASN C O 1
ATOM 5300 N N . THR C 1 102 ? 48.421 54.516 -31.944 1.00 44.28 120 THR C N 1
ATOM 5301 C CA . THR C 1 102 ? 49.480 53.798 -32.649 1.00 42.67 120 THR C CA 1
ATOM 5302 C C . THR C 1 102 ? 48.997 52.424 -33.119 1.00 40.78 120 THR C C 1
ATOM 5303 O O . THR C 1 102 ? 48.397 51.681 -32.344 1.00 40.28 120 THR C O 1
ATOM 5307 N N . PRO C 1 103 ? 49.244 52.095 -34.401 1.00 39.30 121 PRO C N 1
ATOM 5308 C CA . PRO C 1 103 ? 48.788 50.825 -34.956 1.00 38.36 121 PRO C CA 1
ATOM 5309 C C . PRO C 1 103 ? 49.386 49.639 -34.207 1.00 37.24 121 PRO C C 1
ATOM 5310 O O . PRO C 1 103 ? 50.571 49.639 -33.850 1.00 36.79 121 PRO C O 1
ATOM 5314 N N . ILE C 1 104 ? 48.545 48.641 -33.986 1.00 36.15 122 ILE C N 1
ATOM 5315 C CA . ILE C 1 104 ? 48.912 47.444 -33.265 1.00 35.57 122 ILE C CA 1
ATOM 5316 C C . ILE C 1 104 ? 49.975 46.674 -34.060 1.00 35.12 122 ILE C C 1
ATOM 5317 O O . ILE C 1 104 ? 50.846 46.028 -33.481 1.00 35.10 122 ILE C O 1
ATOM 5322 N N . GLU C 1 105 ? 49.932 46.801 -35.386 1.00 34.50 123 GLU C N 1
ATOM 5323 C CA . GLU C 1 105 ? 50.922 46.174 -36.254 1.00 34.22 123 GLU C CA 1
ATOM 5324 C C . GLU C 1 105 ? 52.323 46.765 -36.071 1.00 33.32 123 GLU C C 1
ATOM 5325 O O . GLU C 1 105 ? 53.311 46.050 -36.235 1.00 33.51 123 GLU C O 1
ATOM 5331 N N . ARG C 1 106 ? 52.391 48.052 -35.716 1.00 32.01 124 ARG C N 1
ATOM 5332 C CA . ARG C 1 106 ? 53.659 48.745 -35.462 1.00 30.95 124 ARG C CA 1
ATOM 5333 C C . ARG C 1 106 ? 54.256 48.296 -34.131 1.00 30.45 124 ARG C C 1
ATOM 5334 O O . ARG C 1 106 ? 55.459 48.092 -34.009 1.00 30.54 124 ARG C O 1
ATOM 5342 N N . LEU C 1 107 ? 53.397 48.143 -33.134 1.00 29.64 125 LEU C N 1
ATOM 5343 C CA . LEU C 1 107 ? 53.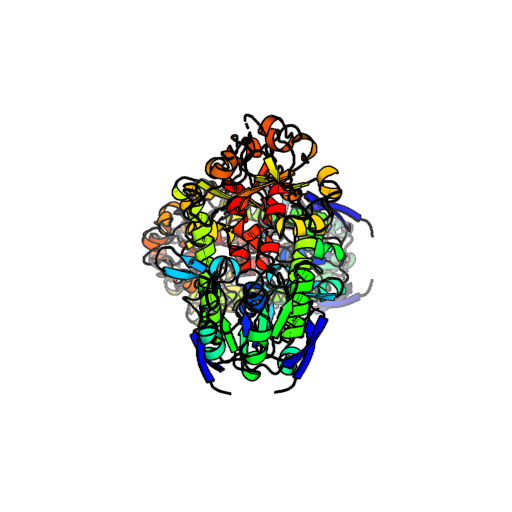831 47.698 -31.821 1.00 29.32 125 LEU C CA 1
ATOM 5344 C C . LEU C 1 107 ? 54.343 46.268 -31.846 1.00 28.72 125 LEU C C 1
ATOM 5345 O O . LEU C 1 107 ? 55.309 45.959 -31.172 1.00 28.48 125 LEU C O 1
ATOM 5350 N N . GLU C 1 108 ? 53.688 45.408 -32.619 1.00 28.52 126 GLU C N 1
ATOM 5351 C CA . GLU C 1 108 ? 53.970 43.981 -32.572 1.00 29.40 126 GLU C CA 1
ATOM 5352 C C . GLU C 1 108 ? 55.318 43.618 -33.227 1.00 29.04 126 GLU C C 1
ATOM 5353 O O . GLU C 1 108 ? 55.882 42.555 -32.956 1.00 29.73 126 GLU C O 1
ATOM 5359 N N . LYS C 1 109 ? 55.828 44.519 -34.062 1.00 28.39 127 LYS C N 1
ATOM 5360 C CA . LYS C 1 109 ? 57.204 44.463 -34.553 1.00 28.21 127 LYS C CA 1
ATOM 5361 C C . LYS C 1 109 ? 58.232 44.679 -33.427 1.00 27.49 127 LYS C C 1
ATOM 5362 O O . LYS C 1 109 ? 59.386 44.261 -33.541 1.00 27.87 127 LYS C O 1
ATOM 5368 N N . ILE C 1 110 ? 57.818 45.340 -32.348 1.00 26.34 128 ILE C N 1
ATOM 5369 C CA . ILE C 1 110 ? 58.698 45.550 -31.198 1.00 25.26 128 ILE C CA 1
ATOM 5370 C C . ILE C 1 110 ? 58.717 44.320 -30.266 1.00 25.61 128 ILE C C 1
ATOM 5371 O O . ILE C 1 110 ? 59.778 43.802 -29.928 1.00 25.46 128 ILE C O 1
ATOM 5376 N N . ALA C 1 111 ? 57.544 43.861 -29.848 1.00 25.31 129 ALA C N 1
ATOM 5377 C CA . ALA C 1 111 ? 57.466 42.881 -28.781 1.00 25.49 129 ALA C CA 1
ATOM 5378 C C . ALA C 1 111 ? 56.060 42.308 -28.777 1.00 25.87 129 ALA C C 1
ATOM 5379 O O . ALA C 1 111 ? 55.163 42.924 -29.367 1.00 26.32 129 ALA C O 1
ATOM 5381 N N . PRO C 1 112 ? 55.842 41.147 -28.113 1.00 26.12 130 PRO C N 1
ATOM 5382 C CA . PRO C 1 112 ? 54.468 40.650 -28.050 1.00 26.35 130 PRO C CA 1
ATOM 5383 C C . PRO C 1 112 ? 53.557 41.743 -27.479 1.00 25.96 130 PRO C C 1
ATOM 5384 O O . PRO C 1 112 ? 53.901 42.367 -26.479 1.00 25.44 130 PRO C O 1
ATOM 5388 N N . THR C 1 113 ? 52.440 41.994 -28.154 1.00 25.67 131 THR C N 1
ATOM 5389 C CA . THR C 1 113 ? 51.554 43.115 -27.835 1.00 25.10 131 THR C CA 1
ATOM 5390 C C . THR C 1 113 ? 50.133 42.589 -27.728 1.00 25.49 131 THR C C 1
ATOM 5391 O O . THR C 1 113 ? 49.693 41.822 -28.568 1.00 24.78 131 THR C O 1
ATOM 5395 N N . VAL C 1 114 ? 49.422 43.007 -26.688 1.00 25.64 132 VAL C N 1
ATOM 5396 C CA . VAL C 1 114 ? 48.034 42.631 -26.498 1.00 25.61 132 VAL C CA 1
ATOM 5397 C C . VAL C 1 114 ? 47.198 43.899 -26.373 1.00 25.48 132 VAL C C 1
ATOM 5398 O O . VAL C 1 114 ? 47.630 44.885 -25.770 1.00 25.16 132 VAL C O 1
ATOM 5402 N N . SER C 1 115 ? 46.006 43.855 -26.951 1.00 25.13 133 SER C N 1
ATOM 5403 C CA . SER C 1 115 ? 45.052 44.949 -26.881 1.00 25.50 133 SER C CA 1
ATOM 5404 C C . SER C 1 115 ? 43.895 44.579 -25.934 1.00 25.57 133 SER C C 1
ATOM 5405 O O . SER C 1 115 ? 43.205 43.574 -26.128 1.00 24.93 133 SER C O 1
ATOM 5408 N N . ILE C 1 116 ? 43.728 45.386 -24.890 1.00 26.53 134 ILE C N 1
ATOM 5409 C CA . ILE C 1 116 ? 42.705 45.181 -23.859 1.00 27.26 134 ILE C CA 1
ATOM 5410 C C . ILE C 1 116 ? 41.652 46.273 -23.963 1.00 27.27 134 ILE C C 1
ATOM 5411 O O . ILE C 1 116 ? 41.985 47.456 -23.962 1.00 26.51 134 ILE C O 1
ATOM 5416 N N . ASP C 1 117 ? 40.380 45.881 -24.042 1.00 27.52 135 ASP C N 1
ATOM 5417 C CA . ASP C 1 117 ? 39.289 46.851 -24.000 1.00 28.15 135 ASP C CA 1
ATOM 5418 C C . ASP C 1 117 ? 39.134 47.300 -22.549 1.00 28.76 135 ASP C C 1
ATOM 5419 O O . ASP C 1 117 ? 38.638 46.558 -21.694 1.00 29.69 135 ASP C O 1
ATOM 5424 N N . HIS C 1 118 ? 39.579 48.516 -22.274 1.00 28.67 136 HIS C N 1
ATOM 5425 C CA . HIS C 1 118 ? 39.495 49.065 -20.930 1.00 29.30 136 HIS C CA 1
ATOM 5426 C C . HIS C 1 118 ? 38.113 49.635 -20.600 1.00 29.13 136 HIS C C 1
ATOM 5427 O O . HIS C 1 118 ? 37.897 50.117 -19.488 1.00 30.13 136 HIS C O 1
ATOM 5434 N N . LEU C 1 119 ? 37.183 49.581 -21.551 1.00 29.01 137 LEU C N 1
ATOM 5435 C CA . LEU C 1 119 ? 35.861 50.187 -21.340 1.00 29.01 137 LEU C CA 1
ATOM 5436 C C . LEU C 1 119 ? 34.778 49.168 -20.995 1.00 28.48 137 LEU C C 1
ATOM 5437 O O . LEU C 1 119 ? 33.627 49.547 -20.779 1.00 28.53 137 LEU C O 1
ATOM 5442 N N . LYS C 1 120 ? 35.136 47.885 -20.934 1.00 27.53 138 LYS C N 1
ATOM 5443 C CA . LYS C 1 120 ? 34.130 46.870 -20.649 1.00 27.00 138 LYS C CA 1
ATOM 5444 C C . LYS C 1 120 ? 34.327 46.195 -19.293 1.00 26.15 138 LYS C C 1
ATOM 5445 O O . LYS C 1 120 ? 35.374 45.584 -19.037 1.00 25.45 138 LYS C O 1
ATOM 5451 N N . GLY C 1 121 ? 33.330 46.363 -18.421 1.00 24.59 139 GLY C N 1
ATOM 5452 C CA . GLY C 1 121 ? 33.276 45.636 -17.156 1.00 23.94 139 GLY C CA 1
ATOM 5453 C C . GLY C 1 121 ? 34.025 46.275 -16.001 1.00 23.51 139 GLY C C 1
ATOM 5454 O O . GLY C 1 121 ? 33.991 45.751 -14.887 1.00 23.47 139 GLY C O 1
ATOM 5455 N N . GLY C 1 122 ? 34.689 47.406 -16.266 1.00 22.77 140 GLY C N 1
ATOM 5456 C CA . GLY C 1 122 ? 35.510 48.103 -15.289 1.00 22.51 140 GLY C CA 1
ATOM 5457 C C . GLY C 1 122 ? 36.675 47.298 -14.713 1.00 22.03 140 GLY C C 1
ATOM 5458 O O . GLY C 1 122 ? 37.142 46.327 -15.314 1.00 21.92 140 GLY C O 1
ATOM 5459 N N . ALA C 1 123 ? 37.128 47.707 -13.534 1.00 22.24 141 ALA C N 1
ATOM 5460 C CA . ALA C 1 123 ? 38.278 47.077 -12.858 1.00 22.35 141 ALA C CA 1
ATOM 5461 C C . ALA C 1 123 ? 38.213 45.550 -12.812 1.00 22.45 141 ALA C C 1
ATOM 5462 O O . ALA C 1 123 ? 39.193 44.899 -13.183 1.00 22.80 141 ALA C O 1
ATOM 5464 N N . PRO C 1 124 ? 37.077 44.966 -12.352 1.00 22.53 142 PRO C N 1
ATOM 5465 C CA . PRO C 1 124 ? 37.025 43.505 -12.297 1.00 22.76 142 PRO C CA 1
ATOM 5466 C C . PRO C 1 124 ? 37.381 42.803 -13.601 1.00 23.20 142 PRO C C 1
ATOM 5467 O O . PRO C 1 124 ? 38.180 41.861 -13.577 1.00 23.66 142 PRO C O 1
ATOM 5471 N N . GLU C 1 125 ? 36.834 43.265 -14.724 1.00 23.56 143 GLU C N 1
ATOM 5472 C CA . GLU C 1 125 ? 37.118 42.636 -16.018 1.00 24.35 143 GLU C CA 1
ATOM 5473 C C . GLU C 1 125 ? 38.536 42.920 -16.542 1.00 23.98 143 GLU C C 1
ATOM 5474 O O . GLU C 1 125 ? 39.250 42.006 -16.981 1.00 23.61 143 GLU C O 1
ATOM 5480 N N . ILE C 1 126 ? 38.947 44.185 -16.491 1.00 23.93 144 ILE C N 1
ATOM 5481 C CA . ILE C 1 126 ? 40.300 44.568 -16.885 1.00 23.31 144 ILE C CA 1
ATOM 5482 C C . ILE C 1 126 ? 41.376 43.769 -16.109 1.00 23.01 144 ILE C C 1
ATOM 5483 O O . ILE C 1 126 ? 42.344 43.260 -16.701 1.00 23.12 144 ILE C O 1
ATOM 5488 N N . TYR C 1 127 ? 41.204 43.666 -14.793 1.00 21.80 145 TYR C N 1
ATOM 5489 C CA . TYR C 1 127 ? 42.201 43.005 -13.954 1.00 22.05 145 TYR C CA 1
ATOM 5490 C C . TYR C 1 127 ? 42.190 41.490 -14.128 1.00 22.52 145 TYR C C 1
ATOM 5491 O O . TYR C 1 127 ? 43.226 40.848 -13.952 1.00 22.67 145 TYR C O 1
ATOM 5500 N N . ARG C 1 128 ? 41.034 40.915 -14.460 1.00 22.83 146 ARG C N 1
ATOM 5501 C CA . ARG C 1 128 ? 40.984 39.483 -14.748 1.00 24.36 146 ARG C CA 1
ATOM 5502 C C . ARG C 1 128 ? 41.976 39.140 -15.847 1.00 24.26 146 ARG C C 1
ATOM 5503 O O . ARG C 1 128 ? 42.717 38.152 -15.730 1.00 25.13 146 ARG C O 1
ATOM 5511 N N . LYS C 1 129 ? 42.004 39.975 -16.889 1.00 24.40 147 LYS C N 1
ATOM 5512 C CA . LYS C 1 129 ? 42.869 39.787 -18.061 1.00 24.36 147 LYS C CA 1
ATOM 5513 C C . LYS C 1 129 ? 44.329 40.158 -17.765 1.00 24.56 147 LYS C C 1
ATOM 5514 O O . LYS C 1 129 ? 45.249 39.426 -18.132 1.00 24.63 147 LYS C O 1
ATOM 5520 N N . LEU C 1 130 ? 44.555 41.299 -17.114 1.00 24.83 148 LEU C N 1
ATOM 5521 C CA . LEU C 1 130 ? 45.929 41.672 -16.736 1.00 24.58 148 LEU C CA 1
ATOM 5522 C C . LEU C 1 130 ? 46.558 40.650 -15.780 1.00 24.66 148 LEU C C 1
ATOM 5523 O O . LEU C 1 130 ? 47.756 40.393 -15.849 1.00 25.39 148 LEU C O 1
ATOM 5528 N N . ALA C 1 131 ? 45.751 40.091 -14.876 1.00 24.66 149 ALA C N 1
ATOM 5529 C CA . ALA C 1 131 ? 46.237 39.121 -13.902 1.00 24.46 149 ALA C CA 1
ATOM 5530 C C . ALA C 1 131 ? 46.654 37.823 -14.585 1.00 25.05 149 ALA C C 1
ATOM 5531 O O . ALA C 1 131 ? 47.650 37.200 -14.209 1.00 24.88 149 ALA C O 1
ATOM 5533 N N . GLU C 1 132 ? 45.863 37.407 -15.569 1.00 26.22 150 GLU C N 1
ATOM 5534 C CA . GLU C 1 132 ? 46.184 36.252 -16.408 1.00 28.06 150 GLU C CA 1
ATOM 5535 C C . GLU C 1 132 ? 47.492 36.491 -17.160 1.00 27.41 150 GLU C C 1
ATOM 5536 O O . GLU C 1 132 ? 48.382 35.636 -17.155 1.00 27.51 150 GLU C O 1
ATOM 5542 N N . LEU C 1 133 ? 47.615 37.674 -17.761 1.00 27.31 151 LEU C N 1
ATOM 5543 C CA . LEU C 1 133 ? 48.841 38.095 -18.439 1.00 27.21 151 LEU C CA 1
ATOM 5544 C C . LEU C 1 133 ? 50.088 38.131 -17.568 1.00 27.35 151 LEU C C 1
ATOM 5545 O O . LEU C 1 133 ? 51.186 37.833 -18.036 1.00 27.57 151 LEU C O 1
ATOM 5550 N N . THR C 1 134 ? 49.928 38.532 -16.312 1.00 26.94 152 THR C N 1
ATOM 5551 C CA . THR C 1 134 ? 51.084 38.798 -15.462 1.00 26.32 152 THR C CA 1
ATOM 5552 C C . THR C 1 134 ? 51.284 37.771 -14.373 1.00 25.91 152 THR C C 1
ATOM 5553 O O . THR C 1 134 ? 52.255 37.845 -13.623 1.00 26.38 152 THR C O 1
ATOM 5557 N N . GLY C 1 135 ? 50.362 36.820 -14.271 1.00 25.42 153 GLY C N 1
ATOM 5558 C CA . GLY C 1 135 ? 50.479 35.764 -13.275 1.00 24.96 153 GLY C CA 1
ATOM 5559 C C . GLY C 1 135 ? 50.130 36.217 -11.874 1.00 24.86 153 GLY C C 1
ATOM 5560 O O . GLY C 1 135 ? 50.584 35.612 -10.903 1.00 25.50 153 GLY C O 1
ATOM 5561 N N . THR C 1 136 ? 49.309 37.265 -11.762 1.00 24.42 154 THR C N 1
ATOM 5562 C CA . THR C 1 136 ? 49.005 37.896 -10.464 1.00 23.81 154 THR C CA 1
ATOM 5563 C C . THR C 1 136 ? 47.575 37.631 -10.005 1.00 23.71 154 THR C C 1
ATOM 5564 O O . THR C 1 136 ? 46.948 38.478 -9.365 1.00 23.78 154 THR C O 1
ATOM 5568 N N . GLN C 1 137 ? 47.075 36.441 -10.325 1.00 23.95 155 GLN C N 1
ATOM 5569 C CA . GLN C 1 137 ? 45.735 36.000 -9.919 1.00 24.32 155 GLN C CA 1
ATOM 5570 C C . GLN C 1 137 ? 45.564 35.992 -8.396 1.00 23.96 155 GLN C C 1
ATOM 5571 O O . GLN C 1 137 ? 44.491 36.268 -7.882 1.00 24.80 155 GLN C O 1
ATOM 5577 N N . SER C 1 138 ? 46.634 35.683 -7.681 1.00 24.04 156 SER C N 1
ATOM 5578 C CA . SER C 1 138 ? 46.614 35.666 -6.227 1.00 24.14 156 SER C CA 1
ATOM 5579 C C . SER C 1 138 ? 46.416 37.073 -5.621 1.00 23.68 156 SER C C 1
ATOM 5580 O O . SER C 1 138 ? 45.663 37.250 -4.650 1.00 23.88 156 SER C O 1
ATOM 5583 N N . GLN C 1 139 ? 47.069 38.067 -6.224 1.00 23.23 157 GLN C N 1
ATOM 5584 C CA . GLN C 1 139 ? 46.912 39.486 -5.879 1.00 22.50 157 GLN C CA 1
ATOM 5585 C C . GLN C 1 139 ? 45.494 40.001 -6.231 1.00 21.99 157 GLN C C 1
ATOM 5586 O O . GLN C 1 139 ? 44.861 40.738 -5.453 1.00 22.07 157 GLN C O 1
ATOM 5592 N N . LEU C 1 140 ? 44.989 39.613 -7.399 1.00 20.76 158 LEU C N 1
ATOM 5593 C CA . LEU C 1 140 ? 43.629 39.990 -7.786 1.00 20.54 158 LEU C CA 1
ATOM 5594 C C . LEU C 1 140 ? 42.571 39.457 -6.802 1.00 20.25 158 LEU C C 1
ATOM 5595 O O . LEU C 1 140 ? 41.634 40.166 -6.450 1.00 20.58 158 LEU C O 1
ATOM 5600 N N . ALA C 1 141 ? 42.732 38.213 -6.358 1.00 20.17 159 ALA C N 1
ATOM 5601 C CA . ALA C 1 141 ? 41.824 37.613 -5.382 1.00 20.03 159 ALA C CA 1
ATOM 5602 C C . ALA C 1 141 ? 41.718 38.460 -4.115 1.00 20.05 159 ALA C C 1
ATOM 5603 O O . ALA C 1 141 ? 40.623 38.669 -3.618 1.00 20.41 159 ALA C O 1
ATOM 5605 N N . ILE C 1 142 ? 42.845 38.975 -3.627 1.00 20.23 160 ILE C N 1
ATOM 5606 C CA . ILE C 1 142 ? 42.858 39.939 -2.511 1.00 20.57 160 ILE C CA 1
ATOM 5607 C C . ILE C 1 142 ? 42.051 41.207 -2.843 1.00 20.77 160 ILE C C 1
ATOM 5608 O O . ILE C 1 142 ? 41.196 41.629 -2.046 1.00 20.74 160 ILE C O 1
ATOM 5613 N N . LEU C 1 143 ? 42.306 41.804 -4.017 1.00 20.55 161 LEU C N 1
ATOM 5614 C CA . LEU C 1 143 ? 41.598 43.034 -4.405 1.00 20.62 161 LEU C CA 1
ATOM 5615 C C . LEU C 1 143 ? 40.084 42.805 -4.562 1.00 20.59 161 LEU C C 1
ATOM 5616 O O . LEU C 1 143 ? 39.272 43.669 -4.210 1.00 19.69 161 LEU C O 1
ATOM 5621 N N . GLU C 1 144 ? 39.709 41.650 -5.108 1.00 20.72 162 GLU C N 1
ATOM 5622 C CA . GLU C 1 144 ? 38.283 41.314 -5.258 1.00 21.78 162 GLU C CA 1
ATOM 5623 C C . GLU C 1 144 ? 37.549 41.043 -3.934 1.00 21.14 162 GLU C C 1
ATOM 5624 O O . GLU C 1 144 ? 36.349 41.354 -3.803 1.00 21.14 162 GLU C O 1
ATOM 5630 N N . ARG C 1 145 ? 38.256 40.462 -2.965 1.00 20.68 163 ARG C N 1
ATOM 5631 C CA . ARG C 1 145 ? 37.665 40.241 -1.649 1.00 20.45 163 ARG C CA 1
ATOM 5632 C C . ARG C 1 145 ? 37.319 41.573 -0.985 1.00 20.15 163 ARG C C 1
ATOM 5633 O O . ARG C 1 145 ? 36.237 41.721 -0.404 1.00 20.69 163 ARG C O 1
ATOM 5641 N N . ARG C 1 146 ? 38.221 42.548 -1.079 1.00 19.42 164 ARG C N 1
ATOM 5642 C CA . ARG C 1 146 ? 37.955 43.858 -0.506 1.00 19.23 164 ARG C CA 1
ATOM 5643 C C . ARG C 1 146 ? 36.773 44.558 -1.210 1.00 18.95 164 ARG C C 1
ATOM 5644 O O . ARG C 1 146 ? 35.965 45.236 -0.573 1.00 19.04 164 ARG C O 1
ATOM 5652 N N . TYR C 1 147 ? 36.676 44.391 -2.520 1.00 18.82 165 TYR C N 1
ATOM 5653 C CA . TYR C 1 147 ? 35.603 44.999 -3.272 1.00 19.13 165 TYR C CA 1
ATOM 5654 C C . TYR C 1 147 ? 34.254 44.385 -2.918 1.00 19.75 165 TYR C C 1
ATOM 5655 O O . TYR C 1 147 ? 33.239 45.100 -2.810 1.00 20.32 165 TYR C O 1
ATOM 5664 N N . GLN C 1 148 ? 34.239 43.071 -2.712 1.00 20.85 166 GLN C N 1
ATOM 5665 C CA . GLN C 1 148 ? 33.036 42.377 -2.209 1.00 22.38 166 GLN C CA 1
ATOM 5666 C C . GLN C 1 148 ? 32.569 42.958 -0.877 1.00 20.96 166 GLN C C 1
ATOM 5667 O O . GLN C 1 148 ? 31.395 43.271 -0.690 1.00 20.39 166 GLN C O 1
ATOM 5673 N N . ALA C 1 149 ? 33.501 43.099 0.059 1.00 20.83 167 ALA C N 1
ATOM 5674 C CA . ALA C 1 149 ? 33.175 43.660 1.360 1.00 20.18 167 ALA C CA 1
ATOM 5675 C C . ALA C 1 149 ? 32.636 45.090 1.204 1.00 20.10 167 ALA C C 1
ATOM 5676 O O . ALA C 1 149 ? 31.721 45.494 1.906 1.00 20.14 167 ALA C O 1
ATOM 5678 N N . GLN C 1 150 ? 33.217 45.848 0.286 1.00 20.25 168 GLN C N 1
ATOM 5679 C CA . GLN C 1 150 ? 32.784 47.229 0.022 1.00 20.76 168 GLN C CA 1
ATOM 5680 C C . GLN C 1 150 ? 31.383 47.311 -0.582 1.00 20.88 168 GLN C C 1
ATOM 5681 O O . GLN C 1 150 ? 30.623 48.218 -0.261 1.00 21.19 168 GLN C O 1
ATOM 5687 N N . ILE C 1 151 ? 31.057 46.373 -1.466 1.00 20.84 169 ILE C N 1
ATOM 5688 C CA . ILE C 1 151 ? 29.735 46.349 -2.093 1.00 21.26 169 ILE C CA 1
ATOM 5689 C C . ILE C 1 151 ? 28.698 45.871 -1.090 1.00 21.27 169 ILE C C 1
ATOM 5690 O O . ILE C 1 151 ? 27.621 46.467 -0.995 1.00 22.40 169 ILE C O 1
ATOM 5695 N N . ASN C 1 152 ? 29.033 44.828 -0.336 1.00 21.74 170 ASN C N 1
ATOM 5696 C CA . ASN C 1 152 ? 28.178 44.338 0.761 1.00 21.93 170 ASN C CA 1
ATOM 5697 C C . ASN C 1 152 ? 27.899 45.391 1.837 1.00 22.07 170 ASN C C 1
ATOM 5698 O O . ASN C 1 152 ? 26.772 45.507 2.299 1.00 22.62 170 ASN C O 1
ATOM 5703 N N . ALA C 1 153 ? 28.909 46.165 2.233 1.00 22.06 171 ALA C N 1
ATOM 5704 C CA . ALA C 1 153 ? 28.696 47.266 3.198 1.00 22.16 171 ALA C CA 1
ATOM 5705 C C . ALA C 1 153 ? 27.701 48.304 2.628 1.00 22.12 171 ALA C C 1
ATOM 5706 O O . ALA C 1 153 ? 26.759 48.725 3.306 1.00 21.99 171 ALA C O 1
ATOM 5708 N N . LEU C 1 154 ? 27.921 48.707 1.380 1.00 22.88 172 LEU C N 1
ATOM 5709 C CA . LEU C 1 154 ? 27.024 49.654 0.706 1.00 23.17 172 LEU C CA 1
ATOM 5710 C C . LEU C 1 154 ? 25.605 49.091 0.514 1.00 24.03 172 LEU C C 1
ATOM 5711 O O . LEU C 1 154 ? 24.632 49.768 0.843 1.00 24.14 172 LEU C O 1
ATOM 5716 N N . LYS C 1 155 ? 25.479 47.853 0.021 1.00 25.00 173 LYS C N 1
ATOM 5717 C CA . LYS C 1 155 ? 24.159 47.227 -0.165 1.00 26.00 173 LYS C CA 1
ATOM 5718 C C . LYS C 1 155 ? 23.404 47.077 1.159 1.00 26.16 173 LYS C C 1
ATOM 5719 O O . LYS C 1 155 ? 22.171 47.131 1.182 1.00 26.62 173 LYS C O 1
ATOM 5725 N N . ALA C 1 156 ? 24.143 46.880 2.251 1.00 26.33 174 ALA C N 1
ATOM 5726 C CA . ALA C 1 156 ? 23.563 46.744 3.593 1.00 26.29 174 ALA C CA 1
ATOM 5727 C C . ALA C 1 156 ? 23.127 48.084 4.184 1.00 26.24 174 ALA C C 1
ATOM 5728 O O . ALA C 1 156 ? 22.328 48.115 5.099 1.00 26.72 174 ALA C O 1
ATOM 5730 N N . THR C 1 157 ? 23.654 49.180 3.650 1.00 26.54 175 THR C N 1
ATOM 5731 C CA . THR C 1 157 ? 23.354 50.528 4.133 1.00 26.82 175 THR C CA 1
ATOM 5732 C C . THR C 1 157 ? 21.986 51.052 3.692 1.00 27.59 175 THR C C 1
ATOM 5733 O O . THR C 1 157 ? 21.376 51.880 4.380 1.00 27.37 175 THR C O 1
ATOM 5737 N N . LEU C 1 158 ? 21.525 50.577 2.541 1.00 28.01 176 LEU C N 1
ATOM 5738 C CA A LEU C 1 158 ? 20.366 51.184 1.889 0.50 28.74 176 LEU C CA 1
ATOM 5739 C CA B LEU C 1 158 ? 20.458 51.221 1.785 0.50 29.10 176 LEU C CA 1
ATOM 5740 C C . LEU C 1 158 ? 19.662 50.208 0.972 1.00 29.46 176 LEU C C 1
ATOM 5741 O O . LEU C 1 158 ? 20.159 49.117 0.687 1.00 30.26 176 LEU C O 1
ATOM 5750 N N . ASP C 1 159 ? 18.467 50.591 0.543 1.00 30.28 177 ASP C N 1
ATOM 5751 C CA . ASP C 1 159 ? 17.709 49.784 -0.392 1.00 30.85 177 ASP C CA 1
ATOM 5752 C C . ASP C 1 159 ? 18.010 50.319 -1.785 1.00 30.96 177 ASP C C 1
ATOM 5753 O O . ASP C 1 159 ? 17.203 51.038 -2.381 1.00 31.28 177 ASP C O 1
ATOM 5758 N N . SER C 1 160 ? 19.174 49.942 -2.303 1.00 30.58 178 SER C N 1
ATOM 5759 C CA . SER C 1 160 ? 19.667 50.459 -3.573 1.00 30.73 178 SER C CA 1
ATOM 5760 C C . SER C 1 160 ? 18.744 50.154 -4.765 1.00 30.80 178 SER C C 1
ATOM 5761 O O . SER C 1 160 ? 18.658 50.943 -5.701 1.00 30.31 178 SER C O 1
ATOM 5764 N N . GLN C 1 161 ? 18.053 49.015 -4.706 1.00 31.17 179 GLN C N 1
ATOM 5765 C CA . GLN C 1 161 ? 17.146 48.565 -5.758 1.00 32.25 179 GLN C CA 1
ATOM 5766 C C . GLN C 1 161 ? 15.948 49.511 -5.981 1.00 31.84 179 GLN C C 1
ATOM 5767 O O . GLN C 1 161 ? 15.287 49.439 -7.023 1.00 32.13 179 GLN C O 1
ATOM 5773 N N . LYS C 1 162 ? 15.689 50.391 -5.010 1.00 31.26 180 LYS C N 1
ATOM 5774 C CA . LYS C 1 162 ? 14.620 51.375 -5.083 1.00 30.81 180 LYS C CA 1
ATOM 5775 C C . LYS C 1 162 ? 15.117 52.825 -5.279 1.00 29.85 180 LYS C C 1
ATOM 5776 O O . LYS C 1 162 ? 14.356 53.791 -5.139 1.00 30.35 180 LYS C O 1
ATOM 5782 N N . ILE C 1 163 ? 16.396 52.982 -5.585 1.00 28.65 181 ILE C N 1
ATOM 5783 C CA . ILE C 1 163 ? 16.990 54.309 -5.755 1.00 26.89 181 ILE C CA 1
ATOM 5784 C C . ILE C 1 163 ? 17.546 54.397 -7.160 1.00 26.35 181 ILE C C 1
ATOM 5785 O O . ILE C 1 163 ? 18.343 53.558 -7.574 1.00 26.46 181 ILE C O 1
ATOM 5790 N N . THR C 1 164 ? 17.083 55.392 -7.905 1.00 25.18 182 THR C N 1
ATOM 5791 C CA . THR C 1 164 ? 17.576 55.613 -9.253 1.00 24.52 182 THR C CA 1
ATOM 5792 C C . THR C 1 164 ? 18.757 56.595 -9.234 1.00 24.07 182 THR C C 1
ATOM 5793 O O . THR C 1 164 ? 18.815 57.535 -8.428 1.00 23.83 182 THR C O 1
ATOM 5797 N N . VAL C 1 165 ? 19.715 56.343 -10.110 1.00 23.15 183 VAL C N 1
ATOM 5798 C CA . VAL C 1 165 ? 20.899 57.167 -10.191 1.00 23.00 183 VAL C CA 1
ATOM 5799 C C . VAL C 1 165 ? 21.215 57.414 -11.654 1.00 22.96 183 VAL C C 1
ATOM 5800 O O . VAL C 1 165 ? 20.685 56.732 -12.534 1.00 22.31 183 VAL C O 1
ATOM 5804 N N . SER C 1 166 ? 22.096 58.379 -11.901 1.00 23.44 184 SER C N 1
ATOM 5805 C CA . SER C 1 166 ? 22.451 58.773 -13.255 1.00 23.44 184 SER C CA 1
ATOM 5806 C C . SER C 1 166 ? 23.801 59.449 -13.192 1.00 23.83 184 SER C C 1
ATOM 5807 O O . SER C 1 166 ? 24.101 60.101 -12.192 1.00 24.27 184 SER C O 1
ATOM 5810 N N . VAL C 1 167 ? 24.607 59.302 -14.249 1.00 23.89 185 VAL C N 1
ATOM 5811 C CA . VAL C 1 167 ? 25.890 60.011 -14.361 1.00 24.02 185 VAL C CA 1
ATOM 5812 C C . VAL C 1 167 ? 25.910 60.796 -15.649 1.00 24.98 185 VAL C C 1
ATOM 5813 O O . VAL C 1 167 ? 25.750 60.238 -16.734 1.00 24.91 185 VAL C O 1
ATOM 5817 N N . ILE C 1 168 ? 26.117 62.100 -15.527 1.00 26.31 186 ILE C N 1
ATOM 5818 C CA . ILE C 1 168 ? 26.131 62.983 -16.690 1.00 27.58 186 ILE C CA 1
ATOM 5819 C C . ILE C 1 168 ? 27.466 63.718 -16.811 1.00 27.51 186 ILE C C 1
ATOM 5820 O O . ILE C 1 168 ? 28.245 63.766 -15.875 1.00 27.26 186 ILE C O 1
ATOM 5825 N N . GLN C 1 169 ? 27.719 64.276 -17.986 1.00 28.16 187 GLN C N 1
ATOM 5826 C CA . GLN C 1 169 ? 28.945 65.010 -18.252 1.00 28.62 187 GLN C CA 1
ATOM 5827 C C . GLN C 1 169 ? 28.723 65.970 -19.413 1.00 28.56 187 GLN C C 1
ATOM 5828 O O . GLN C 1 169 ? 28.182 65.588 -20.451 1.00 28.66 187 GLN C O 1
ATOM 5834 N N . ALA C 1 170 ? 29.127 67.220 -19.216 1.00 28.67 188 ALA C N 1
ATOM 5835 C CA . ALA C 1 170 ? 29.203 68.183 -20.298 1.00 28.77 188 ALA C CA 1
ATOM 5836 C C . ALA C 1 170 ? 30.326 67.761 -21.255 1.00 29.17 188 ALA C C 1
ATOM 5837 O O . ALA C 1 170 ? 31.448 67.478 -20.825 1.00 28.95 188 ALA C O 1
ATOM 5839 N N . ASN C 1 171 ? 30.011 67.687 -22.544 1.00 29.76 189 ASN C N 1
ATOM 5840 C CA . ASN C 1 171 ? 30.992 67.330 -23.567 1.00 30.67 189 ASN C CA 1
ATOM 5841 C C . ASN C 1 171 ? 30.952 68.274 -24.779 1.00 30.98 189 ASN C C 1
ATOM 5842 O O . ASN C 1 171 ? 30.209 68.043 -25.741 1.00 30.73 189 ASN C O 1
ATOM 5847 N N . GLN C 1 172 ? 31.748 69.343 -24.712 1.00 31.82 190 GLN C N 1
ATOM 5848 C CA . GLN C 1 172 ? 31.945 70.272 -25.839 1.00 32.74 190 GLN C CA 1
ATOM 5849 C C . GLN C 1 172 ? 30.596 70.741 -26.418 1.00 32.31 190 GLN C C 1
ATOM 5850 O O . GLN C 1 172 ? 30.327 70.584 -27.606 1.00 32.53 190 GLN C O 1
ATOM 5856 N N . GLY C 1 173 ? 29.733 71.283 -25.566 1.00 32.04 191 GLY C N 1
ATOM 5857 C CA . GLY C 1 173 ? 28.431 71.787 -26.013 1.00 31.50 191 GLY C CA 1
ATOM 5858 C C . GLY C 1 173 ? 27.238 70.838 -25.924 1.00 30.98 191 GLY C C 1
ATOM 5859 O O . GLY C 1 173 ? 26.099 71.260 -26.126 1.00 31.40 191 GLY C O 1
ATOM 5860 N N . LYS C 1 174 ? 27.481 69.562 -25.638 1.00 30.03 192 LYS C N 1
ATOM 5861 C CA . LYS C 1 174 ? 26.379 68.598 -25.486 1.00 29.21 192 LYS C CA 1
ATOM 5862 C C . LYS C 1 174 ? 26.579 67.694 -24.263 1.00 28.27 192 LYS C C 1
ATOM 5863 O O . LYS C 1 174 ? 27.550 67.871 -23.530 1.00 28.28 192 LYS C O 1
ATOM 5869 N N . ILE C 1 175 ? 25.665 66.750 -24.039 1.00 26.72 193 ILE C N 1
ATOM 5870 C CA . ILE C 1 175 ? 25.793 65.835 -22.906 1.00 26.17 193 ILE C CA 1
ATOM 5871 C C . ILE C 1 175 ? 26.272 64.460 -23.353 1.00 25.47 193 ILE C C 1
ATOM 5872 O O . ILE C 1 175 ? 25.700 63.850 -24.254 1.00 25.80 193 ILE C O 1
ATOM 5877 N N . ASN C 1 176 ? 27.336 63.975 -22.726 1.00 24.43 194 ASN C N 1
ATOM 5878 C CA . ASN C 1 176 ? 27.770 62.614 -22.965 1.00 23.50 194 ASN C CA 1
ATOM 5879 C C . ASN C 1 176 ? 27.377 61.709 -21.808 1.00 23.25 194 ASN C C 1
ATOM 5880 O O . ASN C 1 176 ? 27.559 62.058 -20.634 1.00 22.77 194 ASN C O 1
ATOM 5885 N N . VAL C 1 177 ? 26.812 60.559 -22.158 1.00 23.12 195 VAL C N 1
ATOM 5886 C CA . VAL C 1 177 ? 26.481 59.519 -21.203 1.00 23.58 195 VAL C CA 1
ATOM 5887 C C . VAL C 1 177 ? 27.058 58.169 -21.620 1.00 23.76 195 VAL C C 1
ATOM 5888 O O . VAL C 1 177 ? 27.101 57.820 -22.814 1.00 23.19 195 VAL C O 1
ATOM 5900 N N . HIS C 1 179 ? 27.122 53.828 -20.765 1.00 23.41 197 HIS C N 1
ATOM 5901 C CA . HIS C 1 179 ? 26.384 52.732 -20.150 1.00 23.11 197 HIS C CA 1
ATOM 5902 C C . HIS C 1 179 ? 26.825 52.613 -18.673 1.00 22.58 197 HIS C C 1
ATOM 5903 O O . HIS C 1 179 ? 25.997 52.480 -17.788 1.00 21.92 197 HIS C O 1
ATOM 5910 N N . SER C 1 180 ? 28.138 52.652 -18.450 1.00 22.61 198 SER C N 1
ATOM 5911 C CA . SER C 1 180 ? 28.748 52.638 -17.117 1.00 22.78 198 SER C CA 1
ATOM 5912 C C . SER C 1 180 ? 29.947 53.575 -17.143 1.00 22.44 198 SER C C 1
ATOM 5913 O O . SER C 1 180 ? 30.941 53.299 -17.832 1.00 22.72 198 SER C O 1
ATOM 5916 N N . TYR C 1 181 ? 29.847 54.684 -16.411 1.00 22.29 199 TYR C N 1
ATOM 5917 C CA . TYR C 1 181 ? 30.929 55.687 -16.296 1.00 21.91 199 TYR C CA 1
ATOM 5918 C C . TYR C 1 181 ? 32.064 55.175 -15.424 1.00 21.68 199 TYR C C 1
ATOM 5919 O O . TYR C 1 181 ? 32.102 55.477 -14.226 1.00 21.28 199 TYR C O 1
ATOM 5928 N N . HIS C 1 182 ? 32.961 54.388 -16.017 1.00 21.41 200 HIS C N 1
ATOM 5929 C CA . HIS C 1 182 ? 34.176 53.910 -15.339 1.00 21.80 200 HIS C CA 1
ATOM 5930 C C . HIS C 1 182 ? 33.886 53.323 -13.955 1.00 21.45 200 HIS C C 1
ATOM 5931 O O . HIS C 1 182 ? 32.978 52.517 -13.833 1.00 20.82 200 HIS C O 1
ATOM 5938 N N . SER C 1 183 ? 34.646 53.727 -12.937 1.00 21.39 201 SER C N 1
ATOM 5939 C CA . SER C 1 183 ? 34.482 53.197 -11.572 1.00 21.64 201 SER C CA 1
ATOM 5940 C C . SER C 1 183 ? 33.211 53.655 -10.855 1.00 21.68 201 SER C C 1
ATOM 5941 O O . SER C 1 183 ? 32.633 52.904 -10.050 1.00 21.93 201 SER C O 1
ATOM 5944 N N . LEU C 1 184 ? 32.762 54.873 -11.147 1.00 22.02 202 LEU C N 1
ATOM 5945 C CA . LEU C 1 184 ? 31.485 55.370 -10.610 1.00 22.06 202 LEU C CA 1
ATOM 5946 C C . LEU C 1 184 ? 30.311 54.474 -11.041 1.00 22.50 202 LEU C C 1
ATOM 5947 O O . LEU C 1 184 ? 29.597 53.956 -10.203 1.00 22.56 202 LEU C O 1
ATOM 5952 N N . GLY C 1 185 ? 30.133 54.284 -12.350 1.00 22.54 203 GLY C N 1
ATOM 5953 C CA . GLY C 1 185 ? 29.062 53.447 -12.848 1.00 22.18 203 GLY C CA 1
ATOM 5954 C C . GLY C 1 185 ? 29.239 52.000 -12.443 1.00 22.91 203 GLY C C 1
ATOM 5955 O O . GLY C 1 185 ? 28.249 51.316 -12.141 1.00 23.40 203 GLY C O 1
ATOM 5956 N N . ARG C 1 186 ? 30.492 51.530 -12.401 1.00 21.77 204 ARG C N 1
ATOM 5957 C CA . ARG C 1 186 ? 30.747 50.165 -11.964 1.00 21.68 204 ARG C CA 1
ATOM 5958 C C . ARG C 1 186 ? 30.183 49.891 -10.572 1.00 21.60 204 ARG C C 1
ATOM 5959 O O . ARG C 1 186 ? 29.457 48.936 -10.399 1.00 22.79 204 ARG C O 1
ATOM 5967 N N . VAL C 1 187 ? 30.519 50.723 -9.587 1.00 21.40 205 VAL C N 1
ATOM 5968 C CA . VAL C 1 187 ? 29.992 50.589 -8.225 1.00 20.94 205 VAL C CA 1
ATOM 5969 C C . VAL C 1 187 ? 28.464 50.740 -8.175 1.00 21.89 205 VAL C C 1
ATOM 5970 O O . VAL C 1 187 ? 27.778 49.935 -7.549 1.00 21.35 205 VAL C O 1
ATOM 5974 N N . LEU C 1 188 ? 27.941 51.765 -8.845 1.00 22.62 206 LEU C N 1
ATOM 5975 C CA . LEU C 1 188 ? 26.494 52.002 -8.891 1.00 22.89 206 LEU C CA 1
ATOM 5976 C C . LEU C 1 188 ? 25.727 50.779 -9.430 1.00 23.28 206 LEU C C 1
ATOM 5977 O O . LEU C 1 188 ? 24.739 50.335 -8.840 1.00 23.16 206 LEU C O 1
ATOM 5982 N N . ARG C 1 189 ? 26.210 50.219 -10.531 1.00 23.21 207 ARG C N 1
ATOM 5983 C CA . ARG C 1 189 ? 25.593 49.018 -11.087 1.00 23.02 207 ARG C CA 1
ATOM 5984 C C . ARG C 1 189 ? 25.767 47.800 -10.182 1.00 22.81 207 ARG C C 1
ATOM 5985 O O . ARG C 1 189 ? 24.793 47.081 -9.943 1.00 22.76 207 ARG C O 1
ATOM 5993 N N . ASP C 1 190 ? 26.998 47.567 -9.699 1.00 22.12 208 ASP C N 1
ATOM 5994 C CA . ASP C 1 190 ? 27.276 46.427 -8.829 1.00 22.09 208 ASP C CA 1
ATOM 5995 C C . ASP C 1 190 ? 26.502 46.462 -7.502 1.00 21.98 208 ASP C C 1
ATOM 5996 O O . ASP C 1 190 ? 26.144 45.413 -6.969 1.00 21.32 208 ASP C O 1
ATOM 6001 N N . ALA C 1 191 ? 26.240 47.662 -6.985 1.00 22.43 209 ALA C N 1
ATOM 6002 C CA . ALA C 1 191 ? 25.473 47.832 -5.743 1.00 23.33 209 ALA C CA 1
ATOM 6003 C C . ALA C 1 191 ? 23.962 47.635 -5.967 1.00 23.93 209 ALA C C 1
ATOM 6004 O O . ALA C 1 191 ? 23.198 47.438 -5.018 1.00 24.63 209 ALA C O 1
ATOM 6006 N N . GLY C 1 192 ? 23.535 47.662 -7.222 1.00 24.41 210 GLY C N 1
ATOM 6007 C CA . GLY C 1 192 ? 22.143 47.347 -7.551 1.00 25.21 210 GLY C CA 1
ATOM 6008 C C . GLY C 1 192 ? 21.252 48.547 -7.810 1.00 25.17 210 GLY C C 1
ATOM 6009 O O . GLY C 1 192 ? 20.041 48.400 -7.873 1.00 24.98 210 GLY C O 1
ATOM 6010 N N . PHE C 1 193 ? 21.852 49.733 -7.933 1.00 25.24 211 PHE C N 1
ATOM 6011 C CA . PHE C 1 193 ? 21.104 50.949 -8.233 1.00 25.96 211 PHE C CA 1
ATOM 6012 C C . PHE C 1 193 ? 20.538 50.866 -9.667 1.00 27.21 211 PHE C C 1
ATOM 6013 O O . PHE C 1 193 ? 21.071 50.123 -10.505 1.00 28.03 211 PHE C O 1
ATOM 6021 N N . ARG C 1 194 ? 19.470 51.614 -9.944 1.00 27.84 212 ARG C N 1
ATOM 6022 C CA . ARG C 1 194 ? 18.853 51.595 -11.266 1.00 28.80 212 ARG C CA 1
ATOM 6023 C C . ARG C 1 194 ? 19.127 52.865 -12.022 1.00 28.59 212 ARG C C 1
ATOM 6024 O O . ARG C 1 194 ? 19.150 53.950 -11.447 1.00 29.17 212 ARG C O 1
ATOM 6032 N N . PHE C 1 195 ? 19.333 52.712 -13.323 1.00 28.50 213 PHE C N 1
ATOM 6033 C CA . PHE C 1 195 ? 19.707 53.811 -14.194 1.00 28.37 213 PHE C CA 1
ATOM 6034 C C . PHE C 1 195 ? 18.514 54.124 -15.075 1.00 27.87 213 PHE C C 1
ATOM 6035 O O . PHE C 1 195 ? 17.678 53.245 -15.282 1.00 27.76 213 PHE C O 1
ATOM 6043 N N . PRO C 1 196 ? 18.418 55.376 -15.579 1.00 27.40 214 PRO C N 1
ATOM 6044 C CA . PRO C 1 196 ? 17.257 55.720 -16.410 1.00 27.18 214 PRO C CA 1
ATOM 6045 C C . PRO C 1 196 ? 17.301 54.935 -17.714 1.00 26.98 214 PRO C C 1
ATOM 6046 O O . PRO C 1 196 ? 18.406 54.578 -18.166 1.00 26.33 214 PRO C O 1
ATOM 6050 N N . PRO C 1 197 ? 16.114 54.663 -18.313 1.00 26.86 215 PRO C N 1
ATOM 6051 C CA . PRO C 1 197 ? 15.990 53.891 -19.553 1.00 26.83 215 PRO C CA 1
ATOM 6052 C C . PRO C 1 197 ? 16.996 54.283 -20.648 1.00 26.95 215 PRO C C 1
ATOM 6053 O O . PRO C 1 197 ? 17.625 53.401 -21.229 1.00 26.97 215 PRO C O 1
ATOM 6057 N N . LEU C 1 198 ? 17.156 55.582 -20.907 1.00 26.72 216 LEU C N 1
ATOM 6058 C CA . LEU C 1 198 ? 18.113 56.058 -21.911 1.00 27.07 216 LEU C CA 1
ATOM 6059 C C . LEU C 1 198 ? 19.530 55.505 -21.714 1.00 27.46 216 LEU C C 1
ATOM 6060 O O . LEU C 1 198 ? 20.163 55.035 -22.665 1.00 27.75 216 LEU C O 1
ATOM 6065 N N . ILE C 1 199 ? 20.018 55.570 -20.475 1.00 27.40 217 ILE C N 1
ATOM 6066 C CA . ILE C 1 199 ? 21.334 55.055 -20.114 1.00 27.98 217 ILE C CA 1
ATOM 6067 C C . ILE C 1 199 ? 21.406 53.528 -20.192 1.00 27.90 217 ILE C C 1
ATOM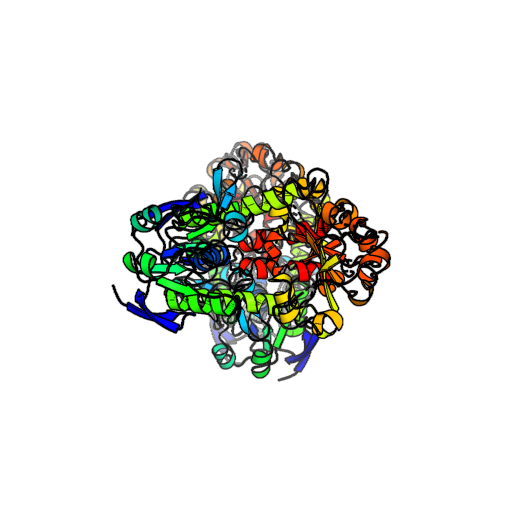 6068 O O . ILE C 1 199 ? 22.394 52.972 -20.650 1.00 27.92 217 ILE C O 1
ATOM 6073 N N . GLU C 1 200 ? 20.345 52.869 -19.757 1.00 28.13 218 GLU C N 1
ATOM 6074 C CA . GLU C 1 200 ? 20.245 51.420 -19.794 1.00 28.85 218 GLU C CA 1
ATOM 6075 C C . GLU C 1 200 ? 20.300 50.827 -21.215 1.00 28.46 218 GLU C C 1
ATOM 6076 O O . GLU C 1 200 ? 20.834 49.737 -21.413 1.00 28.90 218 GLU C O 1
ATOM 6082 N N . SER C 1 201 ? 19.773 51.556 -22.191 1.00 28.30 219 SER C N 1
ATOM 6083 C CA . SER C 1 201 ? 19.758 51.118 -23.594 1.00 28.55 219 SER C CA 1
ATOM 6084 C C . SER C 1 201 ? 21.121 51.259 -24.318 1.00 28.11 219 SER C C 1
ATOM 6085 O O . SER C 1 201 ? 21.334 50.667 -25.388 1.00 27.94 219 SER C O 1
ATOM 6088 N N . ILE C 1 202 ? 22.042 52.027 -23.736 1.00 27.70 220 ILE C N 1
ATOM 6089 C CA . ILE C 1 202 ? 23.386 52.156 -24.296 1.00 27.13 220 ILE C CA 1
ATOM 6090 C C . ILE C 1 202 ? 24.058 50.797 -24.163 1.00 27.17 220 ILE C C 1
ATOM 6091 O O . ILE C 1 202 ? 23.962 50.188 -23.101 1.00 27.63 220 ILE C O 1
ATOM 6096 N N . PRO C 1 203 ? 24.710 50.300 -25.240 1.00 26.96 221 PRO C N 1
ATOM 6097 C CA . PRO C 1 203 ? 25.434 49.030 -25.128 1.00 27.34 221 PRO C CA 1
ATOM 6098 C C . PRO C 1 203 ? 26.632 49.053 -24.158 1.00 27.63 221 PRO C C 1
ATOM 6099 O O . PRO C 1 203 ? 27.285 50.089 -23.971 1.00 26.40 221 PRO C O 1
ATOM 6103 N N . GLU C 1 204 ? 26.907 47.888 -23.573 1.00 28.56 222 GLU C N 1
ATOM 6104 C CA . GLU C 1 204 ? 28.037 47.698 -22.671 1.00 30.20 222 GLU C CA 1
ATOM 6105 C C . GLU C 1 204 ? 29.339 48.178 -23.312 1.00 28.65 222 GLU C C 1
ATOM 6106 O O . GLU C 1 204 ? 29.659 47.804 -24.441 1.00 28.41 222 GLU C O 1
ATOM 6112 N N . GLY C 1 205 ? 30.071 49.018 -22.579 1.00 27.69 223 GLY C N 1
ATOM 6113 C CA . GLY C 1 205 ? 31.321 49.583 -23.058 1.00 26.04 223 GLY C CA 1
ATOM 6114 C C . GLY C 1 205 ? 31.102 50.778 -23.972 1.00 25.58 223 GLY C C 1
ATOM 6115 O O . GLY C 1 205 ? 32.057 51.331 -24.503 1.00 24.97 223 GLY C O 1
ATOM 6116 N N . GLY C 1 206 ? 29.842 51.179 -24.157 1.00 24.88 224 GLY C N 1
ATOM 6117 C CA . GLY C 1 206 ? 29.502 52.263 -25.066 1.00 24.32 224 GLY C CA 1
ATOM 6118 C C . GLY C 1 206 ? 29.167 53.587 -24.424 1.00 24.53 224 GLY C C 1
ATOM 6119 O O . GLY C 1 206 ? 28.983 53.696 -23.201 1.00 25.07 224 GLY C O 1
ATOM 6120 N N . ARG C 1 207 ? 29.054 54.601 -25.263 1.00 24.70 225 ARG C N 1
ATOM 6121 C CA . ARG C 1 207 ? 28.715 55.939 -24.819 1.00 25.04 225 ARG C CA 1
ATOM 6122 C C . ARG C 1 207 ? 27.982 56.689 -25.922 1.00 25.14 225 ARG C C 1
ATOM 6123 O O . ARG C 1 207 ? 27.948 56.256 -27.066 1.00 24.96 225 ARG C O 1
ATOM 6139 N N . ASP C 1 209 ? 26.459 60.770 -27.192 1.00 24.36 227 ASP C N 1
ATOM 6140 C CA . ASP C 1 209 ? 26.152 62.188 -27.080 1.00 24.29 227 ASP C CA 1
ATOM 6141 C C . ASP C 1 209 ? 24.653 62.386 -27.262 1.00 24.52 227 ASP C C 1
ATOM 6142 O O . ASP C 1 209 ? 24.056 61.807 -28.160 1.00 23.72 227 ASP C O 1
ATOM 6147 N N . VAL C 1 210 ? 24.057 63.178 -26.379 1.00 25.44 228 VAL C N 1
ATOM 6148 C CA . VAL C 1 210 ? 22.700 63.678 -26.577 1.00 27.05 228 VAL C CA 1
ATOM 6149 C C . VAL C 1 210 ? 22.650 65.183 -26.359 1.00 27.71 228 VAL C C 1
ATOM 6150 O O . VAL C 1 210 ? 23.541 65.773 -25.745 1.00 27.21 228 VAL C O 1
ATOM 6154 N N . SER C 1 211 ? 21.615 65.796 -26.917 1.00 29.02 229 SER C N 1
ATOM 6155 C CA . SER C 1 211 ? 21.367 67.202 -26.715 1.00 30.46 229 SER C CA 1
ATOM 6156 C C . SER C 1 211 ? 20.954 67.445 -25.268 1.00 31.08 229 SER C C 1
ATOM 6157 O O . SER C 1 211 ? 20.310 66.586 -24.640 1.00 31.11 229 SER C O 1
ATOM 6160 N N . ALA C 1 212 ? 21.320 68.623 -24.760 1.00 31.67 230 ALA C N 1
ATOM 6161 C CA . ALA C 1 212 ? 20.966 69.053 -23.405 1.00 32.35 230 ALA C CA 1
ATOM 6162 C C . ALA C 1 212 ? 19.459 69.018 -23.147 1.00 32.60 230 ALA C C 1
ATOM 6163 O O . ALA C 1 212 ? 19.024 68.805 -22.014 1.00 32.64 230 ALA C O 1
ATOM 6165 N N . GLU C 1 213 ? 18.677 69.216 -24.209 1.00 32.82 231 GLU C N 1
ATOM 6166 C CA . GLU C 1 213 ? 17.214 69.231 -24.142 1.00 33.24 231 GLU C CA 1
ATOM 6167 C C . GLU C 1 213 ? 16.642 67.871 -23.740 1.00 32.46 231 GLU C C 1
ATOM 6168 O O . GLU C 1 213 ? 15.480 67.769 -23.338 1.00 32.34 231 GLU C O 1
ATOM 6174 N N . ARG C 1 214 ? 17.463 66.832 -23.856 1.00 31.88 232 ARG C N 1
ATOM 6175 C CA . ARG C 1 214 ? 17.111 65.500 -23.344 1.00 31.22 232 ARG C CA 1
ATOM 6176 C C . ARG C 1 214 ? 17.539 65.274 -21.869 1.00 30.53 232 ARG C C 1
ATOM 6177 O O . ARG C 1 214 ? 17.352 64.177 -21.324 1.00 30.18 232 ARG C O 1
ATOM 6185 N N . LEU C 1 215 ? 18.078 66.310 -21.215 1.00 30.05 233 LEU C N 1
ATOM 6186 C CA . LEU C 1 215 ? 18.419 66.232 -19.766 1.00 30.08 233 LEU C CA 1
ATOM 6187 C C . LEU C 1 215 ? 17.352 65.634 -18.827 1.00 29.92 233 LEU C C 1
ATOM 6188 O O . LEU C 1 215 ? 17.706 64.842 -17.945 1.00 29.81 233 LEU C O 1
ATOM 6193 N N . PRO C 1 216 ? 16.053 66.005 -19.001 1.00 29.65 234 PRO C N 1
ATOM 6194 C CA . PRO C 1 216 ? 14.997 65.400 -18.176 1.00 29.34 234 PRO C CA 1
ATOM 6195 C C . PRO C 1 216 ? 14.938 63.885 -18.246 1.00 29.04 234 PRO C C 1
ATOM 6196 O O . PRO C 1 216 ? 14.417 63.245 -17.328 1.00 28.93 234 PRO C O 1
ATOM 6200 N N . GLU C 1 217 ? 15.442 63.327 -19.344 1.00 29.01 235 GLU C N 1
ATOM 6201 C CA . GLU C 1 217 ? 15.511 61.875 -19.538 1.00 28.84 235 GLU C CA 1
ATOM 6202 C C . GLU C 1 217 ? 16.719 61.226 -18.833 1.00 27.91 235 GLU C C 1
ATOM 6203 O O . GLU C 1 217 ? 16.848 59.998 -18.804 1.00 27.19 235 GLU C O 1
ATOM 6209 N N . LEU C 1 218 ? 17.584 62.073 -18.271 1.00 26.95 236 LEU C N 1
ATOM 6210 C CA . LEU C 1 218 ? 18.763 61.640 -17.528 1.00 26.47 236 LEU C CA 1
ATOM 6211 C C . LEU C 1 218 ? 18.601 61.865 -16.029 1.00 26.32 236 LEU C C 1
ATOM 6212 O O . LEU C 1 218 ? 19.523 61.595 -15.247 1.00 26.29 236 LEU C O 1
ATOM 6217 N N . ASP C 1 219 ? 17.421 62.358 -15.644 1.00 25.76 237 ASP C N 1
ATOM 6218 C CA . ASP C 1 219 ? 17.097 62.675 -14.266 1.00 25.37 237 ASP C CA 1
ATOM 6219 C C . ASP C 1 219 ? 16.934 61.395 -13.469 1.00 25.34 237 ASP C C 1
ATOM 6220 O O . ASP C 1 219 ? 16.612 60.336 -14.025 1.00 25.81 237 ASP C O 1
ATOM 6225 N N . ALA C 1 220 ? 17.146 61.507 -12.160 1.00 24.46 238 ALA C N 1
ATOM 6226 C CA . ALA C 1 220 ? 17.092 60.380 -11.249 1.00 23.85 238 ALA C CA 1
ATOM 6227 C C . ALA C 1 220 ? 16.962 60.941 -9.836 1.00 23.64 238 ALA C C 1
ATOM 6228 O O . ALA C 1 220 ? 17.040 62.159 -9.650 1.00 23.31 238 ALA C O 1
ATOM 6230 N N . ASP C 1 221 ? 16.762 60.058 -8.853 1.00 23.25 239 ASP C N 1
ATOM 6231 C CA . ASP C 1 221 ? 16.877 60.422 -7.429 1.00 23.38 239 ASP C CA 1
ATOM 6232 C C . ASP C 1 221 ? 18.179 61.178 -7.147 1.00 23.04 239 ASP C C 1
ATOM 6233 O O . ASP C 1 221 ? 18.152 62.249 -6.540 1.00 22.95 239 ASP C O 1
ATOM 6238 N N . PHE C 1 222 ? 19.299 60.630 -7.622 1.00 22.41 240 PHE C N 1
ATOM 6239 C CA . PHE C 1 222 ? 20.596 61.289 -7.498 1.00 22.47 240 PHE C CA 1
ATOM 6240 C C . PHE C 1 222 ? 21.241 61.369 -8.860 1.00 22.08 240 PHE C C 1
ATOM 6241 O O . PHE C 1 222 ? 21.261 60.384 -9.590 1.00 22.40 240 PHE C O 1
ATOM 6249 N N . VAL C 1 223 ? 21.742 62.555 -9.207 1.00 21.81 241 VAL C N 1
ATOM 6250 C CA . VAL C 1 223 ? 22.523 62.735 -10.425 1.00 21.08 241 VAL C CA 1
ATOM 6251 C C . VAL C 1 223 ? 23.972 63.028 -10.019 1.00 21.73 241 VAL C C 1
ATOM 6252 O O . VAL C 1 223 ? 24.236 63.904 -9.197 1.00 21.65 241 VAL C O 1
ATOM 6256 N N . PHE C 1 224 ? 24.883 62.237 -10.580 1.00 21.69 242 PHE C N 1
ATOM 6257 C CA . PHE C 1 224 ? 26.314 62.363 -10.387 1.00 21.29 242 PHE C CA 1
ATOM 6258 C C . PHE C 1 224 ? 26.967 63.016 -11.618 1.00 21.47 242 PHE C C 1
ATOM 6259 O O . PHE C 1 224 ? 26.524 62.830 -12.744 1.00 20.25 242 PHE C O 1
ATOM 6267 N N . ALA C 1 225 ? 28.009 63.806 -11.381 1.00 21.59 243 ALA C N 1
ATOM 6268 C CA . ALA C 1 225 ? 28.847 64.329 -12.447 1.00 22.04 243 ALA C CA 1
ATOM 6269 C C . ALA C 1 225 ? 30.248 64.417 -11.868 1.00 22.11 243 ALA C C 1
ATOM 6270 O O . ALA C 1 225 ? 30.427 64.366 -10.642 1.00 22.19 243 ALA C O 1
ATOM 6272 N N . THR C 1 226 ? 31.240 64.565 -12.734 1.00 22.08 244 THR C N 1
ATOM 6273 C CA . THR C 1 226 ? 32.631 64.604 -12.266 1.00 22.39 244 THR C CA 1
ATOM 6274 C C . THR C 1 226 ? 33.334 65.868 -12.737 1.00 22.58 244 THR C C 1
ATOM 6275 O O . THR C 1 226 ? 33.050 66.378 -13.816 1.00 22.49 244 THR C O 1
ATOM 6279 N N . TRP C 1 227 ? 34.261 66.356 -11.916 1.00 23.43 245 TRP C N 1
ATOM 6280 C CA . TRP C 1 227 ? 35.069 67.518 -12.247 1.00 24.08 245 TRP C CA 1
ATOM 6281 C C . TRP C 1 227 ? 36.551 67.139 -12.413 1.00 25.24 245 TRP C C 1
ATOM 6282 O O . TRP C 1 227 ? 37.116 66.370 -11.626 1.00 24.96 245 TRP C O 1
ATOM 6293 N N . ARG C 1 228 ? 37.161 67.667 -13.466 1.00 26.70 246 ARG C N 1
ATOM 6294 C CA . ARG C 1 228 ? 38.574 67.449 -13.763 1.00 29.14 246 ARG C CA 1
ATOM 6295 C C . ARG C 1 228 ? 39.464 68.222 -12.787 1.00 29.60 246 ARG C C 1
ATOM 6296 O O . ARG C 1 228 ? 39.234 69.406 -12.536 1.00 29.22 246 ARG C O 1
ATOM 6304 N N . GLY C 1 229 ? 40.472 67.541 -12.243 1.00 31.01 247 GLY C N 1
ATOM 6305 C CA . GLY C 1 229 ? 41.433 68.155 -11.326 1.00 33.01 247 GLY C CA 1
ATOM 6306 C C . GLY C 1 229 ? 42.862 68.158 -11.844 1.00 34.56 247 GLY C C 1
ATOM 6307 O O . GLY C 1 229 ? 43.770 68.603 -11.157 1.00 35.35 247 GLY C O 1
ATOM 6308 N N . ASP C 1 230 ? 43.049 67.636 -13.049 1.00 36.21 248 ASP C N 1
ATOM 6309 C CA . ASP C 1 230 ? 44.305 67.691 -13.819 1.00 37.93 248 ASP C CA 1
ATOM 6310 C C . ASP C 1 230 ? 44.946 69.074 -13.892 1.00 38.40 248 ASP C C 1
ATOM 6311 O O . ASP C 1 230 ? 46.171 69.223 -13.847 1.00 38.89 248 ASP C O 1
ATOM 6316 N N . THR C 1 231 ? 44.093 70.079 -13.995 1.00 38.87 249 THR C N 1
ATOM 6317 C CA . THR C 1 231 ? 44.436 71.316 -14.673 1.00 39.64 249 THR C CA 1
ATOM 6318 C C . THR C 1 231 ? 44.305 72.526 -13.734 1.00 39.18 249 THR C C 1
ATOM 6319 O O . THR C 1 231 ? 44.068 73.657 -14.173 1.00 39.00 249 THR C O 1
ATOM 6323 N N . GLY C 1 232 ? 44.456 72.271 -12.434 1.00 38.88 250 GLY C N 1
ATOM 6324 C CA . GLY C 1 232 ? 44.150 73.274 -11.403 1.00 37.87 250 GLY C CA 1
ATOM 6325 C C . GLY C 1 232 ? 42.654 73.543 -11.270 1.00 37.15 250 GLY C C 1
ATOM 6326 O O . GLY C 1 232 ? 42.249 74.577 -10.719 1.00 37.41 250 GLY C O 1
ATOM 6327 N N . GLY C 1 233 ? 41.843 72.608 -11.772 1.00 36.09 251 GLY C N 1
ATOM 6328 C CA . GLY C 1 233 ? 40.387 72.745 -11.817 1.00 35.20 251 GLY C CA 1
ATOM 6329 C C . GLY C 1 233 ? 39.680 72.442 -10.505 1.00 34.53 251 GLY C C 1
ATOM 6330 O O . GLY C 1 233 ? 40.250 71.818 -9.614 1.00 34.72 251 GLY C O 1
ATOM 6331 N N . LYS C 1 234 ? 38.431 72.884 -10.403 1.00 33.62 252 LYS C N 1
ATOM 6332 C CA . LYS C 1 234 ? 37.645 72.800 -9.177 1.00 33.08 252 LYS C CA 1
ATOM 6333 C C . LYS C 1 234 ? 36.222 72.338 -9.521 1.00 32.32 252 LYS C C 1
ATOM 6334 O O . LYS C 1 234 ? 35.823 72.407 -10.677 1.00 32.21 252 LYS C O 1
ATOM 6340 N N . PRO C 1 235 ? 35.460 71.834 -8.535 1.00 31.81 253 PRO C N 1
ATOM 6341 C CA . PRO C 1 235 ? 34.047 71.510 -8.824 1.00 32.05 253 PRO C CA 1
ATOM 6342 C C . PRO C 1 235 ? 33.209 72.616 -9.518 1.00 32.11 253 PRO C C 1
ATOM 6343 O O . PRO C 1 235 ? 32.346 72.300 -10.338 1.00 31.78 253 PRO C O 1
ATOM 6347 N N . GLN C 1 236 ? 33.472 73.885 -9.207 1.00 32.59 254 GLN C N 1
ATOM 6348 C CA . GLN C 1 236 ? 32.713 74.995 -9.781 1.00 33.48 254 GLN C CA 1
ATOM 6349 C C . GLN C 1 236 ? 32.873 75.014 -11.308 1.00 33.13 254 GLN C C 1
ATOM 6350 O O . GLN C 1 236 ? 31.934 75.346 -12.029 1.00 33.00 254 GLN C O 1
ATOM 6356 N N . ASP C 1 237 ? 34.067 74.636 -11.774 1.00 32.88 255 ASP C N 1
ATOM 6357 C CA . ASP C 1 237 ? 34.405 74.593 -13.198 1.00 32.56 255 ASP C CA 1
ATOM 6358 C C . ASP C 1 237 ? 33.464 73.699 -13.998 1.00 32.03 255 ASP C C 1
ATOM 6359 O O . ASP C 1 237 ? 33.132 74.016 -15.143 1.00 31.78 255 ASP C O 1
ATOM 6364 N N . GLU C 1 238 ? 33.017 72.602 -13.391 1.00 31.50 256 GLU C N 1
ATOM 6365 C CA . GLU C 1 238 ? 32.025 71.738 -14.032 1.00 31.31 256 GLU C CA 1
ATOM 6366 C C . GLU C 1 238 ? 30.634 72.395 -14.017 1.00 31.09 256 GLU C C 1
ATOM 6367 O O . GLU C 1 238 ? 29.901 72.288 -15.007 1.00 31.17 256 GLU C O 1
ATOM 6373 N N . LEU C 1 239 ? 30.279 73.085 -12.923 1.00 30.84 257 LEU C N 1
ATOM 6374 C CA . LEU C 1 239 ? 29.023 73.861 -12.866 1.00 30.23 257 LEU C CA 1
ATOM 6375 C C . LEU C 1 239 ? 28.986 74.950 -13.947 1.00 30.30 257 LEU C C 1
ATOM 6376 O O . LEU C 1 239 ? 27.963 75.138 -14.608 1.00 29.78 257 LEU C O 1
ATOM 6381 N N . ALA C 1 240 ? 30.110 75.648 -14.121 1.00 30.59 258 ALA C N 1
ATOM 6382 C CA . ALA C 1 240 ? 30.264 76.671 -15.163 1.00 30.90 258 ALA C CA 1
ATOM 6383 C C . ALA C 1 240 ? 30.107 76.079 -16.569 1.00 31.08 258 ALA C C 1
ATOM 6384 O O . ALA C 1 240 ? 29.360 76.613 -17.383 1.00 31.47 258 ALA C O 1
ATOM 6386 N N . THR C 1 241 ? 30.792 74.967 -16.832 1.00 31.31 259 THR C N 1
ATOM 6387 C CA . THR C 1 241 ? 30.667 74.233 -18.101 1.00 31.71 259 THR C CA 1
ATOM 6388 C C . THR C 1 241 ? 29.215 73.835 -18.379 1.00 31.62 259 THR C C 1
ATOM 6389 O O . THR C 1 241 ? 28.723 74.010 -19.492 1.00 31.34 259 THR C O 1
ATOM 6401 N N . GLU C 1 243 ? 26.572 75.279 -17.170 1.00 33.32 261 GLU C N 1
ATOM 6402 C CA . GLU C 1 243 ? 25.821 76.509 -17.371 1.00 34.06 261 GLU C CA 1
ATOM 6403 C C . GLU C 1 243 ? 25.998 77.034 -18.797 1.00 34.31 261 GLU C C 1
ATOM 6404 O O . GLU C 1 243 ? 25.062 77.572 -19.381 1.00 34.47 261 GLU C O 1
ATOM 6410 N N . LYS C 1 244 ? 27.192 76.846 -19.352 1.00 34.70 262 LYS C N 1
ATOM 6411 C CA . LYS C 1 244 ? 27.481 77.210 -20.729 1.00 35.29 262 LYS C CA 1
ATOM 6412 C C . LYS C 1 244 ? 26.826 76.284 -21.771 1.00 35.26 262 LYS C C 1
ATOM 6413 O O . LYS C 1 244 ? 26.504 76.738 -22.866 1.00 35.49 262 LYS C O 1
ATOM 6419 N N . VAL C 1 245 ? 26.648 75.000 -21.447 1.00 34.98 263 VAL C N 1
ATOM 6420 C CA . VAL C 1 245 ? 25.911 74.064 -22.319 1.00 34.82 263 VAL C CA 1
ATOM 6421 C C . VAL C 1 245 ? 24.416 74.405 -22.325 1.00 35.03 263 VAL C C 1
ATOM 6422 O O . VAL C 1 245 ? 23.777 74.436 -23.386 1.00 34.83 263 VAL C O 1
ATOM 6439 N N . PRO C 1 247 ? 22.024 77.253 -20.031 1.00 34.89 265 PRO C N 1
ATOM 6440 C CA . PRO C 1 247 ? 21.709 78.126 -18.900 1.00 34.37 265 PRO C CA 1
ATOM 6441 C C . PRO C 1 247 ? 20.413 77.671 -18.215 1.00 33.78 265 PRO C C 1
ATOM 6442 O O . PRO C 1 247 ? 19.438 77.352 -18.899 1.00 33.53 265 PRO C O 1
ATOM 6446 N N . GLY C 1 248 ? 20.426 77.623 -16.882 1.00 33.23 266 GLY C N 1
ATOM 6447 C CA . GLY C 1 248 ? 19.291 77.122 -16.092 1.00 32.64 266 GLY C CA 1
ATOM 6448 C C . GLY C 1 248 ? 19.054 75.620 -16.212 1.00 32.00 266 GLY C C 1
ATOM 6449 O O . GLY C 1 248 ? 17.919 75.153 -16.103 1.00 32.20 266 GLY C O 1
ATOM 6450 N N . TRP C 1 249 ? 20.126 74.866 -16.440 1.00 31.30 267 TRP C N 1
ATOM 6451 C CA . TRP C 1 249 ? 20.051 73.411 -16.599 1.00 30.67 267 TRP C CA 1
ATOM 6452 C C . TRP C 1 249 ? 19.541 72.733 -15.324 1.00 30.98 267 TRP C C 1
ATOM 6453 O O . TRP C 1 249 ? 18.843 71.729 -15.396 1.00 31.13 267 TRP C O 1
ATOM 6464 N N . CYS C 1 250 ? 19.901 73.295 -14.170 1.00 31.43 268 CYS C N 1
ATOM 6465 C CA . CYS C 1 250 ? 19.598 72.719 -12.866 1.00 31.76 268 CYS C CA 1
ATOM 6466 C C . CYS C 1 250 ? 18.095 72.532 -12.672 1.00 31.95 268 CYS C C 1
ATOM 6467 O O . CYS C 1 250 ? 17.656 71.570 -12.037 1.00 32.20 268 CYS C O 1
ATOM 6470 N N . GLN C 1 251 ? 17.319 73.439 -13.261 1.00 32.38 269 GLN C N 1
ATOM 6471 C CA . GLN C 1 251 ? 15.857 73.431 -13.171 1.00 32.28 269 GLN C CA 1
ATOM 6472 C C . GLN C 1 251 ? 15.208 72.313 -13.997 1.00 32.15 269 GLN C C 1
ATOM 6473 O O . GLN C 1 251 ? 14.047 71.967 -13.758 1.00 32.08 269 GLN C O 1
ATOM 6479 N N . PHE C 1 252 ? 15.966 71.743 -14.939 1.00 31.72 270 PHE C N 1
ATOM 6480 C CA . PHE C 1 252 ? 15.510 70.613 -15.756 1.00 31.65 270 PHE C CA 1
ATOM 6481 C C . PHE C 1 252 ? 15.792 69.248 -15.112 1.00 31.01 270 PHE C C 1
ATOM 6482 O O . PHE C 1 252 ? 15.483 68.195 -15.679 1.00 31.07 270 PHE C O 1
ATOM 6490 N N . LEU C 1 253 ? 16.372 69.271 -13.918 1.00 29.72 271 LEU C N 1
ATOM 6491 C CA . LEU C 1 253 ? 16.609 68.053 -13.163 1.00 28.33 271 LEU C CA 1
ATOM 6492 C C . LEU C 1 253 ? 16.034 68.242 -11.775 1.00 27.49 271 LEU C C 1
ATOM 6493 O O . LEU C 1 253 ? 16.454 69.151 -11.054 1.00 26.91 271 LEU C O 1
ATOM 6498 N N . THR C 1 254 ? 15.066 67.399 -11.411 1.00 26.73 272 THR C N 1
ATOM 6499 C CA . THR C 1 254 ? 14.561 67.382 -10.037 1.00 26.46 272 THR C CA 1
ATOM 6500 C C . THR C 1 254 ? 15.708 67.074 -9.061 1.00 26.43 272 THR C C 1
ATOM 6501 O O . THR C 1 254 ? 15.730 67.601 -7.963 1.00 26.27 272 THR C O 1
ATOM 6505 N N . ALA C 1 255 ? 16.656 66.235 -9.479 1.00 26.53 273 ALA C N 1
ATOM 6506 C CA . ALA C 1 255 ? 17.842 65.921 -8.666 1.00 26.95 273 ALA C CA 1
ATOM 6507 C C . ALA C 1 255 ? 18.607 67.184 -8.255 1.00 27.06 273 ALA C C 1
ATOM 6508 O O . ALA C 1 255 ? 18.967 67.352 -7.089 1.00 27.11 273 ALA C O 1
ATOM 6510 N N . CYS C 1 256 ? 18.834 68.076 -9.215 1.00 27.52 274 CYS C N 1
ATOM 6511 C CA . CYS C 1 256 ? 19.586 69.298 -8.955 1.00 27.83 274 CYS C CA 1
ATOM 6512 C C . CYS C 1 256 ? 18.770 70.295 -8.131 1.00 28.11 274 CYS C C 1
ATOM 6513 O O . CYS C 1 256 ? 19.270 70.858 -7.153 1.00 28.02 274 CYS C O 1
ATOM 6516 N N . ARG C 1 257 ? 17.514 70.499 -8.519 1.00 28.12 275 ARG C N 1
ATOM 6517 C CA . ARG C 1 257 ? 16.620 71.392 -7.789 1.00 28.85 275 ARG C CA 1
ATOM 6518 C C . ARG C 1 257 ? 16.474 70.979 -6.328 1.00 27.82 275 ARG C C 1
ATOM 6519 O O . ARG C 1 257 ? 16.347 71.825 -5.453 1.00 28.04 275 ARG C O 1
ATOM 6527 N N . SER C 1 258 ? 16.505 69.674 -6.085 1.00 27.35 276 SER C N 1
ATOM 6528 C CA . SER C 1 258 ? 16.294 69.085 -4.759 1.00 26.60 276 SER C CA 1
ATOM 6529 C C . SER C 1 258 ? 17.557 68.904 -3.918 1.00 25.34 276 SER C C 1
ATOM 6530 O O . SER C 1 258 ? 17.472 68.444 -2.787 1.00 24.86 276 SER C O 1
ATOM 6533 N N . GLY C 1 259 ? 18.718 69.255 -4.478 1.00 25.10 277 GLY C N 1
ATOM 6534 C CA . GLY C 1 259 ? 20.022 69.130 -3.791 1.00 24.06 277 GLY C CA 1
ATOM 6535 C C . GLY C 1 259 ? 20.567 67.712 -3.733 1.00 24.05 277 GLY C C 1
ATOM 6536 O O . GLY C 1 259 ? 21.225 67.325 -2.755 1.00 23.67 277 GLY C O 1
ATOM 6537 N N . ARG C 1 260 ? 20.271 66.926 -4.770 1.00 23.90 278 ARG C N 1
ATOM 6538 C CA . ARG C 1 260 ? 20.800 65.561 -4.895 1.00 23.60 278 ARG C CA 1
ATOM 6539 C C . ARG C 1 260 ? 21.577 65.423 -6.215 1.00 23.67 278 ARG C C 1
ATOM 6540 O O . ARG C 1 260 ? 21.515 64.396 -6.892 1.00 23.77 278 ARG C O 1
ATOM 6548 N N . TYR C 1 261 ? 22.257 66.502 -6.593 1.00 23.17 279 TYR C N 1
ATOM 6549 C CA . TYR C 1 261 ? 23.239 66.495 -7.664 1.00 23.17 279 TYR C CA 1
ATOM 6550 C C . TYR C 1 261 ? 24.597 66.449 -6.975 1.00 22.57 279 TYR C C 1
ATOM 6551 O O . TYR C 1 261 ? 24.919 67.331 -6.183 1.00 22.67 279 TYR C O 1
ATOM 6560 N N . VAL C 1 262 ? 25.380 65.412 -7.268 1.00 22.38 280 VAL C N 1
ATOM 6561 C CA . VAL C 1 262 ? 26.637 65.137 -6.549 1.00 21.53 280 VAL C CA 1
ATOM 6562 C C . VAL C 1 262 ? 27.843 65.255 -7.481 1.00 21.34 280 VAL C C 1
ATOM 6563 O O . VAL C 1 262 ? 27.876 64.648 -8.542 1.00 21.32 280 VAL C O 1
ATOM 6567 N N . LEU C 1 263 ? 28.822 66.055 -7.076 1.00 21.62 281 LEU C N 1
ATOM 6568 C CA . LEU C 1 263 ? 30.070 66.208 -7.817 1.00 21.78 281 LEU C CA 1
ATOM 6569 C C . LEU C 1 263 ? 31.204 65.390 -7.197 1.00 22.10 281 LEU C C 1
ATOM 6570 O O . LEU C 1 263 ? 31.475 65.495 -6.005 1.00 21.83 281 LEU C O 1
ATOM 6575 N N . ILE C 1 264 ? 31.851 64.586 -8.044 1.00 21.83 282 ILE C N 1
ATOM 6576 C CA . ILE C 1 264 ? 32.816 63.579 -7.654 1.00 21.93 282 ILE C CA 1
ATOM 6577 C C . ILE C 1 264 ? 34.093 63.883 -8.431 1.00 22.55 282 ILE C C 1
ATOM 6578 O O . ILE C 1 264 ? 34.037 64.189 -9.629 1.00 22.47 282 ILE C O 1
ATOM 6583 N N . SER C 1 265 ? 35.246 63.830 -7.766 1.00 22.57 283 SER C N 1
ATOM 6584 C CA . SER C 1 265 ? 36.527 63.997 -8.471 1.00 22.33 283 SER C CA 1
ATOM 6585 C C . SER C 1 265 ? 36.616 63.059 -9.676 1.00 22.25 283 SER C C 1
ATOM 6586 O O . SER C 1 265 ? 36.469 61.827 -9.525 1.00 22.81 283 SER C O 1
ATOM 6589 N N . ARG C 1 266 ? 36.845 63.629 -10.857 1.00 21.36 284 ARG C N 1
ATOM 6590 C CA . ARG C 1 266 ? 37.054 62.839 -12.061 1.00 21.54 284 ARG C CA 1
ATOM 6591 C C . ARG C 1 266 ? 38.323 62.012 -12.009 1.00 21.23 284 ARG C C 1
ATOM 6592 O O . ARG C 1 266 ? 38.341 60.905 -12.511 1.00 21.32 284 ARG C O 1
ATOM 6600 N N . GLU C 1 267 ? 39.379 62.535 -11.403 1.00 21.97 285 GLU C N 1
ATOM 6601 C CA . GLU C 1 267 ? 40.671 61.830 -11.366 1.00 22.75 285 GLU C CA 1
ATOM 6602 C C . GLU C 1 267 ? 40.529 60.463 -10.699 1.00 23.64 285 GLU C C 1
ATOM 6603 O O . GLU C 1 267 ? 41.148 59.474 -11.136 1.00 24.24 285 GLU C O 1
ATOM 6609 N N . GLU C 1 268 ? 39.692 60.404 -9.664 1.00 23.12 286 GLU C N 1
ATOM 6610 C CA . GLU C 1 268 ? 39.386 59.156 -8.971 1.00 23.78 286 GLU C CA 1
ATOM 6611 C C . GLU C 1 268 ? 38.374 58.325 -9.776 1.00 23.34 286 GLU C C 1
ATOM 6612 O O . GLU C 1 268 ? 38.549 57.117 -9.938 1.00 23.38 286 GLU C O 1
ATOM 6618 N N . ALA C 1 269 ? 37.328 58.974 -10.291 1.00 22.62 287 ALA C N 1
ATOM 6619 C CA . ALA C 1 269 ? 36.219 58.258 -10.933 1.00 21.98 287 ALA C CA 1
ATOM 6620 C C . ALA C 1 269 ? 36.592 57.567 -12.259 1.00 22.19 287 ALA C C 1
ATOM 6621 O O . ALA C 1 269 ? 36.064 56.504 -12.587 1.00 22.65 287 ALA C O 1
ATOM 6623 N N . ILE C 1 270 ? 37.506 58.162 -13.013 1.00 22.02 288 ILE C N 1
ATOM 6624 C CA . ILE C 1 270 ? 37.801 57.693 -14.362 1.00 22.26 288 ILE C CA 1
ATOM 6625 C C . ILE C 1 270 ? 38.839 56.571 -14.440 1.00 21.71 288 ILE C C 1
ATOM 6626 O O . ILE C 1 270 ? 38.944 55.924 -15.472 1.00 21.78 288 ILE C O 1
ATOM 6631 N N . SER C 1 271 ? 39.607 56.356 -13.374 1.00 20.36 289 SER C N 1
ATOM 6632 C CA . SER C 1 271 ? 40.458 55.189 -13.325 1.00 19.90 289 SER C CA 1
ATOM 6633 C C . SER C 1 271 ? 39.618 53.948 -13.031 1.00 20.04 289 SER C C 1
ATOM 6634 O O . SER C 1 271 ? 38.871 53.919 -12.043 1.00 19.63 289 SER C O 1
ATOM 6637 N N . ASN C 1 272 ? 39.740 52.933 -13.894 1.00 19.65 290 ASN C N 1
ATOM 6638 C CA . ASN C 1 272 ? 39.104 51.637 -13.634 1.00 19.88 290 ASN C CA 1
ATOM 6639 C C . ASN C 1 272 ? 40.007 50.750 -12.800 1.00 20.09 290 ASN C C 1
ATOM 6640 O O . ASN C 1 272 ? 40.532 49.729 -13.266 1.00 20.85 290 ASN C O 1
ATOM 6645 N N . SER C 1 273 ? 40.191 51.173 -11.558 1.00 20.41 291 SER C N 1
ATOM 6646 C CA . SER C 1 273 ? 41.034 50.477 -10.615 1.00 20.98 291 SER C CA 1
ATOM 6647 C C . SER C 1 273 ? 40.240 50.125 -9.370 1.00 21.30 291 SER C C 1
ATOM 6648 O O . SER C 1 273 ? 39.198 50.727 -9.090 1.00 21.59 291 SER C O 1
ATOM 6651 N N . PHE C 1 274 ? 40.739 49.141 -8.628 1.00 21.26 292 PHE C N 1
ATOM 6652 C CA . PHE C 1 274 ? 40.122 48.749 -7.353 1.00 21.15 292 PHE C CA 1
ATOM 6653 C C . PHE C 1 274 ? 40.288 49.803 -6.279 1.00 20.63 292 PHE C C 1
ATOM 6654 O O . PHE C 1 274 ? 39.439 49.928 -5.414 1.00 20.89 292 PHE C O 1
ATOM 6662 N N . ALA C 1 275 ? 41.364 50.582 -6.349 1.00 20.09 293 ALA C N 1
ATOM 6663 C CA . ALA C 1 275 ? 41.537 51.724 -5.457 1.00 20.39 293 ALA C CA 1
ATOM 6664 C C . ALA C 1 275 ? 40.375 52.720 -5.648 1.00 20.75 293 ALA C C 1
ATOM 6665 O O . ALA C 1 275 ? 39.771 53.240 -4.699 1.00 20.79 293 ALA C O 1
ATOM 6667 N N . SER C 1 276 ? 40.039 52.932 -6.903 1.00 20.66 294 SER C N 1
ATOM 6668 C CA . SER C 1 276 ? 39.019 53.861 -7.273 1.00 20.80 294 SER C CA 1
ATOM 6669 C C . SER C 1 276 ? 37.597 53.354 -6.931 1.00 20.31 294 SER C C 1
ATOM 6670 O O . SER C 1 276 ? 36.767 54.114 -6.468 1.00 20.13 294 SER C O 1
ATOM 6673 N N . LEU C 1 277 ? 37.321 52.071 -7.143 1.00 19.77 295 LEU C N 1
ATOM 6674 C CA . LEU C 1 277 ? 36.047 51.494 -6.715 1.00 19.37 295 LEU C CA 1
ATOM 6675 C C . LEU C 1 277 ? 35.786 51.694 -5.228 1.00 19.03 295 LEU C C 1
ATOM 6676 O O . LEU C 1 277 ? 34.643 51.945 -4.832 1.00 19.17 295 LEU C O 1
ATOM 6681 N N . GLY C 1 278 ? 36.844 51.616 -4.417 1.00 18.52 296 GLY C N 1
ATOM 6682 C CA . GLY C 1 278 ? 36.720 51.803 -2.981 1.00 18.57 296 GLY C CA 1
ATOM 6683 C C . GLY C 1 278 ? 36.253 53.198 -2.616 1.00 19.09 296 GLY C C 1
ATOM 6684 O O . GLY C 1 278 ? 35.402 53.380 -1.730 1.00 18.96 296 GLY C O 1
ATOM 6685 N N . LEU C 1 279 ? 36.834 54.182 -3.298 1.00 19.31 297 LEU C N 1
ATOM 6686 C CA . LEU C 1 279 ? 36.532 55.592 -3.083 1.00 19.39 297 LEU C CA 1
ATOM 6687 C C . LEU C 1 279 ? 35.137 55.937 -3.562 1.00 19.42 297 LEU C C 1
ATOM 6688 O O . LEU C 1 279 ? 34.473 56.745 -2.940 1.00 19.73 297 LEU C O 1
ATOM 6701 N N . ALA C 1 281 ? 32.551 53.682 -3.785 1.00 19.27 299 ALA C N 1
ATOM 6702 C CA . ALA C 1 281 ? 31.684 53.026 -2.798 1.00 19.54 299 ALA C CA 1
ATOM 6703 C C . ALA C 1 281 ? 31.456 53.871 -1.544 1.00 19.58 299 ALA C C 1
ATOM 6704 O O . ALA C 1 281 ? 30.308 54.031 -1.122 1.00 20.16 299 ALA C O 1
ATOM 6706 N N . ALA C 1 282 ? 32.530 54.434 -0.977 1.00 18.85 300 ALA C N 1
ATOM 6707 C CA . ALA C 1 282 ? 32.443 55.248 0.238 1.00 19.16 300 ALA C CA 1
ATOM 6708 C C . ALA C 1 282 ? 31.652 56.537 0.018 1.00 19.22 300 ALA C C 1
ATOM 6709 O O . ALA C 1 282 ? 30.800 56.876 0.808 1.00 19.20 300 ALA C O 1
ATOM 6711 N N . GLN C 1 283 ? 31.974 57.258 -1.054 1.00 19.55 301 GLN C N 1
ATOM 6712 C CA . GLN C 1 283 ? 31.251 58.482 -1.454 1.00 19.80 301 GLN C CA 1
ATOM 6713 C C . GLN C 1 283 ? 29.771 58.274 -1.794 1.00 19.67 301 GLN C C 1
ATOM 6714 O O . GLN C 1 283 ? 28.918 59.035 -1.335 1.00 19.44 301 GLN C O 1
ATOM 6720 N N . ILE C 1 284 ? 29.472 57.257 -2.596 1.00 19.81 302 ILE C N 1
ATOM 6721 C CA . ILE C 1 284 ? 28.074 56.871 -2.875 1.00 20.63 302 ILE C CA 1
ATOM 6722 C C . ILE C 1 284 ? 27.328 56.624 -1.559 1.00 20.88 302 ILE C C 1
ATOM 6723 O O . ILE C 1 284 ? 26.242 57.177 -1.335 1.00 21.66 302 ILE C O 1
ATOM 6728 N N . GLN C 1 285 ? 27.932 55.822 -0.682 1.00 21.20 303 GLN C N 1
ATOM 6729 C CA . GLN C 1 285 ? 27.373 55.529 0.643 1.00 21.17 303 GLN C CA 1
ATOM 6730 C C . GLN C 1 285 ? 26.959 56.758 1.451 1.00 21.50 303 GLN C C 1
ATOM 6731 O O . GLN C 1 285 ? 25.802 56.868 1.842 1.00 22.37 303 GLN C O 1
ATOM 6737 N N . SER C 1 286 ? 27.876 57.687 1.705 1.00 21.74 304 SER C N 1
ATOM 6738 C CA . SER C 1 286 ? 27.527 58.849 2.546 1.00 21.83 304 SER C CA 1
ATOM 6739 C C . SER C 1 286 ? 26.741 59.944 1.811 1.00 22.23 304 SER C C 1
ATOM 6740 O O . SER C 1 286 ? 25.979 60.683 2.440 1.00 22.00 304 SER C O 1
ATOM 6743 N N . GLN C 1 287 ? 26.932 60.073 0.499 1.00 22.46 305 GLN C N 1
ATOM 6744 C CA . GLN C 1 287 ? 26.149 61.055 -0.266 1.00 22.80 305 GLN C CA 1
ATOM 6745 C C . GLN C 1 287 ? 24.681 60.640 -0.344 1.00 22.80 305 GLN C C 1
ATOM 6746 O O . GLN C 1 287 ? 23.787 61.474 -0.232 1.00 23.05 305 GLN C O 1
ATOM 6752 N N . ILE C 1 288 ? 24.431 59.354 -0.560 1.00 22.98 306 ILE C N 1
ATOM 6753 C CA . ILE C 1 288 ? 23.057 58.900 -0.672 1.00 22.76 306 ILE C CA 1
ATOM 6754 C C . ILE C 1 288 ? 22.426 58.615 0.682 1.00 23.04 306 ILE C C 1
ATOM 6755 O O . ILE C 1 288 ? 21.285 58.999 0.903 1.00 24.20 306 ILE C O 1
ATOM 6760 N N . ALA C 1 289 ? 23.149 57.948 1.583 1.00 23.18 307 ALA C N 1
ATOM 6761 C CA . ALA C 1 289 ? 22.593 57.560 2.888 1.00 22.67 307 ALA C CA 1
ATOM 6762 C C . ALA C 1 289 ? 23.067 58.378 4.078 1.00 22.80 307 ALA C C 1
ATOM 6763 O O . ALA C 1 289 ? 22.539 58.220 5.165 1.00 22.73 307 ALA C O 1
ATOM 6765 N N . GLY C 1 290 ? 24.064 59.238 3.897 1.00 23.06 308 GLY C N 1
ATOM 6766 C CA . GLY C 1 290 ? 24.672 59.927 5.046 1.00 23.19 308 GLY C CA 1
ATOM 6767 C C . GLY C 1 290 ? 24.593 61.445 4.982 1.00 23.60 308 GLY C C 1
ATOM 6768 O O . GLY C 1 290 ? 25.413 62.145 5.575 1.00 22.97 308 GLY C O 1
ATOM 6769 N N . ARG C 1 291 ? 23.607 61.955 4.252 1.00 23.78 309 ARG C N 1
ATOM 6770 C CA . ARG C 1 291 ? 23.482 63.398 4.085 1.00 24.21 309 ARG C CA 1
ATOM 6771 C C . ARG C 1 291 ? 22.017 63.841 4.181 1.00 24.98 309 ARG C C 1
ATOM 6772 O O . ARG C 1 291 ? 21.402 64.161 3.154 1.00 25.41 309 ARG C O 1
ATOM 6780 N N . PRO C 1 292 ? 21.455 63.851 5.414 1.00 25.35 310 PRO C N 1
ATOM 6781 C CA . PRO C 1 292 ? 20.070 64.304 5.589 1.00 26.49 310 PRO C CA 1
ATOM 6782 C C . PRO C 1 292 ? 19.927 65.754 5.200 1.00 27.66 310 PRO C C 1
ATOM 6783 O O . PRO C 1 292 ? 20.752 66.597 5.574 1.00 27.76 310 PRO C O 1
ATOM 6787 N N . LEU C 1 293 ? 18.888 66.027 4.428 1.00 29.35 311 LEU C N 1
ATOM 6788 C CA . LEU C 1 293 ? 18.571 67.384 4.029 1.00 31.10 311 LEU C CA 1
ATOM 6789 C C . LEU C 1 293 ? 17.240 67.785 4.655 1.00 32.07 311 LEU C C 1
ATOM 6790 O O . LEU C 1 293 ? 16.367 66.933 4.840 1.00 32.25 311 LEU C O 1
ATOM 6795 N N . PRO C 1 294 ? 17.097 69.072 5.014 1.00 33.18 312 PRO C N 1
ATOM 6796 C CA . PRO C 1 294 ? 15.807 69.594 5.476 1.00 33.82 312 PRO C CA 1
ATOM 6797 C C . PRO C 1 294 ? 14.777 69.605 4.350 1.00 34.24 312 PRO C C 1
ATOM 6798 O O . PRO C 1 294 ? 13.582 69.430 4.616 1.00 35.50 312 PRO C O 1
ATOM 6802 N N . GLU D 1 1 ? 68.443 35.617 7.540 1.00 41.56 19 GLU D N 1
ATOM 6803 C CA . GLU D 1 1 ? 69.819 35.362 8.055 1.00 40.97 19 GLU D CA 1
ATOM 6804 C C . GLU D 1 1 ? 70.566 36.668 8.355 1.00 40.16 19 GLU D C 1
ATOM 6805 O O . GLU D 1 1 ? 71.108 36.798 9.452 1.00 40.82 19 GLU D O 1
ATOM 6811 N N . PRO D 1 2 ? 70.630 37.628 7.391 1.00 38.82 20 PRO D N 1
ATOM 6812 C CA . PRO D 1 2 ? 71.122 38.962 7.797 1.00 37.60 20 PRO D CA 1
ATOM 6813 C C . PRO D 1 2 ? 70.256 39.602 8.898 1.00 36.13 20 PRO D C 1
ATOM 6814 O O . PRO D 1 2 ? 69.053 39.361 8.958 1.00 35.90 20 PRO D O 1
ATOM 6818 N N . VAL D 1 3 ? 70.888 40.388 9.766 1.00 34.66 21 VAL D N 1
ATOM 6819 C CA . VAL D 1 3 ? 70.226 40.959 10.934 1.00 33.23 21 VAL D CA 1
ATOM 6820 C C . VAL D 1 3 ? 70.389 42.472 11.035 1.00 32.44 21 VAL D C 1
ATOM 6821 O O . VAL D 1 3 ? 71.164 43.087 10.296 1.00 32.14 21 VAL D O 1
ATOM 6825 N N . GLN D 1 4 ? 69.624 43.052 11.961 1.00 31.30 22 GLN D N 1
ATOM 6826 C CA . GLN D 1 4 ? 69.656 44.472 12.277 1.00 29.75 22 GLN D CA 1
ATOM 6827 C C . GLN D 1 4 ? 69.288 44.565 13.759 1.00 29.38 22 GLN D C 1
ATOM 6828 O O . GLN D 1 4 ? 68.854 43.586 14.339 1.00 29.05 22 GLN D O 1
ATOM 6834 N N . VAL D 1 5 ? 69.475 45.722 14.379 1.00 29.35 23 VAL D N 1
ATOM 6835 C CA . VAL D 1 5 ? 69.048 45.906 15.767 1.00 29.25 23 VAL D CA 1
ATOM 6836 C C . VAL D 1 5 ? 67.906 46.924 15.790 1.00 29.18 23 VAL D C 1
ATOM 6837 O O . VAL D 1 5 ? 68.045 48.062 15.303 1.00 29.41 23 VAL D O 1
ATOM 6841 N N . PHE D 1 6 ? 66.769 46.487 16.319 1.00 28.38 24 PHE D N 1
ATOM 6842 C CA . PHE D 1 6 ? 65.620 47.364 16.499 1.00 28.11 24 PHE D CA 1
ATOM 6843 C C . PHE D 1 6 ? 65.478 47.710 17.960 1.00 27.14 24 PHE D C 1
ATOM 6844 O O . PHE D 1 6 ? 65.364 46.819 18.796 1.00 27.81 24 PHE D O 1
ATOM 6852 N N . THR D 1 7 ? 65.480 49.000 18.265 1.00 26.32 25 THR D N 1
ATOM 6853 C CA . THR D 1 7 ? 65.171 49.468 19.614 1.00 26.23 25 THR D CA 1
ATOM 6854 C C . THR D 1 7 ? 63.648 49.678 19.782 1.00 25.94 25 THR D C 1
ATOM 6855 O O . THR D 1 7 ? 63.063 50.584 19.187 1.00 24.86 25 THR D O 1
ATOM 6859 N N . ASP D 1 8 ? 63.013 48.832 20.589 1.00 26.02 26 ASP D N 1
ATOM 6860 C CA . ASP D 1 8 ? 61.547 48.883 20.690 1.00 26.24 26 ASP D CA 1
ATOM 6861 C C . ASP D 1 8 ? 61.078 49.928 21.699 1.00 26.41 26 ASP D C 1
ATOM 6862 O O . ASP D 1 8 ? 61.897 50.662 22.248 1.00 25.62 26 ASP D O 1
ATOM 6867 N N . ASP D 1 9 ? 59.759 50.025 21.904 1.00 27.12 27 ASP D N 1
ATOM 6868 C CA . ASP D 1 9 ? 59.198 51.065 22.772 1.00 27.85 27 ASP D CA 1
ATOM 6869 C C . ASP D 1 9 ? 59.350 50.813 24.273 1.00 28.19 27 ASP D C 1
ATOM 6870 O O . ASP D 1 9 ? 59.088 51.712 25.093 1.00 28.61 27 ASP D O 1
ATOM 6875 N N . LEU D 1 10 ? 59.789 49.606 24.625 1.00 28.06 28 LEU D N 1
ATOM 6876 C CA . LEU D 1 10 ? 60.287 49.336 25.978 1.00 28.30 28 LEU D CA 1
ATOM 6877 C C . LEU D 1 10 ? 61.755 49.748 26.131 1.00 28.31 28 LEU D C 1
ATOM 6878 O O . LEU D 1 10 ? 62.311 49.663 27.210 1.00 28.30 28 LEU D O 1
ATOM 6883 N N . GLY D 1 11 ? 62.384 50.199 25.045 1.00 28.52 29 GLY D N 1
ATOM 6884 C CA . GLY D 1 11 ? 63.812 50.522 25.062 1.00 27.96 29 GLY D CA 1
ATOM 6885 C C . GLY D 1 11 ? 64.717 49.300 24.960 1.00 27.68 29 GLY D C 1
ATOM 6886 O O . GLY D 1 11 ? 65.917 49.377 25.273 1.00 27.81 29 GLY D O 1
ATOM 6887 N N . ARG D 1 12 ? 64.156 48.169 24.538 1.00 26.85 30 ARG D N 1
ATOM 6888 C CA . ARG D 1 12 ? 64.942 46.947 24.338 1.00 26.72 30 ARG D CA 1
ATOM 6889 C C . ARG D 1 12 ? 65.627 47.001 22.975 1.00 27.13 30 ARG D C 1
ATOM 6890 O O . ARG D 1 12 ? 64.970 47.245 21.953 1.00 27.54 30 ARG D O 1
ATOM 6898 N N . LYS D 1 13 ? 66.938 46.800 22.953 1.00 27.24 31 LYS D N 1
ATOM 6899 C CA . LYS D 1 13 ? 67.667 46.727 21.692 1.00 28.26 31 LYS D CA 1
ATOM 6900 C C . LYS D 1 13 ? 67.635 45.276 21.219 1.00 28.32 31 LYS D C 1
ATOM 6901 O O . LYS D 1 13 ? 68.305 44.418 21.783 1.00 28.05 31 LYS D O 1
ATOM 6907 N N . VAL D 1 14 ? 66.812 45.008 20.203 1.00 28.47 32 VAL D N 1
ATOM 6908 C CA . VAL D 1 14 ? 66.502 43.628 19.795 1.00 28.43 32 VAL D CA 1
ATOM 6909 C C . VAL D 1 14 ? 67.094 43.311 18.409 1.00 28.47 32 VAL D C 1
ATOM 6910 O O . VAL D 1 14 ? 66.767 43.972 17.411 1.00 28.76 32 VAL D O 1
ATOM 6914 N N . THR D 1 15 ? 67.932 42.278 18.363 1.00 28.11 33 THR D N 1
ATOM 6915 C CA . THR D 1 15 ? 68.472 41.733 17.122 1.00 28.08 33 THR D CA 1
ATOM 6916 C C . THR D 1 15 ? 67.403 40.920 16.368 1.00 28.18 33 THR D C 1
ATOM 6917 O O . THR D 1 15 ? 66.855 39.933 16.877 1.00 28.56 33 THR D O 1
ATOM 6921 N N . VAL D 1 16 ? 67.093 41.362 15.157 1.00 27.66 34 VAL D N 1
ATOM 6922 C CA . VAL D 1 16 ? 65.937 40.865 14.435 1.00 27.80 34 VAL D CA 1
ATOM 6923 C C . VAL D 1 16 ? 66.377 40.756 13.000 1.00 28.07 34 VAL D C 1
ATOM 6924 O O . VAL D 1 16 ? 67.401 41.347 12.640 1.00 28.25 34 VAL D O 1
ATOM 6928 N N . PRO D 1 17 ? 65.626 39.992 12.176 1.00 28.30 35 PRO D N 1
ATOM 6929 C CA . PRO D 1 17 ? 65.961 39.913 10.753 1.00 28.48 35 PRO D CA 1
ATOM 6930 C C . PRO D 1 17 ? 65.872 41.269 10.054 1.00 28.86 35 PRO D C 1
ATOM 6931 O O . PRO D 1 17 ? 65.023 42.105 10.411 1.00 29.62 35 PRO D O 1
ATOM 6935 N N . ALA D 1 18 ? 66.757 41.478 9.079 1.00 28.84 36 ALA D N 1
ATOM 6936 C CA . ALA D 1 18 ? 66.754 42.661 8.228 1.00 28.62 36 ALA D CA 1
ATOM 6937 C C . ALA D 1 18 ? 65.495 42.643 7.368 1.00 29.23 36 ALA D C 1
ATOM 6938 O O . ALA D 1 18 ? 64.926 43.692 7.048 1.00 29.04 36 ALA D O 1
ATOM 6940 N N . HIS D 1 19 ? 65.078 41.434 7.002 1.00 29.53 37 HIS D N 1
ATOM 6941 C CA . HIS D 1 19 ? 63.872 41.210 6.231 1.00 30.32 37 HIS D CA 1
ATOM 6942 C C . HIS D 1 19 ? 63.201 39.948 6.773 1.00 30.42 37 HIS D C 1
ATOM 6943 O O . HIS D 1 19 ? 63.502 38.855 6.313 1.00 30.38 37 HIS D O 1
ATOM 6950 N N . PRO D 1 20 ? 62.318 40.094 7.794 1.00 30.83 38 PRO D N 1
ATOM 6951 C CA . PRO D 1 20 ? 61.619 38.954 8.395 1.00 30.95 38 PRO D CA 1
ATOM 6952 C C . PRO D 1 20 ? 60.637 38.306 7.417 1.00 31.22 38 PRO D C 1
ATOM 6953 O O . PRO D 1 20 ? 59.995 39.001 6.625 1.00 31.28 38 PRO D O 1
ATOM 6957 N N . LYS D 1 21 ? 60.531 36.983 7.484 1.00 31.60 39 LYS D N 1
ATOM 6958 C CA . LYS D 1 21 ? 59.766 36.210 6.508 1.00 31.79 39 LYS D CA 1
ATOM 6959 C C . LYS D 1 21 ? 58.553 35.561 7.151 1.00 31.41 39 LYS D C 1
ATOM 6960 O O . LYS D 1 21 ? 57.568 35.253 6.462 1.00 31.52 39 LYS D O 1
ATOM 6966 N N . ARG D 1 22 ? 58.634 35.364 8.469 1.00 30.74 40 ARG D N 1
ATOM 6967 C CA . ARG D 1 22 ? 57.565 34.738 9.245 1.00 30.23 40 ARG D CA 1
ATOM 6968 C C . ARG D 1 22 ? 57.251 35.577 10.499 1.00 29.92 40 ARG D C 1
ATOM 6969 O O . ARG D 1 22 ? 57.764 35.314 11.591 1.00 29.43 40 ARG D O 1
ATOM 6977 N N . ILE D 1 23 ? 56.425 36.606 10.321 1.00 29.26 41 ILE D N 1
ATOM 6978 C CA . ILE D 1 23 ? 56.047 37.485 11.415 1.00 28.82 41 ILE D CA 1
ATOM 6979 C C . ILE D 1 23 ? 54.792 36.983 12.137 1.00 29.01 41 ILE D C 1
ATOM 6980 O O . ILE D 1 23 ? 53.820 36.562 11.500 1.00 28.61 41 ILE D O 1
ATOM 6985 N N . VAL D 1 24 ? 54.826 37.023 13.468 1.00 28.54 42 VAL D N 1
ATOM 6986 C CA . VAL D 1 24 ? 53.627 36.787 14.260 1.00 28.17 42 VAL D CA 1
ATOM 6987 C C . VAL D 1 24 ? 53.172 38.090 14.909 1.00 27.90 42 VAL D C 1
ATOM 6988 O O . VAL D 1 24 ? 53.950 38.781 15.56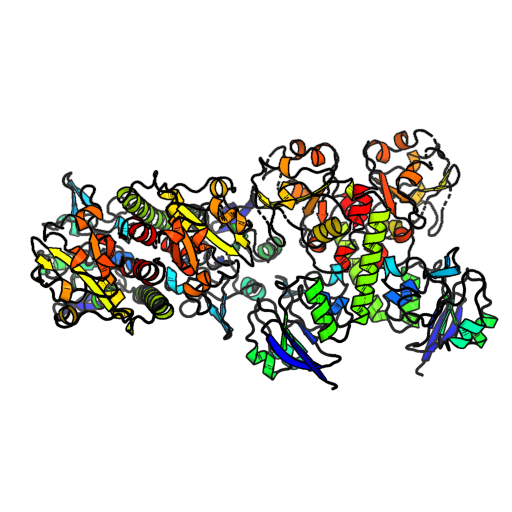5 1.00 27.46 42 VAL D O 1
ATOM 6992 N N . SER D 1 25 ? 51.903 38.430 14.693 1.00 27.89 43 SER D N 1
ATOM 6993 C CA . SER D 1 25 ? 51.338 39.660 15.225 1.00 27.47 43 SER D CA 1
ATOM 6994 C C . SER D 1 25 ? 50.367 39.396 16.367 1.00 27.81 43 SER D C 1
ATOM 6995 O O . SER D 1 25 ? 49.451 38.576 16.235 1.00 28.67 43 SER D O 1
ATOM 6998 N N . LEU D 1 26 ? 50.533 40.121 17.472 1.00 27.78 44 LEU D N 1
ATOM 6999 C CA . LEU D 1 26 ? 49.643 39.951 18.620 1.00 27.29 44 LEU D CA 1
ATOM 7000 C C . LEU D 1 26 ? 48.546 41.010 18.724 1.00 27.57 44 LEU D C 1
ATOM 7001 O O . LEU D 1 26 ? 47.880 41.112 19.754 1.00 27.74 44 LEU D O 1
ATOM 7006 N N . HIS D 1 27 ? 48.344 41.786 17.661 1.00 26.92 45 HIS D N 1
ATOM 7007 C CA . HIS D 1 27 ? 47.139 42.588 17.558 1.00 26.64 45 HIS D CA 1
ATOM 7008 C C . HIS D 1 27 ? 46.716 42.821 16.107 1.00 26.54 45 HIS D C 1
ATOM 7009 O O . HIS D 1 27 ? 47.496 43.339 15.326 1.00 26.17 45 HIS D O 1
ATOM 7016 N N . ASP D 1 28 ? 45.476 42.438 15.771 1.00 26.57 46 ASP D N 1
ATOM 7017 C CA . ASP D 1 28 ? 44.935 42.603 14.415 1.00 26.77 46 ASP D CA 1
ATOM 7018 C C . ASP D 1 28 ? 44.914 44.045 13.898 1.00 27.63 46 ASP D C 1
ATOM 7019 O O . ASP D 1 28 ? 45.518 44.345 12.863 1.00 27.83 46 ASP D O 1
ATOM 7024 N N . LEU D 1 29 ? 44.229 44.932 14.613 1.00 28.39 47 LEU D N 1
ATOM 7025 C CA . LEU D 1 29 ? 44.106 46.330 14.195 1.00 29.54 47 LEU D CA 1
ATOM 7026 C C . LEU D 1 29 ? 45.392 47.129 14.284 1.00 29.44 47 LEU D C 1
ATOM 7027 O O . LEU D 1 29 ? 45.714 47.860 13.365 1.00 30.21 47 LEU D O 1
ATOM 7032 N N . ASP D 1 30 ? 46.103 47.019 15.394 1.00 29.43 48 ASP D N 1
ATOM 7033 C CA . ASP D 1 30 ? 47.278 47.864 15.642 1.00 29.62 48 ASP D CA 1
ATOM 7034 C C . ASP D 1 30 ? 48.591 47.432 14.947 1.00 29.24 48 ASP D C 1
ATOM 7035 O O . ASP D 1 30 ? 49.486 48.265 14.708 1.00 29.15 48 ASP D O 1
ATOM 7040 N N . ILE D 1 31 ? 48.686 46.147 14.597 1.00 27.98 49 ILE D N 1
ATOM 7041 C CA . ILE D 1 31 ? 49.897 45.597 14.021 1.00 26.26 49 ILE D CA 1
ATOM 7042 C C . ILE D 1 31 ? 49.589 44.920 12.678 1.00 26.13 49 ILE D C 1
ATOM 7043 O O . ILE D 1 31 ? 50.191 45.270 11.671 1.00 25.61 49 ILE D O 1
ATOM 7048 N N . THR D 1 32 ? 48.642 43.976 12.655 1.00 26.10 50 THR D N 1
ATOM 7049 C CA . THR D 1 32 ? 48.363 43.201 11.422 1.00 25.58 50 THR D CA 1
ATOM 7050 C C . THR D 1 32 ? 47.931 44.062 10.235 1.00 25.56 50 THR D C 1
ATOM 7051 O O . THR D 1 32 ? 48.418 43.872 9.120 1.00 26.46 50 THR D O 1
ATOM 7055 N N . ILE D 1 33 ? 47.058 45.039 10.452 1.00 25.89 51 ILE D N 1
ATOM 7056 C CA . ILE D 1 33 ? 46.619 45.863 9.313 1.00 25.56 51 ILE D CA 1
ATOM 7057 C C . ILE D 1 33 ? 47.814 46.621 8.710 1.00 25.01 51 ILE D C 1
ATOM 7058 O O . ILE D 1 33 ? 48.047 46.508 7.513 1.00 25.10 51 ILE D O 1
ATOM 7063 N N . PRO D 1 34 ? 48.571 47.378 9.537 1.00 24.54 52 PRO D N 1
ATOM 7064 C CA . PRO D 1 34 ? 49.847 47.952 9.063 1.00 24.33 52 PRO D CA 1
ATOM 7065 C C . PRO D 1 34 ? 50.764 46.948 8.338 1.00 23.66 52 PRO D C 1
ATOM 7066 O O . PRO D 1 34 ? 51.231 47.239 7.256 1.00 24.38 52 PRO D O 1
ATOM 7070 N N . LEU D 1 35 ? 50.986 45.763 8.894 1.00 23.38 53 LEU D N 1
ATOM 7071 C CA . LEU D 1 35 ? 51.832 44.757 8.207 1.00 22.92 53 LEU D CA 1
ATOM 7072 C C . LEU D 1 35 ? 51.340 44.434 6.795 1.00 22.84 53 LEU D C 1
ATOM 7073 O O . LEU D 1 35 ? 52.122 44.407 5.859 1.00 22.60 53 LEU D O 1
ATOM 7078 N N . ILE D 1 36 ? 50.034 44.215 6.649 1.00 22.67 54 ILE D N 1
ATOM 7079 C CA . ILE D 1 36 ? 49.447 43.905 5.355 1.00 22.46 54 ILE D CA 1
ATOM 7080 C C . ILE D 1 36 ? 49.633 45.069 4.387 1.00 23.44 54 ILE D C 1
ATOM 7081 O O . ILE D 1 36 ? 50.074 44.869 3.256 1.00 23.23 54 ILE D O 1
ATOM 7086 N N . GLU D 1 37 ? 49.323 46.286 4.842 1.00 23.92 55 GLU D N 1
ATOM 7087 C CA . GLU D 1 37 ? 49.487 47.493 4.013 1.00 24.11 55 GLU D CA 1
ATOM 7088 C C . GLU D 1 37 ? 50.913 47.686 3.497 1.00 24.48 55 GLU D C 1
ATOM 7089 O O . GLU D 1 37 ? 51.112 48.146 2.370 1.00 25.25 55 GLU D O 1
ATOM 7095 N N . LEU D 1 38 ? 51.888 47.333 4.336 1.00 24.44 56 LEU D N 1
ATOM 7096 C CA . LEU D 1 38 ? 53.318 47.434 4.025 1.00 24.47 56 LEU D CA 1
ATOM 7097 C C . LEU D 1 38 ? 53.810 46.272 3.158 1.00 25.27 56 LEU D C 1
ATOM 7098 O O . LEU D 1 38 ? 54.987 46.218 2.801 1.00 25.47 56 LEU D O 1
ATOM 7103 N N . GLY D 1 39 ? 52.915 45.332 2.846 1.00 25.55 57 GLY D N 1
ATOM 7104 C CA . GLY D 1 39 ? 53.226 44.229 1.933 1.00 26.07 57 GLY D CA 1
ATOM 7105 C C . GLY D 1 39 ? 53.892 43.063 2.652 1.00 26.66 57 GLY D C 1
ATOM 7106 O O . GLY D 1 39 ? 54.370 42.110 2.017 1.00 26.64 57 GLY D O 1
ATOM 7107 N N . VAL D 1 40 ? 53.926 43.136 3.979 1.00 26.49 58 VAL D N 1
ATOM 7108 C CA . VAL D 1 40 ? 54.535 42.080 4.788 1.00 26.96 58 VAL D CA 1
ATOM 7109 C C . VAL D 1 40 ? 53.531 41.406 5.754 1.00 27.02 58 VAL D C 1
ATOM 7110 O O . VAL D 1 40 ? 53.697 41.484 6.983 1.00 26.95 58 VAL D O 1
ATOM 7114 N N . PRO D 1 41 ? 52.503 40.706 5.205 1.00 27.08 59 PRO D N 1
ATOM 7115 C CA . PRO D 1 41 ? 51.502 40.072 6.068 1.00 27.03 59 PRO D CA 1
ATOM 7116 C C . PRO D 1 41 ? 52.120 39.072 7.055 1.00 27.17 59 PRO D C 1
ATOM 7117 O O . PRO D 1 41 ? 53.035 38.328 6.667 1.00 26.94 59 PRO D O 1
ATOM 7121 N N . PRO D 1 42 ? 51.597 39.028 8.308 1.00 26.67 60 PRO D N 1
ATOM 7122 C CA . PRO D 1 42 ? 52.076 38.055 9.294 1.00 26.18 60 PRO D CA 1
ATOM 7123 C C . PRO D 1 42 ? 51.666 36.632 8.900 1.00 26.15 60 PRO D C 1
ATOM 7124 O O . PRO D 1 42 ? 50.690 36.461 8.146 1.00 26.32 60 PRO D O 1
ATOM 7128 N N . VAL D 1 43 ? 52.424 35.632 9.362 1.00 25.04 61 VAL D N 1
ATOM 7129 C CA . VAL D 1 43 ? 52.038 34.230 9.172 1.00 24.65 61 VAL D CA 1
ATOM 7130 C C . VAL D 1 43 ? 50.970 33.791 10.191 1.00 24.66 61 VAL D C 1
ATOM 7131 O O . VAL D 1 43 ? 50.244 32.827 9.965 1.00 25.35 61 VAL D O 1
ATOM 7135 N N . ALA D 1 44 ? 50.902 34.497 11.317 1.00 23.87 62 ALA D N 1
ATOM 7136 C CA . ALA D 1 44 ? 49.870 34.279 12.321 1.00 23.76 62 ALA D CA 1
ATOM 7137 C C . ALA D 1 44 ? 49.476 35.600 12.982 1.00 23.70 62 ALA D C 1
ATOM 7138 O O . ALA D 1 44 ? 50.271 36.551 13.059 1.00 23.64 62 ALA D O 1
ATOM 7140 N N . SER D 1 45 ? 48.253 35.655 13.476 1.00 23.34 63 SER D N 1
ATOM 7141 C CA . SER D 1 45 ? 47.750 36.901 13.988 1.00 23.97 63 SER D CA 1
ATOM 7142 C C . SER D 1 45 ? 46.709 36.700 15.069 1.00 23.80 63 SER D C 1
ATOM 7143 O O . SER D 1 45 ? 45.926 35.762 15.021 1.00 23.94 63 SER D O 1
ATOM 7146 N N . HIS D 1 46 ? 46.737 37.593 16.056 1.00 23.60 64 HIS D N 1
ATOM 7147 C CA . HIS D 1 46 ? 45.563 37.859 16.886 1.00 23.41 64 HIS D CA 1
ATOM 7148 C C . HIS D 1 46 ? 44.381 38.223 15.959 1.00 23.18 64 HIS D C 1
ATOM 7149 O O . HIS D 1 46 ? 44.564 38.722 14.825 1.00 22.85 64 HIS D O 1
ATOM 7156 N N . GLY D 1 47 ? 43.175 37.957 16.436 1.00 23.73 65 GLY D N 1
ATOM 7157 C CA . GLY D 1 47 ? 41.956 38.296 15.702 1.00 23.97 65 GLY D CA 1
ATOM 7158 C C . GLY D 1 47 ? 40.755 38.182 16.605 1.00 24.55 65 GLY D C 1
ATOM 7159 O O . GLY D 1 47 ? 40.897 38.005 17.828 1.00 24.38 65 GLY D O 1
ATOM 7160 N N . ARG D 1 48 ? 39.571 38.280 16.004 1.00 24.86 66 ARG D N 1
ATOM 7161 C CA . ARG D 1 48 ? 38.308 38.267 16.744 1.00 25.29 66 ARG D CA 1
ATOM 7162 C C . ARG D 1 48 ? 37.594 36.948 16.590 1.00 25.87 66 ARG D C 1
ATOM 7163 O O . ARG D 1 48 ? 37.889 36.166 15.687 1.00 25.86 66 ARG D O 1
ATOM 7171 N N . THR D 1 49 ? 36.643 36.728 17.486 1.00 26.77 67 THR D N 1
ATOM 7172 C CA . THR D 1 49 ? 35.832 35.533 17.503 1.00 27.81 67 THR D CA 1
ATOM 7173 C C . THR D 1 49 ? 34.359 35.936 17.441 1.00 29.18 67 THR D C 1
ATOM 7174 O O . THR D 1 49 ? 33.862 36.701 18.275 1.00 29.54 67 THR D O 1
ATOM 7178 N N . ARG D 1 50 ? 33.683 35.432 16.417 1.00 30.47 68 ARG D N 1
ATOM 7179 C CA . ARG D 1 50 ? 32.250 35.627 16.220 1.00 31.86 68 ARG D CA 1
ATOM 7180 C C . ARG D 1 50 ? 31.467 34.758 17.234 1.00 32.44 68 ARG D C 1
ATOM 7181 O O . ARG D 1 50 ? 32.010 33.777 17.750 1.00 32.53 68 ARG D O 1
ATOM 7189 N N . PRO D 1 51 ? 30.193 35.111 17.532 1.00 32.89 69 PRO D N 1
ATOM 7190 C CA . PRO D 1 51 ? 29.348 34.251 18.365 1.00 33.05 69 PRO D CA 1
ATOM 7191 C C . PRO D 1 51 ? 29.319 32.771 17.949 1.00 33.32 69 PRO D C 1
ATOM 7192 O O . PRO D 1 51 ? 29.166 31.897 18.810 1.00 33.36 69 PRO D O 1
ATOM 7196 N N . ASP D 1 52 ? 29.465 32.496 16.653 1.00 33.35 70 ASP D N 1
ATOM 7197 C CA . ASP D 1 52 ? 29.489 31.117 16.150 1.00 33.47 70 ASP D CA 1
ATOM 7198 C C . ASP D 1 52 ? 30.879 30.462 16.209 1.00 33.46 70 ASP D C 1
ATOM 7199 O O . ASP D 1 52 ? 31.081 29.367 15.675 1.00 33.83 70 ASP D O 1
ATOM 7204 N N . GLY D 1 53 ? 31.834 31.144 16.845 1.00 33.01 71 GLY D N 1
ATOM 7205 C CA . GLY D 1 53 ? 33.182 30.615 17.040 1.00 32.14 71 GLY D CA 1
ATOM 7206 C C . GLY D 1 53 ? 34.136 30.735 15.867 1.00 31.52 71 GLY D C 1
ATOM 7207 O O . GLY D 1 53 ? 35.288 30.307 15.959 1.00 31.91 71 GLY D O 1
ATOM 7208 N N . SER D 1 54 ? 33.670 31.313 14.763 1.00 30.57 72 SER D N 1
ATOM 7209 C CA . SER D 1 54 ? 34.555 31.587 13.627 1.00 29.50 72 SER D CA 1
ATOM 7210 C C . SER D 1 54 ? 35.359 32.860 13.866 1.00 28.35 72 SER D C 1
ATOM 7211 O O . SER D 1 54 ? 34.980 33.715 14.671 1.00 27.65 72 SER D O 1
ATOM 7214 N N . HIS D 1 55 ? 36.478 32.967 13.159 1.00 27.49 73 HIS D N 1
ATOM 7215 C CA . HIS D 1 55 ? 37.460 33.992 13.439 1.00 26.42 73 HIS D CA 1
ATOM 7216 C C . HIS D 1 55 ? 37.655 34.940 12.278 1.00 25.81 73 HIS D C 1
ATOM 7217 O O . HIS D 1 55 ? 37.513 34.550 11.121 1.00 25.81 73 HIS D O 1
ATOM 7224 N N . PHE D 1 56 ? 37.974 36.191 12.599 1.00 24.77 74 PHE D N 1
ATOM 7225 C CA . PHE D 1 56 ? 38.274 37.184 11.580 1.00 24.37 74 PHE D CA 1
ATOM 7226 C C . PHE D 1 56 ? 39.313 38.192 12.064 1.00 24.11 74 PHE D C 1
ATOM 7227 O O . PHE D 1 56 ? 39.453 38.432 13.262 1.00 23.20 74 PHE D O 1
ATOM 7235 N N . ILE D 1 57 ? 40.058 38.754 11.112 1.00 24.27 75 ILE D N 1
ATOM 7236 C CA . ILE D 1 57 ? 40.938 39.882 11.385 1.00 24.06 75 ILE D CA 1
ATOM 7237 C C . ILE D 1 57 ? 40.042 41.105 11.336 1.00 24.54 75 ILE D C 1
ATOM 7238 O O . ILE D 1 57 ? 39.395 41.376 10.301 1.00 24.36 75 ILE D O 1
ATOM 7243 N N . ARG D 1 58 ? 39.964 41.820 12.456 1.00 24.43 76 ARG D N 1
ATOM 7244 C CA . ARG D 1 58 ? 39.121 43.015 12.527 1.00 25.29 76 ARG D CA 1
ATOM 7245 C C . ARG D 1 58 ? 39.510 44.026 11.430 1.00 24.59 76 ARG D C 1
ATOM 7246 O O . ARG D 1 58 ? 40.681 44.367 11.274 1.00 23.68 76 ARG D O 1
ATOM 7254 N N . SER D 1 59 ? 38.515 44.455 10.652 1.00 24.30 77 SER D N 1
ATOM 7255 C CA . SER D 1 59 ? 38.714 45.354 9.499 1.00 24.52 77 SER D CA 1
ATOM 7256 C C . SER D 1 59 ? 39.589 44.793 8.367 1.00 23.57 77 SER D C 1
ATOM 7257 O O . SER D 1 59 ? 39.866 45.500 7.402 1.00 22.87 77 SER D O 1
ATOM 7260 N N . GLY D 1 60 ? 40.018 43.537 8.497 1.00 23.31 78 GLY D N 1
ATOM 7261 C CA . GLY D 1 60 ? 40.902 42.902 7.510 1.00 23.25 78 GLY D CA 1
ATOM 7262 C C . GLY D 1 60 ? 40.349 42.875 6.098 1.00 23.06 78 GLY D C 1
ATOM 7263 O O . GLY D 1 60 ? 40.928 43.459 5.181 1.00 22.67 78 GLY D O 1
ATOM 7264 N N . ALA D 1 61 ? 39.233 42.176 5.917 1.00 22.75 79 ALA D N 1
ATOM 7265 C CA . ALA D 1 61 ? 38.610 42.059 4.594 1.00 22.35 79 ALA D CA 1
ATOM 7266 C C . ALA D 1 61 ? 38.192 43.416 4.033 1.00 21.97 79 ALA D C 1
ATOM 7267 O O . ALA D 1 61 ? 38.451 43.716 2.865 1.00 21.76 79 ALA D O 1
ATOM 7269 N N . LEU D 1 62 ? 37.581 44.244 4.885 1.00 21.64 80 LEU D N 1
ATOM 7270 C CA . LEU D 1 62 ? 37.034 45.546 4.469 1.00 20.90 80 LEU D CA 1
ATOM 7271 C C . LEU D 1 62 ? 38.098 46.529 4.001 1.00 20.54 80 LEU D C 1
ATOM 7272 O O . LEU D 1 62 ? 37.916 47.224 2.996 1.00 19.82 80 LEU D O 1
ATOM 7277 N N . LEU D 1 63 ? 39.195 46.606 4.745 1.00 20.30 81 LEU D N 1
ATOM 7278 C CA . LEU D 1 63 ? 40.224 47.590 4.445 1.00 20.80 81 LEU D CA 1
ATOM 7279 C C . LEU D 1 63 ? 41.406 47.067 3.640 1.00 21.11 81 LEU D C 1
ATOM 7280 O O . LEU D 1 63 ? 42.096 47.847 3.001 1.00 21.55 81 LEU D O 1
ATOM 7285 N N . THR D 1 64 ? 41.645 45.761 3.671 1.00 21.29 82 THR D N 1
ATOM 7286 C CA . THR D 1 64 ? 42.808 45.217 2.980 1.00 20.91 82 THR D CA 1
ATOM 7287 C C . THR D 1 64 ? 42.513 44.086 1.994 1.00 21.36 82 THR D C 1
ATOM 7288 O O . THR D 1 64 ? 43.346 43.816 1.145 1.00 22.29 82 THR D O 1
ATOM 7292 N N . GLY D 1 65 ? 41.359 43.421 2.133 1.00 21.10 83 GLY D N 1
ATOM 7293 C CA . GLY D 1 65 ? 40.986 42.242 1.352 1.00 21.16 83 GLY D CA 1
ATOM 7294 C C . GLY D 1 65 ? 41.560 40.932 1.867 1.00 21.67 83 GLY D C 1
ATOM 7295 O O . GLY D 1 65 ? 41.338 39.876 1.263 1.00 21.13 83 GLY D O 1
ATOM 7296 N N . VAL D 1 66 ? 42.304 41.018 2.977 1.00 21.82 84 VAL D N 1
ATOM 7297 C CA . VAL D 1 66 ? 42.966 39.880 3.632 1.00 21.75 84 VAL D CA 1
ATOM 7298 C C . VAL D 1 66 ? 42.244 39.474 4.937 1.00 22.41 84 VAL D C 1
ATOM 7299 O O . VAL D 1 66 ? 42.024 40.301 5.836 1.00 22.56 84 VAL D O 1
ATOM 7303 N N . ASP D 1 67 ? 41.860 38.203 5.021 1.00 22.67 85 ASP D N 1
ATOM 7304 C CA . ASP D 1 67 ? 41.298 37.653 6.259 1.00 23.61 85 ASP D CA 1
ATOM 7305 C C . ASP D 1 67 ? 41.885 36.258 6.532 1.00 23.87 85 ASP D C 1
ATOM 7306 O O . ASP D 1 67 ? 42.632 35.737 5.704 1.00 23.51 85 ASP D O 1
ATOM 7311 N N . PHE D 1 68 ? 41.552 35.674 7.690 1.00 23.45 86 PHE D N 1
ATOM 7312 C CA . PHE D 1 68 ? 41.904 34.288 7.977 1.00 23.99 86 PHE D CA 1
ATOM 7313 C C . PHE D 1 68 ? 41.362 33.315 6.920 1.00 24.76 86 PHE D C 1
ATOM 7314 O O . PHE D 1 68 ? 42.048 32.371 6.547 1.00 24.92 86 PHE D O 1
ATOM 7322 N N . ASP D 1 69 ? 40.130 33.533 6.462 1.00 25.78 87 ASP D N 1
ATOM 7323 C CA . ASP D 1 69 ? 39.480 32.595 5.535 1.00 27.21 87 ASP D CA 1
ATOM 7324 C C . ASP D 1 69 ? 39.907 32.649 4.042 1.00 27.46 87 ASP D C 1
ATOM 7325 O O . ASP D 1 69 ? 39.484 31.802 3.256 1.00 27.74 87 ASP D O 1
ATOM 7330 N N . ASN D 1 70 ? 40.731 33.624 3.646 1.00 27.76 88 ASN D N 1
ATOM 7331 C CA . ASN D 1 70 ? 41.238 33.666 2.260 1.00 27.83 88 ASN D CA 1
ATOM 7332 C C . ASN D 1 70 ? 42.773 33.735 2.170 1.00 28.07 88 ASN D C 1
ATOM 7333 O O . ASN D 1 70 ? 43.358 34.035 1.125 1.00 28.05 88 ASN D O 1
ATOM 7338 N N . SER D 1 71 ? 43.423 33.442 3.285 1.00 28.04 89 SER D N 1
ATOM 7339 C CA . SER D 1 71 ? 44.865 33.506 3.358 1.00 28.14 89 SER D CA 1
ATOM 7340 C C . SER D 1 71 ? 45.377 32.353 4.206 1.00 28.50 89 SER D C 1
ATOM 7341 O O . SER D 1 71 ? 44.594 31.585 4.782 1.00 28.26 89 SER D O 1
ATOM 7344 N N . SER D 1 72 ? 46.691 32.244 4.310 1.00 28.88 90 SER D N 1
ATOM 7345 C CA . SER D 1 72 ? 47.273 31.221 5.171 1.00 29.29 90 SER D CA 1
ATOM 7346 C C . SER D 1 72 ? 47.661 31.783 6.548 1.00 28.68 90 SER D C 1
ATOM 7347 O O . SER D 1 72 ? 48.354 31.120 7.310 1.00 29.58 90 SER D O 1
ATOM 7350 N N . ILE D 1 73 ? 47.202 32.990 6.873 1.00 27.78 91 ILE D N 1
ATOM 7351 C CA . ILE D 1 73 ? 47.450 33.571 8.191 1.00 26.61 91 ILE D CA 1
ATOM 7352 C C . ILE D 1 73 ? 46.739 32.753 9.281 1.00 26.09 91 ILE D C 1
ATOM 7353 O O . ILE D 1 73 ? 45.517 32.642 9.264 1.00 25.54 91 ILE D O 1
ATOM 7358 N N . ALA D 1 74 ? 47.510 32.182 10.209 1.00 25.32 92 ALA D N 1
ATOM 7359 C CA . ALA D 1 74 ? 46.955 31.423 11.345 1.00 24.93 92 ALA D CA 1
ATOM 7360 C C . ALA D 1 74 ? 46.376 32.310 12.449 1.00 24.57 92 ALA D C 1
ATOM 7361 O O . ALA D 1 74 ? 46.921 33.351 12.769 1.00 24.15 92 ALA D O 1
ATOM 7363 N N . PHE D 1 75 ? 45.264 31.876 13.028 1.00 24.85 93 PHE D N 1
ATOM 7364 C CA . PHE D 1 75 ? 44.633 32.555 14.163 1.00 25.01 93 PHE D CA 1
ATOM 7365 C C . PHE D 1 75 ? 45.256 32.044 15.463 1.00 25.26 93 PHE D C 1
ATOM 7366 O O . PHE D 1 75 ? 45.320 30.834 15.692 1.00 25.29 93 PHE D O 1
ATOM 7374 N N . ILE D 1 76 ? 45.704 32.967 16.311 1.00 25.29 94 ILE D N 1
ATOM 7375 C CA . ILE D 1 76 ? 46.408 32.609 17.536 1.00 25.60 94 ILE D CA 1
ATOM 7376 C C . ILE D 1 76 ? 45.666 33.012 18.807 1.00 26.09 94 ILE D C 1
ATOM 7377 O O . ILE D 1 76 ? 46.182 32.838 19.902 1.00 26.72 94 ILE D O 1
ATOM 7382 N N . GLY D 1 77 ? 44.459 33.543 18.679 1.00 26.27 95 GLY D N 1
ATOM 7383 C CA . GLY D 1 77 ? 43.686 33.860 19.868 1.00 26.52 95 GLY D CA 1
ATOM 7384 C C . GLY D 1 77 ? 43.157 35.271 19.862 1.00 27.11 95 GLY D C 1
ATOM 7385 O O . GLY D 1 77 ? 43.569 36.107 19.048 1.00 26.93 95 GLY D O 1
ATOM 7386 N N . THR D 1 78 ? 42.215 35.520 20.761 1.00 27.50 96 THR D N 1
ATOM 7387 C CA . THR D 1 78 ? 41.623 36.837 20.932 1.00 28.13 96 THR D CA 1
ATOM 7388 C C . THR D 1 78 ? 42.093 37.384 22.279 1.00 29.11 96 THR D C 1
ATOM 7389 O O . THR D 1 78 ? 43.130 38.045 22.364 1.00 28.97 96 THR D O 1
ATOM 7393 N N . ALA D 1 79 ? 41.342 37.062 23.323 1.00 30.31 97 ALA D N 1
ATOM 7394 C CA . ALA D 1 79 ? 41.646 37.500 24.669 1.00 31.80 97 ALA D CA 1
ATOM 7395 C C . ALA D 1 79 ? 42.814 36.703 25.242 1.00 32.71 97 ALA D C 1
ATOM 7396 O O . ALA D 1 79 ? 43.715 37.277 25.843 1.00 33.55 97 ALA D O 1
ATOM 7398 N N . ASP D 1 80 ? 42.803 35.389 25.041 1.00 33.80 98 ASP D N 1
ATOM 7399 C CA . ASP D 1 80 ? 43.882 34.518 25.505 1.00 34.58 98 ASP D CA 1
ATOM 7400 C C . ASP D 1 80 ? 44.694 34.014 24.304 1.00 34.80 98 ASP D C 1
ATOM 7401 O O . ASP D 1 80 ? 44.203 33.213 23.508 1.00 35.05 98 ASP D O 1
ATOM 7406 N N . ILE D 1 81 ? 45.922 34.509 24.168 1.00 35.09 99 ILE D N 1
ATOM 7407 C CA . ILE D 1 81 ? 46.819 34.128 23.066 1.00 35.54 99 ILE D CA 1
ATOM 7408 C C . ILE D 1 81 ? 47.311 32.672 23.203 1.00 35.50 99 ILE D C 1
ATOM 7409 O O . ILE D 1 81 ? 47.676 32.234 24.297 1.00 35.18 99 ILE D O 1
ATOM 7414 N N . ASP D 1 82 ? 47.288 31.926 22.095 1.00 35.24 100 ASP D N 1
ATOM 7415 C CA . ASP D 1 82 ? 47.696 30.508 22.080 1.00 35.46 100 ASP D CA 1
ATOM 7416 C C . ASP D 1 82 ? 49.185 30.356 21.740 1.00 34.75 100 ASP D C 1
ATOM 7417 O O . ASP D 1 82 ? 49.580 30.391 20.575 1.00 34.73 100 ASP D O 1
ATOM 7422 N N . ILE D 1 83 ? 49.992 30.198 22.780 1.00 34.27 101 ILE D N 1
ATOM 7423 C CA . ILE D 1 83 ? 51.444 29.992 22.688 1.00 34.07 101 ILE D CA 1
ATOM 7424 C C . ILE D 1 83 ? 51.874 28.843 21.764 1.00 33.70 101 ILE D C 1
ATOM 7425 O O . ILE D 1 83 ? 52.832 28.996 21.007 1.00 33.37 101 ILE D O 1
ATOM 7430 N N . GLU D 1 84 ? 51.176 27.704 21.846 1.00 33.37 102 GLU D N 1
ATOM 7431 C CA . GLU D 1 84 ? 51.454 26.533 21.004 1.00 33.58 102 GLU D CA 1
ATOM 7432 C C . GLU D 1 84 ? 51.192 26.827 19.519 1.00 32.99 102 GLU D C 1
ATOM 7433 O O . GLU D 1 84 ? 51.902 26.319 18.646 1.00 33.01 102 GLU D O 1
ATOM 7439 N N . ALA D 1 85 ? 50.170 27.640 19.242 1.00 32.27 103 ALA D N 1
ATOM 7440 C CA . ALA D 1 85 ? 49.902 28.125 17.883 1.00 31.64 103 ALA D CA 1
ATOM 7441 C C . ALA D 1 85 ? 51.050 29.001 17.384 1.00 31.31 103 ALA D C 1
ATOM 7442 O O . ALA D 1 85 ? 51.467 28.864 16.237 1.00 31.08 103 ALA D O 1
ATOM 7444 N N . ILE D 1 86 ? 51.577 29.870 18.254 1.00 30.91 104 ILE D N 1
ATOM 7445 C CA . ILE D 1 86 ? 52.702 30.737 17.903 1.00 30.55 104 ILE D CA 1
ATOM 7446 C C . ILE D 1 86 ? 53.927 29.881 17.577 1.00 31.12 104 ILE D C 1
ATOM 7447 O O . ILE D 1 86 ? 54.569 30.074 16.537 1.00 31.34 104 ILE D O 1
ATOM 7452 N N . VAL D 1 87 ? 54.231 28.926 18.459 1.00 31.24 105 VAL D N 1
ATOM 7453 C CA . VAL D 1 87 ? 55.313 27.959 18.240 1.00 31.09 105 VAL D CA 1
ATOM 7454 C C . VAL D 1 87 ? 55.227 27.273 16.871 1.00 31.13 105 VAL D C 1
ATOM 7455 O O . VAL D 1 87 ? 56.233 27.176 16.162 1.00 31.07 105 VAL D O 1
ATOM 7459 N N . ALA D 1 88 ? 54.026 26.816 16.514 1.00 31.43 106 ALA D N 1
ATOM 7460 C CA . ALA D 1 88 ? 53.780 26.074 15.272 1.00 31.84 106 ALA D CA 1
ATOM 7461 C C . ALA D 1 88 ? 53.847 26.945 14.020 1.00 32.26 106 ALA D C 1
ATOM 7462 O O . ALA D 1 88 ? 54.074 26.428 12.924 1.00 32.92 106 ALA D O 1
ATOM 7464 N N . ALA D 1 89 ? 53.635 28.252 14.177 1.00 32.24 107 ALA D N 1
ATOM 7465 C CA . ALA D 1 89 ? 53.756 29.200 13.061 1.00 32.52 107 ALA D CA 1
ATOM 7466 C C . ALA D 1 89 ? 55.228 29.439 12.731 1.00 32.46 107 ALA D C 1
ATOM 7467 O O . ALA D 1 89 ? 55.556 29.976 11.673 1.00 32.54 107 ALA D O 1
ATOM 7469 N N . LYS D 1 90 ? 56.103 29.030 13.648 1.00 32.39 108 LYS D N 1
ATOM 7470 C CA . LYS D 1 90 ? 57.557 29.138 13.481 1.00 32.58 108 LYS D CA 1
ATOM 7471 C C . LYS D 1 90 ? 58.004 30.549 13.038 1.00 31.98 108 LYS D C 1
ATOM 7472 O O . LYS D 1 90 ? 58.549 30.717 11.941 1.00 32.43 108 LYS D O 1
ATOM 7478 N N . PRO D 1 91 ? 57.776 31.565 13.892 1.00 31.07 109 PRO D N 1
ATOM 7479 C CA . PRO D 1 91 ? 58.145 32.911 13.475 1.00 30.56 109 PRO D CA 1
ATOM 7480 C C . PRO D 1 91 ? 59.651 33.148 13.469 1.00 29.98 109 PRO D C 1
ATOM 7481 O O . PRO D 1 91 ? 60.384 32.454 14.168 1.00 29.61 109 PRO D O 1
ATOM 7485 N N . ASP D 1 92 ? 60.097 34.119 12.667 1.00 29.41 110 ASP D N 1
ATOM 7486 C CA . ASP D 1 92 ? 61.421 34.720 12.855 1.00 28.64 110 ASP D CA 1
ATOM 7487 C C . ASP D 1 92 ? 61.304 36.070 13.585 1.00 27.89 110 ASP D C 1
ATOM 7488 O O . ASP D 1 92 ? 62.300 36.669 13.978 1.00 27.48 110 ASP D O 1
ATOM 7493 N N . LEU D 1 93 ? 60.071 36.523 13.784 1.00 27.15 111 LEU D N 1
ATOM 7494 C CA . LEU D 1 93 ? 59.802 37.814 14.429 1.00 26.52 111 LEU D CA 1
ATOM 7495 C C . LEU D 1 93 ? 58.405 37.800 15.037 1.00 26.38 111 LEU D C 1
ATOM 7496 O O . LEU D 1 93 ? 57.439 37.429 14.386 1.00 26.97 111 LEU D O 1
ATOM 7501 N N . ILE D 1 94 ? 58.309 38.195 16.300 1.00 26.20 112 ILE D N 1
ATOM 7502 C CA . ILE D 1 94 ? 57.028 38.327 16.968 1.00 25.27 112 ILE D CA 1
ATOM 7503 C C . ILE D 1 94 ? 56.902 39.804 17.316 1.00 25.84 112 ILE D C 1
ATOM 7504 O O . ILE D 1 94 ? 57.846 40.402 17.797 1.00 25.89 112 ILE D O 1
ATOM 7509 N N . ILE D 1 95 ? 55.752 40.402 17.015 1.00 26.72 113 ILE D N 1
ATOM 7510 C CA . ILE D 1 95 ? 55.496 41.813 17.336 1.00 26.87 113 ILE D CA 1
ATOM 7511 C C . ILE D 1 95 ? 54.297 41.855 18.276 1.00 27.32 113 ILE D C 1
ATOM 7512 O O . ILE D 1 95 ? 53.251 41.299 17.972 1.00 26.73 113 ILE D O 1
ATOM 7517 N N . THR D 1 96 ? 54.477 42.506 19.423 1.00 28.46 114 THR D N 1
ATOM 7518 C CA . THR D 1 96 ? 53.414 42.670 20.406 1.00 29.68 114 THR D CA 1
ATOM 7519 C C . THR D 1 96 ? 53.272 44.146 20.803 1.00 30.43 114 THR D C 1
ATOM 7520 O O . THR D 1 96 ? 53.960 45.026 20.264 1.00 30.25 114 THR D O 1
ATOM 7524 N N . GLU D 1 97 ? 52.359 44.421 21.720 1.00 31.56 115 GLU D N 1
ATOM 7525 C CA . GLU D 1 97 ? 52.180 45.788 22.220 1.00 32.99 115 GLU D CA 1
ATOM 7526 C C . GLU D 1 97 ? 51.837 45.752 23.698 1.00 33.26 115 GLU D C 1
ATOM 7527 O O . GLU D 1 97 ? 51.446 44.697 24.205 1.00 33.02 115 GLU D O 1
ATOM 7533 N N . PRO D 1 98 ? 52.014 46.882 24.400 1.00 33.81 116 PRO D N 1
ATOM 7534 C CA . PRO D 1 98 ? 51.984 46.796 25.855 1.00 34.74 116 PRO D CA 1
ATOM 7535 C C . PRO D 1 98 ? 50.616 46.551 26.520 1.00 35.38 116 PRO D C 1
ATOM 7536 O O . PRO D 1 98 ? 50.589 46.217 27.702 1.00 35.46 116 PRO D O 1
ATOM 7540 N N . THR D 1 99 ? 49.505 46.672 25.790 1.00 36.48 117 THR D N 1
ATOM 7541 C CA . THR D 1 99 ? 48.206 46.257 26.352 1.00 37.59 117 THR D CA 1
ATOM 7542 C C . THR D 1 99 ? 47.882 44.768 26.139 1.00 38.05 117 THR D C 1
ATOM 7543 O O . THR D 1 99 ? 46.798 44.315 26.508 1.00 38.23 117 THR D O 1
ATOM 7547 N N . ARG D 1 100 ? 48.808 44.019 25.534 1.00 38.71 118 ARG D N 1
ATOM 7548 C CA . ARG D 1 100 ? 48.692 42.552 25.422 1.00 38.94 118 ARG D CA 1
ATOM 7549 C C . ARG D 1 100 ? 49.316 41.921 26.652 1.00 38.97 118 ARG D C 1
ATOM 7550 O O . ARG D 1 100 ? 50.264 42.469 27.230 1.00 39.16 118 ARG D O 1
ATOM 7558 N N . ASN D 1 101 ? 48.801 40.758 27.031 1.00 38.62 119 ASN D N 1
ATOM 7559 C CA . ASN D 1 101 ? 49.063 40.190 28.347 1.00 38.69 119 ASN D CA 1
ATOM 7560 C C . ASN D 1 101 ? 50.203 39.187 28.395 1.00 38.11 119 ASN D C 1
ATOM 7561 O O . ASN D 1 101 ? 50.772 38.950 29.459 1.00 38.33 119 ASN D O 1
ATOM 7566 N N . THR D 1 102 ? 50.520 38.593 27.247 1.00 37.21 120 THR D N 1
ATOM 7567 C CA . THR D 1 102 ? 51.541 37.551 27.149 1.00 36.40 120 THR D CA 1
ATOM 7568 C C . THR D 1 102 ? 52.921 38.150 27.429 1.00 35.53 120 THR D C 1
ATOM 7569 O O . THR D 1 102 ? 53.331 39.091 26.745 1.00 34.90 120 THR D O 1
ATOM 7573 N N . PRO D 1 103 ? 53.636 37.614 28.441 1.00 34.69 121 PRO D N 1
ATOM 7574 C CA . PRO D 1 103 ? 54.930 38.201 28.788 1.00 33.91 121 PRO D CA 1
ATOM 7575 C C . PRO D 1 103 ? 55.936 38.052 27.645 1.00 33.05 121 PRO D C 1
ATOM 7576 O O . PRO D 1 103 ? 55.991 37.000 27.006 1.00 32.75 121 PRO D O 1
ATOM 7580 N N . ILE D 1 104 ? 56.694 39.119 27.388 1.00 32.34 122 ILE D N 1
ATOM 7581 C CA . ILE D 1 104 ? 57.791 39.129 26.413 1.00 31.81 122 ILE D CA 1
ATOM 7582 C C . ILE D 1 104 ? 58.746 37.946 26.590 1.00 31.56 122 ILE D C 1
ATOM 7583 O O . ILE D 1 104 ? 59.122 37.314 25.612 1.00 31.18 122 ILE D O 1
ATOM 7588 N N . GLU D 1 105 ? 59.129 37.676 27.843 1.00 31.33 123 GLU D N 1
ATOM 7589 C CA . GLU D 1 105 ? 60.061 36.596 28.221 1.00 31.19 123 GLU D CA 1
ATOM 7590 C C . GLU D 1 105 ? 59.673 35.233 27.637 1.00 31.45 123 GLU D C 1
ATOM 7591 O O . GLU D 1 105 ? 60.536 34.485 27.172 1.00 30.93 123 GLU D O 1
ATOM 7597 N N . ARG D 1 106 ? 58.375 34.919 27.685 1.00 32.17 124 ARG D N 1
ATOM 7598 C CA . ARG D 1 106 ? 57.838 33.686 27.106 1.00 32.79 124 ARG D CA 1
ATOM 7599 C C . ARG D 1 106 ? 57.928 33.729 25.581 1.00 32.82 124 ARG D C 1
ATOM 7600 O O . ARG D 1 106 ? 58.401 32.777 24.956 1.00 32.88 124 ARG D O 1
ATOM 7608 N N . LEU D 1 107 ? 57.483 34.840 24.998 1.00 32.76 125 LEU D N 1
ATOM 7609 C CA . LEU D 1 107 ? 57.575 35.057 23.549 1.00 33.07 125 LEU D CA 1
ATOM 7610 C C . LEU D 1 107 ? 59.020 35.007 23.032 1.00 33.69 125 LEU D C 1
ATOM 7611 O O . LEU D 1 107 ? 59.296 34.347 22.036 1.00 34.03 125 LEU D O 1
ATOM 7616 N N . GLU D 1 108 ? 59.929 35.692 23.724 1.00 34.83 126 GLU D N 1
ATOM 7617 C CA . GLU D 1 108 ? 61.355 35.752 23.361 1.00 35.30 126 GLU D CA 1
ATOM 7618 C C . GLU D 1 108 ? 62.061 34.368 23.428 1.00 35.40 126 GLU D C 1
ATOM 7619 O O . GLU D 1 108 ? 63.177 34.213 22.941 1.00 35.38 126 GLU D O 1
ATOM 7625 N N . LYS D 1 109 ? 61.391 33.371 24.014 1.00 35.57 127 LYS D N 1
ATOM 7626 C CA . LYS D 1 109 ? 61.823 31.957 23.974 1.00 35.66 127 LYS D CA 1
ATOM 7627 C C . LYS D 1 109 ? 61.506 31.268 22.636 1.00 34.94 127 LYS D C 1
ATOM 7628 O O . LYS D 1 109 ? 62.014 30.175 22.357 1.00 35.36 127 LYS D O 1
ATOM 7634 N N . ILE D 1 110 ? 60.656 31.901 21.829 1.00 33.75 128 ILE D N 1
ATOM 7635 C CA . ILE D 1 110 ? 60.252 31.381 20.527 1.00 32.69 128 ILE D CA 1
ATOM 7636 C C . ILE D 1 110 ? 60.980 32.130 19.396 1.00 32.44 128 ILE D C 1
ATOM 7637 O O . ILE D 1 110 ? 61.536 31.519 18.482 1.00 32.44 128 ILE D O 1
ATOM 7642 N N . ALA D 1 111 ? 60.980 33.457 19.463 1.00 31.59 129 ALA D N 1
ATOM 7643 C CA . ALA D 1 111 ? 61.618 34.273 18.445 1.00 31.16 129 ALA D CA 1
ATOM 7644 C C . ALA D 1 111 ? 61.901 35.644 19.046 1.00 30.86 129 ALA D C 1
ATOM 7645 O O . ALA D 1 111 ? 61.304 35.996 20.061 1.00 30.43 129 ALA D O 1
ATOM 7647 N N . PRO D 1 112 ? 62.824 36.414 18.432 1.00 30.75 130 PRO D N 1
ATOM 7648 C CA . PRO D 1 112 ? 63.011 37.814 18.804 1.00 30.37 130 PRO D CA 1
ATOM 7649 C C . PRO D 1 112 ? 61.666 38.537 18.826 1.00 30.07 130 PRO D C 1
ATOM 7650 O O . PRO D 1 112 ? 60.899 38.488 17.842 1.00 30.25 130 PRO D O 1
ATOM 7654 N N . THR D 1 113 ? 61.397 39.203 19.943 1.00 29.39 131 THR D N 1
ATOM 7655 C CA . THR D 1 113 ? 60.127 39.868 20.178 1.00 29.05 131 THR D CA 1
ATOM 7656 C C . THR D 1 113 ? 60.361 41.369 20.417 1.00 29.00 131 THR D C 1
ATOM 7657 O O . THR D 1 113 ? 61.281 41.764 21.144 1.00 28.43 131 THR D O 1
ATOM 7661 N N . VAL D 1 114 ? 59.526 42.191 19.783 1.00 28.72 132 VAL D N 1
ATOM 7662 C CA . VAL D 1 114 ? 59.585 43.643 19.957 1.00 28.31 132 VAL D CA 1
ATOM 7663 C C . VAL D 1 114 ? 58.220 44.143 20.408 1.00 28.31 132 VAL D C 1
ATOM 7664 O O . VAL D 1 114 ? 57.195 43.576 20.017 1.00 27.97 132 VAL D O 1
ATOM 7668 N N . SER D 1 115 ? 58.219 45.180 21.245 1.00 28.29 133 SER D N 1
ATOM 7669 C CA . SER D 1 115 ? 56.984 45.855 21.662 1.00 29.09 133 SER D CA 1
ATOM 7670 C C . SER D 1 115 ? 56.883 47.222 21.003 1.00 29.79 133 SER D C 1
ATOM 7671 O O . SER D 1 115 ? 57.869 47.947 20.897 1.00 30.07 133 SER D O 1
ATOM 7674 N N . ILE D 1 116 ? 55.671 47.554 20.581 1.00 30.61 134 ILE D N 1
ATOM 7675 C CA . ILE D 1 116 ? 55.387 48.702 19.749 1.00 32.08 134 ILE D CA 1
ATOM 7676 C C . ILE D 1 116 ? 54.144 49.361 20.368 1.00 32.17 134 ILE D C 1
ATOM 7677 O O . ILE D 1 116 ? 53.136 48.706 20.588 1.00 32.34 134 ILE D O 1
ATOM 7682 N N . ASP D 1 117 ? 54.232 50.651 20.666 1.00 32.77 135 ASP D N 1
ATOM 7683 C CA . ASP D 1 117 ? 53.213 51.337 21.468 1.00 33.88 135 ASP D CA 1
ATOM 7684 C C . ASP D 1 117 ? 52.631 52.536 20.707 1.00 34.48 135 ASP D C 1
ATOM 7685 O O . ASP D 1 117 ? 53.372 53.448 20.343 1.00 34.96 135 ASP D O 1
ATOM 7690 N N . HIS D 1 118 ? 51.317 52.545 20.464 1.00 35.25 136 HIS D N 1
ATOM 7691 C CA . HIS D 1 118 ? 50.713 53.607 19.626 1.00 35.86 136 HIS D CA 1
ATOM 7692 C C . HIS D 1 118 ? 50.752 54.990 20.279 1.00 35.84 136 HIS D C 1
ATOM 7693 O O . HIS D 1 118 ? 50.760 56.019 19.593 1.00 35.80 136 HIS D O 1
ATOM 7700 N N . LEU D 1 119 ? 50.811 55.002 21.607 1.00 35.94 137 LEU D N 1
ATOM 7701 C CA . LEU D 1 119 ? 50.874 56.238 22.379 1.00 36.03 137 LEU D CA 1
ATOM 7702 C C . LEU D 1 119 ? 52.074 57.117 22.038 1.00 36.22 137 LEU D C 1
ATOM 7703 O O . LEU D 1 119 ? 52.022 58.340 22.214 1.00 36.03 137 LEU D O 1
ATOM 7708 N N . LYS D 1 120 ? 53.148 56.495 21.549 1.00 36.35 138 LYS D N 1
ATOM 7709 C CA . LYS D 1 120 ? 54.374 57.217 21.222 1.00 36.62 138 LYS D CA 1
ATOM 7710 C C . LYS D 1 120 ? 54.392 57.644 19.750 1.00 36.59 138 LYS D C 1
ATOM 7711 O O . LYS D 1 120 ? 55.083 57.045 18.928 1.00 36.93 138 LYS D O 1
ATOM 7717 N N . GLY D 1 121 ? 53.620 58.678 19.429 1.00 36.60 139 GLY D N 1
ATOM 7718 C CA . GLY D 1 121 ? 53.632 59.285 18.098 1.00 36.13 139 GLY D CA 1
ATOM 7719 C C . GLY D 1 121 ? 52.501 58.827 17.195 1.00 35.88 139 GLY D C 1
ATOM 7720 O O . GLY D 1 121 ? 52.417 59.246 16.029 1.00 35.87 139 GLY D O 1
ATOM 7721 N N . GLY D 1 122 ? 51.640 57.957 17.723 1.00 35.17 140 GLY D N 1
ATOM 7722 C CA . GLY D 1 122 ? 50.459 57.510 16.986 1.00 34.57 140 GLY D CA 1
ATOM 7723 C C . GLY D 1 122 ? 50.804 56.683 15.759 1.00 34.09 140 GLY D C 1
ATOM 7724 O O . GLY D 1 122 ? 51.886 56.093 15.675 1.00 33.79 140 GLY D O 1
ATOM 7725 N N . ALA D 1 123 ? 49.877 56.659 14.805 1.00 33.38 141 ALA D N 1
ATOM 7726 C CA . ALA D 1 123 ? 49.996 55.836 13.604 1.00 32.64 141 ALA D CA 1
ATOM 7727 C C . ALA D 1 123 ? 51.228 56.137 12.727 1.00 31.96 141 ALA D C 1
ATOM 7728 O O . ALA D 1 123 ? 51.892 55.198 12.290 1.00 31.96 141 ALA D O 1
ATOM 7730 N N . PRO D 1 124 ? 51.537 57.430 12.458 1.00 31.56 142 PRO D N 1
ATOM 7731 C CA . PRO D 1 124 ? 52.795 57.710 11.734 1.00 31.27 142 PRO D CA 1
ATOM 7732 C C . PRO D 1 124 ? 54.015 56.962 12.281 1.00 30.66 142 PRO D C 1
ATOM 7733 O O . PRO D 1 124 ? 54.743 56.325 11.521 1.00 30.48 142 PRO D O 1
ATOM 7737 N N . GLU D 1 125 ? 54.197 57.014 13.595 1.00 30.07 143 GLU D N 1
ATOM 7738 C CA . GLU D 1 125 ? 55.317 56.362 14.255 1.00 29.56 143 GLU D CA 1
ATOM 7739 C C . GLU D 1 125 ? 55.244 54.849 14.235 1.00 28.78 143 GLU D C 1
ATOM 7740 O O . GLU D 1 125 ? 56.252 54.198 14.011 1.00 29.04 143 GLU D O 1
ATOM 7746 N N . ILE D 1 126 ? 54.057 54.290 14.449 1.00 27.99 144 ILE D N 1
ATOM 7747 C CA . ILE D 1 126 ? 53.869 52.841 14.331 1.00 27.53 144 ILE D CA 1
ATOM 7748 C C . ILE D 1 126 ? 54.261 52.294 12.938 1.00 26.62 144 ILE D C 1
ATOM 7749 O O . ILE D 1 126 ? 54.950 51.268 12.851 1.00 26.84 144 ILE D O 1
ATOM 7754 N N . TYR D 1 127 ? 53.809 52.972 11.876 1.00 25.41 145 TYR D N 1
ATOM 7755 C CA . TYR D 1 127 ? 54.128 52.608 10.495 1.00 25.10 145 TYR D CA 1
ATOM 7756 C C . TYR D 1 127 ? 55.616 52.774 10.190 1.00 25.36 145 TYR D C 1
ATOM 7757 O O . TYR D 1 127 ? 56.204 51.943 9.504 1.00 25.21 145 TYR D O 1
ATOM 7766 N N . ARG D 1 128 ? 56.203 53.858 10.690 1.00 26.24 146 ARG D N 1
ATOM 7767 C CA . ARG D 1 128 ? 57.656 54.078 10.596 1.00 27.95 146 ARG D CA 1
ATOM 7768 C C . ARG D 1 128 ? 58.450 52.958 11.271 1.00 27.74 146 ARG D C 1
ATOM 7769 O O . ARG D 1 128 ? 59.409 52.447 10.701 1.00 27.98 146 ARG D O 1
ATOM 7777 N N . LYS D 1 129 ? 58.039 52.568 12.474 1.00 27.99 147 LYS D N 1
ATOM 7778 C CA . LYS D 1 129 ? 58.730 51.507 13.221 1.00 28.16 147 LYS D CA 1
ATOM 7779 C C . LYS D 1 129 ? 58.597 50.154 12.534 1.00 28.41 147 LYS D C 1
ATOM 7780 O O . LYS D 1 129 ? 59.588 49.427 12.380 1.00 28.66 147 LYS D O 1
ATOM 7786 N N . LEU D 1 130 ? 57.380 49.834 12.090 1.00 28.39 148 LEU D N 1
ATOM 7787 C CA . LEU D 1 130 ? 57.129 48.579 11.394 1.00 28.20 148 LEU D CA 1
ATOM 7788 C C . LEU D 1 130 ? 57.886 48.489 10.074 1.00 27.78 148 LEU D C 1
ATOM 7789 O O . LEU D 1 130 ? 58.354 47.411 9.713 1.00 28.13 148 LEU D O 1
ATOM 7794 N N . ALA D 1 131 ? 58.004 49.616 9.365 1.00 27.18 149 ALA D N 1
ATOM 7795 C CA . ALA D 1 131 ? 58.788 49.688 8.131 1.00 26.82 149 ALA D CA 1
ATOM 7796 C C . ALA D 1 131 ? 60.268 49.434 8.363 1.00 26.89 149 ALA D C 1
ATOM 7797 O O . ALA D 1 131 ? 60.882 48.719 7.582 1.00 26.44 149 ALA D O 1
ATOM 7799 N N . GLU D 1 132 ? 60.846 50.021 9.422 1.00 27.59 150 GLU D N 1
ATOM 7800 C CA . GLU D 1 132 ? 62.238 49.732 9.772 1.00 28.44 150 GLU D CA 1
ATOM 7801 C C . GLU D 1 132 ? 62.382 48.261 10.196 1.00 28.21 150 GLU D C 1
ATOM 7802 O O . GLU D 1 132 ? 63.232 47.542 9.695 1.00 28.01 150 GLU D O 1
ATOM 7808 N N . LEU D 1 133 ? 61.516 47.817 11.101 1.00 28.81 151 LEU D N 1
ATOM 7809 C CA . LEU D 1 133 ? 61.506 46.440 11.580 1.00 28.84 151 LEU D CA 1
ATOM 7810 C C . LEU D 1 133 ? 61.481 45.426 10.462 1.00 28.78 151 LEU D C 1
ATOM 7811 O O . LEU D 1 133 ? 62.122 44.374 10.554 1.00 29.66 151 LEU D O 1
ATOM 7816 N N . THR D 1 134 ? 60.718 45.722 9.412 1.00 28.15 152 THR D N 1
ATOM 7817 C CA . THR D 1 134 ? 60.453 44.739 8.366 1.00 26.87 152 THR D CA 1
ATOM 7818 C C . THR D 1 134 ? 61.178 45.007 7.046 1.00 25.99 152 THR D C 1
ATOM 7819 O O . THR D 1 134 ? 61.063 44.212 6.110 1.00 25.61 152 THR D O 1
ATOM 7823 N N . GLY D 1 135 ? 61.906 46.122 6.958 1.00 24.58 153 GLY D N 1
ATOM 7824 C CA . GLY D 1 135 ? 62.601 46.481 5.722 1.00 23.60 153 GLY D CA 1
ATOM 7825 C C . GLY D 1 135 ? 61.710 47.001 4.599 1.00 23.48 153 GLY D C 1
ATOM 7826 O O . GLY D 1 135 ? 62.011 46.817 3.415 1.00 23.46 153 GLY D O 1
ATOM 7827 N N . THR D 1 136 ? 60.622 47.676 4.964 1.00 23.03 154 THR D N 1
ATOM 7828 C CA . THR D 1 136 ? 59.634 48.135 3.988 1.00 23.02 154 THR D CA 1
ATOM 7829 C C . THR D 1 136 ? 59.523 49.673 3.965 1.00 23.39 154 THR D C 1
ATOM 7830 O O . THR D 1 136 ? 58.439 50.235 3.789 1.00 22.95 154 THR D O 1
ATOM 7834 N N . GLN D 1 137 ? 60.673 50.339 4.115 1.00 23.85 155 GLN D N 1
ATOM 7835 C CA . GLN D 1 137 ? 60.752 51.802 4.085 1.00 23.90 155 GLN D CA 1
ATOM 7836 C C . GLN D 1 137 ? 60.284 52.318 2.731 1.00 23.85 155 GLN D C 1
ATOM 7837 O O . GLN D 1 137 ? 59.628 53.351 2.641 1.00 24.10 155 GLN D O 1
ATOM 7843 N N . SER D 1 138 ? 60.623 51.602 1.671 1.00 24.17 156 SER D N 1
ATOM 7844 C CA . SER D 1 138 ? 60.232 52.072 0.349 1.00 24.99 156 SER D CA 1
ATOM 7845 C C . SER D 1 138 ? 58.706 51.975 0.165 1.00 24.07 156 SER D C 1
ATOM 7846 O O . SER D 1 138 ? 58.074 52.925 -0.305 1.00 24.63 156 SER D O 1
ATOM 7849 N N . GLN D 1 139 ? 58.124 50.850 0.572 1.00 23.15 157 GLN D N 1
ATOM 7850 C CA . GLN D 1 139 ? 56.658 50.673 0.564 1.00 22.79 157 GLN D CA 1
ATOM 7851 C C . GLN D 1 139 ? 55.940 51.792 1.334 1.00 22.13 157 GLN D C 1
ATOM 7852 O O . GLN D 1 139 ? 54.943 52.329 0.866 1.00 21.76 157 GLN D O 1
ATOM 7858 N N . LEU D 1 140 ? 56.458 52.131 2.515 1.00 21.62 158 LEU D N 1
ATOM 7859 C CA . LEU D 1 140 ? 55.922 53.223 3.311 1.00 20.84 158 LEU D CA 1
ATOM 7860 C C . LEU D 1 140 ? 56.026 54.590 2.616 1.00 21.06 158 LEU D C 1
ATOM 7861 O O . LEU D 1 140 ? 55.068 55.390 2.655 1.00 21.55 158 LEU D O 1
ATOM 7866 N N . ALA D 1 141 ? 57.165 54.856 1.973 1.00 21.18 159 ALA D N 1
ATOM 7867 C CA . ALA D 1 141 ? 57.355 56.113 1.237 1.00 21.13 159 ALA D CA 1
ATOM 7868 C C . ALA D 1 141 ? 56.271 56.299 0.181 1.00 20.40 159 ALA D C 1
ATOM 7869 O O . ALA D 1 141 ? 55.759 57.408 -0.011 1.00 20.43 159 ALA D O 1
ATOM 7871 N N . ILE D 1 142 ? 55.915 55.209 -0.482 1.00 19.93 160 ILE D N 1
ATOM 7872 C CA . ILE D 1 142 ? 54.825 55.204 -1.463 1.00 20.27 160 ILE D CA 1
ATOM 7873 C C . ILE D 1 142 ? 53.434 55.405 -0.821 1.00 20.02 160 ILE D C 1
ATOM 7874 O O . ILE D 1 142 ? 52.620 56.191 -1.318 1.00 20.07 160 ILE D O 1
ATOM 7879 N N . LEU D 1 143 ? 53.174 54.723 0.289 1.00 20.54 161 LEU D N 1
ATOM 7880 C CA . LEU D 1 143 ? 51.925 54.936 1.040 1.00 20.82 161 LEU D CA 1
ATOM 7881 C C . LEU D 1 143 ? 51.817 56.412 1.450 1.00 21.67 161 LEU D C 1
ATOM 7882 O O . LEU D 1 143 ? 50.749 57.013 1.335 1.00 21.32 161 LEU D O 1
ATOM 7887 N N . GLU D 1 144 ? 52.938 56.990 1.894 1.00 22.60 162 GLU D N 1
ATOM 7888 C CA . GLU D 1 144 ? 52.978 58.388 2.349 1.00 24.32 162 GLU D CA 1
ATOM 7889 C C . GLU D 1 144 ? 52.808 59.385 1.206 1.00 23.64 162 GLU D C 1
ATOM 7890 O O . GLU D 1 144 ? 52.132 60.403 1.361 1.00 24.77 162 GLU D O 1
ATOM 7896 N N . ARG D 1 145 ? 53.403 59.087 0.059 1.00 22.97 163 ARG D N 1
ATOM 7897 C CA . ARG D 1 145 ? 53.207 59.901 -1.140 1.00 22.57 163 ARG D CA 1
ATOM 7898 C C . ARG D 1 145 ? 51.725 59.949 -1.566 1.00 22.02 163 ARG D C 1
ATOM 7899 O O . ARG D 1 145 ? 51.196 61.029 -1.839 1.00 21.31 163 ARG D O 1
ATOM 7907 N N . ARG D 1 146 ? 51.054 58.794 -1.572 1.00 21.85 164 ARG D N 1
ATOM 7908 C CA . ARG D 1 146 ? 49.614 58.752 -1.866 1.00 21.27 164 ARG D CA 1
ATOM 7909 C C . ARG D 1 146 ? 48.820 59.597 -0.876 1.00 21.83 164 ARG D C 1
ATOM 7910 O O . ARG D 1 146 ? 47.900 60.304 -1.276 1.00 21.80 164 ARG D O 1
ATOM 7918 N N . TYR D 1 147 ? 49.174 59.534 0.413 1.00 21.84 165 TYR D N 1
ATOM 7919 C CA . TYR D 1 147 ? 48.513 60.374 1.414 1.00 21.66 165 TYR D CA 1
ATOM 7920 C C . TYR D 1 147 ? 48.777 61.876 1.223 1.00 22.36 165 TYR D C 1
ATOM 7921 O O . TYR D 1 147 ? 47.864 62.698 1.408 1.00 22.40 165 TYR D O 1
ATOM 7930 N N . GLN D 1 148 ? 50.012 62.228 0.854 1.00 23.18 166 GLN D N 1
ATOM 7931 C CA . GLN D 1 148 ? 50.360 63.596 0.456 1.00 24.25 166 GLN D CA 1
ATOM 7932 C C . GLN D 1 148 ? 49.517 64.067 -0.747 1.00 23.60 166 GLN D C 1
ATOM 7933 O O . GLN D 1 148 ? 48.981 65.182 -0.736 1.00 23.15 166 GLN D O 1
ATOM 7939 N N . ALA D 1 149 ? 49.396 63.215 -1.773 1.00 22.87 167 ALA D N 1
ATOM 7940 C CA . ALA D 1 149 ? 48.516 63.499 -2.907 1.00 22.45 167 ALA D CA 1
ATOM 7941 C C . ALA D 1 149 ? 47.036 63.722 -2.525 1.00 21.78 167 ALA D C 1
ATOM 7942 O O . ALA D 1 149 ? 46.406 64.616 -3.057 1.00 21.79 167 ALA D O 1
ATOM 7944 N N . GLN D 1 150 ? 46.490 62.906 -1.623 1.00 21.53 168 GLN D N 1
ATOM 7945 C CA . GLN D 1 150 ? 45.100 63.055 -1.163 1.00 21.17 168 GLN D CA 1
ATOM 7946 C C . GLN D 1 150 ? 44.897 64.356 -0.397 1.00 21.44 168 GLN D C 1
ATOM 7947 O O . GLN D 1 150 ? 43.887 65.045 -0.571 1.00 21.03 168 GLN D O 1
ATOM 7953 N N . ILE D 1 151 ? 45.862 64.696 0.456 1.00 21.86 169 ILE D N 1
ATOM 7954 C CA . ILE D 1 151 ? 45.814 65.959 1.191 1.00 22.67 169 ILE D CA 1
ATOM 7955 C C . ILE D 1 151 ? 45.916 67.153 0.232 1.00 23.72 169 ILE D C 1
ATOM 7956 O O . ILE D 1 151 ? 45.084 68.057 0.293 1.00 24.32 169 ILE D O 1
ATOM 7961 N N . ASN D 1 152 ? 46.890 67.130 -0.676 1.00 24.61 170 ASN D N 1
ATOM 7962 C CA . ASN D 1 152 ? 47.016 68.182 -1.692 1.00 25.52 170 ASN D CA 1
ATOM 7963 C C . ASN D 1 152 ? 45.788 68.356 -2.604 1.00 26.40 170 ASN D C 1
ATOM 7964 O O . ASN D 1 152 ? 45.404 69.493 -2.929 1.00 26.34 170 ASN D O 1
ATOM 7969 N N . ALA D 1 153 ? 45.176 67.241 -3.003 1.00 26.93 171 ALA D N 1
ATOM 7970 C CA . ALA D 1 153 ? 43.923 67.267 -3.769 1.00 28.10 171 ALA D CA 1
ATOM 7971 C C . ALA D 1 153 ? 42.837 68.058 -3.039 1.00 28.62 171 ALA D C 1
ATOM 7972 O O . ALA D 1 153 ? 42.102 68.852 -3.632 1.00 29.02 171 ALA D O 1
ATOM 7974 N N . LEU D 1 154 ? 42.769 67.843 -1.741 1.00 29.38 172 LEU D N 1
ATOM 7975 C CA . LEU D 1 154 ? 41.773 68.444 -0.884 1.00 30.33 172 LEU D CA 1
ATOM 7976 C C . LEU D 1 154 ? 42.049 69.942 -0.707 1.00 30.82 172 LEU D C 1
ATOM 7977 O O . LEU D 1 154 ? 41.140 70.769 -0.819 1.00 30.88 172 LEU D O 1
ATOM 7982 N N . LYS D 1 155 ? 43.303 70.292 -0.439 1.00 31.04 173 LYS D N 1
ATOM 7983 C CA . LYS D 1 155 ? 43.689 71.704 -0.278 1.00 32.04 173 LYS D CA 1
ATOM 7984 C C . LYS D 1 155 ? 43.569 72.504 -1.579 1.00 32.35 173 LYS D C 1
ATOM 7985 O O . LYS D 1 155 ? 43.335 73.710 -1.543 1.00 31.69 173 LYS D O 1
ATOM 7991 N N . ALA D 1 156 ? 43.726 71.815 -2.712 1.00 32.91 174 ALA D N 1
ATOM 7992 C CA . ALA D 1 156 ? 43.562 72.400 -4.040 1.00 33.97 174 ALA D CA 1
ATOM 7993 C C . ALA D 1 156 ? 42.141 72.885 -4.366 1.00 34.97 174 ALA D C 1
ATOM 7994 O O . ALA D 1 156 ? 41.979 73.866 -5.094 1.00 35.86 174 ALA D O 1
ATOM 7996 N N . THR D 1 157 ? 41.120 72.203 -3.855 1.00 36.17 175 THR D N 1
ATOM 7997 C CA . THR D 1 157 ? 39.726 72.526 -4.205 1.00 37.90 175 THR D CA 1
ATOM 7998 C C . THR D 1 157 ? 39.017 73.403 -3.184 1.00 38.67 175 THR D C 1
ATOM 7999 O O . THR D 1 157 ? 37.936 73.941 -3.452 1.00 39.44 175 THR D O 1
ATOM 8003 N N . LEU D 1 158 ? 39.634 73.552 -2.023 1.00 39.25 176 LEU D N 1
ATOM 8004 C CA . LEU D 1 158 ? 38.996 74.184 -0.887 1.00 40.29 176 LEU D CA 1
ATOM 8005 C C . LEU D 1 158 ? 39.948 75.133 -0.180 1.00 40.83 176 LEU D C 1
ATOM 8006 O O . LEU D 1 158 ? 41.094 74.769 0.109 1.00 40.96 176 LEU D O 1
ATOM 8011 N N . ASP D 1 159 ? 39.480 76.346 0.108 1.00 41.49 177 ASP D N 1
ATOM 8012 C CA . ASP D 1 159 ? 40.157 77.166 1.104 1.00 42.02 177 ASP D CA 1
ATOM 8013 C C . ASP D 1 159 ? 39.771 76.639 2.491 1.00 42.11 177 ASP D C 1
ATOM 8014 O O . ASP D 1 159 ? 38.995 77.266 3.228 1.00 42.37 177 ASP D O 1
ATOM 8019 N N . SER D 1 160 ? 40.310 75.465 2.819 1.00 41.93 178 SER D N 1
ATOM 8020 C CA . SER D 1 160 ? 40.032 74.768 4.072 1.00 41.95 178 SER D CA 1
ATOM 8021 C C . SER D 1 160 ? 40.239 75.628 5.346 1.00 42.36 178 SER D C 1
ATOM 8022 O O . SER D 1 160 ? 39.540 75.439 6.356 1.00 42.27 178 SER D O 1
ATOM 8025 N N . GLN D 1 161 ? 41.177 76.578 5.277 1.00 42.60 179 GLN D N 1
ATOM 8026 C CA . GLN D 1 161 ? 41.413 77.559 6.346 1.00 43.31 179 GLN D CA 1
ATOM 8027 C C . GLN D 1 161 ? 40.192 78.448 6.639 1.00 42.39 179 GLN D C 1
ATOM 8028 O O . GLN D 1 161 ? 40.068 78.988 7.743 1.00 42.56 179 GLN D O 1
ATOM 8034 N N . LYS D 1 162 ? 39.316 78.606 5.646 1.00 41.24 180 LYS D N 1
ATOM 8035 C CA . LYS D 1 162 ? 38.102 79.422 5.762 1.00 40.34 180 LYS D CA 1
ATOM 8036 C C . LYS D 1 162 ? 36.880 78.594 6.211 1.00 38.73 180 LYS D C 1
ATOM 8037 O O . LYS D 1 162 ? 35.873 79.147 6.648 1.00 38.29 180 LYS D O 1
ATOM 8043 N N . ILE D 1 163 ? 36.981 77.271 6.107 1.00 37.13 181 ILE D N 1
ATOM 8044 C CA . ILE D 1 163 ? 35.879 76.380 6.477 1.00 35.42 181 ILE D CA 1
ATOM 8045 C C . ILE D 1 163 ? 36.096 75.739 7.849 1.00 34.14 181 ILE D C 1
ATOM 8046 O O . ILE D 1 163 ? 37.143 75.158 8.120 1.00 33.81 181 ILE D O 1
ATOM 8051 N N . THR D 1 164 ? 35.093 75.848 8.708 1.00 32.47 182 THR D N 1
ATOM 8052 C CA . THR D 1 164 ? 35.146 75.193 10.007 1.00 31.13 182 THR D CA 1
ATOM 8053 C C . THR D 1 164 ? 34.437 73.851 9.955 1.00 30.16 182 THR D C 1
ATOM 8054 O O . THR D 1 164 ? 33.450 73.690 9.223 1.00 29.67 182 THR D O 1
ATOM 8058 N N . VAL D 1 165 ? 34.958 72.901 10.732 1.00 29.11 183 VAL D N 1
ATOM 8059 C CA . VAL D 1 165 ? 34.435 71.529 10.803 1.00 28.50 183 VAL D CA 1
ATOM 8060 C C . VAL D 1 165 ? 34.367 71.028 12.252 1.00 28.50 183 VAL D C 1
ATOM 8061 O O . VAL D 1 165 ? 35.093 71.508 13.121 1.00 28.06 183 VAL D O 1
ATOM 8065 N N . SER D 1 166 ? 33.520 70.030 12.484 1.00 28.37 184 SER D N 1
ATOM 8066 C CA . SER D 1 166 ? 33.306 69.470 13.804 1.00 28.76 184 SER D CA 1
ATOM 8067 C C . SER D 1 166 ? 33.044 67.968 13.657 1.00 28.72 184 SER D C 1
ATOM 8068 O O . SER D 1 166 ? 32.384 67.565 12.715 1.00 28.67 184 SER D O 1
ATOM 8071 N N . VAL D 1 167 ? 33.575 67.142 14.566 1.00 28.93 185 VAL D N 1
ATOM 8072 C CA . VAL D 1 167 ? 33.191 65.719 14.618 1.00 28.60 185 VAL D CA 1
ATOM 8073 C C . VAL D 1 167 ? 32.604 65.387 15.985 1.00 28.84 185 VAL D C 1
ATOM 8074 O O . VAL D 1 167 ? 33.267 65.565 16.997 1.00 28.77 185 VAL D O 1
ATOM 8078 N N . ILE D 1 168 ? 31.365 64.890 16.002 1.00 28.87 186 ILE D N 1
ATOM 8079 C CA . ILE D 1 168 ? 30.671 64.605 17.255 1.00 29.17 186 ILE D CA 1
ATOM 8080 C C . ILE D 1 168 ? 30.231 63.132 17.266 1.00 29.75 186 ILE D C 1
ATOM 8081 O O . ILE D 1 168 ? 30.191 62.482 16.206 1.00 29.73 186 ILE D O 1
ATOM 8086 N N . GLN D 1 169 ? 29.929 62.619 18.460 1.00 29.46 187 GLN D N 1
ATOM 8087 C CA . GLN D 1 169 ? 29.388 61.278 18.622 1.00 30.02 187 GLN D CA 1
ATOM 8088 C C . GLN D 1 169 ? 28.426 61.215 19.812 1.00 30.18 187 GLN D C 1
ATOM 8089 O O . GLN D 1 169 ? 28.768 61.664 20.898 1.00 30.38 187 GLN D O 1
ATOM 8095 N N . ALA D 1 170 ? 27.229 60.664 19.610 1.00 30.59 188 ALA D N 1
ATOM 8096 C CA . ALA D 1 170 ? 26.331 60.369 20.735 1.00 31.23 188 ALA D CA 1
ATOM 8097 C C . ALA D 1 170 ? 26.999 59.322 21.624 1.00 31.80 188 ALA D C 1
ATOM 8098 O O . ALA D 1 170 ? 27.540 58.335 21.123 1.00 31.85 188 ALA D O 1
ATOM 8100 N N . ASN D 1 171 ? 26.975 59.556 22.933 1.00 32.71 189 ASN D N 1
ATOM 8101 C CA . ASN D 1 171 ? 27.630 58.678 23.903 1.00 33.88 189 ASN D CA 1
ATOM 8102 C C . ASN D 1 171 ? 26.802 58.564 25.189 1.00 34.51 189 ASN D C 1
ATOM 8103 O O . ASN D 1 171 ? 27.101 59.224 26.188 1.00 34.47 189 ASN D O 1
ATOM 8108 N N . GLN D 1 172 ? 25.755 57.738 25.136 1.00 35.17 190 GLN D N 1
ATOM 8109 C CA . GLN D 1 172 ? 24.949 57.365 26.306 1.00 35.77 190 GLN D CA 1
ATOM 8110 C C . GLN D 1 172 ? 24.450 58.564 27.114 1.00 35.79 190 GLN D C 1
ATOM 8111 O O . GLN D 1 172 ? 24.718 58.682 28.318 1.00 36.08 190 GLN D O 1
ATOM 8117 N N . GLY D 1 173 ? 23.725 59.451 26.440 1.00 35.75 191 GLY D N 1
ATOM 8118 C CA . GLY D 1 173 ? 23.217 60.664 27.064 1.00 36.19 191 GLY D CA 1
ATOM 8119 C C . GLY D 1 173 ? 24.092 61.867 26.772 1.00 36.24 191 GLY D C 1
ATOM 8120 O O . GLY D 1 173 ? 23.609 63.003 26.766 1.00 37.21 191 GLY D O 1
ATOM 8121 N N . LYS D 1 174 ? 25.371 61.612 26.509 1.00 35.81 192 LYS D N 1
ATOM 8122 C CA . LYS D 1 174 ? 26.378 62.657 26.322 1.00 35.40 192 LYS D CA 1
ATOM 8123 C C . LYS D 1 174 ? 26.788 62.770 24.861 1.00 35.12 192 LYS D C 1
ATOM 8124 O O . LYS D 1 174 ? 26.556 61.865 24.062 1.00 35.38 192 LYS D O 1
ATOM 8130 N N . ILE D 1 175 ? 27.413 63.893 24.528 1.00 34.48 193 ILE D N 1
ATOM 8131 C CA . ILE D 1 175 ? 28.110 64.045 23.271 1.00 33.93 193 ILE D CA 1
ATOM 8132 C C . ILE D 1 175 ? 29.597 63.919 23.573 1.00 33.00 193 ILE D C 1
ATOM 8133 O O . ILE D 1 175 ? 30.156 64.735 24.305 1.00 33.69 193 ILE D O 1
ATOM 8138 N N . ASN D 1 176 ? 30.224 62.876 23.047 1.00 31.50 194 ASN D N 1
ATOM 8139 C CA . ASN D 1 176 ? 31.661 62.746 23.150 1.00 30.42 194 ASN D CA 1
ATOM 8140 C C . ASN D 1 176 ? 32.345 63.378 21.947 1.00 30.25 194 ASN D C 1
ATOM 8141 O O . ASN D 1 176 ? 31.946 63.144 20.804 1.00 29.19 194 ASN D O 1
ATOM 8146 N N . VAL D 1 177 ? 33.353 64.204 22.221 1.00 29.74 195 VAL D N 1
ATOM 8147 C CA . VAL D 1 177 ? 34.187 64.776 21.179 1.00 29.97 195 VAL D CA 1
ATOM 8148 C C . VAL D 1 177 ? 35.656 64.554 21.506 1.00 30.07 195 VAL D C 1
ATOM 8149 O O . VAL D 1 177 ? 36.063 64.587 22.677 1.00 30.33 195 VAL D O 1
ATOM 8161 N N . HIS D 1 179 ? 39.825 65.504 20.293 1.00 27.70 197 HIS D N 1
ATOM 8162 C CA . HIS D 1 179 ? 40.643 66.543 19.670 1.00 27.57 197 HIS D CA 1
ATOM 8163 C C . HIS D 1 179 ? 40.857 66.175 18.186 1.00 27.51 197 HIS D C 1
ATOM 8164 O O . HIS D 1 179 ? 40.785 67.043 17.290 1.00 26.49 197 HIS D O 1
ATOM 8171 N N . SER D 1 180 ? 41.104 64.882 17.945 1.00 27.19 198 SER D N 1
ATOM 8172 C CA . SER D 1 180 ? 41.196 64.336 16.588 1.00 27.15 198 SER D CA 1
ATOM 8173 C C . SER D 1 180 ? 40.561 62.948 16.550 1.00 27.01 198 SER D C 1
ATOM 8174 O O . SER D 1 180 ? 41.054 62.000 17.159 1.00 27.25 198 SER D O 1
ATOM 8177 N N . TYR D 1 181 ? 39.434 62.854 15.856 1.00 26.91 199 TYR D N 1
ATOM 8178 C CA . TYR D 1 181 ? 38.708 61.601 15.693 1.00 26.79 199 TYR D CA 1
ATOM 8179 C C . TYR D 1 181 ? 39.379 60.702 14.647 1.00 26.54 199 TYR D C 1
ATOM 8180 O O . TYR D 1 181 ? 38.998 60.691 13.478 1.00 25.75 199 TYR D O 1
ATOM 8189 N N . HIS D 1 182 ? 40.394 59.964 15.089 1.00 26.70 200 HIS D N 1
ATOM 8190 C CA . HIS D 1 182 ? 41.031 58.917 14.290 1.00 26.48 200 HIS D CA 1
ATOM 8191 C C . HIS D 1 182 ? 41.329 59.405 12.867 1.00 26.55 200 HIS D C 1
ATOM 8192 O O . HIS D 1 182 ? 41.883 60.502 12.709 1.00 26.88 200 HIS D O 1
ATOM 8199 N N . SER D 1 183 ? 40.976 58.639 11.834 1.00 26.37 201 SER D N 1
ATOM 8200 C CA . SER D 1 183 ? 41.313 59.052 10.443 1.00 26.67 201 SER D CA 1
ATOM 8201 C C . SER D 1 183 ? 40.529 60.271 9.974 1.00 25.77 201 SER D C 1
ATOM 8202 O O . SER D 1 183 ? 41.065 61.137 9.293 1.00 25.52 201 SER D O 1
ATOM 8205 N N . LEU D 1 184 ? 39.246 60.312 10.314 1.00 25.49 202 LEU D N 1
ATOM 8206 C CA . LEU D 1 184 ? 38.414 61.444 9.951 1.00 24.96 202 LEU D CA 1
ATOM 8207 C C . LEU D 1 184 ? 39.041 62.759 10.445 1.00 25.01 202 LEU D C 1
ATOM 8208 O O . LEU D 1 184 ? 39.263 63.669 9.657 1.00 24.84 202 LEU D O 1
ATOM 8213 N N . GLY D 1 185 ? 39.332 62.836 11.744 1.00 25.77 203 GLY D N 1
ATOM 8214 C CA . GLY D 1 185 ? 39.957 64.032 12.340 1.00 25.88 203 GLY D CA 1
ATOM 8215 C C . GLY D 1 185 ? 41.323 64.331 11.760 1.00 26.19 203 GLY D C 1
ATOM 8216 O O . GLY D 1 185 ? 41.660 65.492 11.508 1.00 26.83 203 GLY D O 1
ATOM 8217 N N . ARG D 1 186 ? 42.098 63.281 11.506 1.00 26.26 204 ARG D N 1
ATOM 8218 C CA . ARG D 1 186 ? 43.460 63.431 11.025 1.00 26.63 204 ARG D CA 1
ATOM 8219 C C . ARG D 1 186 ? 43.507 64.096 9.663 1.00 26.51 204 ARG D C 1
ATOM 8220 O O . ARG D 1 186 ? 44.311 65.004 9.427 1.00 26.81 204 ARG D O 1
ATOM 8228 N N . VAL D 1 187 ? 42.631 63.653 8.768 1.00 26.01 205 VAL D N 1
ATOM 8229 C CA . VAL D 1 187 ? 42.562 64.216 7.414 1.00 24.44 205 VAL D CA 1
ATOM 8230 C C . VAL D 1 187 ? 42.054 65.660 7.474 1.00 24.70 205 VAL D C 1
ATOM 8231 O O . VAL D 1 187 ? 42.641 66.543 6.852 1.00 24.66 205 VAL D O 1
ATOM 8235 N N . LEU D 1 188 ? 41.001 65.902 8.267 1.00 24.34 206 LEU D N 1
ATOM 8236 C CA . LEU D 1 188 ? 40.479 67.256 8.449 1.00 24.50 206 LEU D CA 1
ATOM 8237 C C . LEU D 1 188 ? 41.552 68.233 8.965 1.00 25.04 206 LEU D C 1
ATOM 8238 O O . LEU D 1 188 ? 41.723 69.327 8.404 1.00 24.93 206 LEU D O 1
ATOM 8243 N N . ARG D 1 189 ? 42.288 67.827 10.004 1.00 25.50 207 ARG D N 1
ATOM 8244 C CA . ARG D 1 189 ? 43.412 68.623 10.500 1.00 25.84 207 ARG D CA 1
ATOM 8245 C C . ARG D 1 189 ? 44.530 68.819 9.469 1.00 26.06 207 ARG D C 1
ATOM 8246 O O . ARG D 1 189 ? 44.927 69.948 9.207 1.00 26.10 207 ARG D O 1
ATOM 8254 N N . ASP D 1 190 ? 45.004 67.743 8.847 1.00 26.82 208 ASP D N 1
ATOM 8255 C CA . ASP D 1 190 ? 46.082 67.863 7.840 1.00 27.20 208 ASP D CA 1
ATOM 8256 C C . ASP D 1 190 ? 45.704 68.723 6.639 1.00 27.72 208 ASP D C 1
ATOM 8257 O O . ASP D 1 190 ? 46.543 69.462 6.119 1.00 27.83 208 ASP D O 1
ATOM 8262 N N . ALA D 1 191 ? 44.444 68.622 6.209 1.00 28.16 209 ALA D N 1
ATOM 8263 C CA . ALA D 1 191 ? 43.916 69.453 5.127 1.00 28.36 209 ALA D CA 1
ATOM 8264 C C . ALA D 1 191 ? 43.849 70.935 5.479 1.00 28.62 209 ALA D C 1
ATOM 8265 O O . ALA D 1 191 ? 43.708 71.768 4.590 1.00 29.38 209 ALA D O 1
ATOM 8267 N N . GLY D 1 192 ? 43.947 71.266 6.765 1.00 28.61 210 GLY D N 1
ATOM 8268 C CA . GLY D 1 192 ? 43.977 72.656 7.202 1.00 28.63 210 GLY D CA 1
ATOM 8269 C C . GLY D 1 192 ? 42.653 73.238 7.681 1.00 28.86 210 GLY D C 1
ATOM 8270 O O . GLY D 1 192 ? 42.558 74.455 7.874 1.00 28.64 210 GLY D O 1
ATOM 8271 N N . PHE D 1 193 ? 41.641 72.387 7.882 1.00 28.87 211 PHE D N 1
ATOM 8272 C CA . PHE D 1 193 ? 40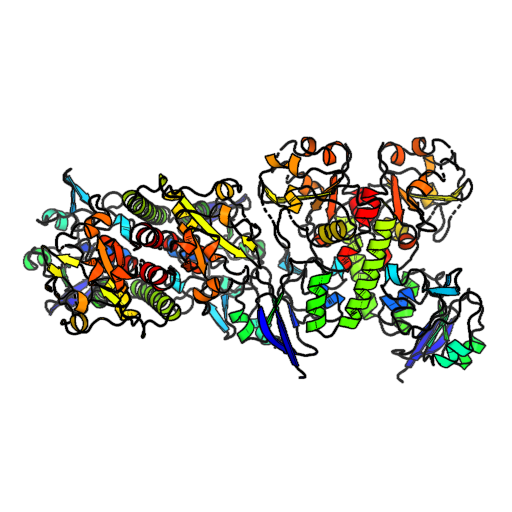.346 72.828 8.423 1.00 29.22 211 PHE D CA 1
ATOM 8273 C C . PHE D 1 193 ? 40.432 73.257 9.902 1.00 29.80 211 PHE D C 1
ATOM 8274 O O . PHE D 1 193 ? 41.238 72.718 10.688 1.00 29.85 211 PHE D O 1
ATOM 8282 N N . ARG D 1 194 ? 39.586 74.219 10.268 1.00 30.18 212 ARG D N 1
ATOM 8283 C CA . ARG D 1 194 ? 39.469 74.693 11.643 1.00 30.81 212 ARG D CA 1
ATOM 8284 C C . ARG D 1 194 ? 38.384 73.961 12.426 1.00 30.21 212 ARG D C 1
ATOM 8285 O O . ARG D 1 194 ? 37.331 73.629 11.886 1.00 30.37 212 ARG D O 1
ATOM 8293 N N . PHE D 1 195 ? 38.642 73.737 13.709 1.00 29.78 213 PHE D N 1
ATOM 8294 C CA . PHE D 1 195 ? 37.645 73.170 14.617 1.00 29.35 213 PHE D CA 1
ATOM 8295 C C . PHE D 1 195 ? 37.159 74.253 15.585 1.00 29.25 213 PHE D C 1
ATOM 8296 O O . PHE D 1 195 ? 37.858 75.252 15.785 1.00 28.94 213 PHE D O 1
ATOM 8304 N N . PRO D 1 196 ? 35.948 74.075 16.169 1.00 29.24 214 PRO D N 1
ATOM 8305 C CA . PRO D 1 196 ? 35.460 75.014 17.193 1.00 29.30 214 PRO D CA 1
ATOM 8306 C C . PRO D 1 196 ? 36.438 75.126 18.370 1.00 29.15 214 PRO D C 1
ATOM 8307 O O . PRO D 1 196 ? 37.231 74.197 18.586 1.00 29.09 214 PRO D O 1
ATOM 8311 N N . PRO D 1 197 ? 36.399 76.260 19.113 1.00 29.01 215 PRO D N 1
ATOM 8312 C CA . PRO D 1 197 ? 37.324 76.458 20.250 1.00 28.72 215 PRO D CA 1
ATOM 8313 C C . PRO D 1 197 ? 37.249 75.339 21.306 1.00 28.29 215 PRO D C 1
ATOM 8314 O O . PRO D 1 197 ? 38.283 74.950 21.844 1.00 27.46 215 PRO D O 1
ATOM 8318 N N . LEU D 1 198 ? 36.042 74.833 21.587 1.00 28.16 216 LEU D N 1
ATOM 8319 C CA . LEU D 1 198 ? 35.867 73.705 22.518 1.00 28.33 216 LEU D CA 1
ATOM 8320 C C . LEU D 1 198 ? 36.656 72.444 22.108 1.00 28.55 216 LEU D C 1
ATOM 8321 O O . LEU D 1 198 ? 37.204 71.744 22.963 1.00 28.40 216 LEU D O 1
ATOM 8326 N N . ILE D 1 199 ? 36.705 72.156 20.807 1.00 28.51 217 ILE D N 1
ATOM 8327 C CA . ILE D 1 199 ? 37.482 71.016 20.318 1.00 29.09 217 ILE D CA 1
ATOM 8328 C C . ILE D 1 199 ? 38.993 71.295 20.303 1.00 29.13 217 ILE D C 1
ATOM 8329 O O . ILE D 1 199 ? 39.782 70.414 20.638 1.00 28.80 217 ILE D O 1
ATOM 8334 N N . GLU D 1 200 ? 39.381 72.515 19.928 1.00 30.05 218 GLU D N 1
ATOM 8335 C CA . GLU D 1 200 ? 40.788 72.930 19.934 1.00 31.15 218 GLU D CA 1
ATOM 8336 C C . GLU D 1 200 ? 41.432 72.853 21.317 1.00 31.63 218 GLU D C 1
ATOM 8337 O O . GLU D 1 200 ? 42.619 72.514 21.430 1.00 32.30 218 GLU D O 1
ATOM 8343 N N . SER D 1 201 ? 40.638 73.149 22.350 1.00 31.34 219 SER D N 1
ATOM 8344 C CA . SER D 1 201 ? 41.065 73.108 23.752 1.00 31.22 219 SER D CA 1
ATOM 8345 C C . SER D 1 201 ? 41.449 71.715 24.241 1.00 30.91 219 SER D C 1
ATOM 8346 O O . SER D 1 201 ? 42.278 71.582 25.152 1.00 31.31 219 SER D O 1
ATOM 8349 N N . ILE D 1 202 ? 40.817 70.688 23.676 1.00 30.03 220 ILE D N 1
ATOM 8350 C CA . ILE D 1 202 ? 41.115 69.309 24.050 1.00 29.30 220 ILE D CA 1
ATOM 8351 C C . ILE D 1 202 ? 42.607 69.042 23.788 1.00 29.86 220 ILE D C 1
ATOM 8352 O O . ILE D 1 202 ? 43.122 69.409 22.732 1.00 29.16 220 ILE D O 1
ATOM 8357 N N . PRO D 1 203 ? 43.317 68.451 24.771 1.00 30.41 221 PRO D N 1
ATOM 8358 C CA . PRO D 1 203 ? 44.716 68.095 24.529 1.00 30.70 221 PRO D CA 1
ATOM 8359 C C . PRO D 1 203 ? 44.811 66.992 23.479 1.00 31.62 221 PRO D C 1
ATOM 8360 O O . PRO D 1 203 ? 43.882 66.192 23.337 1.00 31.34 221 PRO D O 1
ATOM 8364 N N . GLU D 1 204 ? 45.930 66.952 22.757 1.00 32.56 222 GLU D N 1
ATOM 8365 C CA . GLU D 1 204 ? 46.114 65.993 21.664 1.00 34.36 222 GLU D CA 1
ATOM 8366 C C . GLU D 1 204 ? 46.022 64.569 22.205 1.00 32.94 222 GLU D C 1
ATOM 8367 O O . GLU D 1 204 ? 46.500 64.296 23.298 1.00 33.38 222 GLU D O 1
ATOM 8373 N N . GLY D 1 205 ? 45.358 63.686 21.464 1.00 32.45 223 GLY D N 1
ATOM 8374 C CA . GLY D 1 205 ? 45.080 62.319 21.934 1.00 31.87 223 GLY D CA 1
ATOM 8375 C C . GLY D 1 205 ? 43.958 62.221 22.972 1.00 31.33 223 GLY D C 1
ATOM 8376 O O . GLY D 1 205 ? 43.664 61.146 23.476 1.00 31.39 223 GLY D O 1
ATOM 8377 N N . GLY D 1 206 ? 43.321 63.344 23.280 1.00 30.79 224 GLY D N 1
ATOM 8378 C CA . GLY D 1 206 ? 42.296 63.386 24.313 1.00 30.38 224 GLY D CA 1
ATOM 8379 C C . GLY D 1 206 ? 40.878 63.481 23.797 1.00 30.12 224 GLY D C 1
ATOM 8380 O O . GLY D 1 206 ? 40.645 63.681 22.607 1.00 29.41 224 GLY D O 1
ATOM 8381 N N . ARG D 1 207 ? 39.930 63.341 24.713 1.00 29.89 225 ARG D N 1
ATOM 8382 C CA . ARG D 1 207 ? 38.517 63.489 24.392 1.00 30.49 225 ARG D CA 1
ATOM 8383 C C . ARG D 1 207 ? 37.744 64.028 25.591 1.00 30.04 225 ARG D C 1
ATOM 8384 O O . ARG D 1 207 ? 38.265 64.114 26.707 1.00 29.89 225 ARG D O 1
ATOM 8400 N N . ASP D 1 209 ? 33.472 64.298 27.231 1.00 29.48 227 ASP D N 1
ATOM 8401 C CA . ASP D 1 209 ? 32.036 64.329 27.188 1.00 29.24 227 ASP D CA 1
ATOM 8402 C C . ASP D 1 209 ? 31.605 65.770 27.356 1.00 29.66 227 ASP D C 1
ATOM 8403 O O . ASP D 1 209 ? 32.246 66.539 28.080 1.00 30.08 227 ASP D O 1
ATOM 8408 N N . VAL D 1 210 ? 30.539 66.127 26.649 1.00 29.91 228 VAL D N 1
ATOM 8409 C CA . VAL D 1 210 ? 29.932 67.447 26.698 1.00 30.22 228 VAL D CA 1
ATOM 8410 C C . VAL D 1 210 ? 28.445 67.243 26.937 1.00 30.53 228 VAL D C 1
ATOM 8411 O O . VAL D 1 210 ? 27.831 66.362 26.342 1.00 29.46 228 VAL D O 1
ATOM 8415 N N . SER D 1 211 ? 27.885 68.060 27.824 1.00 31.35 229 SER D N 1
ATOM 8416 C CA . SER D 1 211 ? 26.459 68.073 28.088 1.00 32.72 229 SER D CA 1
ATOM 8417 C C . SER D 1 211 ? 25.677 68.503 26.846 1.00 33.39 229 SER D C 1
ATOM 8418 O O . SER D 1 211 ? 26.066 69.447 26.151 1.00 33.34 229 SER D O 1
ATOM 8421 N N . ALA D 1 212 ? 24.594 67.777 26.562 1.00 34.23 230 ALA D N 1
ATOM 8422 C CA . ALA D 1 212 ? 23.770 67.965 25.360 1.00 35.22 230 ALA D CA 1
ATOM 8423 C C . ALA D 1 212 ? 23.410 69.422 25.018 1.00 35.48 230 ALA D C 1
ATOM 8424 O O . ALA D 1 212 ? 23.398 69.801 23.851 1.00 35.51 230 ALA D O 1
ATOM 8426 N N . GLU D 1 213 ? 23.133 70.227 26.039 1.00 36.10 231 GLU D N 1
ATOM 8427 C CA . GLU D 1 213 ? 22.713 71.617 25.843 1.00 36.86 231 GLU D CA 1
ATOM 8428 C C . GLU D 1 213 ? 23.862 72.556 25.448 1.00 36.32 231 GLU D C 1
ATOM 8429 O O . GLU D 1 213 ? 23.640 73.731 25.144 1.00 36.25 231 GLU D O 1
ATOM 8435 N N . ARG D 1 214 ? 25.085 72.033 25.469 1.00 35.60 232 ARG D N 1
ATOM 8436 C CA . ARG D 1 214 ? 26.239 72.762 24.964 1.00 35.06 232 ARG D CA 1
ATOM 8437 C C . ARG D 1 214 ? 26.525 72.416 23.502 1.00 34.94 232 ARG D C 1
ATOM 8438 O O . ARG D 1 214 ? 27.606 72.708 22.986 1.00 35.23 232 ARG D O 1
ATOM 8446 N N . LEU D 1 215 ? 25.547 71.808 22.833 1.00 34.82 233 LEU D N 1
ATOM 8447 C CA . LEU D 1 215 ? 25.673 71.446 21.406 1.00 34.74 233 LEU D CA 1
ATOM 8448 C C . LEU D 1 215 ? 26.059 72.610 20.474 1.00 34.21 233 LEU D C 1
ATOM 8449 O O . LEU D 1 215 ? 26.892 72.416 19.591 1.00 34.44 233 LEU D O 1
ATOM 8454 N N . PRO D 1 216 ? 25.467 73.818 20.656 1.00 33.82 234 PRO D N 1
ATOM 8455 C CA . PRO D 1 216 ? 25.914 74.956 19.825 1.00 33.17 234 PRO D CA 1
ATOM 8456 C C . PRO D 1 216 ? 27.424 75.233 19.844 1.00 32.67 234 PRO D C 1
ATOM 8457 O O . PRO D 1 216 ? 27.961 75.762 18.863 1.00 32.68 234 PRO D O 1
ATOM 8461 N N . GLU D 1 217 ? 28.100 74.866 20.932 1.00 31.90 235 GLU D N 1
ATOM 8462 C CA . GLU D 1 217 ? 29.563 74.977 21.014 1.00 31.14 235 GLU D CA 1
ATOM 8463 C C . GLU D 1 217 ? 30.311 73.975 20.123 1.00 30.48 235 GLU D C 1
ATOM 8464 O O . GLU D 1 217 ? 31.531 74.070 19.961 1.00 30.28 235 GLU D O 1
ATOM 8470 N N . LEU D 1 218 ? 29.571 73.013 19.571 1.00 29.75 236 LEU D N 1
ATOM 8471 C CA . LEU D 1 218 ? 30.120 71.997 18.680 1.00 29.43 236 LEU D CA 1
ATOM 8472 C C . LEU D 1 218 ? 29.665 72.203 17.227 1.00 29.42 236 LEU D C 1
ATOM 8473 O O . LEU D 1 218 ? 29.982 71.389 16.352 1.00 29.80 236 LEU D O 1
ATOM 8478 N N . ASP D 1 219 ? 28.943 73.302 16.985 1.00 28.84 237 ASP D N 1
ATOM 8479 C CA . ASP D 1 219 ? 28.497 73.714 15.652 1.00 28.35 237 ASP D CA 1
ATOM 8480 C C . ASP D 1 219 ? 29.668 74.206 14.803 1.00 28.19 237 ASP D C 1
ATOM 8481 O O . ASP D 1 219 ? 30.702 74.655 15.332 1.00 27.57 237 ASP D O 1
ATOM 8486 N N . ALA D 1 220 ? 29.488 74.108 13.484 1.00 27.78 238 ALA D N 1
ATOM 8487 C CA . ALA D 1 220 ? 30.497 74.479 12.503 1.00 27.72 238 ALA D CA 1
ATOM 8488 C C . ALA D 1 220 ? 29.825 74.578 11.126 1.00 27.59 238 ALA D C 1
ATOM 8489 O O . ALA D 1 220 ? 28.660 74.213 10.995 1.00 28.01 238 ALA D O 1
ATOM 8491 N N . ASP D 1 221 ? 30.533 75.077 10.113 1.00 26.95 239 ASP D N 1
ATOM 8492 C CA . ASP D 1 221 ? 30.028 75.007 8.727 1.00 27.08 239 ASP D CA 1
ATOM 8493 C C . ASP D 1 221 ? 29.602 73.573 8.382 1.00 26.84 239 ASP D C 1
ATOM 8494 O O . ASP D 1 221 ? 28.530 73.365 7.823 1.00 26.50 239 ASP D O 1
ATOM 8499 N N . PHE D 1 222 ? 30.447 72.590 8.711 1.00 26.13 240 PHE D N 1
ATOM 8500 C CA . PHE D 1 222 ? 30.065 71.184 8.572 1.00 25.82 240 PHE D CA 1
ATOM 8501 C C . PHE D 1 222 ? 30.221 70.396 9.887 1.00 25.71 240 PHE D C 1
ATOM 8502 O O . PHE D 1 222 ? 31.218 70.542 10.615 1.00 25.54 240 PHE D O 1
ATOM 8510 N N . VAL D 1 223 ? 29.225 69.565 10.191 1.00 25.34 241 VAL D N 1
ATOM 8511 C CA . VAL D 1 223 ? 29.337 68.632 11.310 1.00 25.18 241 VAL D CA 1
ATOM 8512 C C . VAL D 1 223 ? 29.282 67.203 10.806 1.00 25.47 241 VAL D C 1
ATOM 8513 O O . VAL D 1 223 ? 28.349 66.822 10.098 1.00 25.21 241 VAL D O 1
ATOM 8517 N N . PHE D 1 224 ? 30.305 66.431 11.173 1.00 25.46 242 PHE D N 1
ATOM 8518 C CA . PHE D 1 224 ? 30.387 65.015 10.880 1.00 25.22 242 PHE D CA 1
ATOM 8519 C C . PHE D 1 224 ? 30.059 64.180 12.124 1.00 25.40 242 PHE D C 1
ATOM 8520 O O . PHE D 1 224 ? 30.338 64.578 13.253 1.00 26.08 242 PHE D O 1
ATOM 8528 N N . ALA D 1 225 ? 29.436 63.033 11.905 1.00 25.27 243 ALA D N 1
ATOM 8529 C CA . ALA D 1 225 ? 29.279 62.013 12.920 1.00 24.69 243 ALA D CA 1
ATOM 8530 C C . ALA D 1 225 ? 29.497 60.700 12.189 1.00 24.59 243 ALA D C 1
ATOM 8531 O O . ALA D 1 225 ? 29.583 60.684 10.961 1.00 24.51 243 ALA D O 1
ATOM 8533 N N . THR D 1 226 ? 29.577 59.608 12.933 1.00 24.90 244 THR D N 1
ATOM 8534 C CA . THR D 1 226 ? 29.789 58.289 12.345 1.00 25.58 244 THR D CA 1
ATOM 8535 C C . THR D 1 226 ? 28.722 57.310 12.815 1.00 25.82 244 THR D C 1
ATOM 8536 O O . THR D 1 226 ? 28.049 57.532 13.835 1.00 25.72 244 THR D O 1
ATOM 8540 N N . TRP D 1 227 ? 28.558 56.232 12.060 1.00 25.58 245 TRP D N 1
ATOM 8541 C CA . TRP D 1 227 ? 27.504 55.284 12.351 1.00 25.75 245 TRP D CA 1
ATOM 8542 C C . TRP D 1 227 ? 28.040 53.858 12.197 1.00 26.93 245 TRP D C 1
ATOM 8543 O O . TRP D 1 227 ? 28.896 53.599 11.337 1.00 26.53 245 TRP D O 1
ATOM 8554 N N . ARG D 1 228 ? 27.545 52.954 13.039 1.00 28.07 246 ARG D N 1
ATOM 8555 C CA . ARG D 1 228 ? 27.960 51.552 13.033 1.00 30.28 246 ARG D CA 1
ATOM 8556 C C . ARG D 1 228 ? 27.097 50.644 12.160 1.00 31.06 246 ARG D C 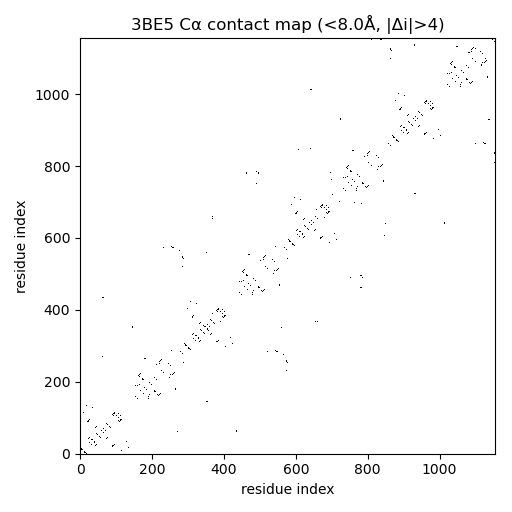1
ATOM 8557 O O . ARG D 1 228 ? 25.860 50.732 12.190 1.00 30.98 246 ARG D O 1
ATOM 8565 N N . GLY D 1 229 ? 27.761 49.752 11.424 1.00 32.68 247 GLY D N 1
ATOM 8566 C CA . GLY D 1 229 ? 27.105 48.734 10.600 1.00 35.01 247 GLY D CA 1
ATOM 8567 C C . GLY D 1 229 ? 26.510 47.525 11.325 1.00 36.60 247 GLY D C 1
ATOM 8568 O O . GLY D 1 229 ? 25.699 46.796 10.745 1.00 37.23 247 GLY D O 1
ATOM 8569 N N . ASP D 1 230 ? 26.903 47.316 12.587 1.00 37.68 248 ASP D N 1
ATOM 8570 C CA . ASP D 1 230 ? 26.513 46.133 13.380 1.00 38.36 248 ASP D CA 1
ATOM 8571 C C . ASP D 1 230 ? 25.034 45.821 13.368 1.00 38.27 248 ASP D C 1
ATOM 8572 O O . ASP D 1 230 ? 24.211 46.730 13.521 1.00 38.80 248 ASP D O 1
ATOM 8577 N N . THR D 1 231 ? 24.716 44.529 13.250 1.00 37.61 249 THR D N 1
ATOM 8578 C CA . THR D 1 231 ? 23.350 44.007 13.398 1.00 36.91 249 THR D CA 1
ATOM 8579 C C . THR D 1 231 ? 22.343 44.777 12.535 1.00 36.22 249 THR D C 1
ATOM 8580 O O . THR D 1 231 ? 21.306 45.244 13.024 1.00 36.11 249 THR D O 1
ATOM 8584 N N . GLY D 1 232 ? 22.665 44.909 11.248 1.00 35.60 250 GLY D N 1
ATOM 8585 C CA . GLY D 1 232 ? 21.846 45.686 10.316 1.00 34.70 250 GLY D CA 1
ATOM 8586 C C . GLY D 1 232 ? 21.752 47.166 10.658 1.00 33.86 250 GLY D C 1
ATOM 8587 O O . GLY D 1 232 ? 20.736 47.799 10.389 1.00 33.90 250 GLY D O 1
ATOM 8588 N N . GLY D 1 233 ? 22.820 47.704 11.248 1.00 33.45 251 GLY D N 1
ATOM 8589 C CA . GLY D 1 233 ? 22.899 49.111 11.657 1.00 32.53 251 GLY D CA 1
ATOM 8590 C C . GLY D 1 233 ? 22.976 50.066 10.478 1.00 32.15 251 GLY D C 1
ATOM 8591 O O . GLY D 1 233 ? 23.557 49.741 9.426 1.00 31.76 251 GLY D O 1
ATOM 8592 N N . LYS D 1 234 ? 22.385 51.246 10.665 1.00 31.25 252 LYS D N 1
ATOM 8593 C CA . LYS D 1 234 ? 22.161 52.197 9.589 1.00 30.83 252 LYS D CA 1
ATOM 8594 C C . LYS D 1 234 ? 22.468 53.606 10.057 1.00 30.22 252 LYS D C 1
ATOM 8595 O O . LYS D 1 234 ? 22.477 53.842 11.273 1.00 29.77 252 LYS D O 1
ATOM 8601 N N . PRO D 1 235 ? 22.746 54.542 9.109 1.00 29.33 253 PRO D N 1
ATOM 8602 C CA . PRO D 1 235 ? 22.910 55.960 9.457 1.00 29.26 253 PRO D CA 1
ATOM 8603 C C . PRO D 1 235 ? 21.729 56.518 10.278 1.00 29.75 253 PRO D C 1
ATOM 8604 O O . PRO D 1 235 ? 21.930 57.341 11.176 1.00 29.44 253 PRO D O 1
ATOM 8608 N N . GLN D 1 236 ? 20.532 56.040 9.962 1.00 29.75 254 GLN D N 1
ATOM 8609 C CA . GLN D 1 236 ? 19.289 56.421 10.615 1.00 31.07 254 GLN D CA 1
ATOM 8610 C C . GLN D 1 236 ? 19.320 56.099 12.111 1.00 30.83 254 GLN D C 1
ATOM 8611 O O . GLN D 1 236 ? 18.743 56.806 12.917 1.00 31.42 254 GLN D O 1
ATOM 8617 N N . ASP D 1 237 ? 20.011 55.028 12.474 1.00 30.98 255 ASP D N 1
ATOM 8618 C CA . ASP D 1 237 ? 20.170 54.643 13.869 1.00 30.94 255 ASP D CA 1
ATOM 8619 C C . ASP D 1 237 ? 20.950 55.701 14.668 1.00 30.83 255 ASP D C 1
ATOM 8620 O O . ASP D 1 237 ? 20.633 55.969 15.834 1.00 30.48 255 ASP D O 1
ATOM 8625 N N . GLU D 1 238 ? 21.952 56.309 14.034 1.00 30.41 256 GLU D N 1
ATOM 8626 C CA . GLU D 1 238 ? 22.737 57.350 14.694 1.00 30.67 256 GLU D CA 1
ATOM 8627 C C . GLU D 1 238 ? 21.924 58.629 14.950 1.00 30.35 256 GLU D C 1
ATOM 8628 O O . GLU D 1 238 ? 22.069 59.268 16.005 1.00 30.20 256 GLU D O 1
ATOM 8634 N N . LEU D 1 239 ? 21.075 58.978 13.981 1.00 29.67 257 LEU D N 1
ATOM 8635 C CA . LEU D 1 239 ? 20.135 60.089 14.105 1.00 29.48 257 LEU D CA 1
ATOM 8636 C C . LEU D 1 239 ? 19.140 59.877 15.246 1.00 29.07 257 LEU D C 1
ATOM 8637 O O . LEU D 1 239 ? 18.838 60.816 15.970 1.00 28.67 257 LEU D O 1
ATOM 8642 N N . ALA D 1 240 ? 18.640 58.646 15.382 1.00 29.05 258 ALA D N 1
ATOM 8643 C CA . ALA D 1 240 ? 17.688 58.283 16.433 1.00 29.52 258 ALA D CA 1
ATOM 8644 C C . ALA D 1 240 ? 18.347 58.262 17.809 1.00 30.09 258 ALA D C 1
ATOM 8645 O O . ALA D 1 240 ? 17.703 58.550 18.814 1.00 30.44 258 ALA D O 1
ATOM 8647 N N . THR D 1 241 ? 19.633 57.917 17.852 1.00 30.91 259 THR D N 1
ATOM 8648 C CA . THR D 1 241 ? 20.409 57.963 19.087 1.00 31.38 259 THR D CA 1
ATOM 8649 C C . THR D 1 241 ? 20.571 59.414 19.564 1.00 32.39 259 THR D C 1
ATOM 8650 O O . THR D 1 241 ? 20.417 59.693 20.765 1.00 32.20 259 THR D O 1
ATOM 8662 N N . GLU D 1 243 ? 18.566 61.847 18.989 1.00 37.30 261 GLU D N 1
ATOM 8663 C CA . GLU D 1 243 ? 17.236 62.305 19.399 1.00 38.97 261 GLU D CA 1
ATOM 8664 C C . GLU D 1 243 ? 16.938 61.890 20.834 1.00 39.21 261 GLU D C 1
ATOM 8665 O O . GLU D 1 243 ? 16.205 62.577 21.544 1.00 39.39 261 GLU D O 1
ATOM 8671 N N . LYS D 1 244 ? 17.514 60.765 21.246 1.00 39.83 262 LYS D N 1
ATOM 8672 C CA . LYS D 1 244 ? 17.378 60.281 22.621 1.00 40.84 262 LYS D CA 1
ATOM 8673 C C . LYS D 1 244 ? 18.400 60.920 23.568 1.00 40.64 262 LYS D C 1
ATOM 8674 O O . LYS D 1 244 ? 18.363 60.708 24.775 1.00 41.09 262 LYS D O 1
ATOM 8680 N N . VAL D 1 245 ? 19.308 61.709 23.007 1.00 40.64 263 VAL D N 1
ATOM 8681 C CA . VAL D 1 245 ? 20.220 62.548 23.788 1.00 40.17 263 VAL D CA 1
ATOM 8682 C C . VAL D 1 245 ? 19.597 63.942 23.977 1.00 39.94 263 VAL D C 1
ATOM 8683 O O . VAL D 1 245 ? 19.598 64.490 25.072 1.00 39.83 263 VAL D O 1
ATOM 8695 N N . PRO D 1 247 ? 16.175 65.708 22.256 1.00 37.63 265 PRO D N 1
ATOM 8696 C CA . PRO D 1 247 ? 15.068 65.876 21.322 1.00 36.89 265 PRO D CA 1
ATOM 8697 C C . PRO D 1 247 ? 15.191 67.213 20.584 1.00 36.00 265 PRO D C 1
ATOM 8698 O O . PRO D 1 247 ? 15.428 68.246 21.204 1.00 36.12 265 PRO D O 1
ATOM 8702 N N . GLY D 1 248 ? 15.072 67.186 19.264 1.00 35.19 266 GLY D N 1
ATOM 8703 C CA . GLY D 1 248 ? 15.250 68.398 18.462 1.00 33.94 266 GLY D CA 1
ATOM 8704 C C . GLY D 1 248 ? 16.676 68.928 18.383 1.00 33.05 266 GLY D C 1
ATOM 8705 O O . GLY D 1 248 ? 16.876 70.085 18.007 1.00 32.65 266 GLY D O 1
ATOM 8706 N N . TRP D 1 249 ? 17.656 68.083 18.728 1.00 32.31 267 TRP D N 1
ATOM 8707 C CA . TRP D 1 249 ? 19.098 68.390 18.624 1.00 31.81 267 TRP D CA 1
ATOM 8708 C C . TRP D 1 249 ? 19.496 69.095 17.330 1.00 31.89 267 TRP D C 1
ATOM 8709 O O . TRP D 1 249 ? 20.351 69.976 17.333 1.00 31.52 267 TRP D O 1
ATOM 8720 N N . CYS D 1 250 ? 18.868 68.697 16.230 1.00 32.70 268 CYS D N 1
ATOM 8721 C CA . CYS D 1 250 ? 19.190 69.241 14.920 1.00 33.18 268 CYS D CA 1
ATOM 8722 C C . CYS D 1 250 ? 19.089 70.764 14.907 1.00 33.58 268 CYS D C 1
ATOM 8723 O O . CYS D 1 250 ? 19.934 71.443 14.309 1.00 33.74 268 CYS D O 1
ATOM 8726 N N . GLN D 1 251 ? 18.062 71.286 15.584 1.00 33.90 269 GLN D N 1
ATOM 8727 C CA . GLN D 1 251 ? 17.827 72.729 15.692 1.00 34.39 269 GLN D CA 1
ATOM 8728 C C . GLN D 1 251 ? 18.936 73.471 16.441 1.00 34.15 269 GLN D C 1
ATOM 8729 O O . GLN D 1 251 ? 19.093 74.682 16.281 1.00 34.35 269 GLN D O 1
ATOM 8735 N N . PHE D 1 252 ? 19.700 72.749 17.255 1.00 34.01 270 PHE D N 1
ATOM 8736 C CA . PHE D 1 252 ? 20.805 73.354 17.998 1.00 34.00 270 PHE D CA 1
ATOM 8737 C C . PHE D 1 252 ? 22.076 73.502 17.155 1.00 33.37 270 PHE D C 1
ATOM 8738 O O . PHE D 1 252 ? 23.041 74.135 17.595 1.00 33.25 270 PHE D O 1
ATOM 8746 N N . LEU D 1 253 ? 22.066 72.933 15.946 1.00 32.57 271 LEU D N 1
ATOM 8747 C CA . LEU D 1 253 ? 23.173 73.106 14.999 1.00 31.63 271 LEU D CA 1
ATOM 8748 C C . LEU D 1 253 ? 22.701 73.684 13.672 1.00 31.18 271 LEU D C 1
ATOM 8749 O O . LEU D 1 253 ? 21.883 73.072 12.979 1.00 30.86 271 LEU D O 1
ATOM 8754 N N . THR D 1 254 ? 23.238 74.853 13.319 1.00 30.97 272 THR D N 1
ATOM 8755 C CA . THR D 1 254 ? 23.057 75.443 11.983 1.00 30.61 272 THR D CA 1
ATOM 8756 C C . THR D 1 254 ? 23.509 74.503 10.849 1.00 30.85 272 THR D C 1
ATOM 8757 O O . THR D 1 254 ? 22.879 74.465 9.792 1.00 30.80 272 THR D O 1
ATOM 8761 N N . ALA D 1 255 ? 24.596 73.763 11.075 1.00 30.64 273 ALA D N 1
ATOM 8762 C CA . ALA D 1 255 ? 25.059 72.731 10.137 1.00 30.86 273 ALA D CA 1
ATOM 8763 C C . ALA D 1 255 ? 23.991 71.681 9.876 1.00 30.83 273 ALA D C 1
ATOM 8764 O O . ALA D 1 255 ? 23.786 71.296 8.735 1.00 30.93 273 ALA D O 1
ATOM 8766 N N . CYS D 1 256 ? 23.319 71.220 10.931 1.00 31.47 274 CYS D N 1
ATOM 8767 C CA . CYS D 1 256 ? 22.200 70.286 10.782 1.00 31.79 274 CYS D CA 1
ATOM 8768 C C . CYS D 1 256 ? 20.992 70.934 10.078 1.00 31.85 274 CYS D C 1
ATOM 8769 O O . CYS D 1 256 ? 20.469 70.378 9.121 1.00 32.22 274 CYS D O 1
ATOM 8772 N N . ARG D 1 257 ? 20.579 72.111 10.553 1.00 32.01 275 ARG D N 1
ATOM 8773 C CA . ARG D 1 257 ? 19.486 72.900 9.950 1.00 31.91 275 ARG D CA 1
ATOM 8774 C C . ARG D 1 257 ? 19.708 73.192 8.469 1.00 31.39 275 ARG D C 1
ATOM 8775 O O . ARG D 1 257 ? 18.773 73.148 7.667 1.00 31.13 275 ARG D O 1
ATOM 8783 N N . SER D 1 258 ? 20.950 73.524 8.128 1.00 31.14 276 SER D N 1
ATOM 8784 C CA . SER D 1 258 ? 21.318 73.937 6.780 1.00 30.99 276 SER D CA 1
ATOM 8785 C C . SER D 1 258 ? 21.658 72.787 5.828 1.00 30.40 276 SER D C 1
ATOM 8786 O O . SER D 1 258 ? 21.977 73.033 4.662 1.00 30.78 276 SER D O 1
ATOM 8789 N N . GLY D 1 259 ? 21.596 71.549 6.317 1.00 29.25 277 GLY D N 1
ATOM 8790 C CA . GLY D 1 259 ? 21.888 70.378 5.501 1.00 28.35 277 GLY D CA 1
ATOM 8791 C C . GLY D 1 259 ? 23.377 70.111 5.310 1.00 27.86 277 GLY D C 1
ATOM 8792 O O . GLY D 1 259 ? 23.801 69.611 4.264 1.00 27.70 277 GLY D O 1
ATOM 8793 N N . ARG D 1 260 ? 24.173 70.451 6.318 1.00 27.08 278 ARG D N 1
ATOM 8794 C CA . ARG D 1 260 ? 25.622 70.231 6.281 1.00 26.43 278 ARG D CA 1
ATOM 8795 C C . ARG D 1 260 ? 26.024 69.297 7.429 1.00 26.35 278 ARG D C 1
ATOM 8796 O O . ARG D 1 260 ? 27.120 69.405 8.001 1.00 25.91 278 ARG D O 1
ATOM 8804 N N . TYR D 1 261 ? 25.109 68.383 7.757 1.00 25.92 279 TYR D N 1
ATOM 8805 C CA . TYR D 1 261 ? 25.376 67.311 8.704 1.00 25.97 279 TYR D CA 1
ATOM 8806 C C . TYR D 1 261 ? 25.649 66.007 7.945 1.00 25.21 279 TYR D C 1
ATOM 8807 O O . TYR D 1 261 ? 24.813 65.535 7.172 1.00 24.84 279 TYR D O 1
ATOM 8816 N N . VAL D 1 262 ? 26.826 65.434 8.191 1.00 24.71 280 VAL D N 1
ATOM 8817 C CA . VAL D 1 262 ? 27.372 64.360 7.337 1.00 23.79 280 VAL D CA 1
ATOM 8818 C C . VAL D 1 262 ? 27.621 63.093 8.139 1.00 23.35 280 VAL D C 1
ATOM 8819 O O . VAL D 1 262 ? 28.347 63.135 9.116 1.00 23.73 280 VAL D O 1
ATOM 8823 N N . LEU D 1 263 ? 27.027 61.975 7.710 1.00 23.10 281 LEU D N 1
ATOM 8824 C CA . LEU D 1 263 ? 27.246 60.674 8.347 1.00 22.70 281 LEU D CA 1
ATOM 8825 C C . LEU D 1 263 ? 28.166 59.752 7.543 1.00 22.96 281 LEU D C 1
ATOM 8826 O O . LEU D 1 263 ? 27.953 59.486 6.345 1.00 21.71 281 LEU D O 1
ATOM 8831 N N . ILE D 1 264 ? 29.155 59.232 8.264 1.00 23.03 282 ILE D N 1
ATOM 8832 C CA . ILE D 1 264 ? 30.248 58.475 7.711 1.00 23.31 282 ILE D CA 1
ATOM 8833 C C . ILE D 1 264 ? 30.356 57.143 8.446 1.00 23.05 282 ILE D C 1
ATOM 8834 O O . ILE D 1 264 ? 30.252 57.089 9.655 1.00 23.15 282 ILE D O 1
ATOM 8839 N N . SER D 1 265 ? 30.492 56.063 7.690 1.00 23.41 283 SER D N 1
ATOM 8840 C CA . SER D 1 265 ? 30.620 54.715 8.233 1.00 22.83 283 SER D CA 1
ATOM 8841 C C . SER D 1 265 ? 31.792 54.651 9.226 1.00 22.95 283 SER D C 1
ATOM 8842 O O . SER D 1 265 ? 32.930 55.024 8.893 1.00 22.00 283 SER D O 1
ATOM 8845 N N . ARG D 1 266 ? 31.490 54.176 10.439 1.00 22.20 284 ARG D N 1
ATOM 8846 C CA . ARG D 1 266 ? 32.397 54.280 11.578 1.00 21.84 284 ARG D CA 1
ATOM 8847 C C . ARG D 1 266 ? 33.642 53.416 11.467 1.00 21.16 284 ARG D C 1
ATOM 8848 O O . ARG D 1 266 ? 34.728 53.884 11.775 1.00 21.22 284 ARG D O 1
ATOM 8856 N N . GLU D 1 267 ? 33.485 52.169 11.042 1.00 21.06 285 GLU D N 1
ATOM 8857 C CA . GLU D 1 267 ? 34.602 51.243 11.014 1.00 22.13 285 GLU D CA 1
ATOM 8858 C C . GLU D 1 267 ? 35.797 51.762 10.202 1.00 22.17 285 GLU D C 1
ATOM 8859 O O . GLU D 1 267 ? 36.927 51.637 10.623 1.00 22.58 285 GLU D O 1
ATOM 8865 N N . GLU D 1 268 ? 35.529 52.352 9.046 1.00 22.78 286 GLU D N 1
ATOM 8866 C CA . GLU D 1 268 ? 36.588 52.888 8.186 1.00 23.40 286 GLU D CA 1
ATOM 8867 C C . GLU D 1 268 ? 37.207 54.130 8.816 1.00 23.32 286 GLU D C 1
ATOM 8868 O O . GLU D 1 268 ? 38.412 54.379 8.678 1.00 24.00 286 GLU D O 1
ATOM 8874 N N . ALA D 1 269 ? 36.376 54.884 9.529 1.00 22.92 287 ALA D N 1
ATOM 8875 C CA . ALA D 1 269 ? 36.771 56.157 10.138 1.00 22.99 287 ALA D CA 1
ATOM 8876 C C . ALA D 1 269 ? 37.713 56.025 11.330 1.00 23.51 287 ALA D C 1
ATOM 8877 O O . ALA D 1 269 ? 38.485 56.945 11.599 1.00 22.52 287 ALA D O 1
ATOM 8879 N N . ILE D 1 270 ? 37.579 54.916 12.067 1.00 24.39 288 ILE D N 1
ATOM 8880 C CA . ILE D 1 270 ? 38.278 54.713 13.338 1.00 25.61 288 ILE D CA 1
ATOM 8881 C C . ILE D 1 270 ? 39.611 53.987 13.126 1.00 25.20 288 ILE D C 1
ATOM 8882 O O . ILE D 1 270 ? 40.479 54.023 13.999 1.00 25.32 288 ILE D O 1
ATOM 8887 N N . SER D 1 271 ? 39.768 53.338 11.971 1.00 24.48 289 SER D N 1
ATOM 8888 C CA . SER D 1 271 ? 41.056 52.763 11.605 1.00 24.54 289 SER D CA 1
ATOM 8889 C C . SER D 1 271 ? 42.079 53.847 11.271 1.00 25.07 289 SER D C 1
ATOM 8890 O O . SER D 1 271 ? 41.746 54.868 10.686 1.00 25.30 289 SER D O 1
ATOM 8893 N N . ASN D 1 272 ? 43.322 53.629 11.683 1.00 25.76 290 ASN D N 1
ATOM 8894 C CA . ASN D 1 272 ? 44.412 54.530 11.369 1.00 26.03 290 ASN D CA 1
ATOM 8895 C C . ASN D 1 272 ? 45.199 54.071 10.138 1.00 25.31 290 ASN D C 1
ATOM 8896 O O . ASN D 1 272 ? 46.307 54.541 9.892 1.00 25.40 290 ASN D O 1
ATOM 8901 N N . SER D 1 273 ? 44.596 53.175 9.356 1.00 24.28 291 SER D N 1
ATOM 8902 C CA . SER D 1 273 ? 45.183 52.664 8.125 1.00 23.41 291 SER D CA 1
ATOM 8903 C C . SER D 1 273 ? 45.293 53.753 7.064 1.00 23.36 291 SER D C 1
ATOM 8904 O O . SER D 1 273 ? 44.509 54.727 7.054 1.00 24.02 291 SER D O 1
ATOM 8907 N N . PHE D 1 274 ? 46.257 53.582 6.167 1.00 22.08 292 PHE D N 1
ATOM 8908 C CA . PHE D 1 274 ? 46.355 54.431 4.986 1.00 21.18 292 PHE D CA 1
ATOM 8909 C C . PHE D 1 274 ? 45.107 54.313 4.091 1.00 21.06 292 PHE D C 1
ATOM 8910 O O . PHE D 1 274 ? 44.707 55.288 3.466 1.00 21.44 292 PHE D O 1
ATOM 8918 N N . ALA D 1 275 ? 44.499 53.128 4.044 1.00 20.63 293 ALA D N 1
ATOM 8919 C CA . ALA D 1 275 ? 43.218 52.925 3.346 1.00 20.93 293 ALA D CA 1
ATOM 8920 C C . ALA D 1 275 ? 42.132 53.872 3.865 1.00 20.71 293 ALA D C 1
ATOM 8921 O O . ALA D 1 275 ? 41.473 54.559 3.091 1.00 20.89 293 ALA D O 1
ATOM 8923 N N . SER D 1 276 ? 41.972 53.907 5.182 1.00 21.09 294 SER D N 1
ATOM 8924 C CA . SER D 1 276 ? 41.039 54.801 5.844 1.00 20.93 294 SER D CA 1
ATOM 8925 C C . SER D 1 276 ? 41.303 56.274 5.564 1.00 20.88 294 SER D C 1
ATOM 8926 O O . SER D 1 276 ? 40.355 57.044 5.373 1.00 21.52 294 SER D O 1
ATOM 8929 N N . LEU D 1 277 ? 42.570 56.687 5.532 1.00 20.50 295 LEU D N 1
ATOM 8930 C CA . LEU D 1 277 ? 42.857 58.092 5.226 1.00 20.03 295 LEU D CA 1
ATOM 8931 C C . LEU D 1 277 ? 42.350 58.446 3.822 1.00 20.26 295 LEU D C 1
ATOM 8932 O O . LEU D 1 277 ? 41.836 59.524 3.614 1.00 20.60 295 LEU D O 1
ATOM 8937 N N . GLY D 1 278 ? 42.513 57.529 2.874 1.00 19.76 296 GLY D N 1
ATOM 8938 C CA . GLY D 1 278 ? 42.028 57.714 1.539 1.00 20.60 296 GLY D CA 1
ATOM 8939 C C . GLY D 1 278 ? 40.523 57.811 1.457 1.00 20.49 296 GLY D C 1
ATOM 8940 O O . GLY D 1 278 ? 39.990 58.695 0.797 1.00 20.83 296 GLY D O 1
ATOM 8941 N N . LEU D 1 279 ? 39.842 56.898 2.137 1.00 20.45 297 LEU D N 1
ATOM 8942 C CA . LEU D 1 279 ? 38.394 56.915 2.196 1.00 21.14 297 LEU D CA 1
ATOM 8943 C C . LEU D 1 279 ? 37.852 58.177 2.863 1.00 21.12 297 LEU D C 1
ATOM 8944 O O . LEU D 1 279 ? 36.820 58.695 2.445 1.00 21.10 297 LEU D O 1
ATOM 8957 N N . ALA D 1 281 ? 39.423 61.224 3.034 1.00 20.43 299 ALA D N 1
ATOM 8958 C CA . ALA D 1 281 ? 39.730 62.371 2.172 1.00 20.46 299 ALA D CA 1
ATOM 8959 C C . ALA D 1 281 ? 38.739 62.529 1.009 1.00 20.11 299 ALA D C 1
ATOM 8960 O O . ALA D 1 281 ? 38.309 63.637 0.718 1.00 19.80 299 ALA D O 1
ATOM 8962 N N . ALA D 1 282 ? 38.390 61.419 0.353 1.00 20.30 300 ALA D N 1
ATOM 8963 C CA . ALA D 1 282 ? 37.483 61.424 -0.810 1.00 20.31 300 ALA D CA 1
ATOM 8964 C C . ALA D 1 282 ? 36.077 61.854 -0.430 1.00 21.35 300 ALA D C 1
ATOM 8965 O O . ALA D 1 282 ? 35.437 62.660 -1.145 1.00 21.22 300 ALA D O 1
ATOM 8967 N N . GLN D 1 283 ? 35.602 61.335 0.706 1.00 21.64 301 GLN D N 1
ATOM 8968 C CA . GLN D 1 283 ? 34.291 61.702 1.227 1.00 22.09 301 GLN D CA 1
ATOM 8969 C C . GLN D 1 283 ? 34.215 63.142 1.698 1.00 22.57 301 GLN D C 1
ATOM 8970 O O . GLN D 1 283 ? 33.226 63.803 1.448 1.00 22.88 301 GLN D O 1
ATOM 8976 N N . ILE D 1 284 ? 35.240 63.614 2.406 1.00 23.20 302 ILE D N 1
ATOM 8977 C CA . ILE D 1 284 ? 35.308 65.001 2.863 1.00 23.16 302 ILE D CA 1
ATOM 8978 C C . ILE D 1 284 ? 35.220 65.918 1.640 1.00 23.68 302 ILE D C 1
ATOM 8979 O O . ILE D 1 284 ? 34.466 66.880 1.603 1.00 24.18 302 ILE D O 1
ATOM 8984 N N . GLN D 1 285 ? 35.992 65.581 0.621 1.00 23.84 303 GLN D N 1
ATOM 8985 C CA . GLN D 1 285 ? 36.034 66.328 -0.621 1.00 23.68 303 GLN D CA 1
ATOM 8986 C C . GLN D 1 285 ? 34.661 66.540 -1.263 1.00 23.35 303 GLN D C 1
ATOM 8987 O O . GLN D 1 285 ? 34.270 67.678 -1.502 1.00 23.38 303 GLN D O 1
ATOM 8993 N N . SER D 1 286 ? 33.939 65.455 -1.556 1.00 23.19 304 SER D N 1
ATOM 8994 C CA . SER D 1 286 ? 32.663 65.562 -2.271 1.00 22.72 304 SER D CA 1
ATOM 8995 C C . SER D 1 286 ? 31.549 66.097 -1.357 1.00 22.89 304 SER D C 1
ATOM 8996 O O . SER D 1 286 ? 30.663 66.826 -1.790 1.00 22.82 304 SER D O 1
ATOM 8999 N N . GLN D 1 287 ? 31.601 65.744 -0.083 1.00 23.08 305 GLN D N 1
ATOM 9000 C CA . GLN D 1 287 ? 30.637 66.292 0.866 1.00 23.41 305 GLN D CA 1
ATOM 9001 C C . GLN D 1 287 ? 30.740 67.811 1.034 1.00 23.23 305 GLN D C 1
ATOM 9002 O O . GLN D 1 287 ? 29.730 68.503 1.039 1.00 23.17 305 GLN D O 1
ATOM 9008 N N . ILE D 1 288 ? 31.955 68.326 1.185 1.00 23.91 306 ILE D N 1
ATOM 9009 C CA . ILE D 1 288 ? 32.124 69.765 1.416 1.00 24.26 306 ILE D CA 1
ATOM 9010 C C . ILE D 1 288 ? 32.061 70.545 0.121 1.00 24.21 306 ILE D C 1
ATOM 9011 O O . ILE D 1 288 ? 31.338 71.521 0.037 1.00 24.39 306 ILE D O 1
ATOM 9016 N N . ALA D 1 289 ? 32.779 70.088 -0.900 1.00 24.63 307 ALA D N 1
ATOM 9017 C CA . ALA D 1 289 ? 32.892 70.843 -2.160 1.00 24.46 307 ALA D CA 1
ATOM 9018 C C . ALA D 1 289 ? 32.054 70.340 -3.345 1.00 24.46 307 ALA D C 1
ATOM 9019 O O . ALA D 1 289 ? 31.969 71.018 -4.376 1.00 24.46 307 ALA D O 1
ATOM 9021 N N . GLY D 1 290 ? 31.452 69.155 -3.225 1.00 24.46 308 GLY D N 1
ATOM 9022 C CA . GLY D 1 290 ? 30.690 68.591 -4.355 1.00 24.11 308 GLY D CA 1
ATOM 9023 C C . GLY D 1 290 ? 29.209 68.329 -4.114 1.00 24.43 308 GLY D C 1
ATOM 9024 O O . GLY D 1 290 ? 28.618 67.463 -4.744 1.00 24.36 308 GLY D O 1
ATOM 9025 N N . ARG D 1 291 ? 28.599 69.067 -3.195 1.00 24.98 309 ARG D N 1
ATOM 9026 C CA . ARG D 1 291 ? 27.185 68.880 -2.919 1.00 25.78 309 ARG D CA 1
ATOM 9027 C C . ARG D 1 291 ? 26.513 70.245 -2.849 1.00 27.02 309 ARG D C 1
ATOM 9028 O O . ARG D 1 291 ? 26.300 70.773 -1.753 1.00 26.86 309 ARG D O 1
ATOM 9036 N N . PRO D 1 292 ? 26.203 70.835 -4.030 1.00 28.29 310 PRO D N 1
ATOM 9037 C CA . PRO D 1 292 ? 25.512 72.121 -4.086 1.00 29.80 310 PRO D CA 1
ATOM 9038 C C . PRO D 1 292 ? 24.117 71.984 -3.504 1.00 31.54 310 PRO D C 1
ATOM 9039 O O . PRO D 1 292 ? 23.364 71.083 -3.901 1.00 32.50 310 PRO D O 1
ATOM 9043 N N . LEU D 1 293 ? 23.786 72.861 -2.565 1.00 32.83 311 LEU D N 1
ATOM 9044 C CA . LEU D 1 293 ? 22.475 72.859 -1.943 1.00 34.38 311 LEU D CA 1
ATOM 9045 C C . LEU D 1 293 ? 21.662 74.046 -2.432 1.00 35.27 311 LEU D C 1
ATOM 9046 O O . LEU D 1 293 ? 22.190 75.155 -2.525 1.00 35.46 311 LEU D O 1
ATOM 9051 N N . PRO D 1 294 ? 20.365 73.828 -2.731 1.00 36.31 312 PRO D N 1
ATOM 9052 C CA . PRO D 1 294 ? 19.507 74.931 -3.197 1.00 36.91 312 PRO D CA 1
ATOM 9053 C C . PRO D 1 294 ? 19.254 75.955 -2.082 1.00 37.40 312 PRO D C 1
ATOM 9054 O O . PRO D 1 294 ? 19.588 77.137 -2.242 1.00 38.15 312 PRO D O 1
#

B-factor: mean 30.44, std 6.69, range [10.51, 59.5]

Foldseek 3Di:
DDWDWAQFPVRDTWIARQAWQAEEEEAQQLAQQLCLLLVRHHLEYEFDADPVGDTWRQCPCVQRNDIVVPDNYHHQYHLDGNLVSVLVSQTQEYEEEPVRDDDPVSVVVSHTYHYHYCVVPHLVVSSVSVCSRRVRVVSVVVLVVVLVVLLVVLLVLDPQLPFAEFEWALDPLWIKGQAQALVRVSSVSSNHHFQPVRPPAPVVDMTDQLVCLLSRETLAYEYEWEPVVVDDQVVRVVSCVNPPSLVSHVCSVQVRYYYHHVSLRHGSDSSSNNCSVCCNCSVRVDDDD/DDWDWAQFPVRDTWIAHQAWQAEEEEALFLAQQLCLLLVRHHLEYEFDADPVGDTWRQCCCVQRNDIVVPDNHHYQYHQDGNVVSVLVSQGQEYEAEDVHDDDPVSVVVSYTYHYHYCVPPHLVVSNVSVCSRNVSPVSVVVLVVVLVVLLVVLLVLDPQLVWEEAEWALDPLWIKGQAQALRRVSSVSNNHHYQPVNPPADPVGMTDQLVCVQSRATCAYEYEWEPPPPTDPVNRVVSCSNPPSQVVHPCSVQVRYYYDHPSLRNGSDSSSNNCSVCCSCSVRVDDGD/DDWDWDQFPVRDTWIAHQAWQAEEEEALQAQQQLCVLLVHHHQEYEFDAAPVGDTWRQLCCVLPNDIVVPDNHHHQYYLDGNPVVLLVSQTQEYEAAPPRPDDPVSVVVRHTYHHHLCLFLFAVVSNVRVCSRRVSVVSVVVLVVVLVVLLVVLLVLDVQQPFEEFEWALDPLWIKGQAQHLNRNSSVSNNHHFFPVNPPADGSGMTDHLVCVLSRETLAYEYEWEPRHVTDQVVRVVSCVNPPSLVSHPCSVVVRYYYDHPSLRRRRHSSSNNCSVCCRCSVRVDDDD/DDWDWAQFPVRDTWIAHQAWQAEEEEALQLAQLLCLLLVRHHLEYEFDADPVGDTWRQCCCVQRNDIVVPDNYHYQYYLDGNLVSVLVSQTQEYEYEDVHDDDVVSVVVRYTYHYHYCVVPHPVVSSVSVCSNRVSVVSVVVLVVVLVVLLVVQLVQDPQQPFAEFEWALDPLWIKGQAQALVRVSSVSNNHHFQPVNVPAPPVGMTDHLVCLLSRETLAYEYEWEPPPNTDPVVRVVSCVNPPSLVSYPCSVVVRYYYDHRSLRNRNDSSSNNCSVCVRCSVRVDDDD

InterPro domains:
  IPR002491 ABC transporter periplasmic binding domain [PF01497] (97-259)
  IPR002491 ABC transporter periplasmic binding domain [PS50983] (41-310)
  IPR051313 Bacterial iron-siderophore binding [PTHR30532] (23-308)

CATH classification: 3.40.50.1980 (+1 more: 3.40.50.1980)

Organism: Escherichia coli O157:H7 (NCBI:txid83334)

Sequence (1156 aa):
EPVQVFTDDLGRKVTVPAHPKRIVSLHDLDITIPLIELGVPPVASHGRTRPDGSHFIRSGALLTGVDFDNSSIAFIGTADIDIEAIVAAKPDLIITEPTRNTPIERLEKIAPTVSIDHLKGGAPEIYRKLAELTGTQSQLAIILERRYQAQINALKATLDSQKITVSVIQANQGKINVHSYHSLGRVLRDAGFRFPPLIESIPEGGRDVSAEERLPELDADFVFATWRGDTGGKPQDELATEKVPGWCQFLTACRSGRYVLISREEAISNSFASLGLAAQIQSQIAGRPLPEPVQVFTDDLGRKVTVPAHPKRIVSLHDLDITIPLIELGVPPVASHGRTRPDGSHFIRSGALLTGVDFDNSSIAFIGTADIDIEAIVAAKPDLIITEPTRNTPIERLEKIAPTVSIDHLKGGAPEIYRKLAELTGTQSQLAILERRYQAQINALKATLDSQKITVSVIQANQGKINVHSYHSLGRVLRDAGFRFPPLIESIPEGGRDVSAERLPELDADFVFATWRGDTGGKPQDELATEKVPGWCQFLTACRSGRYVVLISREEAISNSFASLGLAAQIQSQIAGRPLPEPVQVFTDDLGRKVTVPAHPKRIVSLHDLDITIPLIELGVPPVASHGRTRPDGSHFIRSGALLTGVDFDNSSIAFIGTADIDIEAIVAAKPDLIITEEPTRNTPIERLEKIAPTVSIDHLKGGAPEIYRKLAELTGTQSQLAILERRYQAQINALKATLLDSQKITVSVIQANQGKINVHSYHSLGRVLRDAGFRFPPLIESIPEGGRDVSAERLPELDADFVFATWRGDTGGKPQDELATEKVPGWCQFLTACRSGRYVLISREEAISNSFASLGLAAQIQSQIAGRPLPEPVQVFTDDLGRKVTVPAHPKRIVSLHDLDITIPLIELGVPPVASHGRTRPDGSHFIRSGALLTGVDFDNSSIAFIGTADIDIEAIVAAKPDLIITEPTRNTPIERLEKIAPTVSIDHLKGGAPEIYRKLAELTGTQSQLAILERRYQAQINALKATLDSQKITVSVIQANQGKINVHSYHSLGRVLRDAGFRFPPLIESIPEGGRDVSAERLPELDADFVFATWRGDTGGKPQDELATEKVPGWCQFLTACRSGRYVLISREEAISNSFASLGLAAQIQSQIAGRPLP

Secondary structure (DSSP, 8-state):
--EEEEE-TTS-EEEEESS-SSEEES-IIIIIHHHHHHT---SEE--EE-TTS-EE-TTHHHHHS--GGGS-PEE--SSS--HHHHHHT--SEEEE-TTS-S-HHHHTTTS-EEE--TTTTHHHHHHHHHHHHHT-HHHHHHHHHHHHHHHHHHHHHS-GGG-BEEEE-EETTEE-----HHHHHHHHHTT-B--HHHHTSPTT---B-GGGGGGG--SEEEEEE--TTS--HHHHHH------GGGG-HHHHTT-EEEEEHHHHH--SHHHHH--HHHHHHHHS----/--EEEEE-TTS-EEEEESS-SSEEES-IIIIIHHHHHTT---SEE--EE-TTS-EE-TTHHHHHS--GGGS-PEE--SSS--HHHHHHT--SEEEE-TT--S-HHHHHTTS-EEE--TTTTHHHHHHHHHHHHHT-HHHHHHHHHHHHHHHHHHHHHS-GGG-BEEE-EEETTEEE----HHHHHHHHHTT-B--HHHHHSPTT---B-GGGGGGG--SEEEEEE--TTS--HHHHHH------HHHH-HHHHTT-EEEEEHHHHH--SHHHHH--HHHHHHHHS----/--EEEEE-TTS-EEEEESS-SSEEES-IIIIIHHHHHTT---SEE--EE-TTS-EE-TTHHHHHS--GGGSSPEE--SSS--HHHHHHH--SEEEE-TT-SS-HHHHHTTS-EEE--TTSSHHHHHHHHHHHHHT-HHHHHHHHHHHHHHHHHHHHHS-GGG-BEEE-EEETTEEE----HHHHHHHHHHT-B--HHHHTSPTT---B-GGGGGGG--SEEEEEE--TTS--HHHHHH------GGGG-HHHHTT-EEEEEHHHHTS-SHHHHH--HHHHHHHHS----/--EEEEE-TT--EEEEESS-SSEEES-IIIIIHHHHHTT---SEE--EE-TTS-EE-TTHHHHHS--GGGS-PEE--SSS--HHHHHHH--SEEEE-TT--S-HHHHTTTS-EEE--TTTTHHHHHHHHHHHHHT-HHHHHHHHHHHHHHHHHHHHH--GGG-BEEE-EEETTEEE----HHHHHHHHHTT-B--HHHHHSPTT---B-GGGGGGG--SEEEEEE--TTT--HHHHHH------GGGG-HHHHTT-EEEEEHHHHH--SHHHHH--HHHHHHHHS----

Radius of gyration: 37.3 Å; Cα contacts (8 Å, |Δi|>4): 2467; chains: 4; bounding box: 57×66×116 Å

Solvent-accessible surface area: 46268 Å² total

Nearest PDB structures (foldseek):
  3be6-assembly2_D  TM=9.455E-01  e=2.620E-53  unclassified
  3mwf-assembly1_A  TM=7.796E-01  e=1.423E-16  Staphylococcus aureus subsp. aureus N315
  3hxp-assembly1_A  TM=8.105E-01  e=6.085E-15  Bacillus subtilis
  3r5t-assembly1_A  TM=7.337E-01  e=2.345E-15  Vibrio cholerae
  3tlk-assembly2_B  TM=7.164E-01  e=7.277E-15  Escherichia coli K-12